Protein 4OE6 (pdb70)

B-factor: mean 27.62, std 11.14, range [8.31, 70.43]

InterPro domains:
  IPR005931 Delta-1-pyrroline-5-carboxylate dehydrogenase [TIGR01236] (29-573)
  IPR015590 Aldehyde dehydrogenase domain [PF00171] (74-556)
  IPR016160 Aldehyde dehydrogenase, cysteine active site [PS00070] (344-355)
  IPR016161 Aldehyde/histidinol dehydrogenase [SSF53720] (40-559)
  IPR016162 Aldehyde dehydrogenase, N-terminal [G3DSA:3.40.605.10] (31-560)
  IPR016163 Aldehyde dehydrogenase, C-terminal [G3DSA:3.40.309.10] (319-525)
  IPR029510 Aldehyde dehydrogenase, glutamic acid active site [PS00687] (316-323)
  IPR050485 Proline metabolism enzyme [PTHR42862] (26-573)

GO terms:
  GO:0005759 mitochondrial matrix (C, IDA)
  GO:0003842 L-glutamate gamma-semialdehyde dehydrogenase activity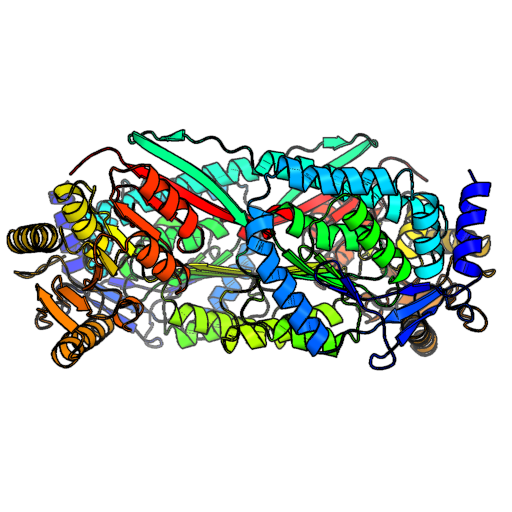 (F, IDA)
  GO:0097054 L-glutamate biosynthetic process (P, IDA)
  GO:0005739 mitochondrion (C, HDA)
  GO:0003842 L-glutamate gamma-semialdehyde dehydrogenase activity (F, IMP)
  GO:0006562 L-proline catabolic process (P, IMP)
  GO:0005515 protein binding (F, IPI)

Nearest PDB structures (foldseek):
  4oe6-assembly1_A-3  TM=1.002E+00  e=0.000E+00  Saccharomyces cerevisiae S288C
  4oe6-assembly1_B  TM=1.001E+00  e=4.112E-102  Saccharomyces cerevisiae S288C
  4oe4-assembly1_A  TM=1.002E+00  e=2.958E-100  Saccharomyces cerevisiae S288C
  4oe4-assembly1_B  TM=1.001E+00  e=1.184E-99  Saccharomyces cerevisiae S288C
  4ids-assembly1_A  TM=9.267E-01  e=9.126E-57  Mycobacterium tuberculosis H37Rv

Sequence (971 aa):
DWDLLRASLMKFKSSSLEVPLVINGERIYDNNERALFPQTNPANHQQVLANVTQATEKDVMNAVKAAKDAKKDWYNLPFYDRSAIFLKAADLISTKYRYDMLAATMLGQGKNVYQAEIDCITELSDFFRYYVKYASDLYAQQPVESADGTWNKAEYRPLEGFVYAVSPFNFTAIAANLIGAPALMGNTVVWKPSQTAALSNYLLMTVLEEAGLPKGVINFIPGDPVQVTDQVLADKDFGALHFTGSTNVFKSLYGKIQSGVVEGKYRDYPRIIGETGGKNFHLVHPSANISHAVLSTIRGTFEFQGQKCSAASRLYLPESKSEEFLSDMFGILQSQGGNLRGFMGPVIHEQSFDKLVKVIEDAKKDPELEILYGGQYDKSQGWFVGPTVIKAKRPDHPYMSTEFFGPILTVYEYPDTEFNEICDIIDNTYALTGAIFAKDRKAIEYADEKLKFSAGNFYINDKCTGNILSRFVSIRNTKENFYELDWDLLRASLMKFKSSSLEVPLVINGERIYDNNERALFPQTNPANHQQVLANVTQATEKDVMNAVKAAKDAKKDWYNLPFYDRSAIFLKAADLISTKYRYDMLAATMLGQGKNVYQAEIDCITELSDFFRYYVKYASDLYAQQPVESADGTWNKAEYRPLEGFVYAVSPFNFTAIAANLIGAPALMGNTVVWKPSQTAALSNYLLMTVLEEAGLPKGVINFIPGDPVQVTDQVLADKDFGALHFTGSTNVFKSLYGKIQSGVVEGKYRDYPRIIGETGGKNFHLVHPSANISHAVLSTIRGTFEFQGQKCSAASRLYLPESKSEEFLSDMFGILQSQSGGNLRGFMGPVIHEQSFDKLVKVIEDAKKDPELEILYGGQYDKSQGWFVGPTVIKAKRPDHPYMSTEFFGPILTVYEYPDTEFNEICDIIDNTYALTGAIFAKDRKAIEYADEKLKFSAGNFYINDKCTGNILSRFVSIRNTKENFYEL

Organism: Saccharomyces cerevisiae (strain ATCC 204508 / S288c) (NCBI:txid559292)

Radius of gyration: 31.49 Å; Cα contacts (8 Å, |Δi|>4): 2174; chains: 2; bounding box: 75×48×92 Å

Structure (mmCIF, N/CA/C/O backbone):
data_4OE6
#
_entry.id   4OE6
#
_cell.length_a   109.032
_cell.length_b   109.032
_cell.length_c   181.246
_cell.angle_alpha   90.000
_cell.angle_beta   90.000
_cell.angle_gamma   120.000
#
_symmetry.space_group_name_H-M   'P 63'
#
loop_
_entity.id
_entity.type
_entity.pdbx_description
1 polymer 'Delta-1-pyrroline-5-carboxylate dehydrogenase, mitochondrial'
2 water water
#
loop_
_atom_site.group_PDB
_atom_site.id
_atom_site.type_symbol
_atom_site.label_atom_id
_atom_site.label_alt_id
_atom_site.label_comp_id
_atom_site.label_asym_id
_atom_site.label_entity_id
_atom_site.label_seq_id
_atom_site.pdbx_PDB_ins_code
_atom_site.Cartn_x
_atom_site.Cartn_y
_atom_site.Cartn_z
_atom_site.occupancy
_atom_site.B_iso_or_equiv
_atom_site.auth_seq_id
_atom_site.auth_comp_id
_atom_site.auth_asym_id
_atom_site.auth_atom_id
_atom_site.pdbx_PDB_model_num
ATOM 1 N N . ASP A 1 42 ? 11.012 50.124 68.952 1.00 51.98 43 ASP A N 1
ATOM 2 C CA . ASP A 1 42 ? 10.628 49.205 70.019 1.00 49.43 43 ASP A CA 1
ATOM 3 C C . ASP A 1 42 ? 10.519 47.785 69.481 1.00 48.63 43 ASP A C 1
ATOM 4 O O . ASP A 1 42 ? 11.169 46.869 69.988 1.00 48.55 43 ASP A O 1
ATOM 6 N N . TRP A 1 43 ? 9.704 47.606 68.448 1.00 44.65 44 TRP A N 1
ATOM 7 C CA . TRP A 1 43 ? 9.482 46.278 67.893 1.00 47.12 44 TRP A CA 1
ATOM 8 C C . TRP A 1 43 ? 10.738 45.735 67.228 1.00 43.04 44 TRP A C 1
ATOM 9 O O . TRP A 1 43 ? 10.984 44.534 67.243 1.00 40.68 44 TRP A O 1
ATOM 20 N N . ASP A 1 44 ? 11.542 46.623 66.661 1.00 40.12 45 ASP A N 1
ATOM 21 C CA . ASP A 1 44 ? 12.796 46.214 66.045 1.00 38.06 45 ASP A CA 1
ATOM 22 C C . ASP A 1 44 ? 13.793 45.738 67.099 1.00 37.68 45 ASP A C 1
ATOM 23 O O . ASP A 1 44 ? 14.550 44.794 66.870 1.00 33.11 45 ASP A O 1
ATOM 28 N N . LEU A 1 45 ? 13.793 46.402 68.250 1.00 36.07 46 LEU A N 1
ATOM 29 C CA . LEU A 1 45 ? 14.670 46.019 69.347 1.00 33.88 46 LEU A CA 1
ATOM 30 C C . LEU A 1 45 ? 14.232 44.691 69.967 1.00 26.39 46 LEU A C 1
ATOM 31 O O . LEU A 1 45 ? 15.063 43.866 70.336 1.00 24.28 46 LEU A O 1
ATOM 36 N N . LEU A 1 46 ? 12.928 44.501 70.104 1.00 24.06 47 LEU A N 1
ATOM 37 C CA . LEU A 1 46 ? 12.421 43.245 70.635 1.00 25.38 47 LEU A CA 1
ATOM 38 C C . LEU A 1 46 ? 12.693 42.114 69.649 1.00 29.09 47 LEU A C 1
ATOM 39 O O . LEU A 1 46 ? 13.141 41.038 70.052 1.00 23.74 47 LEU A O 1
ATOM 44 N N . ARG A 1 47 ? 12.440 42.367 68.358 1.00 24.52 48 ARG A N 1
ATOM 45 C CA . ARG A 1 47 ? 12.730 41.384 67.310 1.00 27.78 48 ARG A CA 1
ATOM 46 C C . ARG A 1 47 ? 14.187 40.933 67.373 1.00 30.08 48 ARG A C 1
ATOM 47 O O . ARG A 1 47 ? 14.473 39.745 67.249 1.00 26.00 48 ARG A O 1
ATOM 49 N N . ALA A 1 48 ? 15.103 41.875 67.589 1.00 28.36 49 ALA A N 1
ATOM 50 C CA . ALA A 1 48 ? 16.520 41.550 67.697 1.00 27.06 49 ALA A CA 1
ATOM 51 C C . ALA A 1 48 ? 16.841 40.656 68.897 1.00 26.89 49 ALA A C 1
ATOM 52 O O . ALA A 1 48 ? 17.622 39.720 68.776 1.00 24.05 49 ALA A O 1
ATOM 54 N N . SER A 1 49 ? 16.279 40.961 70.061 1.00 21.52 50 SER A N 1
ATOM 55 C CA . SER A 1 49 ? 16.511 40.118 71.234 1.00 23.51 50 SER A CA 1
ATOM 56 C C . SER A 1 49 ? 15.940 38.701 71.033 1.00 20.41 50 SER A C 1
ATOM 57 O O . SER A 1 49 ? 16.564 37.723 71.403 1.00 22.24 50 SER A O 1
ATOM 60 N N . LEU A 1 50 ? 14.759 38.609 70.432 1.00 19.07 51 LEU A N 1
ATOM 61 C CA . LEU A 1 50 ? 14.154 37.315 70.131 1.00 22.30 51 LEU A CA 1
ATOM 62 C C . LEU A 1 50 ? 15.034 36.503 69.174 1.00 26.92 51 LEU A C 1
ATOM 63 O O . LEU A 1 50 ? 15.258 35.308 69.376 1.00 19.75 51 LEU A O 1
ATOM 68 N N . MET A 1 51 ? 15.541 37.159 68.136 1.00 22.70 52 MET A N 1
ATOM 69 C CA . MET A 1 51 ? 16.325 36.471 67.117 1.00 25.50 52 MET A CA 1
ATOM 70 C C . MET A 1 51 ? 17.660 36.048 67.692 1.00 27.21 52 MET A C 1
ATOM 71 O O . MET A 1 51 ? 18.292 35.106 67.218 1.00 32.24 52 MET A O 1
ATOM 76 N N . LYS A 1 52 ? 18.088 36.766 68.718 1.00 27.48 53 LYS A N 1
ATOM 77 C CA . LYS A 1 52 ? 19.333 36.460 69.395 1.00 34.42 53 LYS A CA 1
ATOM 78 C C . LYS A 1 52 ? 19.197 35.140 70.156 1.00 39.50 53 LYS A C 1
ATOM 79 O O . LYS A 1 52 ? 19.963 34.197 69.925 1.00 33.94 53 LYS A O 1
ATOM 85 N N . PHE A 1 53 ? 18.206 35.069 71.047 1.00 43.49 54 PHE A N 1
ATOM 86 C CA . PHE A 1 53 ? 17.971 33.863 71.848 1.00 39.40 54 PHE A CA 1
ATOM 87 C C . PHE A 1 53 ? 17.474 32.698 71.010 1.00 44.46 54 PHE A C 1
ATOM 88 O O . PHE A 1 53 ? 17.566 31.550 71.428 1.00 41.83 54 PHE A O 1
ATOM 96 N N . LYS A 1 54 ? 16.921 33.000 69.842 1.00 48.81 55 LYS A N 1
ATOM 97 C CA . LYS A 1 54 ? 16.407 31.953 68.968 1.00 46.88 55 LYS A CA 1
ATOM 98 C C . LYS A 1 54 ? 17.537 31.286 68.211 1.00 41.86 55 LYS A C 1
ATOM 99 O O . LYS A 1 54 ? 17.531 30.075 68.036 1.00 49.77 55 LYS A O 1
ATOM 105 N N . SER A 1 55 ? 18.506 32.089 67.780 1.00 43.59 56 SER A N 1
ATOM 106 C CA . SER A 1 55 ? 19.622 31.640 66.933 1.00 49.39 56 SER A CA 1
ATOM 107 C C . SER A 1 55 ? 20.392 30.414 67.443 1.00 54.41 56 SER A C 1
ATOM 108 O O . SER A 1 55 ? 20.725 29.508 66.671 1.00 60.78 56 SER A O 1
ATOM 110 N N . SER A 1 56 ? 20.677 30.405 68.743 1.00 47.46 57 SER A N 1
ATOM 111 C CA . SER A 1 56 ? 21.512 29.385 69.363 1.00 39.84 57 SER A CA 1
ATOM 112 C C . SER A 1 56 ? 21.046 29.166 70.805 1.00 32.86 57 SER A C 1
ATOM 113 O O . SER A 1 56 ? 20.059 29.754 71.232 1.00 34.13 57 SER A O 1
ATOM 116 N N . SER A 1 57 ? 21.765 28.341 71.557 1.00 24.20 58 SER A N 1
ATOM 117 C CA . SER A 1 57 ? 21.360 28.019 72.928 1.00 23.85 58 SER A CA 1
ATOM 118 C C . SER A 1 57 ? 22.334 28.630 73.917 1.00 24.12 58 SER A C 1
ATOM 119 O O . SER A 1 57 ? 23.545 28.496 73.757 1.00 27.95 58 SER A O 1
ATOM 122 N N . LEU A 1 58 ? 21.808 29.299 74.939 1.00 19.80 59 LEU A N 1
ATOM 123 C CA . LEU A 1 58 ? 22.641 29.901 75.963 1.00 22.00 59 LEU A CA 1
ATOM 124 C C . LEU A 1 58 ? 23.042 28.860 77.003 1.00 26.57 59 LEU A C 1
ATOM 125 O O . LEU A 1 58 ? 22.197 28.115 77.503 1.00 24.77 59 LEU A O 1
ATOM 130 N N . GLU A 1 59 ? 24.329 28.804 77.331 1.00 21.03 60 GLU A N 1
ATOM 131 C CA . GLU A 1 59 ? 24.773 28.017 78.478 1.00 20.66 60 GLU A CA 1
ATOM 132 C C . GLU A 1 59 ? 24.448 28.772 79.759 1.00 21.86 60 GLU A C 1
ATOM 133 O O . GLU A 1 59 ? 25.009 29.831 80.007 1.00 22.27 60 GLU A O 1
ATOM 139 N N . VAL A 1 60 ? 23.541 28.235 80.568 1.00 16.51 61 VAL A N 1
ATOM 140 C CA . VAL A 1 60 ? 23.185 28.881 81.834 1.00 15.29 61 VAL A CA 1
ATOM 141 C C . VAL A 1 60 ? 23.929 28.183 82.975 1.00 19.30 61 VAL A C 1
ATOM 142 O O . VAL A 1 60 ? 23.702 27.006 83.239 1.00 20.82 61 VAL A O 1
ATOM 146 N N . PRO A 1 61 ? 24.846 28.903 83.632 1.00 19.35 62 PRO A N 1
ATOM 147 C CA . PRO A 1 61 ? 25.673 28.324 84.697 1.00 21.30 62 PRO A CA 1
ATOM 148 C C . PRO A 1 61 ? 24.997 28.442 86.058 1.00 15.22 62 PRO A C 1
ATOM 149 O O . PRO A 1 61 ? 24.011 29.159 86.193 1.00 13.90 62 PRO A O 1
ATOM 153 N N . LEU A 1 62 ? 25.533 27.760 87.062 1.00 16.90 63 LEU A N 1
ATOM 154 C CA . LEU A 1 62 ? 25.195 28.084 88.437 1.00 14.15 63 LEU A CA 1
ATOM 155 C C . LEU A 1 62 ? 25.892 29.393 88.751 1.00 15.80 63 LEU A C 1
ATOM 156 O O . LEU A 1 62 ? 26.897 29.732 88.121 1.00 15.29 63 LEU A O 1
ATOM 161 N N . VAL A 1 63 ? 25.370 30.134 89.718 1.00 13.31 64 VAL A N 1
ATOM 162 C CA . VAL A 1 63 ? 26.120 31.274 90.226 1.00 17.11 64 VAL A CA 1
ATOM 163 C C . VAL A 1 63 ? 26.264 31.110 91.731 1.00 14.15 64 VAL A C 1
ATOM 164 O O . VAL A 1 63 ? 25.284 31.230 92.466 1.00 14.05 64 VAL A O 1
ATOM 168 N N . ILE A 1 64 ? 27.487 30.827 92.176 1.00 14.10 65 ILE A N 1
ATOM 169 C CA . ILE A 1 64 ? 27.762 30.517 93.580 1.00 16.35 65 ILE A CA 1
ATOM 170 C C . ILE A 1 64 ? 28.927 31.377 94.058 1.00 18.94 65 ILE A C 1
ATOM 171 O O . ILE A 1 64 ? 30.009 31.341 93.471 1.00 17.24 65 ILE A O 1
ATOM 176 N N . ASN A 1 65 ? 28.685 32.160 95.105 1.00 17.00 66 ASN A N 1
ATOM 177 C CA . ASN A 1 65 ? 29.663 33.140 95.576 1.00 17.20 66 ASN A CA 1
ATOM 178 C C . ASN A 1 65 ? 30.159 34.047 94.453 1.00 19.95 66 ASN A C 1
ATOM 179 O O . ASN A 1 65 ? 31.352 34.296 94.349 1.00 17.94 66 ASN A O 1
ATOM 184 N N . GLY A 1 66 ? 29.247 34.510 93.598 1.00 17.95 67 GLY A N 1
ATOM 185 C CA . GLY A 1 66 ? 29.614 35.372 92.486 1.00 20.60 67 GLY A CA 1
ATOM 186 C C . GLY A 1 66 ? 30.350 34.716 91.327 1.00 21.70 67 GLY A C 1
ATOM 187 O O . GLY A 1 66 ? 30.678 35.385 90.345 1.00 24.20 67 GLY A O 1
ATOM 188 N N . GLU A 1 67 ? 30.597 33.413 91.411 1.00 21.09 68 GLU A N 1
ATOM 189 C CA . GLU A 1 67 ? 31.303 32.714 90.337 1.00 20.20 68 GLU A CA 1
ATOM 190 C C . GLU A 1 67 ? 30.331 31.915 89.470 1.00 22.33 68 GLU A C 1
ATOM 191 O O . GLU A 1 67 ? 29.445 31.222 89.990 1.00 19.51 68 GLU A O 1
ATOM 197 N N . ARG A 1 68 ? 30.511 31.998 88.155 1.00 19.74 69 ARG A N 1
ATOM 198 C CA . ARG A 1 68 ? 29.703 31.228 87.225 1.00 19.90 69 ARG A CA 1
ATOM 199 C C . ARG A 1 68 ? 30.254 29.822 87.102 1.00 22.99 69 ARG A C 1
ATOM 200 O O . ARG A 1 68 ? 31.414 29.628 86.756 1.00 24.76 69 ARG A O 1
ATOM 208 N N . ILE A 1 69 ? 29.424 28.829 87.399 1.00 19.34 70 ILE A N 1
ATOM 209 C CA . ILE A 1 69 ? 29.877 27.442 87.334 1.00 20.47 70 ILE A CA 1
ATOM 210 C C . ILE A 1 69 ? 29.187 26.680 86.213 1.00 19.58 70 ILE A C 1
ATOM 211 O O . ILE A 1 69 ? 27.971 26.486 86.233 1.00 17.02 70 ILE A O 1
ATOM 216 N N . TYR A 1 70 ? 29.966 26.229 85.237 1.00 19.01 71 TYR A N 1
ATOM 217 C CA . TYR A 1 70 ? 29.397 25.526 84.098 1.00 21.16 71 TYR A CA 1
ATOM 218 C C . TYR A 1 70 ? 29.470 24.003 84.287 1.00 24.80 71 TYR A C 1
ATOM 219 O O . TYR A 1 70 ? 30.042 23.532 85.264 1.00 28.41 71 TYR A O 1
ATOM 228 N N . ASP A 1 71 ? 28.889 23.240 83.367 1.00 23.54 72 ASP A N 1
ATOM 229 C CA . ASP A 1 71 ? 28.777 21.788 83.564 1.00 25.62 72 ASP A CA 1
ATOM 230 C C . ASP A 1 71 ? 30.140 21.100 83.640 1.00 28.28 72 ASP A C 1
ATOM 231 O O . ASP A 1 71 ? 30.293 20.095 84.338 1.00 26.70 72 ASP A O 1
ATOM 236 N N . ASN A 1 72 ? 31.123 21.648 82.926 1.00 30.32 73 ASN A N 1
ATOM 237 C CA . ASN A 1 72 ? 32.518 21.218 83.061 1.00 33.11 73 ASN A CA 1
ATOM 238 C C . ASN A 1 72 ? 32.707 19.705 82.880 1.00 36.58 73 ASN A C 1
ATOM 239 O O . ASN A 1 72 ? 33.614 19.115 83.462 1.00 37.39 73 ASN A O 1
ATOM 244 N N . ASN A 1 73 ? 31.832 19.093 82.086 1.00 36.84 74 ASN A N 1
ATOM 245 C CA . ASN A 1 73 ? 31.824 17.641 81.854 1.00 46.55 74 ASN A CA 1
ATOM 246 C C . ASN A 1 73 ? 31.646 16.770 83.100 1.00 46.70 74 ASN A C 1
ATOM 247 O O . ASN A 1 73 ? 32.032 15.600 83.107 1.00 49.97 74 ASN A O 1
ATOM 252 N N . GLU A 1 74 ? 31.051 17.343 84.141 1.00 38.67 75 GLU A N 1
ATOM 253 C CA . GLU A 1 74 ? 30.825 16.635 85.393 1.00 34.22 75 GLU A CA 1
ATOM 254 C C . GLU A 1 74 ? 29.350 16.673 85.757 1.00 30.97 75 GLU A C 1
ATOM 255 O O . GLU A 1 74 ? 28.793 15.701 86.257 1.00 36.74 75 GLU A O 1
ATOM 261 N N . ARG A 1 75 ? 28.717 17.807 85.494 1.00 24.93 76 ARG A N 1
ATOM 262 C CA . ARG A 1 75 ? 27.351 18.034 85.952 1.00 21.12 76 ARG A CA 1
ATOM 263 C C . ARG A 1 75 ? 26.314 17.694 84.881 1.00 24.91 76 ARG A C 1
ATOM 264 O O . ARG A 1 75 ? 26.610 17.748 83.694 1.00 21.71 76 ARG A O 1
ATOM 272 N N . ALA A 1 76 ? 25.104 17.341 85.303 1.00 21.65 77 ALA A N 1
ATOM 273 C CA . ALA A 1 76 ? 24.001 17.145 84.366 1.00 20.88 77 ALA A CA 1
ATOM 274 C C . ALA A 1 76 ? 23.574 18.489 83.768 1.00 22.65 77 ALA A C 1
ATOM 275 O O . ALA A 1 76 ? 23.963 19.550 84.275 1.00 18.87 77 ALA A O 1
ATOM 277 N N . LEU A 1 77 ? 22.764 18.419 82.708 1.00 19.56 78 LEU A N 1
ATOM 278 C CA . LEU A 1 77 ? 22.194 19.596 82.047 1.00 18.89 78 LEU A CA 1
ATOM 279 C C . LEU A 1 77 ? 20.698 19.409 81.883 1.00 19.17 78 LEU A C 1
ATOM 280 O O . LEU A 1 77 ? 20.225 18.284 81.686 1.00 24.60 78 LEU A O 1
ATOM 285 N N . PHE A 1 78 ? 19.956 20.507 81.977 1.00 17.28 79 PHE A N 1
ATOM 286 C CA . PHE A 1 78 ? 18.543 20.523 81.621 1.00 18.00 79 PHE A CA 1
ATOM 287 C C . PHE A 1 78 ? 18.378 21.399 80.380 1.00 19.38 79 PHE A C 1
ATOM 288 O O . PHE A 1 78 ? 18.723 22.581 80.415 1.00 19.09 79 PHE A O 1
ATOM 296 N N . PRO A 1 79 ? 17.852 20.828 79.284 1.00 20.07 80 PRO A N 1
ATOM 297 C CA . PRO A 1 79 ? 17.590 21.649 78.103 1.00 17.52 80 PRO A CA 1
ATOM 298 C C . PRO A 1 79 ? 16.262 22.393 78.282 1.00 17.43 80 PRO A C 1
ATOM 299 O O . PRO A 1 79 ? 15.170 21.795 78.326 1.00 16.60 80 PRO A O 1
ATOM 303 N N . GLN A 1 80 ? 16.350 23.709 78.444 1.00 15.92 81 GLN A N 1
ATOM 304 C CA . GLN A 1 80 ? 15.132 24.491 78.525 1.00 15.12 81 GLN A CA 1
ATOM 305 C C . GLN A 1 80 ? 14.685 24.812 77.106 1.00 15.67 81 GLN A C 1
ATOM 306 O O . GLN A 1 80 ? 15.402 25.482 76.355 1.00 16.24 81 GLN A O 1
ATOM 312 N N . THR A 1 81 ? 13.503 24.340 76.739 1.00 15.57 82 THR A N 1
ATOM 313 C CA . THR A 1 81 ? 13.015 24.523 75.383 1.00 16.14 82 THR A CA 1
ATOM 314 C C . THR A 1 81 ? 11.874 25.540 75.369 1.00 15.43 82 THR A C 1
ATOM 315 O O . THR A 1 81 ? 11.327 25.888 76.423 1.00 14.55 82 THR A O 1
ATOM 319 N N . ASN A 1 82 ? 11.527 26.005 74.173 1.00 15.94 83 ASN A N 1
ATOM 320 C CA . ASN A 1 82 ? 10.449 26.970 73.953 1.00 15.48 83 ASN A CA 1
ATOM 321 C C . ASN A 1 82 ? 9.125 26.208 73.985 1.00 15.32 83 ASN A C 1
ATOM 322 O O . ASN A 1 82 ? 8.886 25.351 73.139 1.00 16.54 83 ASN A O 1
ATOM 327 N N . PRO A 1 83 ? 8.253 26.519 74.961 1.00 14.42 84 PRO A N 1
ATOM 328 C CA . PRO A 1 83 ? 7.003 25.753 75.036 1.00 14.31 84 PRO A CA 1
ATOM 329 C C . PRO A 1 83 ? 6.097 25.937 73.819 1.00 14.80 84 PRO A C 1
ATOM 330 O O . PRO A 1 83 ? 5.239 25.083 73.578 1.00 15.79 84 PRO A O 1
ATOM 334 N N . ALA A 1 84 ? 6.293 27.015 73.057 1.00 15.58 85 ALA A N 1
ATOM 335 C CA . ALA A 1 84 ? 5.534 27.218 71.816 1.00 15.68 85 ALA A CA 1
ATOM 336 C C . ALA A 1 84 ? 6.167 26.497 70.627 1.00 19.00 85 ALA A C 1
ATOM 337 O O . ALA A 1 84 ? 5.555 26.406 69.561 1.00 17.49 85 ALA A O 1
ATOM 339 N N . ASN A 1 85 ? 7.401 26.027 70.800 1.00 17.09 86 ASN A N 1
ATOM 340 C CA . ASN A 1 85 ? 8.178 25.439 69.701 1.00 24.95 86 ASN A CA 1
ATOM 341 C C . ASN A 1 85 ? 9.245 24.573 70.341 1.00 23.93 86 ASN A C 1
ATOM 342 O O . ASN A 1 85 ? 10.413 24.965 70.430 1.00 18.52 86 ASN A O 1
ATOM 347 N N . HIS A 1 86 ? 8.833 23.404 70.818 1.00 23.32 87 HIS A N 1
ATOM 348 C CA . HIS A 1 86 ? 9.640 22.657 71.776 1.00 23.59 87 HIS A CA 1
ATOM 349 C C . HIS A 1 86 ? 10.889 22.011 71.186 1.00 23.33 87 HIS A C 1
ATOM 350 O O . HIS A 1 86 ? 11.753 21.539 71.925 1.00 23.37 87 HIS A O 1
ATOM 357 N N . GLN A 1 87 ? 11.016 22.048 69.865 1.00 21.90 88 GLN A N 1
ATOM 358 C CA . GLN A 1 87 ? 12.253 21.595 69.218 1.00 25.99 88 GLN A CA 1
ATOM 359 C C . GLN A 1 87 ? 13.393 22.588 69.461 1.00 28.16 88 GLN A C 1
ATOM 360 O O . GLN A 1 87 ? 14.575 22.239 69.404 1.00 26.76 88 GLN A O 1
ATOM 366 N N . GLN A 1 88 ? 13.031 23.831 69.743 1.00 21.42 89 GLN A N 1
ATOM 367 C CA . GLN A 1 88 ? 14.008 24.889 69.908 1.00 20.80 89 GLN A CA 1
ATOM 368 C C . GLN A 1 88 ? 14.575 24.925 71.328 1.00 23.31 89 GLN A C 1
ATOM 369 O O . GLN A 1 88 ? 13.862 25.270 72.280 1.00 21.52 89 GLN A O 1
ATOM 375 N N . VAL A 1 89 ? 15.860 24.601 71.472 1.00 19.82 90 VAL A N 1
ATOM 376 C CA . VAL A 1 89 ? 16.498 24.624 72.785 1.00 19.11 90 VAL A CA 1
ATOM 377 C C . VAL A 1 89 ? 17.025 26.029 73.104 1.00 22.28 90 VAL A C 1
ATOM 378 O O . VAL A 1 89 ? 17.958 26.513 72.458 1.00 23.15 90 VAL A O 1
ATOM 382 N N . LEU A 1 90 ? 16.431 26.674 74.105 1.00 17.46 91 LEU A N 1
ATOM 383 C CA . LEU A 1 90 ? 16.802 28.048 74.446 1.00 16.98 91 LEU A CA 1
ATOM 384 C C . LEU A 1 90 ? 18.052 28.114 75.307 1.00 23.64 91 LEU A C 1
ATOM 385 O O . LEU A 1 90 ? 18.872 29.017 75.164 1.00 18.56 91 LEU A O 1
ATOM 390 N N . ALA A 1 91 ? 18.190 27.160 76.218 1.00 16.66 92 ALA A N 1
ATOM 391 C CA . ALA A 1 91 ? 19.317 27.162 77.141 1.00 16.57 92 ALA A CA 1
ATOM 392 C C . ALA A 1 91 ? 19.662 25.748 77.565 1.00 19.24 92 ALA A C 1
ATOM 393 O O . ALA A 1 91 ? 18.791 24.886 77.627 1.00 17.34 92 ALA A O 1
ATOM 395 N N . ASN A 1 92 ? 20.940 25.529 77.851 1.00 18.92 93 ASN A N 1
ATOM 396 C CA . ASN A 1 92 ? 21.386 24.290 78.455 1.00 19.06 93 ASN A CA 1
ATOM 397 C C . ASN A 1 92 ? 21.780 24.666 79.868 1.00 17.62 93 ASN A C 1
ATOM 398 O O . ASN A 1 92 ? 22.740 25.401 80.075 1.00 17.14 93 ASN A O 1
ATOM 403 N N . VAL A 1 93 ? 20.993 24.202 80.830 1.00 16.46 94 VAL A N 1
ATOM 404 C CA . VAL A 1 93 ? 21.073 24.697 82.206 1.00 17.23 94 VAL A CA 1
ATOM 405 C C . VAL A 1 93 ? 21.893 23.753 83.072 1.00 17.05 94 VAL A C 1
ATOM 406 O O . VAL A 1 93 ? 21.524 22.592 83.248 1.00 16.40 94 VAL A O 1
ATOM 410 N N . THR A 1 94 ? 23.005 24.252 83.601 1.00 16.17 95 THR A N 1
ATOM 411 C CA . THR A 1 94 ? 23.857 23.455 84.486 1.00 16.61 95 THR A CA 1
ATOM 412 C C . THR A 1 94 ? 23.059 23.037 85.718 1.00 16.01 95 THR A C 1
ATOM 413 O O . THR A 1 94 ? 22.203 23.780 86.177 1.00 16.41 95 THR A O 1
ATOM 417 N N . GLN A 1 95 ? 23.313 21.831 86.223 1.00 17.67 96 GLN A N 1
ATOM 418 C CA . GLN A 1 95 ? 22.546 21.289 87.338 1.00 16.21 96 GLN A CA 1
ATOM 419 C C . GLN A 1 95 ? 23.454 21.077 88.556 1.00 18.97 96 GLN A C 1
ATOM 420 O O . GLN A 1 95 ? 24.477 20.389 88.470 1.00 17.36 96 GLN A O 1
ATOM 426 N N . ALA A 1 96 ? 23.070 21.665 89.685 1.00 15.73 97 ALA A N 1
ATOM 427 C CA . ALA A 1 96 ? 23.924 21.670 90.867 1.00 15.92 97 ALA A CA 1
ATOM 428 C C . ALA A 1 96 ? 24.130 20.278 91.455 1.00 16.72 97 ALA A C 1
ATOM 429 O O . ALA A 1 96 ? 23.186 19.510 91.589 1.00 20.82 97 ALA A O 1
ATOM 431 N N . THR A 1 97 ? 25.368 19.965 91.811 1.00 17.46 98 THR A N 1
ATOM 432 C CA . THR A 1 97 ? 25.663 18.712 92.501 1.00 22.99 98 THR A CA 1
ATOM 433 C C . THR A 1 97 ? 25.473 18.917 93.995 1.00 22.53 98 THR A C 1
ATOM 434 O O . THR A 1 97 ? 25.306 20.041 94.454 1.00 17.90 98 THR A O 1
ATOM 438 N N . GLU A 1 98 ? 25.501 17.828 94.754 1.00 20.00 99 GLU A N 1
ATOM 439 C CA . GLU A 1 98 ? 25.441 17.920 96.206 1.00 23.80 99 GLU A CA 1
ATOM 440 C C . GLU A 1 98 ? 26.527 18.873 96.723 1.00 21.59 99 GLU A C 1
ATOM 441 O O . GLU A 1 98 ? 26.275 19.721 97.584 1.00 20.74 99 GLU A O 1
ATOM 447 N N . LYS A 1 99 ? 27.725 18.765 96.169 1.00 19.18 100 LYS A N 1
ATOM 448 C CA . LYS A 1 99 ? 28.817 19.627 96.622 1.00 19.19 100 LYS A CA 1
ATOM 449 C C . LYS A 1 99 ? 28.600 21.102 96.259 1.00 21.19 100 LYS A C 1
ATOM 450 O O . LYS A 1 99 ? 28.928 21.995 97.052 1.00 19.56 100 LYS A O 1
ATOM 456 N N . ASP A 1 100 ? 28.070 21.360 95.061 1.00 19.12 101 ASP A N 1
ATOM 457 C CA . ASP A 1 100 ? 27.689 22.729 94.687 1.00 17.70 101 ASP A CA 1
ATOM 458 C C . ASP A 1 100 ? 26.681 23.298 95.686 1.00 19.61 101 ASP A C 1
ATOM 459 O O . ASP A 1 100 ? 26.754 24.470 96.059 1.00 15.82 101 ASP A O 1
ATOM 464 N N . VAL A 1 101 ? 25.717 22.483 96.098 1.00 15.95 102 VAL A N 1
ATOM 465 C CA . VAL A 1 101 ? 24.705 22.989 97.015 1.00 15.91 102 VAL A CA 1
ATOM 466 C C . VAL A 1 101 ? 25.338 23.368 98.357 1.00 15.44 102 VAL A C 1
ATOM 467 O O . VAL A 1 101 ? 25.067 24.444 98.901 1.00 14.86 102 VAL A O 1
ATOM 471 N N . MET A 1 102 ? 26.195 22.490 98.869 1.00 16.33 103 MET A N 1
ATOM 472 C CA . MET A 1 102 ? 26.954 22.782 100.082 1.00 20.42 103 MET A CA 1
ATOM 473 C C . MET A 1 102 ? 27.743 24.082 99.975 1.00 20.26 103 MET A C 1
ATOM 474 O O . MET A 1 102 ? 27.754 24.867 100.926 1.00 19.28 103 MET A O 1
ATOM 479 N N . ASN A 1 103 ? 28.397 24.299 98.832 1.00 19.78 104 ASN A N 1
ATOM 480 C CA . ASN A 1 103 ? 29.152 25.536 98.583 1.00 19.22 104 ASN A CA 1
ATOM 481 C C . ASN A 1 103 ? 28.250 26.779 98.505 1.00 18.66 104 ASN A C 1
ATOM 482 O O . ASN A 1 103 ? 28.643 27.851 98.954 1.00 15.08 104 ASN A O 1
ATOM 487 N N . ALA A 1 104 ? 27.057 26.637 97.925 1.00 16.44 105 ALA A N 1
ATOM 488 C CA . ALA A 1 104 ? 26.073 27.724 97.919 1.00 17.81 105 ALA A CA 1
ATOM 489 C C . ALA A 1 104 ? 25.651 28.096 99.335 1.00 18.01 105 ALA A C 1
ATOM 490 O O . ALA A 1 104 ? 25.573 29.275 99.683 1.00 16.65 105 ALA A O 1
ATOM 492 N N . VAL A 1 105 ? 25.341 27.084 100.139 1.00 15.75 106 VAL A N 1
ATOM 493 C CA . VAL A 1 105 ? 24.970 27.312 101.535 1.00 14.65 106 VAL A CA 1
ATOM 494 C C . VAL A 1 105 ? 26.130 27.977 102.286 1.00 19.09 106 VAL A C 1
ATOM 495 O O . VAL A 1 105 ? 25.922 28.920 103.056 1.00 16.90 106 VAL A O 1
ATOM 499 N N . LYS A 1 106 ? 27.355 27.503 102.048 1.00 17.51 107 LYS A N 1
ATOM 500 C CA . LYS A 1 106 ? 28.527 28.112 102.677 1.00 16.37 107 LYS A CA 1
ATOM 501 C C . LYS A 1 106 ? 28.731 29.555 102.227 1.00 18.63 107 LYS A C 1
ATOM 502 O O . LYS A 1 106 ? 29.086 30.434 103.039 1.00 17.49 107 LYS A O 1
ATOM 508 N N . ALA A 1 107 ? 28.523 29.804 100.935 1.00 17.04 108 ALA A N 1
ATOM 509 C CA . ALA A 1 107 ? 28.631 31.168 100.408 1.00 17.50 108 ALA A CA 1
ATOM 510 C C . ALA A 1 107 ? 27.650 32.119 101.104 1.00 19.42 108 ALA A C 1
ATOM 511 O O . ALA A 1 107 ? 28.019 33.238 101.490 1.00 16.94 108 ALA A O 1
ATOM 513 N N . ALA A 1 108 ? 26.405 31.679 101.269 1.00 16.94 109 ALA A N 1
ATOM 514 C CA . ALA A 1 108 ? 25.396 32.504 101.939 1.00 12.73 109 ALA A CA 1
ATOM 515 C C . ALA A 1 108 ? 25.807 32.809 103.382 1.00 14.96 109 ALA A C 1
ATOM 516 O O . ALA A 1 108 ? 25.626 33.927 103.866 1.00 15.83 109 ALA A O 1
ATOM 518 N N . LYS A 1 109 ? 26.331 31.796 104.069 1.00 16.74 110 LYS A N 1
ATOM 519 C CA . LYS A 1 109 ? 26.788 31.971 105.439 1.00 18.89 110 LYS A CA 1
ATOM 520 C C . LYS A 1 109 ? 27.958 32.956 105.507 1.00 19.42 110 LYS A C 1
ATOM 521 O O . LYS A 1 109 ? 27.981 33.828 106.376 1.00 19.37 110 LYS A O 1
ATOM 523 N N . ASP A 1 110 ? 28.917 32.826 104.590 1.00 19.09 111 ASP A N 1
ATOM 524 C CA . ASP A 1 110 ? 30.110 33.686 104.589 1.00 22.00 111 ASP A CA 1
ATOM 525 C C . ASP A 1 110 ? 29.832 35.143 104.192 1.00 22.30 111 ASP A C 1
ATOM 526 O O . ASP A 1 110 ? 30.572 36.044 104.579 1.00 18.65 111 ASP A O 1
ATOM 531 N N . ALA A 1 111 ? 28.776 35.376 103.414 1.00 19.74 112 ALA A N 1
ATOM 532 C CA . ALA A 1 111 ? 28.451 36.732 102.962 1.00 20.00 112 ALA A CA 1
ATOM 533 C C . ALA A 1 111 ? 27.569 37.465 103.971 1.00 17.22 112 ALA A C 1
ATOM 534 O O . ALA A 1 111 ? 27.397 38.685 103.897 1.00 14.45 112 ALA A O 1
ATOM 536 N N . LYS A 1 112 ? 27.024 36.709 104.914 1.00 17.26 113 LYS A N 1
ATOM 537 C CA . LYS A 1 112 ? 25.953 37.206 105.780 1.00 16.63 113 LYS A CA 1
ATOM 538 C C . LYS A 1 112 ? 26.290 38.470 106.574 1.00 17.10 113 LYS A C 1
ATOM 539 O O . LYS A 1 112 ? 25.561 39.455 106.509 1.00 13.84 113 LYS A O 1
ATOM 545 N N . LYS A 1 113 ? 27.381 38.442 107.331 1.00 16.38 114 LYS A N 1
ATOM 546 C CA . LYS A 1 113 ? 27.707 39.588 108.186 1.00 18.52 114 LYS A CA 1
ATOM 547 C C . LYS A 1 113 ? 27.982 40.874 107.404 1.00 16.71 114 LYS A C 1
ATOM 548 O O . LYS A 1 113 ? 27.498 41.955 107.775 1.00 17.73 114 LYS A O 1
ATOM 553 N N . ASP A 1 114 ? 28.760 40.770 106.333 1.00 16.11 115 ASP A N 1
ATOM 554 C CA . ASP A 1 114 ? 29.038 41.948 105.512 1.00 19.57 115 ASP A CA 1
ATOM 555 C C . ASP A 1 114 ? 27.785 42.453 104.806 1.00 18.99 115 ASP A C 1
ATOM 556 O O . ASP A 1 114 ? 27.687 43.640 104.486 1.00 14.58 115 ASP A O 1
ATOM 561 N N . TRP A 1 115 ? 26.837 41.552 104.556 1.00 18.58 116 TRP A N 1
ATOM 562 C CA . TRP A 1 115 ? 25.580 41.948 103.926 1.00 17.77 116 TRP A CA 1
ATOM 563 C C . TRP A 1 115 ? 24.667 42.667 104.915 1.00 12.84 116 TRP A C 1
ATOM 564 O O . TRP A 1 115 ? 24.211 43.771 104.637 1.00 17.32 116 TRP A O 1
ATOM 575 N N . TYR A 1 116 ? 24.401 42.073 106.074 1.00 13.41 117 TYR A N 1
ATOM 576 C CA . TYR A 1 116 ? 23.493 42.752 106.993 1.00 18.50 117 TYR A CA 1
ATOM 577 C C . TYR A 1 116 ? 24.110 44.025 107.596 1.00 18.24 117 TYR A C 1
ATOM 578 O O . TYR A 1 116 ? 23.392 44.932 107.995 1.00 17.14 117 TYR A O 1
ATOM 587 N N . ASN A 1 117 ? 25.436 44.113 107.598 1.00 17.91 118 ASN A N 1
ATOM 588 C CA . ASN A 1 117 ? 26.101 45.349 108.026 1.00 19.66 118 ASN A CA 1
ATOM 589 C C . ASN A 1 117 ? 26.208 46.400 106.931 1.00 20.24 118 ASN A C 1
ATOM 590 O O . ASN A 1 117 ? 26.552 47.544 107.200 1.00 18.94 118 ASN A O 1
ATOM 595 N N . LEU A 1 118 ? 25.927 46.018 105.692 1.00 17.18 119 LEU A N 1
ATOM 596 C CA . LEU A 1 118 ? 25.874 47.001 104.620 1.00 15.34 119 LEU A CA 1
ATOM 597 C C . LEU A 1 118 ? 24.621 47.835 104.871 1.00 15.77 119 LEU A C 1
ATOM 598 O O . LEU A 1 118 ? 23.544 47.282 105.079 1.00 19.13 119 LEU A O 1
ATOM 603 N N . PRO A 1 119 ? 24.760 49.168 104.877 1.00 17.64 120 PRO A N 1
ATOM 604 C CA . PRO A 1 119 ? 23.630 50.012 105.275 1.00 20.90 120 PRO A CA 1
ATOM 605 C C . PRO A 1 119 ? 22.409 49.800 104.377 1.00 21.00 120 PRO A C 1
ATOM 606 O O . PRO A 1 119 ? 22.548 49.526 103.169 1.00 15.18 120 PRO A O 1
ATOM 610 N N . PHE A 1 120 ? 21.223 49.900 104.972 1.00 16.10 121 PHE A N 1
ATOM 611 C CA . PHE A 1 120 ? 19.977 49.706 104.225 1.00 17.62 121 PHE A CA 1
ATOM 612 C C . PHE A 1 120 ? 19.905 50.586 102.966 1.00 18.44 121 PHE A C 1
ATOM 613 O O . PHE A 1 120 ? 19.357 50.170 101.949 1.00 16.52 121 PHE A O 1
ATOM 621 N N . TYR A 1 121 ? 20.446 51.801 103.052 1.00 16.24 122 TYR A N 1
ATOM 622 C CA . TYR A 1 121 ? 20.460 52.693 101.896 1.00 16.55 122 TYR A CA 1
ATOM 623 C C . TYR A 1 121 ? 21.132 51.991 100.713 1.00 15.16 122 TYR A C 1
ATOM 624 O O . TYR A 1 121 ? 20.622 52.017 99.593 1.00 15.08 122 TYR A O 1
ATOM 633 N N . ASP A 1 122 ? 22.261 51.345 100.978 1.00 15.13 123 ASP A N 1
ATOM 634 C CA . ASP A 1 122 ? 23.016 50.681 99.923 1.00 16.74 123 ASP A CA 1
ATOM 635 C C . ASP A 1 122 ? 22.412 49.358 99.492 1.00 13.92 123 ASP A C 1
ATOM 636 O O . ASP A 1 122 ? 22.437 49.032 98.296 1.00 15.98 123 ASP A O 1
ATOM 641 N N . ARG A 1 123 ? 21.872 48.583 100.434 1.00 12.63 124 ARG A N 1
ATOM 642 C CA . ARG A 1 123 ? 21.190 47.344 100.033 1.00 13.64 124 ARG A CA 1
ATOM 643 C C . ARG A 1 123 ? 20.035 47.666 99.084 1.00 17.65 124 ARG A C 1
ATOM 644 O O . ARG A 1 123 ? 19.863 46.998 98.061 1.00 16.84 124 ARG A O 1
ATOM 652 N N . SER A 1 124 ? 19.266 48.703 99.419 1.00 15.66 125 SER A N 1
ATOM 653 C CA . SER A 1 124 ? 18.147 49.156 98.585 1.00 15.93 125 SER A CA 1
ATOM 654 C C . SER A 1 124 ? 18.583 49.595 97.196 1.00 16.34 125 SER A C 1
ATOM 655 O O . SER A 1 124 ? 17.894 49.317 96.196 1.00 12.41 125 SER A O 1
ATOM 658 N N . ALA A 1 125 ? 19.697 50.326 97.146 1.00 15.88 126 ALA A N 1
ATOM 659 C CA . ALA A 1 125 ? 20.199 50.873 95.887 1.00 17.46 126 ALA A CA 1
ATOM 660 C C . ALA A 1 125 ? 20.437 49.764 94.867 1.00 16.86 126 ALA A C 1
ATOM 661 O O . ALA A 1 125 ? 20.158 49.932 93.677 1.00 15.09 126 ALA A O 1
ATOM 663 N N . ILE A 1 126 ? 20.939 48.628 95.341 1.00 15.27 127 ILE A N 1
ATOM 664 C CA . ILE A 1 126 ? 21.168 47.480 94.476 1.00 13.85 127 ILE A CA 1
ATOM 665 C C . ILE A 1 126 ? 19.865 47.046 93.796 1.00 16.20 127 ILE A C 1
ATOM 666 O O . ILE A 1 126 ? 19.826 46.802 92.584 1.00 14.14 127 ILE A O 1
ATOM 671 N N . PHE A 1 127 ? 18.792 46.958 94.574 1.00 14.09 128 PHE A N 1
ATOM 672 C CA . PHE A 1 127 ? 17.510 46.518 94.025 1.00 16.66 128 PHE A CA 1
ATOM 673 C C . PHE A 1 127 ? 16.809 47.574 93.184 1.00 16.66 128 PHE A C 1
ATOM 674 O O . PHE A 1 127 ? 16.193 47.251 92.176 1.00 16.01 128 PHE A O 1
ATOM 682 N N . LEU A 1 128 ? 16.911 48.834 93.582 1.00 14.75 129 LEU A N 1
ATOM 683 C CA . LEU A 1 128 ? 16.387 49.912 92.740 1.00 13.45 129 LEU A CA 1
ATOM 684 C C . LEU A 1 128 ? 17.117 49.956 91.402 1.00 18.89 129 LEU A C 1
ATOM 685 O O . LEU A 1 128 ? 16.500 50.157 90.345 1.00 17.34 129 LEU A O 1
ATOM 690 N N . LYS A 1 129 ? 18.430 49.748 91.443 1.00 14.57 130 LYS A N 1
ATOM 691 C CA . LYS A 1 129 ? 19.258 49.778 90.234 1.00 15.93 130 LYS A CA 1
ATOM 692 C C . LYS A 1 129 ? 18.905 48.603 89.309 1.00 17.71 130 LYS A C 1
ATOM 693 O O . LYS A 1 129 ? 18.803 48.759 88.093 1.00 14.89 130 LYS A O 1
ATOM 699 N N . ALA A 1 130 ? 18.718 47.429 89.903 1.00 16.45 131 ALA A N 1
ATOM 700 C CA . ALA A 1 130 ? 18.292 46.251 89.149 1.00 14.90 131 ALA A CA 1
ATOM 701 C C . ALA A 1 130 ? 16.949 46.487 88.446 1.00 11.90 131 ALA A C 1
ATOM 702 O O . ALA A 1 130 ? 16.786 46.157 87.272 1.00 12.67 131 ALA A O 1
ATOM 704 N N . ALA A 1 131 ? 15.999 47.074 89.152 1.00 13.04 132 ALA A N 1
ATOM 705 C CA . ALA A 1 131 ? 14.716 47.412 88.532 1.00 21.24 132 ALA A CA 1
ATOM 706 C C . ALA A 1 131 ? 14.883 48.374 87.356 1.00 19.86 132 ALA A C 1
ATOM 707 O O . ALA A 1 131 ? 14.252 48.201 86.314 1.00 17.58 132 ALA A O 1
ATOM 709 N N . ASP A 1 132 ? 15.742 49.378 87.510 1.00 15.63 133 ASP A N 1
ATOM 710 C CA . ASP A 1 132 ? 15.960 50.316 86.424 1.00 18.55 133 ASP A CA 1
ATOM 711 C C . ASP A 1 132 ? 16.675 49.685 85.232 1.00 17.97 133 ASP A C 1
ATOM 712 O O . ASP A 1 132 ? 16.341 49.985 84.087 1.00 17.13 133 ASP A O 1
ATOM 717 N N . LEU A 1 133 ? 17.674 48.848 85.500 1.00 13.82 134 LEU A N 1
ATOM 718 C CA . LEU A 1 133 ? 18.386 48.141 84.432 1.00 15.40 134 LEU A CA 1
ATOM 719 C C . LEU A 1 133 ? 17.421 47.256 83.639 1.00 14.87 134 LEU A C 1
ATOM 720 O O . LEU A 1 133 ? 17.441 47.242 82.407 1.00 15.92 134 LEU A O 1
ATOM 725 N N . ILE A 1 134 ? 16.579 46.512 84.348 1.00 12.46 135 ILE A N 1
ATOM 726 C CA . ILE A 1 134 ? 15.580 45.671 83.674 1.00 12.25 135 ILE A CA 1
ATOM 727 C C . ILE A 1 134 ? 14.552 46.502 82.888 1.00 18.82 135 ILE A C 1
ATOM 728 O O . ILE A 1 134 ? 14.092 46.092 81.819 1.00 19.25 135 ILE A O 1
ATOM 733 N N . SER A 1 135 ? 14.212 47.678 83.407 1.00 18.83 136 SER A N 1
ATOM 734 C CA . SER A 1 135 ? 13.228 48.541 82.758 1.00 17.43 136 SER A CA 1
ATOM 735 C C . SER A 1 135 ? 13.797 49.267 81.546 1.00 19.11 136 SER A C 1
ATOM 736 O O . SER A 1 135 ? 13.035 49.731 80.688 1.00 18.91 136 SER A O 1
ATOM 739 N N . THR A 1 136 ? 15.121 49.375 81.472 1.00 14.43 137 THR A N 1
ATOM 740 C CA . THR A 1 136 ? 15.755 50.116 80.382 1.00 20.49 137 THR A CA 1
ATOM 741 C C . THR A 1 136 ? 16.750 49.278 79.578 1.00 23.09 137 THR A C 1
ATOM 742 O O . THR A 1 136 ? 16.375 48.638 78.595 1.00 21.34 137 THR A O 1
ATOM 746 N N . LYS A 1 137 ? 18.009 49.284 80.012 1.00 21.17 138 LYS A N 1
ATOM 747 C CA . LYS A 1 137 ? 19.093 48.555 79.347 1.00 22.44 138 LYS A CA 1
ATOM 748 C C . LYS A 1 137 ? 18.746 47.117 78.925 1.00 19.86 138 LYS A C 1
ATOM 749 O O . LYS A 1 137 ? 19.029 46.712 77.797 1.00 19.11 138 LYS A O 1
ATOM 755 N N . TYR A 1 138 ? 18.129 46.349 79.817 1.00 16.97 139 TYR A N 1
ATOM 756 C CA . TYR A 1 138 ? 17.862 44.931 79.545 1.00 20.79 139 TYR A CA 1
ATOM 757 C C . TYR A 1 138 ? 16.400 44.625 79.244 1.00 17.85 139 TYR A C 1
ATOM 758 O O . TYR A 1 138 ? 15.979 43.466 79.279 1.00 15.06 139 TYR A O 1
ATOM 767 N N . ARG A 1 139 ? 15.632 45.658 78.921 1.00 14.36 140 ARG A N 1
ATOM 768 C CA . ARG A 1 139 ? 14.193 45.489 78.775 1.00 15.27 140 ARG A CA 1
ATOM 769 C C . ARG A 1 139 ? 13.870 44.457 77.678 1.00 17.81 140 ARG A C 1
ATOM 770 O O . ARG A 1 139 ? 13.079 43.544 77.880 1.00 13.79 140 ARG A O 1
ATOM 778 N N . TYR A 1 140 ? 14.517 44.592 76.527 1.00 16.38 141 TYR A N 1
ATOM 779 C CA . TYR A 1 140 ? 14.221 43.702 75.407 1.00 22.09 141 TYR A CA 1
ATOM 780 C C . TYR A 1 140 ? 14.760 42.278 75.587 1.00 17.84 141 TYR A C 1
ATOM 781 O O . TYR A 1 140 ? 14.088 41.312 75.213 1.00 18.94 141 TYR A O 1
ATOM 790 N N . ASP A 1 141 ? 15.949 42.147 76.170 1.00 16.63 142 ASP A N 1
ATOM 791 C CA . ASP A 1 141 ? 16.473 40.823 76.502 1.00 18.60 142 ASP A CA 1
ATOM 792 C C . ASP A 1 141 ? 15.606 40.112 77.553 1.00 16.30 142 ASP A C 1
ATOM 793 O O . ASP A 1 141 ? 15.369 38.899 77.465 1.00 15.40 142 ASP A O 1
ATOM 798 N N . MET A 1 142 ? 15.158 40.849 78.565 1.00 13.30 143 MET A N 1
ATOM 799 C CA . MET A 1 142 ? 14.292 40.243 79.574 1.00 12.97 143 MET A CA 1
ATOM 800 C C . MET A 1 142 ? 12.920 39.865 79.008 1.00 16.01 143 MET A C 1
ATOM 801 O O . MET A 1 142 ? 12.405 38.770 79.294 1.00 15.28 143 MET A O 1
ATOM 806 N N . LEU A 1 143 ? 12.320 40.760 78.225 1.00 13.65 144 LEU A N 1
ATOM 807 C CA . LEU A 1 143 ? 11.077 40.425 77.517 1.00 18.25 144 LEU A CA 1
ATOM 808 C C . LEU A 1 143 ? 11.254 39.166 76.679 1.00 14.92 144 LEU A C 1
ATOM 809 O O . LEU A 1 143 ? 10.430 38.257 76.746 1.00 16.56 144 LEU A O 1
ATOM 814 N N . ALA A 1 144 ? 12.320 39.121 75.876 1.00 14.14 145 ALA A N 1
ATOM 815 C CA . ALA A 1 144 ? 12.558 37.967 75.018 1.00 15.25 145 ALA A CA 1
ATOM 816 C C . ALA A 1 144 ? 12.750 36.664 75.813 1.00 15.88 145 ALA A C 1
ATOM 817 O O . ALA A 1 144 ? 12.178 35.641 75.457 1.00 16.29 145 ALA A O 1
ATOM 819 N N . ALA A 1 145 ? 13.522 36.716 76.895 1.00 13.41 146 ALA A N 1
ATOM 820 C CA . ALA A 1 145 ? 13.771 35.529 77.717 1.00 16.96 146 ALA A CA 1
ATOM 821 C C . ALA A 1 145 ? 12.487 34.989 78.339 1.00 17.26 146 ALA A C 1
ATOM 822 O O . ALA A 1 145 ? 12.289 33.784 78.427 1.00 15.02 146 ALA A O 1
ATOM 824 N N . THR A 1 146 ? 11.626 35.892 78.787 1.00 11.95 147 THR A N 1
ATOM 825 C CA . THR A 1 146 ? 10.371 35.515 79.417 1.00 11.67 147 THR A CA 1
ATOM 826 C C . THR A 1 146 ? 9.357 35.016 78.375 1.00 14.59 147 THR A C 1
ATOM 827 O O . THR A 1 146 ? 8.672 34.014 78.582 1.00 13.05 147 THR A O 1
ATOM 831 N N . MET A 1 147 ? 9.278 35.713 77.248 1.00 12.64 148 MET A N 1
ATOM 832 C CA . MET A 1 147 ? 8.380 35.292 76.186 1.00 13.74 148 MET A CA 1
ATOM 833 C C . MET A 1 147 ? 8.745 33.892 75.700 1.00 17.46 148 MET A C 1
ATOM 834 O O . MET A 1 147 ? 7.892 32.999 75.649 1.00 15.59 148 MET A O 1
ATOM 839 N N . LEU A 1 148 ? 10.020 33.706 75.364 1.00 13.50 149 LEU A N 1
ATOM 840 C CA . LEU A 1 148 ? 10.470 32.444 74.775 1.00 14.03 149 LEU A CA 1
ATOM 841 C C . LEU A 1 148 ? 10.468 31.285 75.780 1.00 17.26 149 LEU A C 1
ATOM 842 O O . LEU A 1 148 ? 10.028 30.193 75.457 1.00 16.65 149 LEU A O 1
ATOM 847 N N . GLY A 1 149 ? 10.976 31.530 76.983 1.00 16.58 150 GLY A N 1
ATOM 848 C CA . GLY A 1 149 ? 11.128 30.479 77.971 1.00 12.62 150 GLY A CA 1
ATOM 849 C C . GLY A 1 149 ? 9.831 30.078 78.644 1.00 12.05 150 GLY A C 1
ATOM 850 O O . GLY A 1 149 ? 9.595 28.894 78.918 1.00 12.82 150 GLY A O 1
ATOM 851 N N . GLN A 1 150 ? 8.967 31.052 78.903 1.00 12.89 151 GLN A N 1
ATOM 852 C CA . GLN A 1 150 ? 7.777 30.764 79.695 1.00 12.35 151 GLN A CA 1
ATOM 853 C C . GLN A 1 150 ? 6.481 30.773 78.866 1.00 15.50 151 GLN A C 1
ATOM 854 O O . GLN A 1 150 ? 5.396 30.537 79.392 1.00 11.68 151 GLN A O 1
ATOM 860 N N . GLY A 1 151 ? 6.612 30.980 77.555 1.00 14.88 152 GLY A N 1
ATOM 861 C CA . GLY A 1 151 ? 5.468 30.898 76.659 1.00 12.17 152 GLY A CA 1
ATOM 862 C C . GLY A 1 151 ? 4.503 32.074 76.781 1.00 17.65 152 GLY A C 1
ATOM 863 O O . GLY A 1 151 ? 3.291 31.893 76.749 1.00 18.50 152 GLY A O 1
ATOM 864 N N . LYS A 1 152 ? 5.040 33.281 76.931 1.00 14.24 153 LYS A N 1
ATOM 865 C CA . LYS A 1 152 ? 4.213 34.477 77.076 1.00 14.73 153 LYS A CA 1
ATOM 866 C C . LYS A 1 152 ? 4.264 35.320 75.823 1.00 15.11 153 LYS A C 1
ATOM 867 O O . LYS A 1 152 ? 5.288 35.361 75.143 1.00 18.87 153 LYS A O 1
ATOM 873 N N . ASN A 1 153 ? 3.156 35.984 75.501 1.00 16.92 154 ASN A N 1
ATOM 874 C CA . ASN A 1 153 ? 3.180 36.984 74.441 1.00 17.38 154 ASN A CA 1
ATOM 875 C C . ASN A 1 153 ? 3.798 38.252 75.045 1.00 18.75 154 ASN A C 1
ATOM 876 O O . ASN A 1 153 ? 4.040 38.304 76.254 1.00 13.51 154 ASN A O 1
ATOM 881 N N . VAL A 1 154 ? 4.056 39.263 74.226 1.00 16.84 155 VAL A N 1
ATOM 882 C CA . VAL A 1 154 ? 4.815 40.429 74.680 1.00 16.83 155 VAL A CA 1
ATOM 883 C C . VAL A 1 154 ? 4.104 41.215 75.786 1.00 19.07 155 VAL A C 1
ATOM 884 O O . VAL A 1 154 ? 4.749 41.720 76.714 1.00 19.95 155 VAL A O 1
ATOM 888 N N . TYR A 1 155 ? 2.777 41.288 75.710 1.00 18.60 156 TYR A N 1
ATOM 889 C CA . TYR A 1 155 ? 2.004 42.039 76.691 1.00 20.25 156 TYR A CA 1
ATOM 890 C C . TYR A 1 155 ? 2.066 41.368 78.052 1.00 18.18 156 TYR A C 1
ATOM 891 O O . TYR A 1 155 ? 2.213 42.040 79.078 1.00 15.80 156 TYR A O 1
ATOM 900 N N . GLN A 1 156 ? 1.967 40.042 78.051 1.00 16.01 157 GLN A N 1
ATOM 901 C CA . GLN A 1 156 ? 2.017 39.251 79.285 1.00 14.98 157 GLN A CA 1
ATOM 902 C C . GLN A 1 156 ? 3.413 39.353 79.885 1.00 14.75 157 GLN A C 1
ATOM 903 O O . GLN A 1 156 ? 3.577 39.464 81.096 1.00 16.68 157 GLN A O 1
ATOM 909 N N . ALA A 1 157 ? 4.414 39.294 79.020 1.00 16.25 158 ALA A N 1
ATOM 910 C CA . ALA A 1 157 ? 5.791 39.368 79.469 1.00 14.39 158 ALA A CA 1
ATOM 911 C C . ALA A 1 157 ? 6.062 40.737 80.077 1.00 16.90 158 ALA A C 1
ATOM 912 O O . ALA A 1 157 ? 6.673 40.833 81.134 1.00 15.01 158 ALA A O 1
ATOM 914 N N . GLU A 1 158 ? 5.597 41.797 79.416 1.00 15.91 159 GLU A N 1
ATOM 915 C CA . GLU A 1 158 ? 5.873 43.148 79.890 1.00 14.21 159 GLU A CA 1
ATOM 916 C C . GLU A 1 158 ? 5.276 43.391 81.264 1.00 17.68 159 GLU A C 1
ATOM 917 O O . GLU A 1 158 ? 5.939 43.923 82.153 1.00 17.09 159 GLU A O 1
ATOM 923 N N . ILE A 1 159 ? 4.028 42.981 81.456 1.00 16.65 160 ILE A N 1
ATOM 924 C CA . ILE A 1 159 ? 3.375 43.196 82.747 1.00 15.67 160 ILE A CA 1
ATOM 925 C C . ILE A 1 159 ? 4.092 42.449 83.872 1.00 19.06 160 ILE A C 1
ATOM 926 O O . ILE A 1 159 ? 4.167 42.937 85.010 1.00 15.89 160 ILE A O 1
ATOM 931 N N . ASP A 1 160 ? 4.629 41.279 83.537 1.00 14.39 161 ASP A N 1
ATOM 932 C CA . ASP A 1 160 ? 5.333 40.426 84.497 1.00 14.18 161 ASP A CA 1
ATOM 933 C C . ASP A 1 160 ? 6.773 40.901 84.718 1.00 17.68 161 ASP A C 1
ATOM 934 O O . ASP A 1 160 ? 7.091 41.474 85.760 1.00 16.14 161 ASP A O 1
ATOM 939 N N . CYS A 1 161 ? 7.635 40.660 83.733 1.00 14.53 162 CYS A N 1
ATOM 940 C CA . CYS A 1 161 ? 9.077 40.705 83.969 1.00 18.79 162 CYS A CA 1
ATOM 941 C C . CYS A 1 161 ? 9.635 42.116 83.921 1.00 18.94 162 CYS A C 1
ATOM 942 O O . CYS A 1 161 ? 10.804 42.341 84.246 1.00 19.73 162 CYS A O 1
ATOM 945 N N . ILE A 1 162 ? 8.798 43.069 83.525 1.00 19.50 163 ILE A N 1
ATOM 946 C CA . ILE A 1 162 ? 9.188 44.472 83.563 1.00 20.43 163 ILE A CA 1
ATOM 947 C C . ILE A 1 162 ? 8.448 45.226 84.665 1.00 24.27 163 ILE A C 1
ATOM 948 O O . ILE A 1 162 ? 9.046 45.638 85.665 1.00 22.46 163 ILE A O 1
ATOM 953 N N . THR A 1 163 ? 7.144 45.396 84.482 1.00 19.08 164 THR A N 1
ATOM 954 C CA . THR A 1 163 ? 6.325 46.191 85.403 1.00 15.47 164 THR A CA 1
ATOM 955 C C . THR A 1 163 ? 6.181 45.632 86.830 1.00 16.49 164 THR A C 1
ATOM 956 O O . THR A 1 163 ? 6.523 46.319 87.800 1.00 21.78 164 THR A O 1
ATOM 960 N N . GLU A 1 164 ? 5.655 44.415 86.972 1.00 15.10 165 GLU A N 1
ATOM 961 C CA . GLU A 1 164 ? 5.450 43.835 88.305 1.00 16.53 165 GLU A CA 1
ATOM 962 C C . GLU A 1 164 ? 6.781 43.600 89.011 1.00 18.33 165 GLU A C 1
ATOM 963 O O . GLU A 1 164 ? 6.901 43.806 90.218 1.00 14.26 165 GLU A O 1
ATOM 969 N N . LEU A 1 165 ? 7.782 43.175 88.253 1.00 15.84 166 LEU A N 1
ATOM 970 C CA . LEU A 1 165 ? 9.097 42.929 88.831 1.00 17.20 166 LEU A CA 1
ATOM 971 C C . LEU A 1 165 ? 9.660 44.242 89.410 1.00 16.42 166 LEU A C 1
ATOM 972 O O . LEU A 1 165 ? 10.092 44.283 90.564 1.00 16.86 166 LEU A O 1
ATOM 977 N N . SER A 1 166 ? 9.625 45.314 88.620 1.00 17.43 167 SER A N 1
ATOM 978 C CA . SER A 1 166 ? 10.123 46.613 89.076 1.00 20.13 167 SER A CA 1
ATOM 979 C C . SER A 1 166 ? 9.364 47.112 90.291 1.00 24.34 167 SER A C 1
ATOM 980 O O . SER A 1 166 ? 9.968 47.591 91.258 1.00 24.99 167 SER A O 1
ATOM 983 N N . ASP A 1 167 ? 8.038 47.009 90.230 1.00 22.92 168 ASP A N 1
ATOM 984 C CA . ASP A 1 167 ? 7.176 47.319 91.368 1.00 23.30 168 ASP A CA 1
ATOM 985 C C . ASP A 1 167 ? 7.505 46.574 92.666 1.00 25.07 168 ASP A C 1
ATOM 986 O O . ASP A 1 167 ? 7.430 47.160 93.747 1.00 26.40 168 ASP A O 1
ATOM 991 N N . PHE A 1 168 ? 7.808 45.280 92.584 1.00 20.51 169 PHE A N 1
ATOM 992 C CA . PHE A 1 168 ? 8.172 44.552 93.798 1.00 20.61 169 PHE A CA 1
ATOM 993 C C . PHE A 1 168 ? 9.362 45.222 94.480 1.00 21.37 169 PHE A C 1
ATOM 994 O O . PHE A 1 168 ? 9.328 45.499 95.681 1.00 23.07 169 PHE A O 1
ATOM 1002 N N . PHE A 1 169 ? 10.417 45.476 93.711 1.00 16.96 170 PHE A N 1
ATOM 1003 C CA . PHE A 1 169 ? 11.635 46.035 94.278 1.00 20.27 170 PHE A CA 1
ATOM 1004 C C . PHE A 1 169 ? 11.391 47.454 94.818 1.00 22.82 170 PHE A C 1
ATOM 1005 O O . PHE A 1 169 ? 11.807 47.775 95.934 1.00 21.42 170 PHE A O 1
ATOM 1013 N N . ARG A 1 170 ? 10.711 48.296 94.038 1.00 21.13 171 ARG A N 1
ATOM 1014 C CA . ARG A 1 170 ? 10.490 49.685 94.454 1.00 20.28 171 ARG A CA 1
ATOM 1015 C C . ARG A 1 170 ? 9.581 49.790 95.678 1.00 20.49 171 ARG A C 1
ATOM 1016 O O . ARG A 1 170 ? 9.849 50.560 96.598 1.00 20.91 171 ARG A O 1
ATOM 1024 N N . TYR A 1 171 ? 8.525 48.989 95.714 1.00 19.10 172 TYR A N 1
ATOM 1025 C CA . TYR A 1 171 ? 7.623 49.024 96.858 1.00 21.27 172 TYR A CA 1
ATOM 1026 C C . TYR A 1 171 ? 8.196 48.391 98.114 1.00 23.27 172 TYR A C 1
ATOM 1027 O O . TYR A 1 171 ? 7.939 48.867 99.220 1.00 20.16 172 TYR A O 1
ATOM 1036 N N . TYR A 1 172 ? 8.982 47.332 97.955 1.00 18.90 173 TYR A N 1
ATOM 1037 C CA . TYR A 1 172 ? 9.623 46.736 99.115 1.00 17.56 173 TYR A CA 1
ATOM 1038 C C . TYR A 1 172 ? 10.610 47.713 99.740 1.00 17.70 173 TYR A C 1
ATOM 1039 O O . TYR A 1 172 ? 10.719 47.780 100.964 1.00 19.54 173 TYR A O 1
ATOM 1048 N N . VAL A 1 173 ? 11.344 48.444 98.901 1.00 18.05 174 VAL A N 1
ATOM 1049 C CA . VAL A 1 173 ? 12.294 49.437 99.416 1.00 15.74 174 VAL A CA 1
ATOM 1050 C C . VAL A 1 173 ? 11.545 50.491 100.231 1.00 20.88 174 VAL A C 1
ATOM 1051 O O . VAL A 1 173 ? 11.950 50.837 101.342 1.00 18.57 174 VAL A O 1
ATOM 1055 N N . LYS A 1 174 ? 10.434 50.976 99.694 1.00 20.61 175 LYS A N 1
ATOM 1056 C CA . LYS A 1 174 ? 9.619 51.942 100.424 1.00 21.16 175 LYS A CA 1
ATOM 1057 C C . LYS A 1 174 ? 9.099 51.350 101.744 1.00 21.39 175 LYS A C 1
ATOM 1058 O O . LYS A 1 174 ? 9.198 51.982 102.793 1.00 23.08 175 LYS A O 1
ATOM 1061 N N . TYR A 1 175 ? 8.575 50.130 101.701 1.00 22.15 176 TYR A N 1
ATOM 1062 C CA . TYR A 1 175 ? 8.028 49.505 102.909 1.00 26.64 176 TYR A CA 1
ATOM 1063 C C . TYR A 1 175 ? 9.110 49.253 103.962 1.00 27.51 176 TYR A C 1
ATOM 1064 O O . TYR A 1 175 ? 8.913 49.513 105.151 1.00 27.66 176 TYR A O 1
ATOM 1066 N N . ALA A 1 176 ? 10.259 48.758 103.519 1.00 21.16 177 ALA A N 1
ATOM 1067 C CA . ALA A 1 176 ? 11.374 48.517 104.424 1.00 18.17 177 ALA A CA 1
ATOM 1068 C C . ALA A 1 176 ? 11.899 49.799 105.043 1.00 21.09 177 ALA A C 1
ATOM 1069 O O . ALA A 1 176 ? 12.258 49.818 106.229 1.00 22.12 177 ALA A O 1
ATOM 1071 N N . SER A 1 177 ? 11.946 50.881 104.267 1.00 21.01 178 SER A N 1
ATOM 1072 C CA . SER A 1 177 ? 12.449 52.141 104.824 1.00 22.09 178 SER A CA 1
ATOM 1073 C C . SER A 1 177 ? 11.561 52.592 105.982 1.00 24.97 178 SER A C 1
ATOM 1074 O O . SER A 1 177 ? 12.047 53.122 106.985 1.00 22.92 178 SER A O 1
ATOM 1077 N N . ASP A 1 178 ? 10.264 52.344 105.848 1.00 27.44 179 ASP A N 1
ATOM 1078 C CA . ASP A 1 178 ? 9.317 52.636 106.916 1.00 34.89 179 ASP A CA 1
ATOM 1079 C C . ASP A 1 178 ? 9.631 51.761 108.118 1.00 32.94 179 ASP A C 1
ATOM 1080 O O . ASP A 1 178 ? 9.745 52.257 109.232 1.00 33.72 179 ASP A O 1
ATOM 1085 N N . LEU A 1 179 ? 9.794 50.462 107.879 1.00 28.90 180 LEU A N 1
ATOM 1086 C CA . LEU A 1 179 ? 10.108 49.514 108.950 1.00 28.47 180 LEU A CA 1
ATOM 1087 C C . LEU A 1 179 ? 11.348 49.920 109.728 1.00 29.63 180 LEU A C 1
ATOM 1088 O O . LEU A 1 179 ? 11.367 49.876 110.959 1.00 33.03 180 LEU A O 1
ATOM 1093 N N . TYR A 1 180 ? 12.389 50.323 109.011 1.00 26.60 181 TYR A N 1
ATOM 1094 C CA . TYR A 1 180 ? 13.646 50.682 109.657 1.00 22.15 181 TYR A CA 1
ATOM 1095 C C . TYR A 1 180 ? 13.637 52.062 110.306 1.00 26.14 181 TYR A C 1
ATOM 1096 O O . TYR A 1 180 ? 14.628 52.476 110.903 1.00 26.96 181 TYR A O 1
ATOM 1105 N N . ALA A 1 181 ? 12.533 52.786 110.171 1.00 28.49 182 ALA A N 1
ATOM 1106 C CA . ALA A 1 181 ? 12.448 54.121 110.747 1.00 36.10 182 ALA A CA 1
ATOM 1107 C C . ALA A 1 181 ? 12.071 54.001 112.219 1.00 43.38 182 ALA A C 1
ATOM 1108 O O . ALA A 1 181 ? 10.901 54.114 112.588 1.00 47.37 182 ALA A O 1
ATOM 1110 N N . GLN A 1 182 ? 13.071 53.751 113.052 1.00 44.48 183 GLN A N 1
ATOM 1111 C CA . GLN A 1 182 ? 12.852 53.590 114.477 1.00 48.71 183 GLN A CA 1
ATOM 1112 C C . GLN A 1 182 ? 13.819 54.492 115.226 1.00 49.95 183 GLN A C 1
ATOM 1113 O O . GLN A 1 182 ? 15.036 54.355 115.092 1.00 56.26 183 GLN A O 1
ATOM 1115 N N . GLN A 1 183 ? 13.278 55.424 116.001 1.00 44.03 184 GLN A N 1
ATOM 1116 C CA . GLN A 1 183 ? 14.115 56.298 116.811 1.00 37.13 184 GLN A CA 1
ATOM 1117 C C . GLN A 1 183 ? 14.056 55.894 118.290 1.00 34.89 184 GLN A C 1
ATOM 1118 O O . GLN A 1 183 ? 13.036 55.401 118.772 1.00 24.69 184 GLN A O 1
ATOM 1124 N N . PRO A 1 184 ? 15.164 56.085 119.011 1.00 29.16 185 PRO A N 1
ATOM 1125 C CA . PRO A 1 184 ? 15.179 55.702 120.426 1.00 25.99 185 PRO A CA 1
ATOM 1126 C C . PRO A 1 184 ? 14.355 56.651 121.276 1.00 31.29 185 PRO A C 1
ATOM 1127 O O . PRO A 1 184 ? 14.244 57.840 120.948 1.00 28.17 185 PRO A O 1
ATOM 1131 N N . VAL A 1 185 ? 13.788 56.133 122.364 1.00 29.20 186 VAL A N 1
ATOM 1132 C CA . VAL A 1 185 ? 12.913 56.923 123.215 1.00 29.65 186 VAL A CA 1
ATOM 1133 C C . VAL A 1 185 ? 13.211 56.698 124.698 1.00 32.01 186 VAL A C 1
ATOM 1134 O O . VAL A 1 185 ? 13.461 55.568 125.125 1.00 30.60 186 VAL A O 1
ATOM 1138 N N . GLU A 1 186 ? 13.207 57.787 125.458 1.00 32.43 187 GLU A N 1
ATOM 1139 C CA . GLU A 1 186 ? 13.273 57.734 126.910 1.00 33.93 187 GLU A CA 1
ATOM 1140 C C . GLU A 1 186 ? 11.854 57.541 127.410 1.00 42.73 187 GLU A C 1
ATOM 1141 O O . GLU A 1 186 ? 11.006 58.410 127.223 1.00 42.88 187 GLU A O 1
ATOM 1147 N N . SER A 1 187 ? 11.590 56.400 128.033 1.00 41.22 188 SER A N 1
ATOM 1148 C CA . SER A 1 187 ? 10.249 56.098 128.505 1.00 40.04 188 SER A CA 1
ATOM 1149 C C . SER A 1 187 ? 9.889 56.900 129.741 1.00 39.00 188 SER A C 1
ATOM 1150 O O . SER A 1 187 ? 10.698 57.667 130.271 1.00 38.64 188 SER A O 1
ATOM 1153 N N . ALA A 1 188 ? 8.658 56.700 130.196 1.00 41.57 189 ALA A N 1
ATOM 1154 C CA . ALA A 1 188 ? 8.140 57.359 131.384 1.00 45.29 189 ALA A CA 1
ATOM 1155 C C . ALA A 1 188 ? 9.014 57.078 132.603 1.00 44.50 189 ALA A C 1
ATOM 1156 O O . ALA A 1 188 ? 9.329 57.984 133.376 1.00 42.95 189 ALA A O 1
ATOM 1158 N N . ASP A 1 189 ? 9.425 55.823 132.756 1.00 44.28 190 ASP A N 1
ATOM 1159 C CA . ASP A 1 189 ? 10.202 55.413 133.926 1.00 46.29 190 ASP A CA 1
ATOM 1160 C C . ASP A 1 189 ? 11.663 55.847 133.859 1.00 45.67 190 ASP A C 1
ATOM 1161 O O . ASP A 1 189 ? 12.431 55.610 134.792 1.00 47.34 190 ASP A O 1
ATOM 1166 N N . GLY A 1 190 ? 12.047 56.484 132.760 1.00 40.35 191 GLY A N 1
ATOM 1167 C CA . GLY A 1 190 ? 13.385 57.022 132.636 1.00 40.21 191 GLY A CA 1
ATOM 1168 C C . GLY A 1 190 ? 14.363 56.105 131.929 1.00 38.53 191 GLY A C 1
ATOM 1169 O O . GLY A 1 190 ? 15.523 56.469 131.747 1.00 43.57 191 GLY A O 1
ATOM 1170 N N . THR A 1 191 ? 13.914 54.917 131.534 1.00 37.42 192 THR A N 1
ATOM 1171 C CA . THR A 1 191 ? 14.787 54.025 130.777 1.00 35.82 192 THR A CA 1
ATOM 1172 C C . THR A 1 191 ? 14.900 54.513 129.337 1.00 34.36 192 THR A C 1
ATOM 1173 O O . THR A 1 191 ? 14.029 55.235 128.852 1.00 34.37 192 THR A O 1
ATOM 1177 N N . TRP A 1 192 ? 15.964 54.089 128.668 1.00 33.20 193 TRP A N 1
ATOM 1178 C CA . TRP A 1 192 ? 16.339 54.590 127.347 1.00 31.95 193 TRP A CA 1
ATOM 1179 C C . TRP A 1 192 ? 16.341 53.394 126.402 1.00 30.30 193 TRP A C 1
ATOM 1180 O O . TRP A 1 192 ? 17.137 52.466 126.564 1.00 29.92 193 TRP A O 1
ATOM 1191 N N . ASN A 1 193 ? 15.425 53.417 125.433 1.00 29.41 194 ASN A N 1
ATOM 1192 C CA . ASN A 1 193 ? 15.080 52.242 124.652 1.00 28.06 194 ASN A CA 1
ATOM 1193 C C . ASN A 1 193 ? 15.292 52.420 123.152 1.00 37.44 194 ASN A C 1
ATOM 1194 O O . ASN A 1 193 ? 14.994 53.475 122.608 1.00 26.71 194 ASN A O 1
ATOM 1199 N N . LYS A 1 194 ? 15.787 51.381 122.489 1.00 25.48 195 LYS A N 1
ATOM 1200 C CA . LYS A 1 194 ? 15.784 51.351 121.034 1.00 24.14 195 LYS A CA 1
ATOM 1201 C C . LYS A 1 194 ? 15.298 49.989 120.595 1.00 30.09 195 LYS A C 1
ATOM 1202 O O . LYS A 1 194 ? 15.425 49.007 121.324 1.00 25.74 195 LYS A O 1
ATOM 1208 N N . ALA A 1 195 ? 14.728 49.936 119.404 1.00 22.20 196 ALA A N 1
ATOM 1209 C CA . ALA A 1 195 ? 14.310 48.673 118.844 1.00 24.62 196 ALA A CA 1
ATOM 1210 C C . ALA A 1 195 ? 14.975 48.563 117.487 1.00 27.31 196 ALA A C 1
ATOM 1211 O O . ALA A 1 195 ? 15.070 49.549 116.771 1.00 31.30 196 ALA A O 1
ATOM 1213 N N . GLU A 1 196 ? 15.463 47.377 117.144 1.00 22.52 197 GLU A N 1
ATOM 1214 C CA . GLU A 1 196 ? 16.019 47.175 115.818 1.00 26.44 197 GLU A CA 1
ATOM 1215 C C . GLU A 1 196 ? 15.527 45.860 115.227 1.00 26.18 197 GLU A C 1
ATOM 1216 O O . GLU A 1 196 ? 15.224 44.918 115.956 1.00 21.43 197 GLU A O 1
ATOM 1222 N N . TYR A 1 197 ? 15.416 45.810 113.905 1.00 21.54 198 TYR A N 1
ATOM 1223 C CA . TYR A 1 197 ? 15.038 44.588 113.222 1.00 22.70 198 TYR A CA 1
ATOM 1224 C C . TYR A 1 197 ? 16.283 43.904 112.707 1.00 29.51 198 TYR A C 1
ATOM 1225 O O . TYR A 1 197 ? 17.010 44.471 111.897 1.00 42.59 198 TYR A O 1
ATOM 1234 N N . ARG A 1 198 ? 16.537 42.691 113.173 1.00 16.96 199 ARG A N 1
ATOM 1235 C CA . ARG A 1 198 ? 17.680 41.938 112.689 1.00 19.36 199 ARG A CA 1
ATOM 1236 C C . ARG A 1 198 ? 17.154 40.944 111.655 1.00 18.87 199 ARG A C 1
ATOM 1237 O O . ARG A 1 198 ? 15.966 40.627 111.658 1.00 18.30 199 ARG A O 1
ATOM 1245 N N . PRO A 1 199 ? 18.023 40.467 110.750 1.00 14.74 200 PRO A N 1
ATOM 1246 C CA . PRO A 1 199 ? 17.583 39.433 109.807 1.00 17.32 200 PRO A CA 1
ATOM 1247 C C . PRO A 1 199 ? 17.443 38.100 110.546 1.00 18.23 200 PRO A C 1
ATOM 1248 O O . PRO A 1 199 ? 17.749 38.046 111.736 1.00 19.13 200 PRO A O 1
ATOM 1252 N N . LEU A 1 200 ? 16.972 37.054 109.865 1.00 18.56 201 LEU A N 1
ATOM 1253 C CA . LEU A 1 200 ? 16.948 35.724 110.454 1.00 19.57 201 LEU A CA 1
ATOM 1254 C C . LEU A 1 200 ? 18.389 35.317 110.636 1.00 17.82 201 LEU A C 1
ATOM 1255 O O . LEU A 1 200 ? 19.255 35.753 109.875 1.00 16.50 201 LEU A O 1
ATOM 1260 N N . GLU A 1 201 ? 18.666 34.495 111.639 1.00 16.35 202 GLU A N 1
ATOM 1261 C CA . GLU A 1 201 ? 20.037 34.068 111.853 1.00 18.05 202 GLU A CA 1
ATOM 1262 C C . GLU A 1 201 ? 20.477 33.066 110.791 1.00 21.70 202 GLU A C 1
ATOM 1263 O O . GLU A 1 201 ? 21.637 33.059 110.382 1.00 23.53 202 GLU A O 1
ATOM 1269 N N . GLY A 1 202 ? 19.557 32.208 110.360 1.00 18.15 203 GLY A N 1
ATOM 1270 C CA . GLY A 1 202 ? 19.890 31.221 109.345 1.00 18.78 203 GLY A CA 1
ATOM 1271 C C . GLY A 1 202 ? 19.613 31.731 107.936 1.00 17.48 203 GLY A C 1
ATOM 1272 O O . GLY A 1 202 ? 19.088 32.840 107.763 1.00 17.46 203 GLY A O 1
ATOM 1273 N N . PHE A 1 203 ? 19.945 30.927 106.925 1.00 16.72 204 PHE A N 1
ATOM 1274 C CA . PHE A 1 203 ? 19.779 31.362 105.532 1.00 14.10 204 PHE A CA 1
ATOM 1275 C C . PHE A 1 203 ? 18.370 31.094 105.027 1.00 16.06 204 PHE A C 1
ATOM 1276 O O . PHE A 1 203 ? 17.620 30.328 105.640 1.00 14.60 204 PHE A O 1
ATOM 1284 N N . VAL A 1 204 ? 18.019 31.723 103.901 1.00 11.49 205 VAL A N 1
ATOM 1285 C CA . VAL A 1 204 ? 16.706 31.570 103.307 1.00 10.94 205 VAL A CA 1
ATOM 1286 C C . VAL A 1 204 ? 16.835 30.734 102.036 1.00 14.52 205 VAL A C 1
ATOM 1287 O O . VAL A 1 204 ? 17.715 30.983 101.221 1.00 14.15 205 VAL A O 1
ATOM 1291 N N . TYR A 1 205 ? 15.984 29.722 101.904 1.00 11.61 206 TYR A N 1
ATOM 1292 C CA . TYR A 1 205 ? 15.912 28.920 100.688 1.00 12.43 206 TYR A CA 1
ATOM 1293 C C . TYR A 1 205 ? 14.738 29.437 99.874 1.00 14.92 206 TYR A C 1
ATOM 1294 O O . TYR A 1 205 ? 13.584 29.302 100.296 1.00 12.37 206 TYR A O 1
ATOM 1303 N N . ALA A 1 206 ? 15.026 30.062 98.732 1.00 11.00 207 ALA A N 1
ATOM 1304 C CA . ALA A 1 206 ? 13.973 30.521 97.828 1.00 10.16 207 ALA A CA 1
ATOM 1305 C C . ALA A 1 206 ? 13.758 29.494 96.722 1.00 12.31 207 ALA A C 1
ATOM 1306 O O . ALA A 1 206 ? 14.698 29.126 96.010 1.00 12.43 207 ALA A O 1
ATOM 1308 N N . VAL A 1 207 ? 12.513 29.049 96.585 1.00 9.70 208 VAL A N 1
ATOM 1309 C CA . VAL A 1 207 ? 12.118 28.056 95.586 1.00 10.83 208 VAL A CA 1
ATOM 1310 C C . VAL A 1 207 ? 11.022 28.706 94.744 1.00 13.09 208 VAL A C 1
ATOM 1311 O O . VAL A 1 207 ? 9.918 28.919 95.228 1.00 12.96 208 VAL A O 1
ATOM 1315 N N . SER A 1 208 ? 11.341 29.047 93.497 1.00 10.51 209 SER A N 1
ATOM 1316 C CA . SER A 1 208 ? 10.477 29.925 92.713 1.00 10.44 209 SER A CA 1
ATOM 1317 C C . SER A 1 208 ? 9.836 29.171 91.533 1.00 9.01 209 SER A C 1
ATOM 1318 O O . SER A 1 208 ? 10.406 28.191 91.035 1.00 10.45 209 SER A O 1
ATOM 1321 N N . PRO A 1 209 ? 8.654 29.627 91.093 1.00 11.31 210 PRO A N 1
ATOM 1322 C CA . PRO A 1 209 ? 7.884 28.916 90.068 1.00 9.41 210 PRO A CA 1
ATOM 1323 C C . PRO A 1 209 ? 8.226 29.400 88.654 1.00 14.67 210 PRO A C 1
ATOM 1324 O O . PRO A 1 209 ? 8.920 30.400 88.511 1.00 11.92 210 PRO A O 1
ATOM 1328 N N . PHE A 1 210 ? 7.722 28.710 87.629 1.00 11.77 211 PHE A N 1
ATOM 1329 C CA . PHE A 1 210 ? 7.965 29.136 86.242 1.00 13.86 211 PHE A CA 1
ATOM 1330 C C . PHE A 1 210 ? 7.129 30.335 85.843 1.00 14.02 211 PHE A C 1
ATOM 1331 O O . PHE A 1 210 ? 7.468 31.056 84.904 1.00 14.47 211 PHE A O 1
ATOM 1339 N N . ASN A 1 211 ? 6.015 30.555 86.532 1.00 10.42 212 ASN A N 1
ATOM 1340 C CA . ASN A 1 211 ? 4.952 31.316 85.878 1.00 14.44 212 ASN A CA 1
ATOM 1341 C C . ASN A 1 211 ? 5.121 32.830 85.802 1.00 13.20 212 ASN A C 1
ATOM 1342 O O . ASN A 1 211 ? 4.624 33.448 84.874 1.00 16.15 212 ASN A O 1
ATOM 1347 N N . PHE A 1 212 ? 5.827 33.423 86.757 1.00 10.17 213 PHE A N 1
ATOM 1348 C CA . PHE A 1 212 ? 6.144 34.837 86.659 1.00 10.45 213 PHE A CA 1
ATOM 1349 C C . PHE A 1 212 ? 7.598 35.064 87.010 1.00 8.52 213 PHE A C 1
ATOM 1350 O O . PHE A 1 212 ? 8.059 34.678 88.092 1.00 9.45 213 PHE A O 1
ATOM 1358 N N . THR A 1 213 ? 8.302 35.727 86.110 1.00 11.58 214 THR A N 1
ATOM 1359 C CA . THR A 1 213 ? 9.661 36.162 86.400 1.00 13.94 214 THR A CA 1
ATOM 1360 C C . THR A 1 213 ? 9.649 37.082 87.627 1.00 15.49 214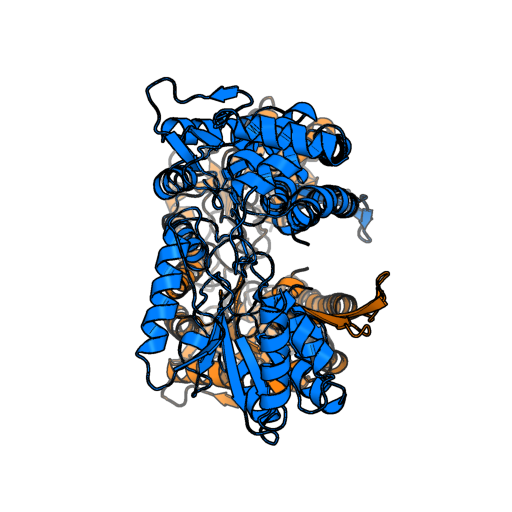 THR A C 1
ATOM 1361 O O . THR A 1 213 ? 10.568 37.038 88.461 1.00 14.97 214 THR A O 1
ATOM 1365 N N . ALA A 1 214 ? 8.593 37.891 87.750 1.00 9.77 215 ALA A N 1
ATOM 1366 C CA . ALA A 1 214 ? 8.467 38.822 88.873 1.00 9.58 215 ALA A CA 1
ATOM 1367 C C . ALA A 1 214 ? 8.386 38.083 90.206 1.00 12.40 215 ALA A C 1
ATOM 1368 O O . ALA A 1 214 ? 8.842 38.583 91.229 1.00 11.38 215 ALA A O 1
ATOM 1370 N N . ILE A 1 215 ? 7.773 36.901 90.216 1.00 10.37 216 ILE A N 1
ATOM 1371 C CA . ILE A 1 215 ? 7.659 36.188 91.493 1.00 14.05 216 ILE A CA 1
ATOM 1372 C C . ILE A 1 215 ? 9.028 35.689 91.959 1.00 12.61 216 ILE A C 1
ATOM 1373 O O . ILE A 1 215 ? 9.337 35.691 93.159 1.00 10.03 216 ILE A O 1
ATOM 1378 N N . ALA A 1 216 ? 9.865 35.269 91.019 1.00 9.62 217 ALA A N 1
ATOM 1379 C CA . ALA A 1 216 ? 11.238 34.918 91.398 1.00 13.65 217 ALA A CA 1
ATOM 1380 C C . ALA A 1 216 ? 11.948 36.116 92.034 1.00 14.34 217 ALA A C 1
ATOM 1381 O O . ALA A 1 216 ? 12.638 35.962 93.047 1.00 12.21 217 ALA A O 1
ATOM 1383 N N . ALA A 1 217 ? 11.781 37.300 91.439 1.00 12.74 218 ALA A N 1
ATOM 1384 C CA . ALA A 1 217 ? 12.385 38.529 91.980 1.00 9.50 218 ALA A CA 1
ATOM 1385 C C . ALA A 1 217 ? 11.899 38.818 93.397 1.00 11.73 218 ALA A C 1
ATOM 1386 O O . ALA A 1 217 ? 12.670 39.194 94.277 1.00 12.37 218 ALA A O 1
ATOM 1388 N N . ASN A 1 218 ? 10.607 38.635 93.619 1.00 11.95 219 ASN A N 1
ATOM 1389 C CA . ASN A 1 218 ? 10.029 38.872 94.933 1.00 13.09 219 ASN A CA 1
ATOM 1390 C C . ASN A 1 218 ? 10.538 37.862 95.976 1.00 11.48 219 ASN A C 1
ATOM 1391 O O . ASN A 1 218 ? 10.855 38.217 97.129 1.00 11.67 219 ASN A O 1
ATOM 1396 N N . LEU A 1 219 ? 10.637 36.606 95.567 1.00 8.31 220 LEU A N 1
ATOM 1397 C CA . LEU A 1 219 ? 11.046 35.543 96.484 1.00 10.62 220 LEU A CA 1
ATOM 1398 C C . LEU A 1 219 ? 12.493 35.695 96.973 1.00 11.59 220 LEU A C 1
ATOM 1399 O O . LEU A 1 219 ? 12.807 35.355 98.128 1.00 10.44 220 LEU A O 1
ATOM 1404 N N . ILE A 1 220 ? 13.374 36.204 96.112 1.00 8.88 221 ILE A N 1
ATOM 1405 C CA . ILE A 1 220 ? 14.766 36.413 96.526 1.00 10.33 221 ILE A CA 1
ATOM 1406 C C . ILE A 1 220 ? 14.967 37.825 97.100 1.00 14.03 221 ILE A C 1
ATOM 1407 O O . ILE A 1 220 ? 15.783 38.038 98.000 1.00 14.77 221 ILE A O 1
ATOM 1412 N N . GLY A 1 221 ? 14.199 38.780 96.593 1.00 12.52 222 GLY A N 1
ATOM 1413 C CA . GLY A 1 221 ? 14.403 40.179 96.934 1.00 13.35 222 GLY A CA 1
ATOM 1414 C C . GLY A 1 221 ? 13.907 40.566 98.319 1.00 10.15 222 GLY A C 1
ATOM 1415 O O . GLY A 1 221 ? 14.566 41.323 99.030 1.00 13.22 222 GLY A O 1
ATOM 1416 N N . ALA A 1 222 ? 12.720 40.099 98.681 1.00 12.23 223 ALA A N 1
ATOM 1417 C CA . ALA A 1 222 ? 12.164 40.405 99.998 1.00 15.04 223 ALA A CA 1
ATOM 1418 C C . ALA A 1 222 ? 13.118 39.990 101.142 1.00 12.31 223 ALA A C 1
ATOM 1419 O O . ALA A 1 222 ? 13.471 40.829 101.969 1.00 16.35 223 ALA A O 1
ATOM 1421 N N . PRO A 1 223 ? 13.555 38.710 101.188 1.00 14.74 224 PRO A N 1
ATOM 1422 C CA . PRO A 1 223 ? 14.497 38.398 102.275 1.00 15.16 224 PRO A CA 1
ATOM 1423 C C . PRO A 1 223 ? 15.827 39.144 102.143 1.00 13.61 224 PRO A C 1
ATOM 1424 O O . PRO A 1 223 ? 16.322 39.628 103.151 1.00 13.11 224 PRO A O 1
ATOM 1428 N N . ALA A 1 224 ? 16.383 39.256 100.938 1.00 13.21 225 ALA A N 1
ATOM 1429 C CA . ALA A 1 224 ? 17.712 39.865 100.809 1.00 13.39 225 ALA A CA 1
ATOM 1430 C C . ALA A 1 224 ? 17.707 41.317 101.236 1.00 12.76 225 ALA A C 1
ATOM 1431 O O . ALA A 1 224 ? 18.629 41.762 101.902 1.00 10.87 225 ALA A O 1
ATOM 1433 N N . LEU A 1 225 ? 16.662 42.048 100.870 1.00 12.42 226 LEU A N 1
ATOM 1434 C CA . LEU A 1 225 ? 16.586 43.468 101.229 1.00 15.10 226 LEU A CA 1
ATOM 1435 C C . LEU A 1 225 ? 16.705 43.661 102.742 1.00 19.33 226 LEU A C 1
ATOM 1436 O O . LEU A 1 225 ? 17.297 44.631 103.200 1.00 13.71 226 LEU A O 1
ATOM 1441 N N . MET A 1 226 ? 16.166 42.714 103.505 1.00 13.23 227 MET A N 1
ATOM 1442 C CA . MET A 1 226 ? 16.135 42.828 104.960 1.00 17.40 227 MET A CA 1
ATOM 1443 C C . MET A 1 226 ? 17.412 42.283 105.623 1.00 17.54 227 MET A C 1
ATOM 1444 O O . MET A 1 226 ? 17.433 42.032 106.824 1.00 18.14 227 MET A O 1
ATOM 1449 N N . GLY A 1 227 ? 18.463 42.070 104.833 1.00 14.25 228 GLY A N 1
ATOM 1450 C CA . GLY A 1 227 ? 19.738 41.631 105.376 1.00 11.86 228 GLY A CA 1
ATOM 1451 C C . GLY A 1 227 ? 19.945 40.130 105.475 1.00 11.77 228 GLY A C 1
ATOM 1452 O O . GLY A 1 227 ? 20.907 39.668 106.106 1.00 12.32 228 GLY A O 1
ATOM 1453 N N . ASN A 1 228 ? 19.055 39.358 104.848 1.00 12.26 229 ASN A N 1
ATOM 1454 C CA . ASN A 1 228 ? 19.213 37.906 104.804 1.00 12.81 229 ASN A CA 1
ATOM 1455 C C . ASN A 1 228 ? 20.052 37.478 103.602 1.00 13.18 229 ASN A C 1
ATOM 1456 O O . ASN A 1 228 ? 20.157 38.210 102.623 1.00 14.18 229 ASN A O 1
ATOM 1461 N N . THR A 1 229 ? 20.635 36.286 103.664 1.00 11.29 230 THR A N 1
ATOM 1462 C CA . THR A 1 229 ? 21.259 35.722 102.479 1.00 13.68 230 THR A CA 1
ATOM 1463 C C . THR A 1 229 ? 20.502 34.477 102.025 1.00 13.03 230 THR A C 1
ATOM 1464 O O . THR A 1 229 ? 19.763 33.837 102.800 1.00 12.12 230 THR A O 1
ATOM 1468 N N . VAL A 1 230 ? 20.691 34.150 100.752 1.00 13.39 231 VAL A N 1
ATOM 1469 C CA . VAL A 1 230 ? 19.726 33.350 100.035 1.00 15.18 231 VAL A CA 1
ATOM 1470 C C . VAL A 1 230 ? 20.402 32.289 99.202 1.00 13.86 231 VAL A C 1
ATOM 1471 O O . VAL A 1 230 ? 21.397 32.542 98.525 1.00 13.42 231 VAL A O 1
ATOM 1475 N N . VAL A 1 231 ? 19.846 31.090 99.277 1.00 12.70 232 VAL A N 1
ATOM 1476 C CA . VAL A 1 231 ? 20.176 30.030 98.362 1.00 11.06 232 VAL A CA 1
ATOM 1477 C C . VAL A 1 231 ? 18.904 29.852 97.510 1.00 14.81 232 VAL A C 1
ATOM 1478 O O . VAL A 1 231 ? 17.819 29.650 98.054 1.00 14.29 232 VAL A O 1
ATOM 1482 N N . TRP A 1 232 ? 19.030 29.956 96.188 1.00 14.18 233 TRP A N 1
ATOM 1483 C CA . TRP A 1 232 ? 17.857 30.076 95.306 1.00 10.74 233 TRP A CA 1
ATOM 1484 C C . TRP A 1 232 ? 17.834 28.984 94.231 1.00 14.10 233 TRP A C 1
ATOM 1485 O O . TRP A 1 232 ? 18.759 28.895 93.410 1.00 10.75 233 TRP A O 1
ATOM 1496 N N . LYS A 1 233 ? 16.798 28.142 94.248 1.00 10.39 234 LYS A N 1
ATOM 1497 C CA . LYS A 1 233 ? 16.616 27.144 93.183 1.00 10.66 234 LYS A CA 1
ATOM 1498 C C . LYS A 1 233 ? 15.490 27.630 92.273 1.00 12.21 234 LYS A C 1
ATOM 1499 O O . LYS A 1 233 ? 14.317 27.587 92.637 1.00 12.21 234 LYS A O 1
ATOM 1505 N N . PRO A 1 234 ? 15.843 28.118 91.083 1.00 12.77 235 PRO A N 1
ATOM 1506 C CA . PRO A 1 234 ? 14.783 28.566 90.173 1.00 10.01 235 PRO A CA 1
ATOM 1507 C C . PRO A 1 234 ? 14.096 27.386 89.503 1.00 12.92 235 PRO A C 1
ATOM 1508 O O . PRO A 1 234 ? 14.648 26.287 89.470 1.00 11.60 235 PRO A O 1
ATOM 1512 N N . SER A 1 235 ? 12.907 27.625 88.958 1.00 12.33 236 SER A N 1
ATOM 1513 C CA . SER A 1 235 ? 12.228 26.635 88.137 1.00 12.51 236 SER A CA 1
ATOM 1514 C C . SER A 1 235 ? 13.062 26.335 86.886 1.00 13.15 236 SER A C 1
ATOM 1515 O O . SER A 1 235 ? 13.597 27.247 86.237 1.00 12.92 236 SER A O 1
ATOM 1518 N N . GLN A 1 236 ? 13.159 25.055 86.545 1.00 12.08 237 GLN A N 1
ATOM 1519 C CA . GLN A 1 236 ? 13.896 24.644 85.354 1.00 14.45 237 GLN A CA 1
ATOM 1520 C C . GLN A 1 236 ? 13.359 25.371 84.109 1.00 14.58 237 GLN A C 1
ATOM 1521 O O . GLN A 1 236 ? 14.115 25.747 83.235 1.00 13.38 237 GLN A O 1
ATOM 1527 N N . THR A 1 237 ? 12.047 25.568 84.045 1.00 13.60 238 THR A N 1
ATOM 1528 C CA . THR A 1 237 ? 11.433 26.124 82.848 1.00 13.64 238 THR A CA 1
ATOM 1529 C C . THR A 1 237 ? 11.322 27.642 82.864 1.00 15.27 238 THR A C 1
ATOM 1530 O O . THR A 1 237 ? 10.631 28.216 82.031 1.00 13.64 238 THR A O 1
ATOM 1534 N N . ALA A 1 238 ? 11.995 28.285 83.814 1.00 12.81 239 ALA A N 1
ATOM 1535 C CA . ALA A 1 238 ? 12.201 29.728 83.732 1.00 10.58 239 ALA A CA 1
ATOM 1536 C C . ALA A 1 238 ? 13.682 30.079 83.874 1.00 12.85 239 ALA A C 1
ATOM 1537 O O . ALA A 1 238 ? 14.018 31.190 84.276 1.00 13.29 239 ALA A O 1
ATOM 1539 N N . ALA A 1 239 ? 14.566 29.139 83.538 1.00 11.38 240 ALA A N 1
ATOM 1540 C CA . ALA A 1 239 ? 15.984 29.308 83.877 1.00 11.64 240 ALA A CA 1
ATOM 1541 C C . ALA A 1 239 ? 16.602 30.490 83.132 1.00 12.53 240 ALA A C 1
ATOM 1542 O O . ALA A 1 239 ? 17.389 31.244 83.695 1.00 14.24 240 ALA A O 1
ATOM 1544 N N . LEU A 1 240 ? 16.208 30.671 81.879 1.00 13.94 241 LEU A N 1
ATOM 1545 C CA . LEU A 1 240 ? 16.764 31.737 81.049 1.00 13.62 241 LEU A CA 1
ATOM 1546 C C . LEU A 1 240 ? 16.451 33.135 81.609 1.00 13.35 241 LEU A C 1
ATOM 1547 O O . LEU A 1 240 ? 17.357 33.949 81.770 1.00 12.16 241 LEU A O 1
ATOM 1552 N N . SER A 1 241 ? 15.182 33.420 81.884 1.00 11.49 242 SER A N 1
ATOM 1553 C CA . SER A 1 241 ? 14.816 34.730 82.446 1.00 14.03 242 SER A CA 1
ATOM 1554 C C . SER A 1 241 ? 15.356 34.901 83.865 1.00 12.34 242 SER A C 1
ATOM 1555 O O . SER A 1 241 ? 15.776 35.994 84.253 1.00 12.28 242 SER A O 1
ATOM 1558 N N . ASN A 1 242 ? 15.339 33.826 84.647 1.00 10.50 243 ASN A N 1
ATOM 1559 C CA . ASN A 1 242 ? 15.811 33.916 86.023 1.00 10.20 243 ASN A CA 1
ATOM 1560 C C . ASN A 1 242 ? 17.334 34.158 86.060 1.00 10.58 243 ASN A C 1
ATOM 1561 O O . ASN A 1 242 ? 17.843 34.937 86.860 1.00 11.12 243 ASN A O 1
ATOM 1566 N N . TYR A 1 243 ? 18.059 33.502 85.174 1.00 11.12 244 TYR A N 1
ATOM 1567 C CA . TYR A 1 243 ? 19.491 33.732 85.089 1.00 11.58 244 TYR A CA 1
ATOM 1568 C C . TYR A 1 243 ? 19.792 35.186 84.687 1.00 14.97 244 TYR A C 1
ATOM 1569 O O . TYR A 1 243 ? 20.698 35.808 85.236 1.00 13.00 244 TYR A O 1
ATOM 1578 N N . LEU A 1 244 ? 19.029 35.722 83.737 1.00 11.76 245 LEU A N 1
ATOM 1579 C CA . LEU A 1 244 ? 19.184 37.141 83.381 1.00 15.65 245 LEU A CA 1
ATOM 1580 C C . LEU A 1 244 ? 18.978 38.052 84.599 1.00 12.54 245 LEU A C 1
ATOM 1581 O O . LEU A 1 244 ? 19.756 38.972 84.814 1.00 13.81 245 LEU A O 1
ATOM 1586 N N . LEU A 1 245 ? 17.963 37.751 85.416 1.00 12.30 246 LEU A N 1
ATOM 1587 C CA . LEU A 1 245 ? 17.720 38.473 86.664 1.00 10.94 246 LEU A CA 1
ATOM 1588 C C . LEU A 1 245 ? 18.930 38.398 87.596 1.00 14.63 246 LEU A C 1
ATOM 1589 O O . LEU A 1 245 ? 19.337 39.390 88.172 1.00 11.18 246 LEU A O 1
ATOM 1594 N N . MET A 1 246 ? 19.493 37.210 87.743 1.00 14.32 247 MET A N 1
ATOM 1595 C CA . MET A 1 246 ? 20.686 37.032 88.561 1.00 12.14 247 MET A CA 1
ATOM 1596 C C . MET A 1 246 ? 21.835 37.909 88.045 1.00 16.61 247 MET A C 1
ATOM 1597 O O . MET A 1 246 ? 22.514 38.581 88.824 1.00 16.12 247 MET A O 1
ATOM 1602 N N . THR A 1 247 ? 22.047 37.922 86.732 1.00 12.48 248 THR A N 1
ATOM 1603 C CA . THR A 1 247 ? 23.182 38.656 86.193 1.00 15.43 248 THR A CA 1
ATOM 1604 C C . THR A 1 247 ? 22.982 40.174 86.317 1.00 16.79 248 THR A C 1
ATOM 1605 O O . THR A 1 247 ? 23.945 40.914 86.520 1.00 15.59 248 THR A O 1
ATOM 1609 N N . VAL A 1 248 ? 21.738 40.628 86.200 1.00 11.92 249 VAL A N 1
ATOM 1610 C CA . VAL A 1 248 ? 21.416 42.041 86.388 1.00 11.93 249 VAL A CA 1
ATOM 1611 C C . VAL A 1 248 ? 21.681 42.437 87.838 1.00 15.44 249 VAL A C 1
ATOM 1612 O O . VAL A 1 248 ? 22.282 43.487 88.099 1.00 14.49 249 VAL A O 1
ATOM 1616 N N . LEU A 1 249 ? 21.256 41.598 88.782 1.00 12.27 250 LEU A N 1
ATOM 1617 C CA . LEU A 1 249 ? 21.529 41.889 90.199 1.00 15.22 250 LEU A CA 1
ATOM 1618 C C . LEU A 1 249 ? 23.021 42.070 90.453 1.00 15.05 250 LEU A C 1
ATOM 1619 O O . LEU A 1 249 ? 23.430 43.001 91.161 1.00 13.44 250 LEU A O 1
ATOM 1624 N N . GLU A 1 250 ? 23.840 41.221 89.834 1.00 16.05 251 GLU A N 1
ATOM 1625 C CA . GLU A 1 250 ? 25.292 41.357 89.960 1.00 19.79 251 GLU A CA 1
ATOM 1626 C C . GLU A 1 250 ? 25.805 42.664 89.351 1.00 19.68 251 GLU A C 1
ATOM 1627 O O . GLU A 1 250 ? 26.661 43.335 89.932 1.00 21.96 251 GLU A O 1
ATOM 1633 N N . GLU A 1 251 ? 25.276 43.032 88.187 1.00 18.29 252 GLU A N 1
ATOM 1634 C CA . GLU A 1 251 ? 25.671 44.286 87.552 1.00 17.90 252 GLU A CA 1
ATOM 1635 C C . GLU A 1 251 ? 25.269 45.480 88.416 1.00 17.97 252 GLU A C 1
ATOM 1636 O O . GLU A 1 251 ? 25.985 46.483 88.486 1.00 17.12 252 GLU A O 1
ATOM 1642 N N . ALA A 1 252 ? 24.139 45.346 89.099 1.00 14.86 253 ALA A N 1
ATOM 1643 C CA . ALA A 1 252 ? 23.634 46.384 89.988 1.00 15.42 253 ALA A CA 1
ATOM 1644 C C . ALA A 1 252 ? 24.421 46.475 91.295 1.00 17.05 253 ALA A C 1
ATOM 1645 O O . ALA A 1 252 ? 24.157 47.355 92.122 1.00 16.33 253 ALA A O 1
ATOM 1647 N N . GLY A 1 253 ? 25.374 45.569 91.493 1.00 14.02 254 GLY A N 1
ATOM 1648 C CA . GLY A 1 253 ? 26.217 45.624 92.679 1.00 14.55 254 GLY A CA 1
ATOM 1649 C C . GLY A 1 253 ? 25.935 44.644 93.810 1.00 20.51 254 GLY A C 1
ATOM 1650 O O . GLY A 1 253 ? 26.455 44.823 94.919 1.00 17.31 254 GLY A O 1
ATOM 1651 N N . LEU A 1 254 ? 25.141 43.597 93.559 1.00 14.02 255 LEU A N 1
ATOM 1652 C CA . LEU A 1 254 ? 24.900 42.607 94.615 1.00 12.15 255 LEU A CA 1
ATOM 1653 C C . LEU A 1 254 ? 26.225 41.961 95.005 1.00 11.97 255 LEU A C 1
ATOM 1654 O O . LEU A 1 254 ? 26.949 41.475 94.145 1.00 17.05 255 LEU A O 1
ATOM 1659 N N . PRO A 1 255 ? 26.560 41.957 96.304 1.00 12.66 256 PRO A N 1
ATOM 1660 C CA . PRO A 1 255 ? 27.840 41.337 96.683 1.00 13.86 256 PRO A CA 1
ATOM 1661 C C . PRO A 1 255 ? 27.823 39.818 96.517 1.00 16.52 256 PRO A C 1
ATOM 1662 O O . PRO A 1 255 ? 26.756 39.206 96.611 1.00 14.02 256 PRO A O 1
ATOM 1666 N N . LYS A 1 256 ? 28.989 39.222 96.289 1.00 14.18 257 LYS A N 1
ATOM 1667 C CA . LYS A 1 256 ? 29.084 37.781 96.091 1.00 16.65 257 LYS A CA 1
ATOM 1668 C C . LYS A 1 256 ? 28.487 36.978 97.259 1.00 15.74 257 LYS A C 1
ATOM 1669 O O . LYS A 1 256 ? 28.651 37.331 98.433 1.00 16.10 257 LYS A O 1
ATOM 1675 N N . GLY A 1 257 ? 27.767 35.912 96.928 1.00 14.65 258 GLY A N 1
ATOM 1676 C CA . GLY A 1 257 ? 27.241 35.016 97.943 1.00 14.83 258 GLY A CA 1
ATOM 1677 C C . GLY A 1 257 ? 25.969 35.466 98.647 1.00 14.94 258 GLY A C 1
ATOM 1678 O O . GLY A 1 257 ? 25.390 34.696 99.402 1.00 13.22 258 GLY A O 1
ATOM 1679 N N . VAL A 1 258 ? 25.524 36.700 98.417 1.00 14.67 259 VAL A N 1
ATOM 1680 C CA . VAL A 1 258 ? 24.279 37.156 99.044 1.00 12.47 259 VAL A CA 1
ATOM 1681 C C . VAL A 1 258 ? 23.063 36.409 98.485 1.00 13.40 259 VAL A C 1
ATOM 1682 O O . VAL A 1 258 ? 22.146 36.051 99.219 1.00 14.26 259 VAL A O 1
ATOM 1686 N N . ILE A 1 259 ? 23.067 36.176 97.180 1.00 13.19 260 ILE A N 1
ATOM 1687 C CA . ILE A 1 259 ? 22.095 35.288 96.551 1.00 14.18 260 ILE A CA 1
ATOM 1688 C C . ILE A 1 259 ? 22.897 34.306 95.695 1.00 14.94 260 ILE A C 1
ATOM 1689 O O . ILE A 1 259 ? 23.837 34.699 94.993 1.00 14.44 260 ILE A O 1
ATOM 1694 N N . ASN A 1 260 ? 22.544 33.032 95.778 1.00 11.00 261 ASN A N 1
ATOM 1695 C CA . ASN A 1 260 ? 23.249 31.998 95.047 1.00 11.43 261 ASN A CA 1
ATOM 1696 C C . ASN A 1 260 ? 22.275 31.219 94.170 1.00 13.20 261 ASN A C 1
ATOM 1697 O O . ASN A 1 260 ? 21.258 30.715 94.647 1.00 15.41 261 ASN A O 1
ATOM 1702 N N . PHE A 1 261 ? 22.593 31.139 92.881 1.00 14.47 262 PHE A N 1
ATOM 1703 C CA . PHE A 1 261 ? 21.666 30.643 91.858 1.00 11.37 262 PHE A CA 1
ATOM 1704 C C . PHE A 1 261 ? 21.999 29.185 91.599 1.00 11.90 262 PHE A C 1
ATOM 1705 O O . PHE A 1 261 ? 23.031 28.901 90.999 1.00 12.46 262 PHE A O 1
ATOM 1713 N N . ILE A 1 262 ? 21.153 28.267 92.083 1.00 13.52 263 ILE A N 1
ATOM 1714 C CA . ILE A 1 262 ? 21.429 26.829 91.972 1.00 12.41 263 ILE A CA 1
ATOM 1715 C C . ILE A 1 262 ? 20.286 25.990 91.377 1.00 13.44 263 ILE A C 1
ATOM 1716 O O . ILE A 1 262 ? 19.654 25.189 92.088 1.00 14.68 263 ILE A O 1
ATOM 1721 N N . PRO A 1 263 ? 20.035 26.139 90.065 1.00 14.57 264 PRO A N 1
ATOM 1722 C CA . PRO A 1 263 ? 19.127 25.210 89.379 1.00 16.69 264 PRO A CA 1
ATOM 1723 C C . PRO A 1 263 ? 19.665 23.779 89.467 1.00 13.91 264 PRO A C 1
ATOM 1724 O O . PRO A 1 263 ? 20.884 23.564 89.570 1.00 13.87 264 PRO A O 1
ATOM 1728 N N . GLY A 1 264 ? 18.766 22.803 89.458 1.00 13.43 265 GLY A N 1
ATOM 1729 C CA . GLY A 1 264 ? 19.188 21.412 89.558 1.00 14.26 265 GLY A CA 1
ATOM 1730 C C . GLY A 1 264 ? 18.011 20.495 89.777 1.00 14.27 265 GLY A C 1
ATOM 1731 O O . GLY A 1 264 ? 16.875 20.960 89.786 1.00 16.07 265 GLY A O 1
ATOM 1732 N N . ASP A 1 265 ? 18.287 19.202 89.957 1.00 15.07 266 ASP A N 1
ATOM 1733 C CA . ASP A 1 265 ? 17.265 18.202 90.280 1.00 17.00 266 ASP A CA 1
ATOM 1734 C C . ASP A 1 265 ? 16.518 18.691 91.531 1.00 19.18 266 ASP A C 1
ATOM 1735 O O . ASP A 1 265 ? 17.127 18.844 92.588 1.00 19.68 266 ASP A O 1
ATOM 1740 N N . PRO A 1 266 ? 15.202 18.951 91.412 1.00 17.88 267 PRO A N 1
ATOM 1741 C CA . PRO A 1 266 ? 14.472 19.577 92.525 1.00 20.33 267 PRO A CA 1
ATOM 1742 C C . PRO A 1 266 ? 14.566 18.748 93.805 1.00 24.81 267 PRO A C 1
ATOM 1743 O O . PRO A 1 266 ? 14.738 19.318 94.880 1.00 22.01 267 PRO A O 1
ATOM 1747 N N . VAL A 1 267 ? 14.486 17.430 93.683 1.00 23.71 268 VAL A N 1
ATOM 1748 C CA . VAL A 1 267 ? 14.577 16.549 94.847 1.00 25.58 268 VAL A CA 1
ATOM 1749 C C . VAL A 1 267 ? 15.960 16.579 95.484 1.00 23.21 268 VAL A C 1
ATOM 1750 O O . VAL A 1 267 ? 16.089 16.735 96.703 1.00 23.83 268 VAL A O 1
ATOM 1754 N N . GLN A 1 268 ? 16.998 16.414 94.665 1.00 18.88 269 GLN A N 1
ATOM 1755 C CA . GLN A 1 268 ? 18.360 16.388 95.173 1.00 18.98 269 GLN A CA 1
ATOM 1756 C C . GLN A 1 268 ? 18.798 17.708 95.780 1.00 19.72 269 GLN A C 1
ATOM 1757 O O . GLN A 1 268 ? 19.476 17.725 96.806 1.00 16.21 269 GLN A O 1
ATOM 1763 N N . VAL A 1 269 ? 18.447 18.813 95.131 1.00 18.38 270 VAL A N 1
ATOM 1764 C CA . VAL A 1 269 ? 18.878 20.116 95.622 1.00 15.66 270 VAL A CA 1
ATOM 1765 C C . VAL A 1 269 ? 18.168 20.425 96.940 1.00 16.91 270 VAL A C 1
ATOM 1766 O O . VAL A 1 269 ? 18.796 20.817 97.915 1.00 17.27 270 VAL A O 1
ATOM 1770 N N . THR A 1 270 ? 16.855 20.227 96.962 1.00 16.57 271 THR A N 1
ATOM 1771 C CA . THR A 1 270 ? 16.076 20.491 98.160 1.00 17.53 271 THR A CA 1
ATOM 1772 C C . THR A 1 270 ? 16.533 19.632 99.337 1.00 20.48 271 THR A C 1
ATOM 1773 O O . THR A 1 270 ? 16.721 20.136 100.451 1.00 21.70 271 THR A O 1
ATOM 1777 N N . ASP A 1 271 ? 16.728 18.335 99.103 1.00 15.91 272 ASP A N 1
ATOM 1778 C CA . ASP A 1 271 ? 17.198 17.472 100.185 1.00 17.36 272 ASP A CA 1
ATOM 1779 C C . ASP A 1 271 ? 18.531 17.964 100.754 1.00 21.26 272 ASP A C 1
ATOM 1780 O O . ASP A 1 271 ? 18.747 17.939 101.964 1.00 20.09 272 ASP A O 1
ATOM 1785 N N . GLN A 1 272 ? 19.433 18.419 99.890 1.00 16.97 273 GLN A N 1
ATOM 1786 C CA . GLN A 1 272 ? 20.737 18.847 100.380 1.00 21.19 273 GLN A CA 1
ATOM 1787 C C . GLN A 1 272 ? 20.678 20.210 101.096 1.00 20.59 273 GLN A C 1
ATOM 1788 O O . GLN A 1 272 ? 21.359 20.418 102.103 1.00 19.12 273 GLN A O 1
ATOM 1794 N N . VAL A 1 273 ? 19.881 21.137 100.573 1.00 16.69 274 VAL A N 1
ATOM 1795 C CA . VAL A 1 273 ? 19.680 22.411 101.267 1.00 17.92 274 VAL A CA 1
ATOM 1796 C C . VAL A 1 273 ? 19.091 22.171 102.664 1.00 18.97 274 VAL A C 1
ATOM 1797 O O . VAL A 1 273 ? 19.570 22.724 103.648 1.00 16.43 274 VAL A O 1
ATOM 1801 N N . LEU A 1 274 ? 18.062 21.331 102.752 1.00 16.59 275 LEU A N 1
ATOM 1802 C CA . LEU A 1 274 ? 17.382 21.103 104.038 1.00 21.86 275 LEU A CA 1
ATOM 1803 C C . LEU A 1 274 ? 18.196 20.268 105.024 1.00 24.28 275 LEU A C 1
ATOM 1804 O O . LEU A 1 274 ? 17.787 20.078 106.171 1.00 25.47 275 LEU A O 1
ATOM 1809 N N . ALA A 1 275 ? 19.342 19.766 104.585 1.00 22.42 276 ALA A N 1
ATOM 1810 C CA . ALA A 1 275 ? 20.193 18.973 105.458 1.00 24.64 276 ALA A CA 1
ATOM 1811 C C . ALA A 1 275 ? 21.046 19.873 106.342 1.00 26.50 276 ALA A C 1
ATOM 1812 O O . ALA A 1 275 ? 21.599 19.413 107.339 1.00 20.90 276 ALA A O 1
ATOM 1814 N N . ASP A 1 276 ? 21.148 21.154 105.985 1.00 21.63 277 ASP A N 1
ATOM 1815 C CA . ASP A 1 276 ? 22.044 22.071 106.704 1.00 23.95 277 ASP A CA 1
ATOM 1816 C C . ASP A 1 276 ? 21.432 22.679 107.973 1.00 21.40 277 ASP A C 1
ATOM 1817 O O . ASP A 1 276 ? 20.311 23.188 107.953 1.00 19.35 277 ASP A O 1
ATOM 1822 N N . LYS A 1 277 ? 22.197 22.660 109.059 1.00 20.01 278 LYS A N 1
ATOM 1823 C CA . LYS A 1 277 ? 21.693 23.050 110.381 1.00 22.11 278 LYS A CA 1
ATOM 1824 C C . LYS A 1 277 ? 21.299 24.526 110.479 1.00 20.20 278 LYS A C 1
ATOM 1825 O O . LYS A 1 277 ? 20.524 24.922 111.360 1.00 23.72 278 LYS A O 1
ATOM 1831 N N . ASP A 1 278 ? 21.835 25.339 109.577 1.00 18.92 279 ASP A N 1
ATOM 1832 C CA . ASP A 1 278 ? 21.557 26.774 109.573 1.00 21.33 279 ASP A CA 1
ATOM 1833 C C . ASP A 1 278 ? 20.405 27.177 108.640 1.00 18.81 279 ASP A C 1
ATOM 1834 O O . ASP A 1 278 ? 20.225 28.356 108.347 1.00 20.73 279 ASP A O 1
ATOM 1839 N N . PHE A 1 279 ? 19.630 26.206 108.171 1.00 17.15 280 PHE A N 1
ATOM 1840 C CA . PHE A 1 279 ? 18.430 26.519 107.387 1.00 18.03 280 PHE A CA 1
ATOM 1841 C C . PHE A 1 279 ? 17.484 27.395 108.215 1.00 20.77 280 PHE A C 1
ATOM 1842 O O . PHE A 1 279 ? 17.045 26.991 109.288 1.00 21.62 280 PHE A O 1
ATOM 1850 N N . GLY A 1 280 ? 17.178 28.598 107.725 1.00 18.34 281 GLY A N 1
ATOM 1851 C CA . GLY A 1 280 ? 16.397 29.536 108.509 1.00 18.85 281 GLY A CA 1
ATOM 1852 C C . GLY A 1 280 ? 14.969 29.764 108.053 1.00 19.41 281 GLY A C 1
ATOM 1853 O O . GLY A 1 280 ? 14.082 30.011 108.878 1.00 14.77 281 GLY A O 1
ATOM 1854 N N . ALA A 1 281 ? 14.738 29.705 106.742 1.00 16.83 282 ALA A N 1
ATOM 1855 C CA . ALA A 1 281 ? 13.401 29.917 106.215 1.00 15.99 282 ALA A CA 1
ATOM 1856 C C . ALA A 1 281 ? 13.254 29.338 104.814 1.00 14.46 282 ALA A C 1
ATOM 1857 O O . ALA A 1 281 ? 14.212 29.290 104.049 1.00 15.19 282 ALA A O 1
ATOM 1859 N N . LEU A 1 282 ? 12.040 28.912 104.492 1.00 12.64 283 LEU A N 1
ATOM 1860 C CA . LEU A 1 282 ? 11.681 28.589 103.109 1.00 11.28 283 LEU A CA 1
ATOM 1861 C C . LEU A 1 282 ? 10.805 29.716 102.584 1.00 11.85 283 LEU A C 1
ATOM 1862 O O . LEU A 1 282 ? 9.835 30.094 103.231 1.00 17.41 283 LEU A O 1
ATOM 1867 N N . HIS A 1 283 ? 11.135 30.258 101.413 1.00 11.71 284 HIS A N 1
ATOM 1868 C CA . HIS A 1 283 ? 10.260 31.215 100.761 1.00 10.02 284 HIS A CA 1
ATOM 1869 C C . HIS A 1 283 ? 9.841 30.596 99.419 1.00 14.97 284 HIS A C 1
ATOM 1870 O O . HIS A 1 283 ? 10.665 30.402 98.526 1.00 13.31 284 HIS A O 1
ATOM 1877 N N . PHE A 1 284 ? 8.562 30.273 99.293 1.00 12.85 285 PHE A N 1
ATOM 1878 C CA . PHE A 1 284 ? 8.107 29.379 98.226 1.00 12.31 285 PHE A CA 1
ATOM 1879 C C . PHE A 1 284 ? 6.827 29.879 97.571 1.00 18.74 285 PHE A C 1
ATOM 1880 O O . PHE A 1 284 ? 5.913 30.334 98.259 1.00 17.51 285 PHE A O 1
ATOM 1888 N N . THR A 1 285 ? 6.759 29.779 96.245 1.00 13.40 286 THR A N 1
ATOM 1889 C CA . THR A 1 285 ? 5.498 29.975 95.521 1.00 15.90 286 THR A CA 1
ATOM 1890 C C . THR A 1 285 ? 5.422 28.891 94.468 1.00 18.70 286 THR A C 1
ATOM 1891 O O . THR A 1 285 ? 6.396 28.658 93.747 1.00 16.58 286 THR A O 1
ATOM 1895 N N . GLY A 1 286 ? 4.287 28.194 94.405 1.00 17.66 287 GLY A N 1
ATOM 1896 C CA . GLY A 1 286 ? 4.171 27.049 93.519 1.00 20.21 287 GLY A CA 1
ATOM 1897 C C . GLY A 1 286 ? 3.019 26.141 93.896 1.00 19.97 287 GLY A C 1
ATOM 1898 O O . GLY A 1 286 ? 2.118 26.557 94.617 1.00 17.90 287 GLY A O 1
ATOM 1899 N N . SER A 1 287 ? 3.062 24.901 93.416 1.00 18.77 288 SER A N 1
ATOM 1900 C CA . SER A 1 287 ? 1.942 23.980 93.549 1.00 24.16 288 SER A CA 1
ATOM 1901 C C . SER A 1 287 ? 1.737 23.494 94.976 1.00 23.04 288 SER A C 1
ATOM 1902 O O . SER A 1 287 ? 2.674 23.417 95.768 1.00 17.44 288 SER A O 1
ATOM 1905 N N . THR A 1 288 ? 0.494 23.149 95.284 1.00 23.08 289 THR A N 1
ATOM 1906 C CA . THR A 1 288 ? 0.135 22.614 96.584 1.00 25.86 289 THR A CA 1
ATOM 1907 C C . THR A 1 288 ? 0.906 21.344 96.920 1.00 23.58 289 THR A C 1
ATOM 1908 O O . THR A 1 288 ? 1.385 21.181 98.041 1.00 22.92 289 THR A O 1
ATOM 1912 N N . ASN A 1 289 ? 1.039 20.446 95.949 1.00 26.53 290 ASN A N 1
ATOM 1913 C CA . ASN A 1 289 ? 1.715 19.176 96.193 1.00 29.10 290 ASN A CA 1
ATOM 1914 C C . ASN A 1 289 ? 3.189 19.357 96.523 1.00 26.61 290 ASN A C 1
ATOM 1915 O O . ASN A 1 289 ? 3.723 18.685 97.404 1.00 22.65 290 ASN A O 1
ATOM 1920 N N . VAL A 1 290 ? 3.850 20.264 95.817 1.00 23.94 291 VAL A N 1
ATOM 1921 C CA . VAL A 1 290 ? 5.255 20.503 96.095 1.00 24.08 291 VAL A CA 1
ATOM 1922 C C . VAL A 1 290 ? 5.401 21.160 97.482 1.00 20.44 291 VAL A C 1
ATOM 1923 O O . VAL A 1 290 ? 6.266 20.781 98.260 1.00 21.22 291 VAL A O 1
ATOM 1927 N N . PHE A 1 291 ? 4.539 22.125 97.791 1.00 20.36 292 PHE A N 1
ATOM 1928 C CA . PHE A 1 291 ? 4.585 22.755 99.116 1.00 21.16 292 PHE A CA 1
ATOM 1929 C C . PHE A 1 291 ? 4.421 21.736 100.240 1.00 24.39 292 PHE A C 1
ATOM 1930 O O . PHE A 1 291 ? 5.167 21.757 101.220 1.00 20.48 292 PHE A O 1
ATOM 1938 N N . LYS A 1 292 ? 3.457 20.832 100.096 1.00 20.69 293 LYS A N 1
ATOM 1939 C CA . LYS A 1 292 ? 3.233 19.832 101.137 1.00 20.93 293 LYS A CA 1
ATOM 1940 C C . LYS A 1 292 ? 4.453 18.938 101.314 1.00 20.39 293 LYS A C 1
ATOM 1941 O O . LYS A 1 292 ? 4.798 18.576 102.429 1.00 20.32 293 LYS A O 1
ATOM 1947 N N . SER A 1 293 ? 5.110 18.589 100.212 1.00 20.90 294 SER A N 1
ATOM 1948 C CA . SER A 1 293 ? 6.325 17.771 100.283 1.00 22.42 294 SER A CA 1
ATOM 1949 C C . SER A 1 293 ? 7.442 18.528 101.011 1.00 20.67 294 SER A C 1
ATOM 1950 O O . SER A 1 293 ? 8.130 17.964 101.860 1.00 20.78 294 SER A O 1
ATOM 1953 N N . LEU A 1 294 ? 7.627 19.807 100.665 1.00 18.79 295 LEU A N 1
ATOM 1954 C CA . LEU A 1 294 ? 8.629 20.653 101.328 1.00 19.68 295 LEU A CA 1
ATOM 1955 C C . LEU A 1 294 ? 8.303 20.797 102.818 1.00 19.34 295 LEU A C 1
ATOM 1956 O O . LEU A 1 294 ? 9.171 20.663 103.688 1.00 19.43 295 LEU A O 1
ATOM 1961 N N . TYR A 1 295 ? 7.038 21.074 103.094 1.00 17.66 296 TYR A N 1
ATOM 1962 C CA . TYR A 1 295 ? 6.570 21.223 104.471 1.00 20.57 296 TYR A CA 1
ATOM 1963 C C . TYR A 1 295 ? 6.913 19.989 105.311 1.00 20.66 296 TYR A C 1
ATOM 1964 O O . TYR A 1 295 ? 7.486 20.102 106.398 1.00 20.99 296 TYR A O 1
ATOM 1973 N N . GLY A 1 296 ? 6.587 18.812 104.790 1.00 22.68 297 GLY A N 1
ATOM 1974 C CA . GLY A 1 296 ? 6.847 17.564 105.486 1.00 22.67 297 GLY A CA 1
ATOM 1975 C C . GLY A 1 296 ? 8.325 17.340 105.713 1.00 27.96 297 GLY A C 1
ATOM 1976 O O . GLY A 1 296 ? 8.737 16.886 106.793 1.00 20.78 297 GLY A O 1
ATOM 1977 N N . LYS A 1 297 ? 9.140 17.659 104.705 1.00 21.95 298 LYS A N 1
ATOM 1978 C CA . LYS A 1 297 ? 10.578 17.435 104.830 1.00 25.95 298 LYS A CA 1
ATOM 1979 C C . LYS A 1 297 ? 11.160 18.336 105.906 1.00 23.37 298 LYS A C 1
ATOM 1980 O O . LYS A 1 297 ? 12.018 17.923 106.673 1.00 22.82 298 LYS A O 1
ATOM 1986 N N . ILE A 1 298 ? 10.672 19.569 105.970 1.00 23.22 299 ILE A N 1
ATOM 1987 C CA . ILE A 1 298 ? 11.157 20.496 106.977 1.00 19.43 299 ILE A CA 1
ATOM 1988 C C . ILE A 1 298 ? 10.756 20.089 108.402 1.00 25.64 299 ILE A C 1
ATOM 1989 O O . ILE A 1 298 ? 11.597 20.071 109.306 1.00 23.66 299 ILE A O 1
ATOM 1994 N N . GLN A 1 299 ? 9.478 19.781 108.605 1.00 22.48 300 GLN A N 1
ATOM 1995 C CA . GLN A 1 299 ? 8.994 19.446 109.952 1.00 24.21 300 GLN A CA 1
ATOM 1996 C C . GLN A 1 299 ? 9.673 18.202 110.480 1.00 26.40 300 GLN A C 1
ATOM 1997 O O . GLN A 1 299 ? 9.933 18.091 111.678 1.00 26.86 300 GLN A O 1
ATOM 2003 N N . SER A 1 300 ? 9.961 17.273 109.572 1.00 25.16 301 SER A N 1
ATOM 2004 C CA . SER A 1 300 ? 10.719 16.082 109.898 1.00 29.56 301 SER A CA 1
ATOM 2005 C C . SER A 1 300 ? 12.076 16.452 110.497 1.00 31.90 301 SER A C 1
ATOM 2006 O O . SER A 1 300 ? 12.506 15.893 111.512 1.00 27.83 301 SER A O 1
ATOM 2009 N N . GLY A 1 301 ? 12.749 17.411 109.875 1.00 30.48 302 GLY A N 1
ATOM 2010 C CA . GLY A 1 301 ? 14.035 17.851 110.382 1.00 28.22 302 GLY A CA 1
ATOM 2011 C C . GLY A 1 301 ? 13.922 18.571 111.715 1.00 25.89 302 GLY A C 1
ATOM 2012 O O . GLY A 1 301 ? 14.771 18.417 112.588 1.00 31.15 302 GLY A O 1
ATOM 2013 N N . VAL A 1 302 ? 12.864 19.360 111.864 1.00 25.77 303 VAL A N 1
ATOM 2014 C CA . VAL A 1 302 ? 12.639 20.120 113.087 1.00 30.04 303 VAL A CA 1
ATOM 2015 C C . VAL A 1 302 ? 12.495 19.194 114.281 1.00 37.48 303 VAL A C 1
ATOM 2016 O O . VAL A 1 302 ? 13.263 19.286 115.245 1.00 35.41 303 VAL A O 1
ATOM 2020 N N . VAL A 1 303 ? 11.526 18.284 114.203 1.00 40.67 304 VAL A N 1
ATOM 2021 C CA . VAL A 1 303 ? 11.239 17.386 115.327 1.00 44.16 304 VAL A CA 1
ATOM 2022 C C . VAL A 1 303 ? 12.427 16.472 115.615 1.00 43.25 304 VAL A C 1
ATOM 2023 O O . VAL A 1 303 ? 12.648 16.066 116.749 1.00 41.57 304 VAL A O 1
ATOM 2027 N N . GLU A 1 304 ? 13.217 16.192 114.588 1.00 43.17 305 GLU A N 1
ATOM 2028 C CA . GLU A 1 304 ? 14.380 15.322 114.721 1.00 43.43 305 GLU A CA 1
ATOM 2029 C C . GLU A 1 304 ? 15.627 16.094 115.207 1.00 41.01 305 GLU A C 1
ATOM 2030 O O . GLU A 1 304 ? 16.647 15.504 115.569 1.00 36.17 305 GLU A O 1
ATOM 2036 N N . GLY A 1 305 ? 15.523 17.421 115.247 1.00 37.60 306 GLY A N 1
ATOM 2037 C CA . GLY A 1 305 ? 16.547 18.245 115.869 1.00 33.19 306 GLY A CA 1
ATOM 2038 C C . GLY A 1 305 ? 17.744 18.654 115.019 1.00 31.77 306 GLY A C 1
ATOM 2039 O O . GLY A 1 305 ? 18.813 18.955 115.544 1.00 31.79 306 GLY A O 1
ATOM 2040 N N . LYS A 1 306 ? 17.594 18.680 113.705 1.00 32.72 307 LYS A N 1
ATOM 2041 C CA . LYS A 1 306 ? 18.738 19.062 112.888 1.00 37.22 307 LYS A CA 1
ATOM 2042 C C . LYS A 1 306 ? 18.934 20.575 112.712 1.00 27.73 307 LYS A C 1
ATOM 2043 O O . LYS A 1 306 ? 19.983 21.001 112.242 1.00 29.64 307 LYS A O 1
ATOM 2049 N N . TYR A 1 307 ? 17.948 21.385 113.094 1.00 22.50 308 TYR A N 1
ATOM 2050 C CA . TYR A 1 307 ? 18.047 22.838 112.878 1.00 24.68 308 TYR A CA 1
ATOM 2051 C C . TYR A 1 307 ? 18.364 23.628 114.147 1.00 29.81 308 TYR A C 1
ATOM 2052 O O . TYR A 1 307 ? 17.855 23.318 115.233 1.00 27.21 308 TYR A O 1
ATOM 2061 N N . ARG A 1 308 ? 19.213 24.644 114.003 1.00 26.26 309 ARG A N 1
ATOM 2062 C CA . ARG A 1 308 ? 19.599 25.478 115.136 1.00 30.09 309 ARG A CA 1
ATOM 2063 C C . ARG A 1 308 ? 18.395 26.298 115.599 1.00 31.08 309 ARG A C 1
ATOM 2064 O O . ARG A 1 308 ? 18.245 26.588 116.783 1.00 33.27 309 ARG A O 1
ATOM 2066 N N . ASP A 1 309 ? 17.526 26.653 114.657 1.00 23.89 310 ASP A N 1
ATOM 2067 C CA . ASP A 1 309 ? 16.314 27.401 114.975 1.00 30.45 310 ASP A CA 1
ATOM 2068 C C . ASP A 1 309 ? 15.088 26.714 114.399 1.00 29.40 310 ASP A C 1
ATOM 2069 O O . ASP A 1 309 ? 15.211 25.817 113.566 1.00 27.51 310 ASP A O 1
ATOM 2074 N N . TYR A 1 310 ? 13.905 27.142 114.833 1.00 29.54 311 TYR A N 1
ATOM 2075 C CA . TYR A 1 310 ? 12.680 26.741 114.152 1.00 28.44 311 TYR A CA 1
ATOM 2076 C C . TYR A 1 310 ? 12.612 27.513 112.835 1.00 22.04 311 TYR A C 1
ATOM 2077 O O . TYR A 1 310 ? 12.525 28.736 112.838 1.00 25.49 311 TYR A O 1
ATOM 2086 N N . PRO A 1 311 ? 12.655 26.811 111.698 1.00 21.30 312 PRO A N 1
ATOM 2087 C CA . PRO A 1 311 ? 12.626 27.570 110.436 1.00 21.34 312 PRO A CA 1
ATOM 2088 C C . PRO A 1 311 ? 11.267 28.212 110.159 1.00 20.84 312 PRO A C 1
ATOM 2089 O O . PRO A 1 311 ? 10.234 27.671 110.560 1.00 23.50 312 PRO A O 1
ATOM 2093 N N . ARG A 1 312 ? 11.266 29.367 109.498 1.00 17.06 313 ARG A N 1
ATOM 2094 C CA . ARG A 1 312 ? 10.013 29.985 109.097 1.00 15.25 313 ARG A CA 1
ATOM 2095 C C . ARG A 1 312 ? 9.632 29.456 107.728 1.00 20.13 313 ARG A C 1
ATOM 2096 O O . ARG A 1 312 ? 10.487 29.257 106.867 1.00 18.94 313 ARG A O 1
ATOM 2104 N N . ILE A 1 313 ? 8.347 29.211 107.538 1.00 17.91 314 ILE A N 1
ATOM 2105 C CA . ILE A 1 313 ? 7.865 28.719 106.262 1.00 23.25 314 ILE A CA 1
ATOM 2106 C C . ILE A 1 313 ? 6.928 29.762 105.684 1.00 28.99 314 ILE A C 1
ATOM 2107 O O . ILE A 1 313 ? 5.855 30.025 106.236 1.00 28.72 314 ILE A O 1
ATOM 2112 N N . ILE A 1 314 ? 7.362 30.390 104.596 1.00 16.89 315 ILE A N 1
ATOM 2113 C CA . ILE A 1 314 ? 6.573 31.419 103.955 1.00 18.18 315 ILE A CA 1
ATOM 2114 C C . ILE A 1 314 ? 6.202 30.917 102.557 1.00 25.16 315 ILE A C 1
ATOM 2115 O O . ILE A 1 314 ? 7.025 30.965 101.637 1.00 19.78 315 ILE A O 1
ATOM 2120 N N . GLY A 1 315 ? 4.965 30.442 102.400 1.00 25.33 316 GLY A N 1
ATOM 2121 C CA . GLY A 1 315 ? 4.539 29.784 101.166 1.00 23.38 316 GLY A CA 1
ATOM 2122 C C . GLY A 1 315 ? 3.241 30.320 100.568 1.00 29.93 316 GLY A C 1
ATOM 2123 O O . GLY A 1 315 ? 2.353 30.768 101.288 1.00 29.17 316 GLY A O 1
ATOM 2124 N N . GLU A 1 316 ? 3.142 30.282 99.241 1.00 26.10 317 GLU A N 1
ATOM 2125 C CA . GLU A 1 316 ? 1.918 30.642 98.529 1.00 28.73 317 GLU A CA 1
ATOM 2126 C C . GLU A 1 316 ? 1.612 29.568 97.489 1.00 23.17 317 GLU A C 1
ATOM 2127 O O . GLU A 1 316 ? 2.460 29.246 96.648 1.00 17.30 317 GLU A O 1
ATOM 2133 N N . THR A 1 317 ? 0.408 29.006 97.540 1.00 20.10 318 THR A N 1
ATOM 2134 C CA . THR A 1 317 ? 0.069 27.906 96.643 1.00 26.12 318 THR A CA 1
ATOM 2135 C C . THR A 1 317 ? -1.110 28.160 95.698 1.00 29.81 318 THR A C 1
ATOM 2136 O O . THR A 1 317 ? -1.366 27.358 94.798 1.00 31.88 318 THR A O 1
ATOM 2140 N N . GLY A 1 318 ? -1.841 29.247 95.888 1.00 30.46 319 GLY A N 1
ATOM 2141 C CA . GLY A 1 318 ? -3.072 29.403 95.124 1.00 37.88 319 GLY A CA 1
ATOM 2142 C C . GLY A 1 318 ? -4.051 28.268 95.430 1.00 36.85 319 GLY A C 1
ATOM 2143 O O . GLY A 1 318 ? -3.935 27.588 96.456 1.00 34.23 319 GLY A O 1
ATOM 2144 N N . GLY A 1 319 ? -5.007 28.033 94.538 1.00 28.63 320 GLY A N 1
ATOM 2145 C CA . GLY A 1 319 ? -6.088 27.123 94.858 1.00 26.43 320 GLY A CA 1
ATOM 2146 C C . GLY A 1 319 ? -7.099 27.010 93.738 1.00 21.73 320 GLY A C 1
ATOM 2147 O O . GLY A 1 319 ? -6.774 27.252 92.584 1.00 20.91 320 GLY A O 1
ATOM 2148 N N . LYS A 1 320 ? -8.320 26.618 94.076 1.00 15.29 321 LYS A N 1
ATOM 2149 C CA . LYS A 1 320 ? -9.367 26.466 93.069 1.00 11.88 321 LYS A CA 1
ATOM 2150 C C . LYS A 1 320 ? -10.255 27.707 93.134 1.00 10.39 321 LYS A C 1
ATOM 2151 O O . LYS A 1 320 ? -11.236 27.734 93.865 1.00 15.88 321 LYS A O 1
ATOM 2157 N N . ASN A 1 321 ? -9.882 28.745 92.398 1.00 10.56 322 ASN A N 1
ATOM 2158 C CA . ASN A 1 321 ? -10.528 30.046 92.558 1.00 12.82 322 ASN A CA 1
ATOM 2159 C C . ASN A 1 321 ? -11.851 30.107 91.802 1.00 11.85 322 ASN A C 1
ATOM 2160 O O . ASN A 1 321 ? -12.005 29.465 90.756 1.00 12.98 322 ASN A O 1
ATOM 2165 N N . PHE A 1 322 ? -12.814 30.848 92.343 1.00 11.28 323 PHE A N 1
ATOM 2166 C CA . PHE A 1 322 ? -14.168 30.820 91.798 1.00 11.97 323 PHE A CA 1
ATOM 2167 C C . PHE A 1 322 ? -14.685 32.151 91.271 1.00 12.26 323 PHE A C 1
ATOM 2168 O O . PHE A 1 322 ? -14.315 33.216 91.767 1.00 10.95 323 PHE A O 1
ATOM 2176 N N . HIS A 1 323 ? -15.576 32.049 90.282 1.00 11.16 324 HIS A N 1
ATOM 2177 C CA . HIS A 1 323 ? -16.452 33.139 89.885 1.00 15.02 324 HIS A CA 1
ATOM 2178 C C . HIS A 1 323 ? -17.890 32.708 90.166 1.00 17.42 324 HIS A C 1
ATOM 2179 O O . HIS A 1 323 ? -18.310 31.636 89.738 1.00 14.89 324 HIS A O 1
ATOM 2186 N N . LEU A 1 324 ? -18.619 33.540 90.900 1.00 12.52 325 LEU A N 1
ATOM 2187 C CA . LEU A 1 324 ? -20.013 33.289 91.216 1.00 13.12 325 LEU A CA 1
ATOM 2188 C C . LEU A 1 324 ? -20.857 34.365 90.539 1.00 13.60 325 LEU A C 1
ATOM 2189 O O . LEU A 1 324 ? -20.629 35.545 90.742 1.00 15.37 325 LEU A O 1
ATOM 2194 N N . VAL A 1 325 ? -21.811 33.944 89.718 1.00 13.90 326 VAL A N 1
ATOM 2195 C CA . VAL A 1 325 ? -22.663 34.864 88.977 1.00 16.96 326 VAL A CA 1
ATOM 2196 C C . VAL A 1 325 ? -24.076 34.834 89.558 1.00 16.57 326 VAL A C 1
ATOM 2197 O O . VAL A 1 325 ? -24.705 33.775 89.632 1.00 16.07 326 VAL A O 1
ATOM 2201 N N . HIS A 1 326 ? -24.529 35.997 90.012 1.00 16.65 327 HIS A N 1
ATOM 2202 C CA . HIS A 1 326 ? -25.883 36.220 90.518 1.00 19.89 327 HIS A CA 1
ATOM 2203 C C . HIS A 1 326 ? -26.801 36.590 89.347 1.00 20.48 327 HIS A C 1
ATOM 2204 O O . HIS A 1 326 ? -26.336 37.178 88.374 1.00 18.74 327 HIS A O 1
ATOM 2211 N N . PRO A 1 327 ? -28.105 36.248 89.428 1.00 20.70 328 PRO A N 1
ATOM 2212 C CA . PRO A 1 327 ? -28.993 36.539 88.293 1.00 25.18 328 PRO A CA 1
ATOM 2213 C C . PRO A 1 327 ? -29.055 38.019 87.900 1.00 26.15 328 PRO A C 1
ATOM 2214 O O . PRO A 1 327 ? -29.354 38.310 86.750 1.00 22.62 328 PRO A O 1
ATOM 2218 N N . SER A 1 328 ? -28.762 38.921 88.830 1.00 20.69 329 SER A N 1
ATOM 2219 C CA . SER A 1 328 ? -28.785 40.354 88.552 1.00 26.63 329 SER A CA 1
ATOM 2220 C C . SER A 1 328 ? -27.520 40.873 87.864 1.00 26.26 329 SER A C 1
ATOM 2221 O O . SER A 1 328 ? -27.420 42.065 87.568 1.00 22.77 329 SER A O 1
ATOM 2224 N N . ALA A 1 329 ? -26.551 39.999 87.616 1.00 18.06 330 ALA A N 1
ATOM 2225 C CA . ALA A 1 329 ? -25.269 40.442 87.049 1.00 18.72 330 ALA A CA 1
ATOM 2226 C C . ALA A 1 329 ? -25.381 41.076 85.658 1.00 20.63 330 ALA A C 1
ATOM 2227 O O . ALA A 1 329 ? -26.248 40.716 84.870 1.00 22.52 330 ALA A O 1
ATOM 2229 N N . ASN A 1 330 ? -24.472 41.996 85.347 1.00 21.41 331 ASN A N 1
ATOM 2230 C CA . ASN A 1 330 ? -24.260 42.376 83.957 1.00 24.34 331 ASN A CA 1
ATOM 2231 C C . ASN A 1 330 ? -23.583 41.209 83.263 1.00 23.31 331 ASN A C 1
ATOM 2232 O O . ASN A 1 330 ? -22.414 40.923 83.539 1.00 21.74 331 ASN A O 1
ATOM 2237 N N . ILE A 1 331 ? -24.300 40.535 82.367 1.00 24.13 332 ILE A N 1
ATOM 2238 C CA . ILE A 1 331 ? -23.811 39.265 81.820 1.00 24.63 332 ILE A CA 1
ATOM 2239 C C . ILE A 1 331 ? -22.591 39.423 80.910 1.00 25.90 332 ILE A C 1
ATOM 2240 O O . ILE A 1 331 ? -21.607 38.691 81.039 1.00 17.93 332 ILE A O 1
ATOM 2245 N N . SER A 1 332 ? -22.660 40.376 79.983 1.00 21.91 333 SER A N 1
ATOM 2246 C CA . SER A 1 332 ? -21.537 40.640 79.094 1.00 21.79 333 SER A CA 1
ATOM 2247 C C . SER A 1 332 ? -20.234 40.856 79.871 1.00 19.63 333 SER A C 1
ATOM 2248 O O . SER A 1 332 ? -19.205 40.250 79.563 1.00 17.97 333 SER A O 1
ATOM 2251 N N . HIS A 1 333 ? -20.276 41.708 80.891 1.00 18.71 334 HIS A N 1
ATOM 2252 C CA . HIS A 1 333 ? -19.093 41.963 81.706 1.00 16.99 334 HIS A CA 1
ATOM 2253 C C . HIS A 1 333 ? -18.606 40.716 82.448 1.00 18.62 334 HIS A C 1
ATOM 2254 O O . HIS A 1 333 ? -17.400 40.459 82.518 1.00 17.80 334 HIS A O 1
ATOM 2261 N N . ALA A 1 334 ? -19.540 39.948 82.998 1.00 15.68 335 ALA A N 1
ATOM 2262 C CA . ALA A 1 334 ? -19.186 38.712 83.712 1.00 17.56 335 ALA A CA 1
ATOM 2263 C C . ALA A 1 334 ? -18.573 37.693 82.748 1.00 16.17 335 ALA A C 1
ATOM 2264 O O . ALA A 1 334 ? -17.640 36.979 83.097 1.00 16.90 335 ALA A O 1
ATOM 2266 N N . VAL A 1 335 ? -19.084 37.641 81.520 1.00 14.13 336 VAL A N 1
ATOM 2267 C CA . VAL A 1 335 ? -18.504 36.756 80.504 1.00 13.91 336 VAL A CA 1
ATOM 2268 C C . VAL A 1 335 ? -17.054 37.140 80.187 1.00 17.99 336 VAL A C 1
ATOM 2269 O O . VAL A 1 335 ? -16.144 36.294 80.222 1.00 14.08 336 VAL A O 1
ATOM 2273 N N . LEU A 1 336 ? -16.836 38.419 79.896 1.00 16.91 337 LEU A N 1
ATOM 2274 C CA . LEU A 1 336 ? -15.500 38.879 79.514 1.00 20.27 337 LEU A CA 1
ATOM 2275 C C . LEU A 1 336 ? -14.516 38.742 80.671 1.00 19.38 337 LEU A C 1
ATOM 2276 O O . LEU A 1 336 ? -13.365 38.349 80.473 1.00 16.60 337 LEU A O 1
ATOM 2281 N N . SER A 1 337 ? -14.973 39.066 81.880 1.00 12.98 338 SER A N 1
ATOM 2282 C CA . SER A 1 337 ? -14.145 38.908 83.077 1.00 17.98 338 SER A CA 1
ATOM 2283 C C . SER A 1 337 ? -13.741 37.451 83.313 1.00 15.57 338 SER A C 1
ATOM 2284 O O . SER A 1 337 ? -12.612 37.156 83.730 1.00 13.35 338 SER A O 1
ATOM 2287 N N . THR A 1 338 ? -14.673 36.538 83.062 1.00 13.40 339 THR A N 1
ATOM 2288 C CA . THR A 1 338 ? -14.413 35.116 83.266 1.00 11.58 339 THR A CA 1
ATOM 2289 C C . THR A 1 338 ? -13.467 34.559 82.215 1.00 15.25 339 THR A C 1
ATOM 2290 O O . THR A 1 338 ? -12.624 33.706 82.512 1.00 14.85 339 THR A O 1
ATOM 2294 N N . ILE A 1 339 ? -13.607 35.026 80.978 1.00 14.97 340 ILE A N 1
ATOM 2295 C CA . ILE A 1 339 ? -12.672 34.609 79.941 1.00 12.39 340 ILE A CA 1
ATOM 2296 C C . ILE A 1 339 ? -11.259 35.040 80.320 1.00 13.83 340 ILE A C 1
ATOM 2297 O O . ILE A 1 339 ? -10.319 34.238 80.278 1.00 14.28 340 ILE A O 1
ATOM 2302 N N . ARG A 1 340 ? -11.112 36.302 80.714 1.00 17.13 341 ARG A N 1
ATOM 2303 C CA . ARG A 1 340 ? -9.804 36.805 81.101 1.00 18.25 341 ARG A CA 1
ATOM 2304 C C . ARG A 1 340 ? -9.265 36.101 82.352 1.00 17.88 341 ARG A C 1
ATOM 2305 O O . ARG A 1 340 ? -8.103 35.693 82.379 1.00 14.28 341 ARG A O 1
ATOM 2313 N N . GLY A 1 341 ? -10.108 35.967 83.376 1.00 13.23 342 GLY A N 1
ATOM 2314 C CA . GLY A 1 341 ? -9.705 35.332 84.618 1.00 17.79 342 GLY A CA 1
ATOM 2315 C C . GLY A 1 341 ? -9.308 33.867 84.494 1.00 16.06 342 GLY A C 1
ATOM 2316 O O . GLY A 1 341 ? -8.450 33.379 85.244 1.00 11.77 342 GLY A O 1
ATOM 2317 N N . THR A 1 342 ? -9.923 33.156 83.553 1.00 11.43 343 THR A N 1
ATOM 2318 C CA . THR A 1 342 ? -9.717 31.712 83.435 1.00 10.92 343 THR A CA 1
ATOM 2319 C C . THR A 1 342 ? -8.602 31.358 82.448 1.00 12.82 343 THR A C 1
ATOM 2320 O O . THR A 1 342 ? -7.808 30.439 82.682 1.00 12.78 343 THR A O 1
ATOM 2324 N N . PHE A 1 343 ? -8.573 32.065 81.326 1.00 10.57 344 PHE A N 1
ATOM 2325 C CA . PHE A 1 343 ? -7.775 31.612 80.183 1.00 13.71 344 PHE A CA 1
ATOM 2326 C C . PHE A 1 343 ? -6.512 32.415 79.916 1.00 14.61 344 PHE A C 1
ATOM 2327 O O . PHE A 1 343 ? -5.670 31.967 79.141 1.00 16.08 344 PHE A O 1
ATOM 2335 N N . GLU A 1 344 ? -6.372 33.586 80.542 1.00 18.37 345 GLU A N 1
ATOM 2336 C CA . GLU A 1 344 ? -5.156 34.388 80.351 1.00 15.04 345 GLU A CA 1
ATOM 2337 C C . GLU A 1 344 ? -3.946 33.584 80.797 1.00 12.74 345 GLU A C 1
ATOM 2338 O O . GLU A 1 344 ? -3.974 32.963 81.858 1.00 12.07 345 GLU A O 1
ATOM 2344 N N . PHE A 1 345 ? -2.892 33.594 79.976 1.00 15.42 346 PHE A N 1
ATOM 2345 C CA . PHE A 1 345 ? -1.694 32.791 80.231 1.00 12.39 346 PHE A CA 1
ATOM 2346 C C . PHE A 1 345 ? -2.041 31.321 80.519 1.00 13.46 346 PHE A C 1
ATOM 2347 O O . PHE A 1 345 ? -1.423 30.658 81.378 1.00 11.16 346 PHE A O 1
ATOM 2355 N N . GLN A 1 346 ? -3.043 30.835 79.785 1.00 10.35 347 GLN A N 1
ATOM 2356 C CA . GLN A 1 346 ? -3.490 29.445 79.844 1.00 10.92 347 GLN A CA 1
ATOM 2357 C C . GLN A 1 346 ? -3.901 28.995 81.258 1.00 11.00 347 GLN A C 1
ATOM 2358 O O . GLN A 1 346 ? -3.792 27.813 81.591 1.00 12.41 347 GLN A O 1
ATOM 2364 N N . GLY A 1 347 ? -4.412 29.923 82.066 1.00 12.17 348 GLY A N 1
ATOM 2365 C CA . GLY A 1 347 ? -4.807 29.603 83.429 1.00 12.00 348 GLY A CA 1
ATOM 2366 C C . GLY A 1 347 ? -3.655 29.322 84.393 1.00 16.11 348 GLY A C 1
ATOM 2367 O O . GLY A 1 347 ? -3.880 28.795 85.485 1.00 13.82 348 GLY A O 1
ATOM 2368 N N . GLN A 1 348 ? -2.426 29.663 84.010 1.00 9.15 349 GLN A N 1
ATOM 2369 C CA . GLN A 1 348 ? -1.242 29.306 84.817 1.00 11.23 349 GLN A CA 1
ATOM 2370 C C . GLN A 1 348 ? -0.892 30.410 85.806 1.00 17.66 349 GLN A C 1
ATOM 2371 O O . GLN A 1 348 ? 0.220 30.940 85.802 1.00 15.23 349 GLN A O 1
ATOM 2377 N N . LYS A 1 349 ? -1.867 30.782 86.626 1.00 22.38 350 LYS A N 1
ATOM 2378 C CA . LYS A 1 349 ? -1.673 31.815 87.634 1.00 21.65 350 LYS A CA 1
ATOM 2379 C C . LYS A 1 349 ? -2.231 31.250 88.926 1.00 21.75 350 LYS A C 1
ATOM 2380 O O . LYS A 1 349 ? -3.247 30.549 88.908 1.00 15.59 350 LYS A O 1
ATOM 2386 N N . CYS A 1 350 ? -1.570 31.525 90.050 1.00 17.59 351 CYS A N 1
ATOM 2387 C CA . CYS A 1 350 ? -2.072 31.084 91.346 1.00 18.89 351 CYS A CA 1
ATOM 2388 C C . CYS A 1 350 ? -3.533 31.545 91.560 1.00 11.85 351 CYS A C 1
ATOM 2389 O O . CYS A 1 350 ? -4.323 30.867 92.208 1.00 17.08 351 CYS A O 1
ATOM 2392 N N . SER A 1 351 ? -3.871 32.704 91.014 1.00 13.45 352 SER A N 1
ATOM 2393 C CA . SER A 1 351 ? -5.190 33.311 91.248 1.00 14.92 352 SER A CA 1
ATOM 2394 C C . SER A 1 351 ? -6.205 33.081 90.120 1.00 16.19 352 SER A C 1
ATOM 2395 O O . SER A 1 351 ? -7.281 33.681 90.127 1.00 13.39 352 SER A O 1
ATOM 2398 N N . ALA A 1 352 ? -5.873 32.232 89.144 1.00 15.09 353 ALA A N 1
ATOM 2399 C CA . ALA A 1 352 ? -6.736 32.058 87.972 1.00 16.21 353 ALA A CA 1
ATOM 2400 C C . ALA A 1 352 ? -8.089 31.478 88.354 1.00 14.41 353 ALA A C 1
ATOM 2401 O O . ALA A 1 352 ? -8.170 30.612 89.217 1.00 14.08 353 ALA A O 1
ATOM 2403 N N . ALA A 1 353 ? -9.154 31.938 87.702 1.00 12.14 354 ALA A N 1
ATOM 2404 C CA . ALA A 1 353 ? -10.467 31.323 87.921 1.00 11.69 354 ALA A CA 1
ATOM 2405 C C . ALA A 1 353 ? -10.484 29.942 87.274 1.00 12.29 354 ALA A C 1
ATOM 2406 O O . ALA A 1 353 ? -9.957 29.771 86.164 1.00 14.40 354 ALA A O 1
ATOM 2408 N N . SER A 1 354 ? -11.078 28.958 87.945 1.00 11.76 355 SER A N 1
ATOM 2409 C CA . SER A 1 354 ? -11.208 27.634 87.344 1.00 12.11 355 SER A CA 1
ATOM 2410 C C . SER A 1 354 ? -12.558 26.975 87.634 1.00 12.78 355 SER A C 1
ATOM 2411 O O . SER A 1 354 ? -12.856 25.893 87.111 1.00 13.29 355 SER A O 1
ATOM 2414 N N . ARG A 1 355 ? -13.365 27.600 88.489 1.00 12.25 356 ARG A N 1
ATOM 2415 C CA . ARG A 1 355 ? -14.737 27.130 88.666 1.00 11.21 356 ARG A CA 1
ATOM 2416 C C . ARG A 1 355 ? -15.711 28.299 88.569 1.00 13.38 356 ARG A C 1
ATOM 2417 O O . ARG A 1 355 ? -15.433 29.407 89.043 1.00 15.30 356 ARG A O 1
ATOM 2425 N N . LEU A 1 356 ? -16.855 28.029 87.957 1.00 11.49 357 LEU A N 1
ATOM 2426 C CA . LEU A 1 356 ? -17.852 29.051 87.663 1.00 11.80 357 LEU A CA 1
ATOM 2427 C C . LEU A 1 356 ? -19.229 28.571 88.111 1.00 12.31 357 LEU A C 1
ATOM 2428 O O . LEU A 1 356 ? -19.615 27.443 87.814 1.00 14.64 357 LEU A O 1
ATOM 2433 N N . TYR A 1 357 ? -19.959 29.413 88.840 1.00 12.61 358 TYR A N 1
ATOM 2434 C CA . TYR A 1 357 ? -21.325 29.083 89.244 1.00 13.19 358 TYR A CA 1
ATOM 2435 C C . TYR A 1 357 ? -22.264 30.020 88.496 1.00 21.41 358 TYR A C 1
ATOM 2436 O O . TYR A 1 357 ? -22.148 31.230 88.638 1.00 14.56 358 TYR A O 1
ATOM 2445 N N . LEU A 1 358 ? -23.165 29.459 87.689 1.00 13.94 359 LEU A N 1
ATOM 2446 C CA . LEU A 1 358 ? -24.096 30.246 86.880 1.00 15.10 359 LEU A CA 1
ATOM 2447 C C . LEU A 1 358 ? -25.530 29.973 87.290 1.00 17.00 359 LEU A C 1
ATOM 2448 O O . LEU A 1 358 ? -25.906 28.819 87.500 1.00 15.54 359 LEU A O 1
ATOM 2453 N N . PRO A 1 359 ? -26.360 31.019 87.337 1.00 16.79 360 PRO A N 1
ATOM 2454 C CA . PRO A 1 359 ? -27.775 30.734 87.590 1.00 16.34 360 PRO A CA 1
ATOM 2455 C C . PRO A 1 359 ? -28.438 30.145 86.340 1.00 20.80 360 PRO A C 1
ATOM 2456 O O . PRO A 1 359 ? -28.083 30.513 85.214 1.00 20.10 360 PRO A O 1
ATOM 2460 N N . GLU A 1 360 ? -29.390 29.239 86.540 1.00 20.12 361 GLU A N 1
ATOM 2461 C CA . GLU A 1 360 ? -30.066 28.582 85.419 1.00 24.12 361 GLU A CA 1
ATOM 2462 C C . GLU A 1 360 ? -30.683 29.559 84.403 1.00 24.12 361 GLU A C 1
ATOM 2463 O O . GLU A 1 360 ? -30.548 29.363 83.192 1.00 26.05 361 GLU A O 1
ATOM 2469 N N . SER A 1 361 ? -31.320 30.623 84.884 1.00 23.97 362 SER A N 1
ATOM 2470 C CA . SER A 1 361 ? -32.021 31.552 83.989 1.00 25.67 362 SER A CA 1
ATOM 2471 C C . SER A 1 361 ? -31.094 32.345 83.071 1.00 28.47 362 SER A C 1
ATOM 2472 O O . SER A 1 361 ? -31.532 32.863 82.042 1.00 27.47 362 SER A O 1
ATOM 2475 N N . LYS A 1 362 ? -29.822 32.453 83.443 1.00 21.36 363 LYS A N 1
ATOM 2476 C CA . LYS A 1 362 ? -28.875 33.257 82.681 1.00 22.77 363 LYS A CA 1
ATOM 2477 C C . LYS A 1 362 ? -27.810 32.401 82.005 1.00 20.96 363 LYS A C 1
ATOM 2478 O O . LYS A 1 362 ? -26.983 32.917 81.267 1.00 19.62 363 LYS A O 1
ATOM 2484 N N . SER A 1 363 ? -27.815 31.097 82.263 1.00 22.25 364 SER A N 1
ATOM 2485 C CA . SER A 1 363 ? -26.712 30.263 81.799 1.00 20.22 364 SER A CA 1
ATOM 2486 C C . SER A 1 363 ? -26.601 30.156 80.269 1.00 22.05 364 SER A C 1
ATOM 2487 O O . SER A 1 363 ? -25.507 30.215 79.724 1.00 19.38 364 SER A O 1
ATOM 2490 N N . GLU A 1 364 ? -27.727 30.020 79.575 1.00 25.15 365 GLU A N 1
ATOM 2491 C CA . GLU A 1 364 ? -27.700 29.922 78.114 1.00 22.27 365 GLU A CA 1
ATOM 2492 C C . GLU A 1 364 ? -27.084 31.167 77.492 1.00 23.99 365 GLU A C 1
ATOM 2493 O O . GLU A 1 364 ? -26.210 31.078 76.631 1.00 24.57 365 GLU A O 1
ATOM 2496 N N . GLU A 1 365 ? -27.540 32.332 77.938 1.00 19.72 366 GLU A N 1
ATOM 2497 C CA . GLU A 1 365 ? -27.019 33.601 77.443 1.00 19.15 366 GLU A CA 1
ATOM 2498 C C . GLU A 1 365 ? -25.524 33.789 77.757 1.00 23.28 366 GLU A C 1
ATOM 2499 O O . GLU A 1 365 ? -24.748 34.201 76.898 1.00 22.87 366 GLU A O 1
ATOM 2505 N N . PHE A 1 366 ? -25.131 33.493 78.992 1.00 20.06 367 PHE A N 1
ATOM 2506 C CA . PHE A 1 366 ? -23.732 33.627 79.413 1.00 15.63 367 PHE A CA 1
ATOM 2507 C C . PHE A 1 366 ? -22.835 32.735 78.556 1.00 18.21 367 PHE A C 1
ATOM 2508 O O . PHE A 1 366 ? -21.845 33.186 77.963 1.00 20.66 367 PHE A O 1
ATOM 2516 N N . LEU A 1 367 ? -23.182 31.461 78.489 1.00 17.35 368 LEU A N 1
ATOM 2517 C CA . LEU A 1 367 ? -22.344 30.497 77.792 1.00 15.11 368 LEU A CA 1
ATOM 2518 C C . LEU A 1 367 ? -22.306 30.711 76.278 1.00 22.96 368 LEU A C 1
ATOM 2519 O O . LEU A 1 367 ? -21.260 30.561 75.662 1.00 17.98 368 LEU A O 1
ATOM 2524 N N . SER A 1 368 ? -23.436 31.048 75.663 1.00 21.80 369 SER A N 1
ATOM 2525 C CA . SER A 1 368 ? -23.384 31.303 74.226 1.00 20.98 369 SER A CA 1
ATOM 2526 C C . SER A 1 368 ? -22.525 32.530 73.922 1.00 23.84 369 SER A C 1
ATOM 2527 O O . SER A 1 368 ? -21.746 32.517 72.966 1.00 25.51 369 SER A O 1
ATOM 2530 N N . ASP A 1 369 ? -22.649 33.580 74.736 1.00 22.85 370 ASP A N 1
ATOM 2531 C CA . ASP A 1 369 ? -21.763 34.743 74.625 1.00 22.01 370 ASP A CA 1
ATOM 2532 C C . ASP A 1 369 ? -20.296 34.333 74.743 1.00 20.71 370 ASP A C 1
ATOM 2533 O O . ASP A 1 369 ? -19.462 34.704 73.917 1.00 17.11 370 ASP A O 1
ATOM 2538 N N . MET A 1 370 ? -19.982 33.566 75.783 1.00 19.76 371 MET A N 1
ATOM 2539 C CA . MET A 1 370 ? -18.607 33.156 76.040 1.00 17.03 371 MET A CA 1
ATOM 2540 C C . MET A 1 370 ? -18.049 32.356 74.880 1.00 18.39 371 MET A C 1
ATOM 2541 O O . MET A 1 370 ? -16.947 32.613 74.413 1.00 20.40 371 MET A O 1
ATOM 2546 N N . PHE A 1 371 ? -18.822 31.384 74.410 1.00 18.03 372 PHE A N 1
ATOM 2547 C CA . PHE A 1 371 ? -18.356 30.523 73.332 1.00 22.46 372 PHE A CA 1
ATOM 2548 C C . PHE A 1 371 ? -18.183 31.327 72.028 1.00 23.94 372 PHE A C 1
ATOM 2549 O O . PHE A 1 371 ? -17.211 31.132 71.296 1.00 21.52 372 PHE A O 1
ATOM 2557 N N . GLY A 1 372 ? -19.097 32.256 71.767 1.00 25.49 373 GLY A N 1
ATOM 2558 C CA . GLY A 1 372 ? -18.974 33.121 70.605 1.00 29.38 373 GLY A CA 1
ATOM 2559 C C . GLY A 1 372 ? -17.686 33.929 70.630 1.00 29.42 373 GLY A C 1
ATOM 2560 O O . GLY A 1 372 ? -16.990 34.032 69.615 1.00 27.66 373 GLY A O 1
ATOM 2561 N N . ILE A 1 373 ? -17.364 34.486 71.799 1.00 25.59 374 ILE A N 1
ATOM 2562 C CA . ILE A 1 373 ? -16.151 35.283 71.987 1.00 25.62 374 ILE A CA 1
ATOM 2563 C C . ILE A 1 373 ? -14.865 34.462 71.832 1.00 26.35 374 ILE A C 1
ATOM 2564 O O . ILE A 1 373 ? -13.926 34.889 71.153 1.00 26.57 374 ILE A O 1
ATOM 2569 N N . LEU A 1 374 ? -14.820 33.290 72.461 1.00 21.45 375 LEU A N 1
ATOM 2570 C CA . LEU A 1 374 ? -13.686 32.383 72.318 1.00 23.02 375 LEU A CA 1
ATOM 2571 C C . LEU A 1 374 ? -13.503 31.975 70.857 1.00 26.84 375 LEU A C 1
ATOM 2572 O O . LEU A 1 374 ? -12.380 31.886 70.356 1.00 27.29 375 LEU A O 1
ATOM 2577 N N . GLN A 1 375 ? -14.615 31.723 70.179 1.00 28.16 376 GLN A N 1
ATOM 2578 C CA . GLN A 1 375 ? -14.578 31.325 68.772 1.00 32.28 376 GLN A CA 1
ATOM 2579 C C . GLN A 1 375 ? -14.034 32.455 67.903 1.00 34.31 376 GLN A C 1
ATOM 2580 O O . GLN A 1 375 ? -13.216 32.228 67.012 1.00 36.93 376 GLN A O 1
ATOM 2586 N N . SER A 1 376 ? -14.474 33.677 68.188 1.00 33.81 377 SER A N 1
ATOM 2587 C CA . SER A 1 376 ? -14.024 34.853 67.449 1.00 38.10 377 SER A CA 1
ATOM 2588 C C . SER A 1 376 ? -12.514 35.088 67.497 1.00 39.24 377 SER A C 1
ATOM 2589 O O . SER A 1 376 ? -11.954 35.720 66.604 1.00 44.63 377 SER A O 1
ATOM 2592 N N . GLN A 1 377 ? -11.858 34.581 68.533 1.00 39.64 378 GLN A N 1
ATOM 2593 C CA . GLN A 1 377 ? -10.420 34.786 68.706 1.00 42.97 378 GLN A CA 1
ATOM 2594 C C . GLN A 1 377 ? -9.583 34.030 67.664 1.00 51.55 378 GLN A C 1
ATOM 2595 O O . GLN A 1 377 ? -10.041 33.058 67.053 1.00 53.53 378 GLN A O 1
ATOM 2597 N N . GLY A 1 391 ? 7.124 34.438 70.822 1.00 54.26 392 GLY A N 1
ATOM 2598 C CA . GLY A 1 391 ? 7.856 33.196 70.989 1.00 55.48 392 GLY A CA 1
ATOM 2599 C C . GLY A 1 391 ? 7.419 32.112 70.022 1.00 56.48 392 GLY A C 1
ATOM 2600 O O . GLY A 1 391 ? 8.203 31.230 69.664 1.00 49.53 392 GLY A O 1
ATOM 2601 N N . GLY A 1 392 ? 6.160 32.191 69.595 1.00 60.34 393 GLY A N 1
ATOM 2602 C CA . GLY A 1 392 ? 5.559 31.203 68.715 1.00 59.73 393 GLY A CA 1
ATOM 2603 C C . GLY A 1 392 ? 4.075 31.061 69.016 1.00 60.23 393 GLY A C 1
ATOM 2604 O O . GLY A 1 392 ? 3.607 31.488 70.077 1.00 59.58 393 GLY A O 1
ATOM 2605 N N . ASN A 1 393 ? 3.330 30.467 68.089 1.00 59.79 394 ASN A N 1
ATOM 2606 C CA . ASN A 1 393 ? 1.893 30.275 68.273 1.00 61.02 394 ASN A CA 1
ATOM 2607 C C . ASN A 1 393 ? 1.316 29.233 67.320 1.00 63.36 394 ASN A C 1
ATOM 2608 O O . ASN A 1 393 ? 1.986 28.793 66.383 1.00 64.21 394 ASN A O 1
ATOM 2610 N N . LEU A 1 394 ? 0.068 28.845 67.566 1.00 62.85 395 LEU A N 1
ATOM 2611 C CA . LEU A 1 394 ? -0.613 27.857 66.733 1.00 60.54 395 LEU A CA 1
ATOM 2612 C C . LEU A 1 394 ? -2.111 28.154 66.648 1.00 59.62 395 LEU A C 1
ATOM 2613 O O . LEU A 1 394 ? -2.755 28.430 67.663 1.00 57.74 395 LEU A O 1
ATOM 2618 N N . ARG A 1 395 ? -2.642 28.097 65.427 1.00 60.56 396 ARG A N 1
ATOM 2619 C CA . ARG A 1 395 ? -4.053 28.363 65.140 1.00 58.13 396 ARG A CA 1
ATOM 2620 C C . ARG A 1 395 ? -5.006 27.645 66.101 1.00 58.43 396 ARG A C 1
ATOM 2621 O O . ARG A 1 395 ? -4.904 26.430 66.292 1.00 56.60 396 ARG A O 1
ATOM 2623 N N . GLY A 1 396 ? -5.916 28.410 66.708 1.00 60.29 397 GLY A N 1
ATOM 2624 C CA . GLY A 1 396 ? -6.914 27.872 67.623 1.00 57.60 397 GLY A CA 1
ATOM 2625 C C . GLY A 1 396 ? -6.541 27.942 69.100 1.00 55.33 397 GLY A C 1
ATOM 2626 O O . GLY A 1 396 ? -7.343 27.602 69.972 1.00 57.40 397 GLY A O 1
ATOM 2627 N N . PHE A 1 397 ? -5.322 28.390 69.384 1.00 50.77 398 PHE A N 1
ATOM 2628 C CA . PHE A 1 397 ? -4.807 28.410 70.751 1.00 45.37 398 PHE A CA 1
ATOM 2629 C C . PHE A 1 397 ? -4.321 29.804 71.131 1.00 43.79 398 PHE A C 1
ATOM 2630 O O . PHE A 1 397 ? -3.820 30.539 70.281 1.00 44.74 398 PHE A O 1
ATOM 2638 N N . MET A 1 398 ? -4.461 30.157 72.407 1.00 34.02 399 MET A N 1
ATOM 2639 C CA . MET A 1 398 ? -4.065 31.479 72.888 1.00 35.97 399 MET A CA 1
ATOM 2640 C C . MET A 1 398 ? -2.568 31.566 73.191 1.00 35.01 399 MET A C 1
ATOM 2641 O O . MET A 1 398 ? -1.966 32.633 73.096 1.00 42.40 399 MET A O 1
ATOM 2646 N N . GLY A 1 399 ? -1.988 30.434 73.572 1.00 26.69 400 GLY A N 1
ATOM 2647 C CA . GLY A 1 399 ? -0.574 30.321 73.911 1.00 19.13 400 GLY A CA 1
ATOM 2648 C C . GLY A 1 399 ? -0.392 28.905 74.443 1.00 15.61 400 GLY A C 1
ATOM 2649 O O . GLY A 1 399 ? -1.380 28.224 74.687 1.00 17.73 400 GLY A O 1
ATOM 2650 N N . PRO A 1 400 ? 0.859 28.454 74.631 1.00 14.00 401 PRO A N 1
ATOM 2651 C CA . PRO A 1 400 ? 1.114 27.090 75.119 1.00 13.04 401 PRO A CA 1
ATOM 2652 C C . PRO A 1 400 ? 1.092 26.992 76.643 1.00 12.27 401 PRO A C 1
ATOM 2653 O O . PRO A 1 400 ? 1.292 28.015 77.310 1.00 13.87 401 PRO A O 1
ATOM 2657 N N . VAL A 1 401 ? 0.868 25.791 77.182 1.00 14.56 402 VAL A N 1
ATOM 2658 C CA . VAL A 1 401 ? 1.178 25.525 78.591 1.00 11.71 402 VAL A CA 1
ATOM 2659 C C . VAL A 1 401 ? 2.687 25.251 78.701 1.00 13.16 402 VAL A C 1
ATOM 2660 O O . VAL A 1 401 ? 3.369 25.105 77.687 1.00 12.46 402 VAL A O 1
ATOM 2664 N N . ILE A 1 402 ? 3.210 25.186 79.920 1.00 11.45 403 ILE A N 1
ATOM 2665 C CA . ILE A 1 402 ? 4.650 25.331 80.124 1.00 11.52 403 ILE A CA 1
ATOM 2666 C C . ILE A 1 402 ? 5.501 24.143 79.667 1.00 12.20 403 ILE A C 1
ATOM 2667 O O . ILE A 1 402 ? 6.599 24.337 79.139 1.00 13.42 403 ILE A O 1
ATOM 2672 N N . HIS A 1 403 ? 5.014 22.919 79.850 1.00 12.46 404 HIS A N 1
ATOM 2673 C CA . HIS A 1 403 ? 5.813 21.744 79.490 1.00 15.95 404 HIS A CA 1
ATOM 2674 C C . HIS A 1 403 ? 4.965 20.506 79.199 1.00 17.86 404 HIS A C 1
ATOM 2675 O O . HIS A 1 403 ? 3.741 20.517 79.379 1.00 13.73 404 HIS A O 1
ATOM 2682 N N . GLU A 1 404 ? 5.621 19.439 78.756 1.00 15.90 405 GLU A N 1
ATOM 2683 C CA . GLU A 1 404 ? 4.912 18.223 78.344 1.00 15.15 405 GLU A CA 1
ATOM 2684 C C . GLU A 1 404 ? 4.167 17.547 79.486 1.00 15.41 405 GLU A C 1
ATOM 2685 O O . GLU A 1 404 ? 3.126 16.932 79.270 1.00 16.32 405 GLU A O 1
ATOM 2691 N N . GLN A 1 405 ? 4.715 17.632 80.695 1.00 16.04 406 GLN A N 1
ATOM 2692 C CA . GLN A 1 405 ? 4.090 17.008 81.860 1.00 23.69 406 GLN A CA 1
ATOM 2693 C C . GLN A 1 405 ? 2.754 17.694 82.148 1.00 16.31 406 GLN A C 1
ATOM 2694 O O . GLN A 1 405 ? 1.740 17.041 82.410 1.00 15.65 406 GLN A O 1
ATOM 2700 N N . SER A 1 406 ? 2.742 19.016 82.053 1.00 12.96 407 SER A N 1
ATOM 2701 C CA . SER A 1 406 ? 1.474 19.735 82.170 1.00 18.40 407 SER A CA 1
ATOM 2702 C C . SER A 1 406 ? 0.534 19.349 81.039 1.00 18.73 407 SER A C 1
ATOM 2703 O O . SER A 1 406 ? -0.644 19.073 81.270 1.00 17.26 407 SER A O 1
ATOM 2706 N N . PHE A 1 407 ? 1.059 19.334 79.815 1.00 15.31 408 PHE A N 1
ATOM 2707 C CA . PHE A 1 407 ? 0.250 19.004 78.645 1.00 17.68 408 PHE A CA 1
ATOM 2708 C C . PHE A 1 407 ? -0.444 17.652 78.822 1.00 14.39 408 PHE A C 1
ATOM 2709 O O . PHE A 1 407 ? -1.657 17.528 78.628 1.00 14.42 408 PHE A O 1
ATOM 2717 N N . ASP A 1 408 ? 0.339 16.639 79.191 1.00 17.84 409 ASP A N 1
ATOM 2718 C CA . ASP A 1 408 ? -0.195 15.286 79.345 1.00 23.12 409 ASP A CA 1
ATOM 2719 C C . ASP A 1 408 ? -1.246 15.196 80.469 1.00 19.69 409 ASP A C 1
ATOM 2720 O O . ASP A 1 408 ? -2.252 14.507 80.325 1.00 18.42 409 ASP A O 1
ATOM 2725 N N . LYS A 1 409 ? -1.020 15.887 81.582 1.00 16.90 410 LYS A N 1
ATOM 2726 C CA . LYS A 1 409 ? -2.023 15.923 82.652 1.00 15.50 410 LYS A CA 1
ATOM 2727 C C . LYS A 1 409 ? -3.346 16.527 82.151 1.00 16.13 410 LYS A C 1
ATOM 2728 O O . LYS A 1 409 ? -4.425 16.014 82.439 1.00 15.14 410 LYS A O 1
ATOM 2734 N N . LEU A 1 410 ? -3.253 17.628 81.413 1.00 13.58 411 LEU A N 1
ATOM 2735 C CA . LEU A 1 410 ? -4.435 18.287 80.877 1.00 17.20 411 LEU A CA 1
ATOM 2736 C C . LEU A 1 410 ? -5.177 17.430 79.841 1.00 17.23 411 LEU A C 1
ATOM 2737 O O . LEU A 1 410 ? -6.415 17.463 79.763 1.00 16.25 411 LEU A O 1
ATOM 2742 N N . VAL A 1 411 ? -4.430 16.674 79.038 1.00 17.07 412 VAL A N 1
ATOM 2743 C CA . VAL A 1 411 ? -5.059 15.756 78.093 1.00 16.43 412 VAL A CA 1
ATOM 2744 C C . VAL A 1 411 ? -5.877 14.704 78.848 1.00 18.27 412 VAL A C 1
ATOM 2745 O O . VAL A 1 411 ? -7.000 14.386 78.456 1.00 18.15 412 VAL A O 1
ATOM 2749 N N . LYS A 1 412 ? -5.319 14.183 79.939 1.00 19.00 413 LYS A N 1
ATOM 2750 C CA . LYS A 1 412 ? -6.034 13.204 80.760 1.00 19.70 413 LYS A CA 1
ATOM 2751 C C . LYS A 1 412 ? -7.309 13.798 81.360 1.00 18.40 413 LYS A C 1
ATOM 2752 O O . LYS A 1 412 ? -8.361 13.149 81.385 1.00 21.72 413 LYS A O 1
ATOM 2758 N N . VAL A 1 413 ? -7.211 15.024 81.865 1.00 15.49 414 VAL A N 1
ATOM 2759 C CA . VAL A 1 413 ? -8.387 15.730 82.382 1.00 15.40 414 VAL A CA 1
ATOM 2760 C C . VAL A 1 413 ? -9.496 15.813 81.336 1.00 18.07 414 VAL A C 1
ATOM 2761 O O . VAL A 1 413 ? -10.669 15.570 81.628 1.00 17.13 414 VAL A O 1
ATOM 2765 N N . ILE A 1 414 ? -9.115 16.174 80.115 1.00 17.60 415 ILE A N 1
ATOM 2766 C CA . ILE A 1 414 ? -10.073 16.348 79.026 1.00 14.75 415 ILE A CA 1
ATOM 2767 C C . ILE A 1 414 ? -10.649 15.000 78.609 1.00 17.56 415 ILE A C 1
ATOM 2768 O O . ILE A 1 414 ? -11.873 14.839 78.481 1.00 17.23 415 ILE A O 1
ATOM 2773 N N . GLU A 1 415 ? -9.773 14.017 78.423 1.00 16.14 416 GLU A N 1
ATOM 2774 C CA . GLU A 1 415 ? -10.241 12.700 77.978 1.00 22.03 416 GLU A CA 1
ATOM 2775 C C . GLU A 1 415 ? -11.100 12.022 79.045 1.00 23.62 416 GLU A C 1
ATOM 2776 O O . GLU A 1 415 ? -12.104 11.387 78.721 1.00 22.77 416 GLU A O 1
ATOM 2782 N N . ASP A 1 416 ? -10.723 12.172 80.313 1.00 20.56 417 ASP A N 1
ATOM 2783 C CA . ASP A 1 416 ? -11.535 11.641 81.405 1.00 22.15 417 ASP A CA 1
ATOM 2784 C C . ASP A 1 416 ? -12.937 12.261 81.406 1.00 23.04 417 ASP A C 1
ATOM 2785 O O . ASP A 1 416 ? -13.930 11.576 81.698 1.00 23.14 417 ASP A O 1
ATOM 2790 N N . ALA A 1 417 ? -13.026 13.549 81.078 1.00 19.14 418 ALA A N 1
ATOM 2791 C CA . ALA A 1 417 ? -14.325 14.231 81.088 1.00 19.62 418 ALA A CA 1
ATOM 2792 C C . ALA A 1 417 ? -15.281 13.653 80.041 1.00 27.25 418 ALA A C 1
ATOM 2793 O O . ALA A 1 417 ? -16.491 13.678 80.233 1.00 24.75 418 ALA A O 1
ATOM 2795 N N . LYS A 1 418 ? -14.741 13.122 78.944 1.00 25.08 419 LYS A N 1
ATOM 2796 C CA . LYS A 1 418 ? -15.587 12.539 77.902 1.00 23.31 419 LYS A CA 1
ATOM 2797 C C . LYS A 1 418 ? -16.243 11.232 78.350 1.00 23.10 419 LYS A C 1
ATOM 2798 O O . LYS A 1 418 ? -17.202 10.772 77.736 1.00 29.74 419 LYS A O 1
ATOM 2804 N N . LYS A 1 419 ? -15.735 10.638 79.419 1.00 19.66 420 LYS A N 1
ATOM 2805 C CA . LYS A 1 419 ? -16.222 9.332 79.864 1.00 26.25 420 LYS A CA 1
ATOM 2806 C C . LYS A 1 419 ? -16.972 9.373 81.195 1.00 27.59 420 LYS A C 1
ATOM 2807 O O . LYS A 1 419 ? -17.413 8.344 81.693 1.00 29.88 420 LYS A O 1
ATOM 2813 N N . ASP A 1 420 ? -17.111 10.560 81.768 1.00 23.30 421 ASP A N 1
ATOM 2814 C CA . ASP A 1 420 ? -17.824 10.738 83.023 1.00 20.86 421 ASP A CA 1
ATOM 2815 C C . ASP A 1 420 ? -19.246 11.229 82.731 1.00 20.13 421 ASP A C 1
ATOM 2816 O O . ASP A 1 420 ? -19.430 12.294 82.140 1.00 20.08 421 ASP A O 1
ATOM 2821 N N . PRO A 1 421 ? -20.261 10.452 83.150 1.00 19.81 422 PRO A N 1
ATOM 2822 C CA . PRO A 1 421 ? -21.669 10.795 82.899 1.00 21.87 422 PRO A CA 1
ATOM 2823 C C . PRO A 1 421 ? -22.100 12.130 83.516 1.00 18.02 422 PRO A C 1
ATOM 2824 O O . PRO A 1 421 ? -23.082 12.731 83.062 1.00 18.05 422 PRO A O 1
ATOM 2828 N N . GLU A 1 422 ? -21.383 12.572 84.543 1.00 17.93 423 GLU A N 1
ATOM 2829 C CA . GLU A 1 422 ? -21.714 13.821 85.222 1.00 19.98 423 GLU A CA 1
ATOM 2830 C C . GLU A 1 422 ? -20.963 15.018 84.652 1.00 20.19 423 GLU A C 1
ATOM 2831 O O . GLU A 1 422 ? -21.116 16.138 85.140 1.00 16.61 423 GLU A O 1
ATOM 2837 N N . LEU A 1 423 ? -20.153 14.785 83.622 1.00 16.14 424 LEU A N 1
ATOM 2838 C CA . LEU A 1 423 ? -19.439 15.885 82.967 1.00 16.28 424 LEU A CA 1
ATOM 2839 C C . LEU A 1 423 ? -19.795 16.003 81.491 1.00 19.93 424 LEU A C 1
ATOM 2840 O O . LEU A 1 423 ? -20.113 15.011 80.844 1.00 21.97 424 LEU A O 1
ATOM 2845 N N . GLU A 1 424 ? -19.728 17.212 80.946 1.00 19.02 425 GLU A N 1
ATOM 2846 C CA . GLU A 1 424 ? -19.905 17.384 79.504 1.00 20.48 425 GLU A CA 1
ATOM 2847 C C . GLU A 1 424 ? -18.995 18.500 79.028 1.00 20.93 425 GLU A C 1
ATOM 2848 O O . GLU A 1 424 ? -19.010 19.581 79.598 1.00 18.21 425 GLU A O 1
ATOM 2854 N N . ILE A 1 425 ? -18.176 18.243 78.016 1.00 17.71 426 ILE A N 1
ATOM 2855 C CA . ILE A 1 425 ? -17.393 19.326 77.433 1.00 17.53 426 ILE A CA 1
ATOM 2856 C C . ILE A 1 425 ? -18.289 20.191 76.569 1.00 21.14 426 ILE A C 1
ATOM 2857 O O . ILE A 1 425 ? -18.768 19.753 75.515 1.00 20.18 426 ILE A O 1
ATOM 2862 N N . LEU A 1 426 ? -18.539 21.414 77.022 1.00 17.79 427 LEU A N 1
ATOM 2863 C CA . LEU A 1 426 ? -19.428 22.317 76.301 1.00 18.63 427 LEU A CA 1
ATOM 2864 C C . LEU A 1 426 ? -18.696 23.068 75.208 1.00 21.96 427 LEU A C 1
ATOM 2865 O O . LEU A 1 426 ? -19.282 23.452 74.196 1.00 22.73 427 LEU A O 1
ATOM 2870 N N . TYR A 1 427 ? -17.414 23.314 75.435 1.00 19.79 428 TYR A N 1
ATOM 2871 C CA . TYR A 1 427 ? -16.610 24.033 74.468 1.00 17.95 428 TYR A CA 1
ATOM 2872 C C . TYR A 1 427 ? -15.167 23.606 74.580 1.00 19.82 428 TYR A C 1
ATOM 2873 O O . TYR A 1 427 ? -14.655 23.419 75.683 1.00 17.42 428 TYR A O 1
ATOM 2882 N N . GLY A 1 428 ? -14.514 23.457 73.432 1.00 19.37 429 GLY A N 1
ATOM 2883 C CA . GLY A 1 428 ? -13.069 23.319 73.387 1.00 16.43 429 GLY A CA 1
ATOM 2884 C C . GLY A 1 428 ? -12.572 21.901 73.564 1.00 19.63 429 GLY A C 1
ATOM 2885 O O . GLY A 1 428 ? -13.071 20.984 72.921 1.00 18.24 429 GLY A O 1
ATOM 2886 N N . GLY A 1 429 ? -11.577 21.728 74.434 1.00 14.73 430 GLY A N 1
ATOM 2887 C CA . GLY A 1 429 ? -10.985 20.422 74.675 1.00 20.93 430 GLY A CA 1
ATOM 2888 C C . GLY A 1 429 ? -10.003 19.982 73.590 1.00 20.96 430 GLY A C 1
ATOM 2889 O O . GLY A 1 429 ? -9.591 18.826 73.549 1.00 21.42 430 GLY A O 1
ATOM 2890 N N . GLN A 1 430 ? -9.618 20.909 72.723 1.00 19.94 431 GLN A N 1
ATOM 2891 C CA . GLN A 1 430 ? -8.658 20.620 71.652 1.00 22.30 431 GLN A CA 1
ATOM 2892 C C . GLN A 1 430 ? -7.228 20.677 72.187 1.00 20.87 431 GLN A C 1
ATOM 2893 O O . GLN A 1 430 ? -6.926 21.460 73.081 1.00 18.26 431 GLN A O 1
ATOM 2899 N N . TYR A 1 431 ? -6.349 19.850 71.636 1.00 21.71 432 TYR A N 1
ATOM 2900 C CA . TYR A 1 431 ? -4.937 19.885 72.028 1.00 24.99 432 TYR A CA 1
ATOM 2901 C C . TYR A 1 431 ? -4.076 19.323 70.912 1.00 26.62 432 TYR A C 1
ATOM 2902 O O . TYR A 1 431 ? -4.550 18.525 70.115 1.00 18.27 432 TYR A O 1
ATOM 2911 N N . ASP A 1 432 ? -2.818 19.742 70.870 1.00 17.41 433 ASP A N 1
ATOM 2912 C CA . ASP A 1 432 ? -1.879 19.337 69.822 1.00 20.68 433 ASP A CA 1
ATOM 2913 C C . ASP A 1 432 ? -0.467 19.565 70.344 1.00 20.91 433 ASP A C 1
ATOM 2914 O O . ASP A 1 432 ? -0.119 20.693 70.704 1.00 20.65 433 ASP A O 1
ATOM 2919 N N . LYS A 1 433 ? 0.361 18.527 70.388 1.00 18.69 434 LYS A N 1
ATOM 2920 C CA . LYS A 1 433 ? 1.720 18.718 70.900 1.00 19.62 434 LYS A CA 1
ATOM 2921 C C . LYS A 1 433 ? 2.785 18.519 69.825 1.00 25.41 434 LYS A C 1
ATOM 2922 O O . LYS A 1 433 ? 3.954 18.317 70.147 1.00 22.64 434 LYS A O 1
ATOM 2928 N N . SER A 1 434 ? 2.383 18.562 68.559 1.00 26.37 435 SER A N 1
ATOM 2929 C CA . SER A 1 434 ? 3.329 18.348 67.462 1.00 26.56 435 SER A CA 1
ATOM 2930 C C . SER A 1 434 ? 4.376 19.466 67.355 1.00 26.62 435 SER A C 1
ATOM 2931 O O . SER A 1 434 ? 5.493 19.223 66.919 1.00 28.97 435 SER A O 1
ATOM 2934 N N . GLN A 1 435 ? 4.017 20.679 67.776 1.00 24.44 436 GLN A N 1
ATOM 2935 C CA . GLN A 1 435 ? 4.895 21.847 67.645 1.00 24.39 436 GLN A CA 1
ATOM 2936 C C . GLN A 1 435 ? 5.234 22.478 69.004 1.00 19.04 436 GLN A C 1
ATOM 2937 O O . GLN A 1 435 ? 6.409 22.662 69.344 1.00 19.16 436 GLN A O 1
ATOM 2943 N N . GLY A 1 436 ? 4.194 22.808 69.771 1.00 18.11 437 GLY A N 1
ATOM 2944 C CA . GLY A 1 436 ? 4.359 23.292 71.135 1.00 17.00 437 GLY A CA 1
ATOM 2945 C C . GLY A 1 436 ? 3.350 22.588 72.026 1.00 18.05 437 GLY A C 1
ATOM 2946 O O . GLY A 1 436 ? 2.609 21.730 71.537 1.00 18.64 437 GLY A O 1
ATOM 2947 N N . TRP A 1 437 ? 3.325 22.922 73.318 1.00 15.50 438 TRP A N 1
ATOM 2948 C CA . TRP A 1 437 ? 2.369 22.304 74.242 1.00 18.19 438 TRP A CA 1
ATOM 2949 C C . TRP A 1 437 ? 1.028 23.034 74.213 1.00 17.75 438 TRP A C 1
ATOM 2950 O O . TRP A 1 437 ? 0.708 23.805 75.109 1.00 17.20 438 TRP A O 1
ATOM 2961 N N . PHE A 1 438 ? 0.235 22.794 73.177 1.00 15.32 439 PHE A N 1
ATOM 2962 C CA . PHE A 1 438 ? -0.949 23.618 72.978 1.00 15.42 439 PHE A CA 1
ATOM 2963 C C . PHE A 1 438 ? -2.249 22.928 73.401 1.00 16.55 439 PHE A C 1
ATOM 2964 O O . PHE A 1 438 ? -2.635 21.905 72.831 1.00 17.11 439 PHE A O 1
ATOM 2972 N N . VAL A 1 439 ? -2.905 23.517 74.399 1.00 14.00 440 VAL A N 1
ATOM 2973 C CA . VAL A 1 439 ? -4.198 23.063 74.884 1.00 13.83 440 VAL A CA 1
ATOM 2974 C C . VAL A 1 439 ? -5.112 24.264 74.793 1.00 15.14 440 VAL A C 1
ATOM 2975 O O . VAL A 1 439 ? -4.792 25.339 75.319 1.00 14.67 440 VAL A O 1
ATOM 2979 N N . GLY A 1 440 ? -6.255 24.089 74.143 1.00 15.94 441 GLY A N 1
ATOM 2980 C CA . GLY A 1 440 ? -7.163 25.196 73.940 1.00 18.06 441 GLY A CA 1
ATOM 2981 C C . GLY A 1 440 ? -8.093 25.419 75.120 1.00 17.60 441 GLY A C 1
ATOM 2982 O O . GLY A 1 440 ? -8.223 24.564 75.994 1.00 13.97 441 GLY A O 1
ATOM 2983 N N . PRO A 1 441 ? -8.741 26.583 75.147 1.00 14.36 442 PRO A N 1
ATOM 2984 C CA . PRO A 1 441 ? -9.692 26.907 76.206 1.00 14.70 442 PRO A CA 1
ATOM 2985 C C . PRO A 1 441 ? -10.761 25.833 76.222 1.00 16.80 442 PRO A C 1
ATOM 2986 O O . PRO A 1 441 ? -11.228 25.416 75.163 1.00 17.72 442 PRO A O 1
ATOM 2990 N N . THR A 1 442 ? -11.122 25.374 77.410 1.00 14.50 443 THR A N 1
ATOM 2991 C CA . THR A 1 442 ? -12.012 24.227 77.548 1.00 12.83 443 THR A CA 1
ATOM 2992 C C . THR A 1 442 ? -13.002 24.532 78.656 1.00 18.38 443 THR A C 1
ATOM 2993 O O . THR A 1 442 ? -12.605 24.985 79.735 1.00 13.86 443 THR A O 1
ATOM 2997 N N . VAL A 1 443 ? -14.284 24.301 78.387 1.00 14.36 444 VAL A N 1
ATOM 2998 C CA . VAL A 1 443 ? -15.337 24.536 79.379 1.00 12.77 444 VAL A CA 1
ATOM 2999 C C . VAL A 1 443 ? -16.123 23.254 79.589 1.00 13.12 444 VAL A C 1
ATOM 3000 O O . VAL A 1 443 ? -16.672 22.696 78.638 1.00 15.25 444 VAL A O 1
ATOM 3004 N N . ILE A 1 444 ? -16.155 22.776 80.834 1.00 12.90 445 ILE A N 1
ATOM 3005 C CA . ILE A 1 444 ? -16.774 21.495 81.149 1.00 13.29 445 ILE A CA 1
ATOM 3006 C C . ILE A 1 444 ? -17.883 21.716 82.173 1.00 16.84 445 ILE A C 1
ATOM 3007 O O . ILE A 1 444 ? -17.648 22.296 83.234 1.00 16.32 445 ILE A O 1
ATOM 3012 N N . LYS A 1 445 ? -19.094 21.284 81.846 1.00 14.48 446 LYS A N 1
ATOM 3013 C CA . LYS A 1 445 ? -20.215 21.404 82.782 1.00 14.83 446 LYS A CA 1
ATOM 3014 C C . LYS A 1 445 ? -20.256 20.202 83.725 1.00 17.58 446 LYS A C 1
ATOM 3015 O O . LYS A 1 445 ? -20.189 19.055 83.273 1.00 16.12 446 LYS A O 1
ATOM 3021 N N . ALA A 1 446 ? -20.364 20.459 85.029 1.00 14.97 447 ALA A N 1
ATOM 3022 C CA . ALA A 1 446 ? -20.510 19.381 86.023 1.00 14.29 447 ALA A CA 1
ATOM 3023 C C . ALA A 1 446 ? -21.960 19.343 86.536 1.00 17.05 447 ALA A C 1
ATOM 3024 O O . ALA A 1 446 ? -22.553 20.390 86.788 1.00 16.11 447 ALA A O 1
ATOM 3026 N N . LYS A 1 447 ? -22.537 18.148 86.687 1.00 18.60 448 LYS A N 1
ATOM 3027 C CA . LYS A 1 447 ? -23.951 18.051 87.059 1.00 19.43 448 LYS A CA 1
ATOM 3028 C C . LYS A 1 447 ? -24.164 18.104 88.575 1.00 23.88 448 LYS A C 1
ATOM 3029 O O . LYS A 1 447 ? -25.295 18.138 89.057 1.00 27.55 448 LYS A O 1
ATOM 3035 N N . ARG A 1 448 ? -23.056 18.165 89.303 1.00 17.18 449 ARG A N 1
ATOM 3036 C CA . ARG A 1 448 ? -23.032 18.032 90.756 1.00 22.96 449 ARG A CA 1
ATOM 3037 C C . ARG A 1 448 ? -22.060 19.103 91.240 1.00 18.49 449 ARG A C 1
ATOM 3038 O O . ARG A 1 448 ? -20.960 19.172 90.707 1.00 15.90 449 ARG A O 1
ATOM 3046 N N . PRO A 1 449 ? -22.439 19.943 92.239 1.00 18.38 450 PRO A N 1
ATOM 3047 C CA . PRO A 1 449 ? -21.520 21.023 92.631 1.00 20.47 450 PRO A CA 1
ATOM 3048 C C . PRO A 1 449 ? -20.268 20.548 93.382 1.00 19.16 450 PRO A C 1
ATOM 3049 O O . PRO A 1 449 ? -19.289 21.285 93.441 1.00 20.10 450 PRO A O 1
ATOM 3053 N N . ASP A 1 450 ? -20.307 19.346 93.944 1.00 21.50 451 ASP A N 1
ATOM 3054 C CA . ASP A 1 450 ? -19.150 18.770 94.642 1.00 21.59 451 ASP A CA 1
ATOM 3055 C C . ASP A 1 450 ? -18.401 17.706 93.826 1.00 19.50 451 ASP A C 1
ATOM 3056 O O . ASP A 1 450 ? -17.641 16.899 94.379 1.00 17.01 451 ASP A O 1
ATOM 3061 N N . HIS A 1 451 ? -18.632 17.684 92.519 1.00 19.41 452 HIS A N 1
ATOM 3062 C CA . HIS A 1 451 ? -17.835 16.839 91.635 1.00 19.28 452 HIS A CA 1
ATOM 3063 C C . HIS A 1 451 ? -16.354 17.205 91.787 1.00 19.48 452 HIS A C 1
ATOM 3064 O O . HIS A 1 451 ? -16.023 18.382 91.966 1.00 18.53 452 HIS A O 1
ATOM 3071 N N . PRO A 1 452 ? -15.460 16.200 91.732 1.00 18.28 453 PRO A N 1
ATOM 3072 C CA . PRO A 1 452 ? -14.017 16.456 91.807 1.00 19.63 453 PRO A CA 1
ATOM 3073 C C . PRO A 1 452 ? -13.511 17.544 90.849 1.00 14.50 453 PRO A C 1
ATOM 3074 O O . PRO A 1 452 ? -12.598 18.268 91.231 1.00 14.39 453 PRO A O 1
ATOM 3078 N N . TYR A 1 453 ? -14.095 17.693 89.662 1.00 13.18 454 TYR A N 1
ATOM 3079 C CA . TYR A 1 453 ? -13.639 18.763 88.759 1.00 12.63 454 TYR A CA 1
ATOM 3080 C C . TYR A 1 453 ? -13.931 20.165 89.294 1.00 14.80 454 TYR A C 1
ATOM 3081 O O . TYR A 1 453 ? -13.358 21.143 88.809 1.00 14.83 454 TYR A O 1
ATOM 3090 N N . MET A 1 454 ? -14.811 20.267 90.288 1.00 15.61 455 MET A N 1
ATOM 3091 C CA . MET A 1 454 ? -15.043 21.560 90.939 1.00 16.46 455 MET A CA 1
ATOM 3092 C C . MET A 1 454 ? -13.997 21.876 92.026 1.00 19.99 455 MET A C 1
ATOM 3093 O O . MET A 1 454 ? -14.016 22.956 92.600 1.00 17.64 455 MET A O 1
ATOM 3098 N N . SER A 1 455 ? -13.095 20.943 92.316 1.00 17.23 456 SER A N 1
ATOM 3099 C CA . SER A 1 455 ? -12.088 21.181 93.359 1.00 19.86 456 SER A CA 1
ATOM 3100 C C . SER A 1 455 ? -10.632 20.826 93.002 1.00 20.44 456 SER A C 1
ATOM 3101 O O . SER A 1 455 ? -9.706 21.379 93.585 1.00 21.78 456 SER A O 1
ATOM 3104 N N . THR A 1 456 ? -10.416 19.927 92.049 1.00 16.20 457 THR A N 1
ATOM 3105 C CA . THR A 1 456 ? -9.043 19.574 91.662 1.00 15.85 457 THR A CA 1
ATOM 3106 C C . THR A 1 456 ? -8.373 20.679 90.854 1.00 16.53 457 THR A C 1
ATOM 3107 O O . THR A 1 456 ? -8.935 21.169 89.880 1.00 15.70 457 THR A O 1
ATOM 3111 N N . GLU A 1 457 ? -7.166 21.079 91.248 1.00 13.18 458 GLU A N 1
ATOM 3112 C CA . GLU A 1 457 ? -6.460 22.119 90.498 1.00 13.46 458 GLU A CA 1
ATOM 3113 C C . GLU A 1 457 ? -5.852 21.497 89.249 1.00 18.15 458 GLU A C 1
ATOM 3114 O O . GLU A 1 457 ? -5.125 20.508 89.344 1.00 17.21 458 GLU A O 1
ATOM 3120 N N . PHE A 1 458 ? -6.147 22.070 88.084 1.00 13.38 459 PHE A N 1
ATOM 3121 C CA . PHE A 1 458 ? -5.630 21.536 86.824 1.00 14.19 459 PHE A CA 1
ATOM 3122 C C . PHE A 1 458 ? -4.481 22.397 86.282 1.00 14.01 459 PHE A C 1
ATOM 3123 O O . PHE A 1 458 ? -3.717 21.931 85.443 1.00 14.96 459 PHE A O 1
ATOM 3131 N N . PHE A 1 459 ? -4.378 23.653 86.736 1.00 10.61 460 PHE A N 1
ATOM 3132 C CA . PHE A 1 459 ? -3.281 24.550 86.297 1.00 15.25 460 PHE A CA 1
ATOM 3133 C C . PHE A 1 459 ? -3.215 24.596 84.756 1.00 15.88 460 PHE A C 1
ATOM 3134 O O . PHE A 1 459 ? -2.182 24.282 84.162 1.00 15.21 460 PHE A O 1
ATOM 3142 N N . GLY A 1 460 ? -4.328 24.936 84.119 1.00 14.51 461 GLY A N 1
ATOM 3143 C CA . GLY A 1 460 ? -4.409 24.923 82.667 1.00 12.59 461 GLY A CA 1
ATOM 3144 C C . GLY A 1 460 ? -5.699 25.610 82.277 1.00 10.36 461 GLY A C 1
ATOM 3145 O O . GLY A 1 460 ? -6.452 26.029 83.149 1.00 12.97 461 GLY A O 1
ATOM 3146 N N . PRO A 1 461 ? -5.954 25.736 80.965 1.00 13.07 462 PRO A N 1
ATOM 3147 C CA . PRO A 1 461 ? -7.079 26.532 80.468 1.00 11.51 462 PRO A CA 1
ATOM 3148 C C . PRO A 1 461 ? -8.385 25.733 80.522 1.00 15.08 462 PRO A C 1
ATOM 3149 O O . PRO A 1 461 ? -9.014 25.533 79.483 1.00 13.57 462 PRO A O 1
ATOM 3153 N N . ILE A 1 462 ? -8.764 25.276 81.714 1.00 11.91 463 ILE A N 1
ATOM 3154 C CA . ILE A 1 462 ? -9.953 24.441 81.878 1.00 15.02 463 ILE A CA 1
ATOM 3155 C C . ILE A 1 462 ? -10.901 25.036 82.922 1.00 13.03 463 ILE A C 1
ATOM 3156 O O . ILE A 1 462 ? -10.534 25.214 84.093 1.00 17.19 463 ILE A O 1
ATOM 3161 N N . LEU A 1 463 ? -12.111 25.364 82.492 1.00 11.91 464 LEU A N 1
ATO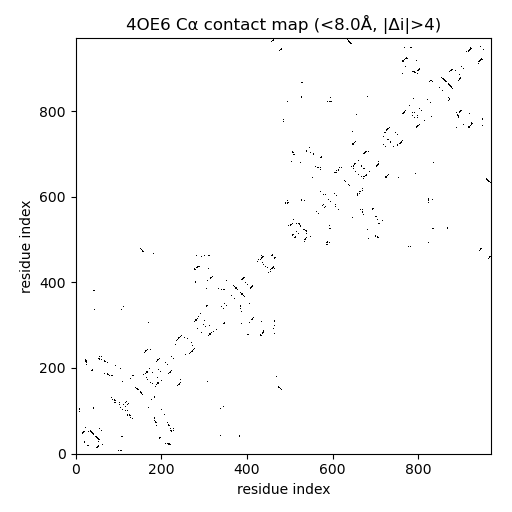M 3162 C CA . LEU A 1 463 ? -13.120 25.921 83.385 1.00 11.11 464 LEU A CA 1
ATOM 3163 C C . LEU A 1 463 ? -14.200 24.881 83.664 1.00 15.87 464 LEU A C 1
ATOM 3164 O O . LEU A 1 463 ? -14.751 24.305 82.728 1.00 13.22 464 LEU A O 1
ATOM 3169 N N . THR A 1 464 ? -14.511 24.644 84.936 1.00 11.40 465 THR A N 1
ATOM 3170 C CA . THR A 1 464 ? -15.628 23.776 85.285 1.00 11.80 465 THR A CA 1
ATOM 3171 C C . THR A 1 464 ? -16.800 24.653 85.716 1.00 13.10 465 THR A C 1
ATOM 3172 O O . THR A 1 464 ? -16.626 25.578 86.511 1.00 13.77 465 THR A O 1
ATOM 3176 N N . VAL A 1 465 ? -17.990 24.371 85.193 1.00 12.37 466 VAL A N 1
ATOM 3177 C CA . VAL A 1 465 ? -19.149 25.215 85.469 1.00 12.60 466 VAL A CA 1
ATOM 3178 C C . VAL A 1 465 ? -20.270 24.406 86.105 1.00 13.90 466 VAL A C 1
ATOM 3179 O O . VAL A 1 465 ? -20.558 23.269 85.691 1.00 13.83 466 VAL A O 1
ATOM 3183 N N . TYR A 1 466 ? -20.866 24.970 87.150 1.00 13.18 467 TYR A N 1
ATOM 3184 C CA . TYR A 1 466 ? -22.041 24.365 87.760 1.00 16.06 467 TYR A CA 1
ATOM 3185 C C . TYR A 1 466 ? -23.194 25.360 87.653 1.00 18.47 467 TYR A C 1
ATOM 3186 O O . TYR A 1 466 ? -23.036 26.543 87.961 1.00 15.29 467 TYR A O 1
ATOM 3195 N N . GLU A 1 467 ? -24.340 24.886 87.184 1.00 18.53 468 GLU A N 1
ATOM 3196 C CA . GLU A 1 467 ? -25.519 25.742 87.033 1.00 17.73 468 GLU A CA 1
ATOM 3197 C C . GLU A 1 467 ? -26.495 25.478 88.175 1.00 23.73 468 GLU A C 1
ATOM 3198 O O . GLU A 1 467 ? -26.896 24.341 88.386 1.00 21.47 468 GLU A O 1
ATOM 3204 N N . TYR A 1 468 ? -26.855 26.525 88.916 1.00 23.82 469 TYR A N 1
ATOM 3205 C CA . TYR A 1 468 ? -27.715 26.387 90.094 1.00 16.79 469 TYR A CA 1
ATOM 3206 C C . TYR A 1 468 ? -29.066 27.062 89.827 1.00 19.79 469 TYR A C 1
ATOM 3207 O O . TYR A 1 468 ? -29.126 28.044 89.087 1.00 17.13 469 TYR A O 1
ATOM 3216 N N . PRO A 1 469 ? -30.158 26.528 90.397 1.00 24.20 470 PRO A N 1
ATOM 3217 C CA . PRO A 1 469 ? -31.461 27.186 90.200 1.00 21.57 470 PRO A CA 1
ATOM 3218 C C . PRO A 1 469 ? -31.443 28.573 90.835 1.00 23.68 470 PRO A C 1
ATOM 3219 O O . PRO A 1 469 ? -30.901 28.722 91.930 1.00 22.86 470 PRO A O 1
ATOM 3223 N N . ASP A 1 470 ? -32.020 29.565 90.165 1.00 25.46 471 ASP A N 1
ATOM 3224 C CA . ASP A 1 470 ? -31.911 30.961 90.604 1.00 25.65 471 ASP A CA 1
ATOM 3225 C C . ASP A 1 470 ? -32.263 31.209 92.078 1.00 29.25 471 ASP A C 1
ATOM 3226 O O . ASP A 1 470 ? -31.592 31.988 92.765 1.00 24.24 471 ASP A O 1
ATOM 3231 N N . THR A 1 471 ? -33.310 30.543 92.555 1.00 23.98 472 THR A N 1
ATOM 3232 C CA . THR A 1 471 ? -33.781 30.715 93.929 1.00 27.66 472 THR A CA 1
ATOM 3233 C C . THR A 1 471 ? -32.835 30.110 94.964 1.00 30.58 472 THR A C 1
ATOM 3234 O O . THR A 1 471 ? -33.014 30.289 96.170 1.00 30.42 472 THR A O 1
ATOM 3238 N N . GLU A 1 472 ? -31.834 29.377 94.501 1.00 28.53 473 GLU A N 1
ATOM 3239 C CA . GLU A 1 472 ? -30.929 28.723 95.430 1.00 26.07 473 GLU A CA 1
ATOM 3240 C C . GLU A 1 472 ? -29.570 29.406 95.515 1.00 21.45 473 GLU A C 1
ATOM 3241 O O . GLU A 1 472 ? -28.570 28.773 95.865 1.00 22.36 473 GLU A O 1
ATOM 3247 N N . PHE A 1 473 ? -29.546 30.709 95.229 1.00 23.53 474 PHE A N 1
ATOM 3248 C CA . PHE A 1 473 ? -28.307 31.480 95.328 1.00 23.63 474 PHE A CA 1
ATOM 3249 C C . PHE A 1 473 ? -27.714 31.439 96.734 1.00 24.14 474 PHE A C 1
ATOM 3250 O O . PHE A 1 473 ? -26.506 31.278 96.893 1.00 22.73 474 PHE A O 1
ATOM 3258 N N . ASN A 1 474 ? -28.549 31.600 97.756 1.00 19.13 475 ASN A N 1
ATOM 3259 C CA . ASN A 1 474 ? -28.025 31.552 99.114 1.00 21.81 475 ASN A CA 1
ATOM 3260 C C . ASN A 1 474 ? -27.446 30.174 99.423 1.00 23.22 475 ASN A C 1
ATOM 3261 O O . ASN A 1 474 ? -26.393 30.054 100.053 1.00 20.67 475 ASN A O 1
ATOM 3266 N N . GLU A 1 475 ? -28.131 29.142 98.949 1.00 20.93 476 GLU A N 1
ATOM 3267 C CA . GLU A 1 475 ? -27.686 27.766 99.134 1.00 23.65 476 GLU A CA 1
ATOM 3268 C C . GLU A 1 475 ? -26.334 27.498 98.474 1.00 21.73 476 GLU A C 1
ATOM 3269 O O . GLU A 1 475 ? -25.460 26.844 99.054 1.00 22.42 476 GLU A O 1
ATOM 3275 N N . ILE A 1 476 ? -26.155 28.000 97.258 1.00 19.33 477 ILE A N 1
ATOM 3276 C CA . ILE A 1 476 ? -24.883 27.812 96.571 1.00 16.34 477 ILE A CA 1
ATOM 3277 C C . ILE A 1 476 ? -23.739 28.552 97.285 1.00 19.33 477 ILE A C 1
ATOM 3278 O O . ILE A 1 476 ? -22.609 28.065 97.319 1.00 16.57 477 ILE A O 1
ATOM 3283 N N . CYS A 1 477 ? -24.018 29.705 97.890 1.00 16.37 478 CYS A N 1
ATOM 3284 C CA . CYS A 1 477 ? -22.968 30.374 98.672 1.00 16.15 478 CYS A CA 1
ATOM 3285 C C . CYS A 1 477 ? -22.545 29.468 99.824 1.00 18.91 478 CYS A C 1
ATOM 3286 O O . CYS A 1 477 ? -21.344 29.303 100.088 1.00 21.73 478 CYS A O 1
ATOM 3289 N N . ASP A 1 478 ? -23.547 28.897 100.495 1.00 22.48 479 ASP A N 1
ATOM 3290 C CA . ASP A 1 478 ? -23.325 28.013 101.643 1.00 28.39 479 ASP A CA 1
ATOM 3291 C C . ASP A 1 478 ? -22.490 26.802 101.224 1.00 26.02 479 ASP A C 1
ATOM 3292 O O . ASP A 1 478 ? -21.622 26.360 101.969 1.00 27.13 479 ASP A O 1
ATOM 3297 N N . ILE A 1 479 ? -22.742 26.284 100.021 1.00 25.13 480 ILE A N 1
ATOM 3298 C CA . ILE A 1 479 ? -21.967 25.162 99.492 1.00 23.57 480 ILE A CA 1
ATOM 3299 C C . ILE A 1 479 ? -20.505 25.560 99.250 1.00 31.97 480 ILE A C 1
ATOM 3300 O O . ILE A 1 479 ? -19.589 24.791 99.541 1.00 31.91 480 ILE A O 1
ATOM 3305 N N . ILE A 1 480 ? -20.273 26.768 98.742 1.00 23.42 481 ILE A N 1
ATOM 3306 C CA . ILE A 1 480 ? -18.901 27.236 98.577 1.00 22.98 481 ILE A CA 1
ATOM 3307 C C . ILE A 1 480 ? -18.184 27.371 99.934 1.00 28.12 481 ILE A C 1
ATOM 3308 O O . ILE A 1 480 ? -17.038 26.951 100.093 1.00 28.68 481 ILE A O 1
ATOM 3313 N N . ASP A 1 481 ? -18.871 27.927 100.924 1.00 27.70 482 ASP A N 1
ATOM 3314 C CA . ASP A 1 481 ? -18.279 28.075 102.247 1.00 31.62 482 ASP A CA 1
ATOM 3315 C C . ASP A 1 481 ? -18.005 26.723 102.908 1.00 36.18 482 ASP A C 1
ATOM 3316 O O . ASP A 1 481 ? -16.911 26.495 103.435 1.00 34.48 482 ASP A O 1
ATOM 3321 N N . ASN A 1 482 ? -18.998 25.837 102.881 1.00 35.62 483 ASN A N 1
ATOM 3322 C CA . ASN A 1 482 ? -18.885 24.542 103.555 1.00 39.09 483 ASN A CA 1
ATOM 3323 C C . ASN A 1 482 ? -17.741 23.689 103.013 1.00 46.24 483 ASN A C 1
ATOM 3324 O O . ASN A 1 482 ? -17.073 22.993 103.771 1.00 50.78 483 ASN A O 1
ATOM 3326 N N . THR A 1 483 ? -17.497 23.767 101.708 1.00 45.01 484 THR A N 1
ATOM 3327 C CA . THR A 1 483 ? -16.496 22.914 101.066 1.00 51.95 484 THR A CA 1
ATOM 3328 C C . THR A 1 483 ? -15.112 23.562 100.954 1.00 53.89 484 THR A C 1
ATOM 3329 O O . THR A 1 483 ? -14.866 24.639 101.499 1.00 54.98 484 THR A O 1
ATOM 3333 N N . TYR A 1 486 ? -10.779 26.188 99.868 1.00 40.95 487 TYR A N 1
ATOM 3334 C CA . TYR A 1 486 ? -9.333 26.277 99.683 1.00 44.14 487 TYR A CA 1
ATOM 3335 C C . TYR A 1 486 ? -8.979 27.167 98.482 1.00 42.56 487 TYR A C 1
ATOM 3336 O O . TYR A 1 486 ? -8.431 26.690 97.480 1.00 41.15 487 TYR A O 1
ATOM 3338 N N . ALA A 1 487 ? -9.301 28.455 98.571 1.00 36.78 488 ALA A N 1
ATOM 3339 C CA . ALA A 1 487 ? -9.101 29.352 97.431 1.00 32.08 488 ALA A CA 1
ATOM 3340 C C . ALA A 1 487 ? -8.328 30.601 97.809 1.00 28.05 488 ALA A C 1
ATOM 3341 O O . ALA A 1 487 ? -8.527 31.186 98.864 1.00 32.38 488 ALA A O 1
ATOM 3343 N N . LEU A 1 488 ? -7.434 30.994 96.926 1.00 22.03 489 LEU A N 1
ATOM 3344 C CA . LEU A 1 488 ? -6.727 32.236 97.070 1.00 20.59 489 LEU A CA 1
ATOM 3345 C C . LEU A 1 488 ? -7.685 33.391 96.785 1.00 24.05 489 LEU A C 1
ATOM 3346 O O . LEU A 1 488 ? -7.684 34.401 97.494 1.00 25.39 489 LEU A O 1
ATOM 3351 N N . THR A 1 489 ? -8.501 33.242 95.741 1.00 18.08 490 THR A N 1
ATOM 3352 C CA . THR A 1 489 ? -9.338 34.346 95.288 1.00 15.99 490 THR A CA 1
ATOM 3353 C C . THR A 1 489 ? -10.738 33.883 94.885 1.00 13.32 490 THR A C 1
ATOM 3354 O O . THR A 1 489 ? -10.964 32.715 94.590 1.00 11.44 490 THR A O 1
ATOM 3358 N N . GLY A 1 490 ? -11.678 34.817 94.871 1.00 12.30 491 GLY A N 1
ATOM 3359 C CA . GLY A 1 490 ? -13.025 34.516 94.425 1.00 12.84 491 GLY A CA 1
ATOM 3360 C C . GLY A 1 490 ? -13.723 35.805 94.027 1.00 14.85 491 GLY A C 1
ATOM 3361 O O . GLY A 1 490 ? -13.317 36.890 94.441 1.00 13.78 491 GLY A O 1
ATOM 3362 N N . ALA A 1 491 ? -14.772 35.699 93.225 1.00 12.36 492 ALA A N 1
ATOM 3363 C CA . ALA A 1 491 ? -15.427 36.908 92.723 1.00 12.06 492 ALA A CA 1
ATOM 3364 C C . ALA A 1 491 ? -16.902 36.656 92.633 1.00 12.59 492 ALA A C 1
ATOM 3365 O O . ALA A 1 491 ? -17.322 35.532 92.350 1.00 12.49 492 ALA A O 1
ATOM 3367 N N . ILE A 1 492 ? -17.680 37.705 92.886 1.00 14.49 493 ILE A N 1
ATOM 3368 C CA . ILE A 1 492 ? -19.105 37.666 92.621 1.00 13.81 493 ILE A CA 1
ATOM 3369 C C . ILE A 1 492 ? -19.430 38.738 91.595 1.00 14.79 493 ILE A C 1
ATOM 3370 O O . ILE A 1 492 ? -18.873 39.843 91.642 1.00 14.88 493 ILE A O 1
ATOM 3375 N N . PHE A 1 493 ? -20.312 38.388 90.659 1.00 14.46 494 PHE A N 1
ATOM 3376 C CA . PHE A 1 493 ? -20.842 39.331 89.682 1.00 14.83 494 PHE A CA 1
ATOM 3377 C C . PHE A 1 493 ? -22.327 39.504 89.941 1.00 15.66 494 PHE A C 1
ATOM 3378 O O . PHE A 1 493 ? -23.088 38.531 89.934 1.00 16.95 494 PHE A O 1
ATOM 3386 N N . ALA A 1 494 ? -22.729 40.748 90.187 1.00 16.37 495 ALA A N 1
ATOM 3387 C CA . ALA A 1 494 ? -24.060 41.041 90.692 1.00 17.28 495 ALA A CA 1
ATOM 3388 C C . ALA A 1 494 ? -24.270 42.541 90.731 1.00 18.08 495 ALA A C 1
ATOM 3389 O O . ALA A 1 494 ? -23.322 43.299 90.876 1.00 17.91 495 ALA A O 1
ATOM 3391 N N . LYS A 1 495 ? -25.531 42.943 90.643 1.00 19.01 496 LYS A N 1
ATOM 3392 C CA . LYS A 1 495 ? -25.924 44.328 90.814 1.00 20.00 496 LYS A CA 1
ATOM 3393 C C . LYS A 1 495 ? -26.612 44.490 92.175 1.00 23.51 496 LYS A C 1
ATOM 3394 O O . LYS A 1 495 ? -26.447 45.505 92.853 1.00 23.27 496 LYS A O 1
ATOM 3400 N N . ASP A 1 496 ? -27.359 43.461 92.574 1.00 24.92 497 ASP A N 1
ATOM 3401 C CA . ASP A 1 496 ? -28.155 43.465 93.809 1.00 28.54 497 ASP A CA 1
ATOM 3402 C C . ASP A 1 496 ? -27.285 43.568 95.054 1.00 23.95 497 ASP A C 1
ATOM 3403 O O . ASP A 1 496 ? -26.563 42.623 95.362 1.00 24.31 497 ASP A O 1
ATOM 3408 N N . ARG A 1 497 ? -27.364 44.682 95.789 1.00 22.22 498 ARG A N 1
ATOM 3409 C CA . ARG A 1 497 ? -26.487 44.861 96.958 1.00 22.10 498 ARG A CA 1
ATOM 3410 C C . ARG A 1 497 ? -26.753 43.858 98.091 1.00 23.15 498 ARG A C 1
ATOM 3411 O O . ARG A 1 497 ? -25.835 43.497 98.815 1.00 23.21 498 ARG A O 1
ATOM 3419 N N . LYS A 1 498 ? -28.004 43.435 98.261 1.00 27.08 499 LYS A N 1
ATOM 3420 C CA . LYS A 1 498 ? -28.320 42.454 99.298 1.00 29.17 499 LYS A CA 1
ATOM 3421 C C . LYS A 1 498 ? -27.613 41.126 99.020 1.00 24.89 499 LYS A C 1
ATOM 3422 O O . LYS A 1 498 ? -27.037 40.517 99.927 1.00 26.90 499 LYS A O 1
ATOM 3424 N N . ALA A 1 499 ? -27.652 40.683 97.765 1.00 24.13 500 ALA A N 1
ATOM 3425 C CA . ALA A 1 499 ? -26.965 39.450 97.374 1.00 23.41 500 ALA A CA 1
ATOM 3426 C C . ALA A 1 499 ? -25.459 39.594 97.535 1.00 22.72 500 ALA A C 1
ATOM 3427 O O . ALA A 1 499 ? -24.777 38.680 98.021 1.00 22.31 500 ALA A O 1
ATOM 3429 N N . ILE A 1 500 ? -24.931 40.743 97.120 1.00 20.39 501 ILE A N 1
ATOM 3430 C CA . ILE A 1 500 ? -23.496 41.003 97.253 1.00 19.39 501 ILE A CA 1
ATOM 3431 C C . ILE A 1 500 ? -23.061 40.948 98.718 1.00 20.91 501 ILE A C 1
ATOM 3432 O O . ILE A 1 500 ? -22.030 40.350 99.050 1.00 23.40 501 ILE A O 1
ATOM 3437 N N . GLU A 1 501 ? -23.857 41.562 99.591 1.00 22.89 502 GLU A N 1
ATOM 3438 C CA . GLU A 1 501 ? -23.539 41.603 101.020 1.00 27.92 502 GLU A CA 1
ATOM 3439 C C . GLU A 1 501 ? -23.600 40.214 101.647 1.00 24.23 502 GLU A C 1
ATOM 3440 O O . GLU A 1 501 ? -22.750 39.854 102.458 1.00 26.17 502 GLU A O 1
ATOM 3446 N N . TYR A 1 502 ? -24.625 39.446 101.283 1.00 24.49 503 TYR A N 1
ATOM 3447 C CA . TYR A 1 502 ? -24.763 38.086 101.781 1.00 25.94 503 TYR A CA 1
ATOM 3448 C C . TYR A 1 502 ? -23.550 37.247 101.393 1.00 25.88 503 TYR A C 1
ATOM 3449 O O . TYR A 1 502 ? -22.943 36.600 102.245 1.00 25.05 503 TYR A O 1
ATOM 3458 N N . ALA A 1 503 ? -23.196 37.268 100.109 1.00 24.28 504 ALA A N 1
ATOM 3459 C CA . ALA A 1 503 ? -22.049 36.510 99.621 1.00 24.47 504 ALA A CA 1
ATOM 3460 C C . ALA A 1 503 ? -20.731 37.002 100.223 1.00 25.54 504 ALA A C 1
ATOM 3461 O O . ALA A 1 503 ? -19.906 36.195 100.649 1.00 22.31 504 ALA A O 1
ATOM 3463 N N . ASP A 1 504 ? -20.539 38.322 100.227 1.00 22.39 505 ASP A N 1
ATOM 3464 C CA . ASP A 1 504 ? -19.334 38.940 100.776 1.00 26.28 505 ASP A CA 1
ATOM 3465 C C . ASP A 1 504 ? -19.091 38.394 102.174 1.00 29.51 505 ASP A C 1
ATOM 3466 O O . ASP A 1 504 ? -17.961 38.072 102.528 1.00 29.47 505 ASP A O 1
ATOM 3471 N N . GLU A 1 505 ? -20.166 38.257 102.947 1.00 32.66 506 GLU A N 1
ATOM 3472 C CA . GLU A 1 505 ? -20.074 37.779 104.323 1.00 35.45 506 GLU A CA 1
ATOM 3473 C C . GLU A 1 505 ? -19.996 36.250 104.452 1.00 32.28 506 GLU A C 1
ATOM 3474 O O . GLU A 1 505 ? -19.140 35.740 105.169 1.00 33.57 506 GLU A O 1
ATOM 3480 N N . LYS A 1 506 ? -20.894 35.523 103.792 1.00 25.21 507 LYS A N 1
ATOM 3481 C CA . LYS A 1 506 ? -20.850 34.054 103.808 1.00 25.81 507 LYS A CA 1
ATOM 3482 C C . LYS A 1 506 ? -19.525 33.469 103.322 1.00 24.37 507 LYS A C 1
ATOM 3483 O O . LYS A 1 506 ? -19.097 32.405 103.781 1.00 20.88 507 LYS A O 1
ATOM 3489 N N . LEU A 1 507 ? -18.893 34.149 102.371 1.00 21.71 508 LEU A N 1
ATOM 3490 C CA . LEU A 1 507 ? -17.695 33.621 101.741 1.00 18.40 508 LEU A CA 1
ATOM 3491 C C . LEU A 1 507 ? -16.434 34.226 102.347 1.00 19.25 508 LEU A C 1
ATOM 3492 O O . LEU A 1 507 ? -15.362 34.162 101.748 1.00 19.86 508 LEU A O 1
ATOM 3497 N N . LYS A 1 508 ? -16.553 34.811 103.536 1.00 24.61 509 LYS A N 1
ATOM 3498 C CA . LYS A 1 508 ? -15.412 35.518 104.123 1.00 28.27 509 LYS A CA 1
ATOM 3499 C C . LYS A 1 508 ? -14.225 34.599 104.442 1.00 27.51 509 LYS A C 1
ATOM 3500 O O . LYS A 1 508 ? -13.079 35.047 104.460 1.00 25.34 509 LYS A O 1
ATOM 3506 N N . PHE A 1 509 ? -14.493 33.314 104.673 1.00 23.77 510 PHE A N 1
ATOM 3507 C CA . PHE A 1 509 ? -13.412 32.348 104.888 1.00 26.40 510 PHE A CA 1
ATOM 3508 C C . PHE A 1 509 ? -13.032 31.557 103.635 1.00 29.44 510 PHE A C 1
ATOM 3509 O O . PHE A 1 509 ? -12.151 30.700 103.684 1.00 30.69 510 PHE A O 1
ATOM 3517 N N . SER A 1 510 ? -13.682 31.844 102.512 1.00 25.58 511 SER A N 1
ATOM 3518 C CA . SER A 1 510 ? -13.500 31.019 101.322 1.00 21.72 511 SER A CA 1
ATOM 3519 C C . SER A 1 510 ? -12.476 31.558 100.338 1.00 24.76 511 SER A C 1
ATOM 3520 O O . SER A 1 510 ? -12.180 30.899 99.343 1.00 25.84 511 SER A O 1
ATOM 3523 N N . ALA A 1 511 ? -11.950 32.752 100.605 1.00 19.24 512 ALA A N 1
ATOM 3524 C CA . ALA A 1 511 ? -10.969 33.381 99.731 1.00 18.68 512 ALA A CA 1
ATOM 3525 C C . ALA A 1 511 ? -10.324 34.538 100.477 1.00 20.82 512 ALA A C 1
ATOM 3526 O O . ALA A 1 511 ? -11.005 35.258 101.208 1.00 22.27 512 ALA A O 1
ATOM 3528 N N . GLY A 1 512 ? -9.021 34.717 100.288 1.00 20.65 513 GLY A N 1
ATOM 3529 C CA . GLY A 1 512 ? -8.308 35.810 100.928 1.00 18.54 513 GLY A CA 1
ATOM 3530 C C . GLY A 1 512 ? -8.526 37.136 100.221 1.00 21.66 513 GLY A C 1
ATOM 3531 O O . GLY A 1 512 ? -8.501 38.204 100.843 1.00 24.28 513 GLY A O 1
ATOM 3532 N N . ASN A 1 513 ? -8.742 37.077 98.911 1.00 16.85 514 ASN A N 1
ATOM 3533 C CA . ASN A 1 513 ? -9.065 38.278 98.145 1.00 19.66 514 ASN A CA 1
ATOM 3534 C C . ASN A 1 513 ? -10.394 38.061 97.450 1.00 21.00 514 ASN A C 1
ATOM 3535 O O . ASN A 1 513 ? -10.557 37.082 96.731 1.00 18.90 514 ASN A O 1
ATOM 3540 N N . PHE A 1 514 ? -11.342 38.962 97.680 1.00 12.85 515 PHE A N 1
ATOM 3541 C CA . PHE A 1 514 ? -12.695 38.789 97.181 1.00 14.41 515 PHE A CA 1
ATOM 3542 C 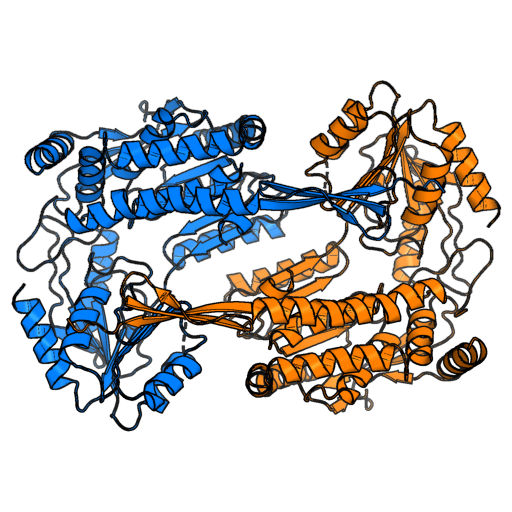C . PHE A 1 514 ? -12.981 39.958 96.257 1.00 17.02 515 PHE A C 1
ATOM 3543 O O . PHE A 1 514 ? -12.679 41.100 96.595 1.00 20.71 515 PHE A O 1
ATOM 3551 N N . TYR A 1 515 ? -13.571 39.683 95.101 1.00 14.06 516 TYR A N 1
ATOM 3552 C CA . TYR A 1 515 ? -13.756 40.721 94.102 1.00 14.53 516 TYR A CA 1
ATOM 3553 C C . TYR A 1 515 ? -15.222 40.862 93.762 1.00 16.25 516 TYR A C 1
ATOM 3554 O O . TYR A 1 515 ? -15.934 39.866 93.658 1.00 13.54 516 TYR A O 1
ATOM 3563 N N . ILE A 1 516 ? -15.672 42.098 93.577 1.00 13.91 517 ILE A N 1
ATOM 3564 C CA . ILE A 1 516 ? -17.055 42.347 93.195 1.00 14.57 517 ILE A CA 1
ATOM 3565 C C . ILE A 1 516 ? -17.048 42.928 91.777 1.00 15.13 517 ILE A C 1
ATOM 3566 O O . ILE A 1 516 ? -16.477 43.996 91.543 1.00 14.82 517 ILE A O 1
ATOM 3571 N N . ASN A 1 517 ? -17.639 42.193 90.835 1.00 14.49 518 ASN A N 1
ATOM 3572 C CA . ASN A 1 517 ? -17.724 42.624 89.450 1.00 14.63 518 ASN A CA 1
ATOM 3573 C C . ASN A 1 517 ? -16.349 42.832 88.825 1.00 17.27 518 ASN A C 1
ATOM 3574 O O . ASN A 1 517 ? -16.147 4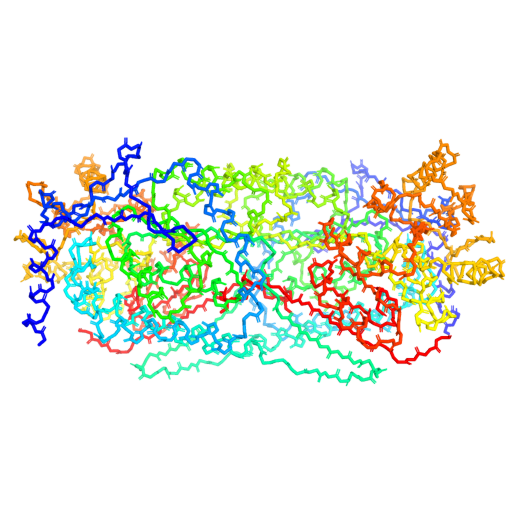3.727 88.004 1.00 17.59 518 ASN A O 1
ATOM 3579 N N . ASP A 1 518 ? -15.407 41.988 89.229 1.00 14.30 519 ASP A N 1
ATOM 3580 C CA . ASP A 1 518 ? -14.073 41.998 88.645 1.00 16.96 519 ASP A CA 1
ATOM 3581 C C . ASP A 1 518 ? -13.559 40.559 88.617 1.00 14.14 519 ASP A C 1
ATOM 3582 O O . ASP A 1 518 ? -13.928 39.766 89.483 1.00 14.40 519 ASP A O 1
ATOM 3587 N N . LYS A 1 519 ? -12.722 40.221 87.636 1.00 11.78 520 LYS A N 1
ATOM 3588 C CA . LYS A 1 519 ? -12.099 38.900 87.589 1.00 13.19 520 LYS A CA 1
ATOM 3589 C C . LYS A 1 519 ? -11.301 38.645 88.862 1.00 18.54 520 LYS A C 1
ATOM 3590 O O . LYS A 1 519 ? -10.806 39.594 89.500 1.00 19.22 520 LYS A O 1
ATOM 3596 N N . CYS A 1 520 ? -11.179 37.371 89.234 1.00 15.81 521 CYS A N 1
ATOM 3597 C CA . CYS A 1 520 ? -10.540 37.019 90.507 1.00 19.73 521 CYS A CA 1
ATOM 3598 C C . CYS A 1 520 ? -9.008 37.014 90.432 1.00 21.52 521 CYS A C 1
ATOM 3599 O O . CYS A 1 520 ? -8.351 36.720 91.421 1.00 20.07 521 CYS A O 1
ATOM 3602 N N . THR A 1 521 ? -8.451 37.331 89.264 1.00 19.92 522 THR A N 1
ATOM 3603 C CA . THR A 1 521 ? -7.009 37.555 89.141 1.00 23.58 522 THR A CA 1
ATOM 3604 C C . THR A 1 521 ? -6.692 39.036 89.379 1.00 32.93 522 THR A C 1
ATOM 3605 O O . THR A 1 521 ? -5.533 39.417 89.518 1.00 41.79 522 THR A O 1
ATOM 3609 N N . GLY A 1 522 ? -7.736 39.859 89.427 1.00 36.59 523 GLY A N 1
ATOM 3610 C CA . GLY A 1 522 ? -7.603 41.274 89.732 1.00 46.17 523 GLY A CA 1
ATOM 3611 C C . GLY A 1 522 ? -6.896 42.062 88.646 1.00 53.02 523 GLY A C 1
ATOM 3612 O O . GLY A 1 522 ? -7.330 42.071 87.493 1.00 54.67 523 GLY A O 1
ATOM 3613 N N . ASN A 1 546 ? 3.801 43.580 104.406 1.00 50.25 547 ASN A N 1
ATOM 3614 C CA . ASN A 1 546 ? 3.844 42.778 105.626 1.00 43.01 547 ASN A CA 1
ATOM 3615 C C . ASN A 1 546 ? 4.741 41.552 105.475 1.00 34.00 547 ASN A C 1
ATOM 3616 O O . ASN A 1 546 ? 5.176 40.966 106.475 1.00 33.76 547 ASN A O 1
ATOM 3618 N N . ILE A 1 547 ? 5.020 41.162 104.232 1.00 29.29 548 ILE A N 1
ATOM 3619 C CA . ILE A 1 547 ? 5.865 39.995 103.996 1.00 26.69 548 ILE A CA 1
ATOM 3620 C C . ILE A 1 547 ? 7.310 40.244 104.448 1.00 22.98 548 ILE A C 1
ATOM 3621 O O . ILE A 1 547 ? 8.030 39.308 104.792 1.00 22.24 548 ILE A O 1
ATOM 3626 N N . LEU A 1 548 ? 7.725 41.505 104.462 1.00 21.48 549 LEU A N 1
ATOM 3627 C CA . LEU A 1 548 ? 9.082 41.832 104.892 1.00 21.35 549 LEU A CA 1
ATOM 3628 C C . LEU A 1 548 ? 9.275 41.512 106.364 1.00 21.30 549 LEU A C 1
ATOM 3629 O O . LEU A 1 548 ? 10.368 41.140 106.796 1.00 24.06 549 LEU A O 1
ATOM 3634 N N . SER A 1 549 ? 8.213 41.662 107.144 1.00 20.64 550 SER A N 1
ATOM 3635 C CA . SER A 1 549 ? 8.307 41.392 108.569 1.00 21.12 550 SER A CA 1
ATOM 3636 C C . SER A 1 549 ? 8.508 39.897 108.877 1.00 22.65 550 SER A C 1
ATOM 3637 O O . SER A 1 549 ? 8.942 39.545 109.970 1.00 25.64 550 SER A O 1
ATOM 3640 N N . ARG A 1 550 ? 8.220 39.020 107.913 1.00 21.35 551 ARG A N 1
ATOM 3641 C CA . ARG A 1 550 ? 8.433 37.583 108.109 1.00 22.63 551 ARG A CA 1
ATOM 3642 C C . ARG A 1 550 ? 9.918 37.245 108.015 1.00 17.14 551 ARG A C 1
ATOM 3643 O O . ARG A 1 550 ? 10.336 36.168 108.422 1.00 17.58 551 ARG A O 1
ATOM 3651 N N . PHE A 1 551 ? 10.711 38.171 107.480 1.00 16.20 552 PHE A N 1
ATOM 3652 C CA . PHE A 1 551 ? 12.139 37.925 107.285 1.00 14.32 552 PHE A CA 1
ATOM 3653 C C . PHE A 1 551 ? 13.054 38.647 108.262 1.00 18.47 552 PHE A C 1
ATOM 3654 O O . PHE A 1 551 ? 14.274 38.658 108.085 1.00 17.09 552 PHE A O 1
ATOM 3662 N N . VAL A 1 552 ? 12.455 39.235 109.294 1.00 14.97 553 VAL A N 1
ATOM 3663 C CA . VAL A 1 552 ? 13.222 39.832 110.380 1.00 18.48 553 VAL A CA 1
ATOM 3664 C C . VAL A 1 552 ? 12.649 39.473 111.743 1.00 18.17 553 VAL A C 1
ATOM 3665 O O . VAL A 1 552 ? 11.542 38.943 111.849 1.00 21.05 553 VAL A O 1
ATOM 3669 N N . SER A 1 553 ? 13.405 39.772 112.791 1.00 18.26 554 SER A N 1
ATOM 3670 C CA . SER A 1 553 ? 12.830 39.717 114.123 1.00 21.50 554 SER A CA 1
ATOM 3671 C C . SER A 1 553 ? 13.275 40.928 114.937 1.00 21.80 554 SER A C 1
ATOM 3672 O O . SER A 1 553 ? 14.388 41.441 114.777 1.00 22.88 554 SER A O 1
ATOM 3675 N N . ILE A 1 554 ? 12.384 41.390 115.800 1.00 22.35 555 ILE A N 1
ATOM 3676 C CA . ILE A 1 554 ? 12.625 42.584 116.582 1.00 24.65 555 ILE A CA 1
ATOM 3677 C C . ILE A 1 554 ? 13.572 42.256 117.733 1.00 25.81 555 ILE A C 1
ATOM 3678 O O . ILE A 1 554 ? 13.499 41.180 118.327 1.00 24.01 555 ILE A O 1
ATOM 3683 N N . ARG A 1 555 ? 14.483 43.172 118.031 1.00 20.75 556 ARG A N 1
ATOM 3684 C CA . ARG A 1 555 ? 15.294 43.045 119.229 1.00 23.34 556 ARG A CA 1
ATOM 3685 C C . ARG A 1 555 ? 15.267 44.372 119.955 1.00 25.23 556 ARG A C 1
ATOM 3686 O O . ARG A 1 555 ? 15.617 45.399 119.372 1.00 23.80 556 ARG A O 1
ATOM 3694 N N . ASN A 1 556 ? 14.872 44.354 121.226 1.00 21.95 557 ASN A N 1
ATOM 3695 C CA . ASN A 1 556 ? 14.824 45.574 122.021 1.00 22.99 557 ASN A CA 1
ATOM 3696 C C . ASN A 1 556 ? 16.003 45.700 122.957 1.00 30.52 557 ASN A C 1
ATOM 3697 O O . ASN A 1 556 ? 16.358 44.750 123.650 1.00 27.42 557 ASN A O 1
ATOM 3702 N N . THR A 1 557 ? 16.599 46.886 122.987 1.00 24.18 558 THR A N 1
ATOM 3703 C CA . THR A 1 557 ? 17.614 47.212 123.974 1.00 25.19 558 THR A CA 1
ATOM 3704 C C . THR A 1 557 ? 17.039 48.257 124.921 1.00 26.49 558 THR A C 1
ATOM 3705 O O . THR A 1 557 ? 16.415 49.219 124.478 1.00 26.44 558 THR A O 1
ATOM 3709 N N . LYS A 1 558 ? 17.227 48.052 126.222 1.00 27.75 559 LYS A N 1
ATOM 3710 C CA . LYS A 1 558 ? 16.740 48.980 127.229 1.00 29.19 559 LYS A CA 1
ATOM 3711 C C . LYS A 1 558 ? 17.855 49.275 128.225 1.00 35.93 559 LYS A C 1
ATOM 3712 O O . LYS A 1 558 ? 18.417 48.357 128.823 1.00 30.63 559 LYS A O 1
ATOM 3718 N N . GLU A 1 559 ? 18.190 50.551 128.387 1.00 30.97 560 GLU A N 1
ATOM 3719 C CA . GLU A 1 559 ? 19.218 50.931 129.344 1.00 32.13 560 GLU A CA 1
ATOM 3720 C C . GLU A 1 559 ? 18.612 51.610 130.568 1.00 33.89 560 GLU A C 1
ATOM 3721 O O . GLU A 1 559 ? 17.733 52.465 130.443 1.00 34.22 560 GLU A O 1
ATOM 3727 N N . ASN A 1 560 ? 19.087 51.214 131.746 1.00 35.10 561 ASN A N 1
ATOM 3728 C CA . ASN A 1 560 ? 18.637 51.801 132.992 1.00 36.94 561 ASN A CA 1
ATOM 3729 C C . ASN A 1 560 ? 19.743 52.632 133.622 1.00 38.02 561 ASN A C 1
ATOM 3730 O O . ASN A 1 560 ? 20.902 52.233 133.602 1.00 37.72 561 ASN A O 1
ATOM 3735 N N . PHE A 1 561 ? 19.384 53.780 134.184 1.00 39.33 562 PHE A N 1
ATOM 3736 C CA . PHE A 1 561 ? 20.382 54.701 134.703 1.00 40.38 562 PHE A CA 1
ATOM 3737 C C . PHE A 1 561 ? 20.428 54.720 136.227 1.00 42.42 562 PHE A C 1
ATOM 3738 O O . PHE A 1 561 ? 21.402 55.176 136.814 1.00 43.36 562 PHE A O 1
ATOM 3746 N N . TYR A 1 562 ? 19.374 54.214 136.854 1.00 43.14 563 TYR A N 1
ATOM 3747 C CA . TYR A 1 562 ? 19.282 54.208 138.314 1.00 45.21 563 TYR A CA 1
ATOM 3748 C C . TYR A 1 562 ? 20.162 53.114 138.915 1.00 45.43 563 TYR A C 1
ATOM 3749 O O . TYR A 1 562 ? 20.193 51.985 138.421 1.00 44.21 563 TYR A O 1
ATOM 3751 N N . GLU A 1 563 ? 20.873 53.454 139.982 1.00 47.08 564 GLU A N 1
ATOM 3752 C CA . GLU A 1 563 ? 21.744 52.501 140.661 1.00 52.60 564 GLU A CA 1
ATOM 3753 C C . GLU A 1 563 ? 21.164 52.075 142.007 1.00 54.50 564 GLU A C 1
ATOM 3754 O O . GLU A 1 563 ? 20.853 52.914 142.850 1.00 51.23 564 GLU A O 1
ATOM 3760 N N . LEU A 1 564 ? 21.008 50.766 142.189 1.00 51.86 565 LEU A N 1
ATOM 3761 C CA . LEU A 1 564 ? 20.488 50.203 143.432 1.00 54.23 565 LEU A CA 1
ATOM 3762 C C . LEU A 1 564 ? 21.523 50.302 144.547 1.00 56.91 565 LEU A C 1
ATOM 3763 O O . LEU A 1 564 ? 22.703 50.028 144.326 1.00 56.94 565 LEU A O 1
ATOM 3768 N N . ASP B 1 42 ? -7.832 47.243 154.555 1.00 52.89 43 ASP B N 1
ATOM 3769 C CA . ASP B 1 42 ? -6.928 46.921 153.450 1.00 54.26 43 ASP B CA 1
ATOM 3770 C C . ASP B 1 42 ? -6.174 45.622 153.718 1.00 50.42 43 ASP B C 1
ATOM 3771 O O . ASP B 1 42 ? -6.395 44.618 153.039 1.00 44.56 43 ASP B O 1
ATOM 3773 N N . TRP B 1 43 ? -5.285 45.644 154.708 1.00 46.93 44 TRP B N 1
ATOM 3774 C CA . TRP B 1 43 ? -4.587 44.432 155.129 1.00 46.07 44 TRP B CA 1
ATOM 3775 C C . TRP B 1 43 ? -5.592 43.447 155.730 1.00 45.26 44 TRP B C 1
ATOM 3776 O O . TRP B 1 43 ? -5.423 42.229 155.635 1.00 41.55 44 TRP B O 1
ATOM 3778 N N . ASP B 1 44 ? -6.651 43.987 156.328 1.00 44.64 45 ASP B N 1
ATOM 3779 C CA . ASP B 1 44 ? -7.699 43.168 156.929 1.00 46.50 45 ASP B CA 1
ATOM 3780 C C . ASP B 1 44 ? -8.526 42.446 155.863 1.00 43.31 45 ASP B C 1
ATOM 3781 O O . ASP B 1 44 ? -8.958 41.312 156.060 1.00 37.86 45 ASP B O 1
ATOM 3783 N N . LEU B 1 45 ? -8.753 43.111 154.736 1.00 41.16 46 LEU B N 1
ATOM 3784 C CA . LEU B 1 45 ? -9.517 42.514 153.653 1.00 38.55 46 LEU B CA 1
ATOM 3785 C C . LEU B 1 45 ? -8.717 41.407 152.981 1.00 38.50 46 LEU B C 1
ATOM 3786 O O . LEU B 1 45 ? -9.276 40.396 152.547 1.00 36.39 46 LEU B O 1
ATOM 3791 N N . LEU B 1 46 ? -7.406 41.598 152.899 1.00 33.77 47 LEU B N 1
ATOM 3792 C CA . LEU B 1 46 ? -6.551 40.560 152.350 1.00 38.05 47 LEU B CA 1
ATOM 3793 C C . LEU B 1 46 ? -6.534 39.374 153.300 1.00 37.57 47 LEU B C 1
ATOM 3794 O O . LEU B 1 46 ? -6.660 38.226 152.869 1.00 33.84 47 LEU B O 1
ATOM 3799 N N . ARG B 1 47 ? -6.394 39.661 154.595 1.00 35.34 48 ARG B N 1
ATOM 3800 C CA . ARG B 1 47 ? -6.371 38.615 155.607 1.00 36.58 48 ARG B CA 1
ATOM 3801 C C . ARG B 1 47 ? -7.630 37.765 155.499 1.00 44.55 48 ARG B C 1
ATOM 3802 O O . ARG B 1 47 ? -7.562 36.535 155.523 1.00 37.40 48 ARG B O 1
ATOM 3804 N N . ALA B 1 48 ? -8.772 38.429 155.341 1.00 37.34 49 ALA B N 1
ATOM 3805 C CA . ALA B 1 48 ? -10.060 37.741 155.270 1.00 45.28 49 ALA B CA 1
ATOM 3806 C C . ALA B 1 48 ? -10.150 36.826 154.048 1.00 43.36 49 ALA B C 1
ATOM 3807 O O . ALA B 1 48 ? -10.705 35.733 154.125 1.00 37.51 49 ALA B O 1
ATOM 3809 N N . SER B 1 49 ? -9.600 37.273 152.921 1.00 35.31 50 SER B N 1
ATOM 3810 C CA . SER B 1 49 ? -9.585 36.441 151.727 1.00 34.25 50 SER B CA 1
ATOM 3811 C C . SER B 1 49 ? -8.690 35.219 151.910 1.00 34.37 50 SER B C 1
ATOM 3812 O O . SER B 1 49 ? -9.060 34.110 151.527 1.00 34.48 50 SER B O 1
ATOM 3815 N N . LEU B 1 50 ? -7.516 35.421 152.496 1.00 34.43 51 LEU B N 1
ATOM 3816 C CA . LEU B 1 50 ? -6.597 34.311 152.733 1.00 38.42 51 LEU B CA 1
ATOM 3817 C C . LEU B 1 50 ? -7.228 33.257 153.642 1.00 38.80 51 LEU B C 1
ATOM 3818 O O . LEU B 1 50 ? -7.105 32.055 153.401 1.00 36.32 51 LEU B O 1
ATOM 3823 N N . MET B 1 51 ? -7.924 33.721 154.673 1.00 37.44 52 MET B N 1
ATOM 3824 C CA . MET B 1 51 ? -8.528 32.821 155.644 1.00 45.90 52 MET B CA 1
ATOM 3825 C C . MET B 1 51 ? -9.660 31.998 155.031 1.00 39.28 52 MET B C 1
ATOM 3826 O O . MET B 1 51 ? -9.796 30.814 155.330 1.00 45.27 52 MET B O 1
ATOM 3831 N N . LYS B 1 52 ? -10.451 32.622 154.162 1.00 43.19 53 LYS B N 1
ATOM 3832 C CA . LYS B 1 52 ? -11.500 31.916 153.431 1.00 45.76 53 LYS B CA 1
ATOM 3833 C C . LYS B 1 52 ? -10.943 30.712 152.673 1.00 50.77 53 LYS B C 1
ATOM 3834 O O . LYS B 1 52 ? -11.362 29.577 152.908 1.00 38.87 53 LYS B O 1
ATOM 3840 N N . PHE B 1 53 ? -9.990 30.960 151.772 1.00 44.77 54 PHE B N 1
ATOM 3841 C CA . PHE B 1 53 ? -9.385 29.886 150.980 1.00 38.40 54 PHE B CA 1
ATOM 3842 C C . PHE B 1 53 ? -8.555 28.901 151.803 1.00 39.07 54 PHE B C 1
ATOM 3843 O O . PHE B 1 53 ? -8.399 27.745 151.413 1.00 40.60 54 PHE B O 1
ATOM 3851 N N . LYS B 1 54 ? -8.011 29.356 152.925 1.00 37.39 55 LYS B N 1
ATOM 3852 C CA . LYS B 1 54 ? -7.182 28.489 153.767 1.00 44.67 55 LYS B CA 1
ATOM 3853 C C . LYS B 1 54 ? -7.993 27.529 154.632 1.00 46.46 55 LYS B C 1
ATOM 3854 O O . LYS B 1 54 ? -7.457 26.539 155.125 1.00 48.64 55 LYS B O 1
ATOM 3859 N N . SER B 1 55 ? -9.276 27.816 154.821 1.00 47.06 56 SER B N 1
ATOM 3860 C CA . SER B 1 55 ? -10.064 27.085 155.822 1.00 51.51 56 SER B CA 1
ATOM 3861 C C . SER B 1 55 ? -10.909 25.935 155.266 1.00 49.99 56 SER B C 1
ATOM 3862 O O . SER B 1 55 ? -11.438 25.124 156.022 1.00 50.43 56 SER B O 1
ATOM 3865 N N . SER B 1 56 ? -11.026 25.868 153.946 1.00 48.72 57 SER B N 1
ATOM 3866 C CA . SER B 1 56 ? -11.703 24.757 153.290 1.00 49.55 57 SER B CA 1
ATOM 3867 C C . SER B 1 56 ? -11.165 24.599 151.868 1.00 46.45 57 SER B C 1
ATOM 3868 O O . SER B 1 56 ? -10.546 25.516 151.334 1.00 43.37 57 SER B O 1
ATOM 3871 N N . SER B 1 57 ? -11.396 23.436 151.263 1.00 40.78 58 SER B N 1
ATOM 3872 C CA . SER B 1 57 ? -10.968 23.181 149.886 1.00 39.33 58 SER B CA 1
ATOM 3873 C C . SER B 1 57 ? -12.077 23.532 148.906 1.00 38.66 58 SER B C 1
ATOM 3874 O O . SER B 1 57 ? -13.182 23.015 149.009 1.00 39.71 58 SER B O 1
ATOM 3877 N N . LEU B 1 58 ? -11.785 24.399 147.946 1.00 36.98 59 LEU B N 1
ATOM 3878 C CA . LEU B 1 58 ? -12.790 24.766 146.954 1.00 36.30 59 LEU B CA 1
ATOM 3879 C C . LEU B 1 58 ? -12.896 23.681 145.881 1.00 43.58 59 LEU B C 1
ATOM 3880 O O . LEU B 1 58 ? -11.888 23.184 145.388 1.00 41.43 59 LEU B O 1
ATOM 3885 N N . GLU B 1 59 ? -14.118 23.304 145.530 1.00 36.64 60 GLU B N 1
ATOM 3886 C CA . GLU B 1 59 ? -14.337 22.387 144.416 1.00 36.40 60 GLU B CA 1
ATOM 3887 C C . GLU B 1 59 ? -14.252 23.161 143.103 1.00 35.88 60 GLU B C 1
ATOM 3888 O O . GLU B 1 59 ? -15.113 23.990 142.819 1.00 35.79 60 GLU B O 1
ATOM 3894 N N . VAL B 1 60 ? -13.214 22.902 142.309 1.00 36.22 61 VAL B N 1
ATOM 3895 C CA . VAL B 1 60 ? -13.044 23.605 141.031 1.00 33.58 61 VAL B CA 1
ATOM 3896 C C . VAL B 1 60 ? -13.547 22.771 139.859 1.00 31.95 61 VAL B C 1
ATOM 3897 O O . VAL B 1 60 ? -12.974 21.737 139.541 1.00 35.75 61 VAL B O 1
ATOM 3901 N N . PRO B 1 61 ? -14.625 23.226 139.209 1.00 33.36 62 PRO B N 1
ATOM 3902 C CA . PRO B 1 61 ? -15.253 22.472 138.125 1.00 36.63 62 PRO B CA 1
ATOM 3903 C C . PRO B 1 61 ? -14.634 22.786 136.776 1.00 39.35 62 PRO B C 1
ATOM 3904 O O . PRO B 1 61 ? -13.903 23.774 136.635 1.00 29.07 62 PRO B O 1
ATOM 3908 N N . LEU B 1 62 ? -14.940 21.956 135.785 1.00 30.25 63 LEU B N 1
ATOM 3909 C CA . LEU B 1 62 ? -14.745 22.357 134.402 1.00 28.96 63 LEU B CA 1
ATOM 3910 C C . LEU B 1 62 ? -15.788 23.437 134.139 1.00 32.46 63 LEU B C 1
ATOM 3911 O O . LEU B 1 62 ? -16.839 23.462 134.794 1.00 31.82 63 LEU B O 1
ATOM 3916 N N . VAL B 1 63 ? -15.512 24.328 133.196 1.00 27.18 64 VAL B N 1
ATOM 3917 C CA . VAL B 1 63 ? -16.553 25.220 132.693 1.00 29.61 64 VAL B CA 1
ATOM 3918 C C . VAL B 1 63 ? -16.653 25.017 131.198 1.00 26.06 64 VAL B C 1
ATOM 3919 O O . VAL B 1 63 ? -15.757 25.400 130.445 1.00 26.05 64 VAL B O 1
ATOM 3923 N N . ILE B 1 64 ? -17.743 24.404 130.760 1.00 26.99 65 ILE B N 1
ATOM 3924 C CA . ILE B 1 64 ? -17.920 24.121 129.343 1.00 29.38 65 ILE B CA 1
ATOM 3925 C C . ILE B 1 64 ? -19.261 24.663 128.886 1.00 30.62 65 ILE B C 1
ATOM 3926 O O . ILE B 1 64 ? -20.294 24.322 129.465 1.00 29.24 65 ILE B O 1
ATOM 3931 N N . ASN B 1 65 ? -19.243 25.507 127.854 1.00 28.26 66 ASN B N 1
ATOM 3932 C CA . ASN B 1 65 ? -20.466 26.131 127.353 1.00 27.94 66 ASN B CA 1
ATOM 3933 C C . ASN B 1 65 ? -21.231 26.870 128.442 1.00 30.40 66 ASN B C 1
ATOM 3934 O O . ASN B 1 65 ? -22.456 26.813 128.488 1.00 28.26 66 ASN B O 1
ATOM 3939 N N . GLY B 1 66 ? -20.505 27.546 129.327 1.00 28.75 67 GLY B N 1
ATOM 3940 C CA . GLY B 1 66 ? -21.125 28.286 130.411 1.00 31.74 67 GLY B CA 1
ATOM 3941 C C . GLY B 1 66 ? -21.527 27.466 131.622 1.00 34.09 67 GLY B C 1
ATOM 3942 O O . GLY B 1 66 ? -21.905 28.028 132.649 1.00 38.27 67 GLY B O 1
ATOM 3943 N N . GLU B 1 67 ? -21.441 26.145 131.515 1.00 34.50 68 GLU B N 1
ATOM 3944 C CA . GLU B 1 67 ? -21.903 25.258 132.584 1.00 34.33 68 GLU B CA 1
ATOM 3945 C C . GLU B 1 67 ? -20.763 24.716 133.454 1.00 35.73 68 GLU B C 1
ATOM 3946 O O . GLU B 1 67 ? -19.735 24.280 132.930 1.00 34.75 68 GLU B O 1
ATOM 3948 N N . ARG B 1 68 ? -20.950 24.739 134.775 1.00 35.95 69 ARG B N 1
ATOM 3949 C CA . ARG B 1 68 ? -19.955 24.175 135.681 1.00 36.90 69 ARG B CA 1
ATOM 3950 C C . ARG B 1 68 ? -20.117 22.667 135.836 1.00 36.55 69 ARG B C 1
ATOM 3951 O O . ARG B 1 68 ? -21.158 22.197 136.314 1.00 38.76 69 ARG B O 1
ATOM 3955 N N . ILE B 1 69 ? -19.093 21.906 135.449 1.00 36.20 70 ILE B N 1
ATOM 3956 C CA . ILE B 1 69 ? -19.158 20.447 135.556 1.00 39.96 70 ILE B CA 1
ATOM 3957 C C . ILE B 1 69 ? -18.194 19.943 136.623 1.00 37.94 70 ILE B C 1
ATOM 3958 O O . ILE B 1 69 ? -16.973 20.105 136.503 1.00 37.07 70 ILE B O 1
ATOM 3963 N N . TYR B 1 70 ? -18.761 19.358 137.675 1.00 35.60 71 TYR B N 1
ATOM 3964 C CA . TYR B 1 70 ? -18.000 18.776 138.786 1.00 36.54 71 TYR B CA 1
ATOM 3965 C C . TYR B 1 70 ? -17.690 17.294 138.551 1.00 41.16 71 TYR B C 1
ATOM 3966 O O . TYR B 1 70 ? -18.147 16.709 137.570 1.00 40.28 71 TYR B O 1
ATOM 3975 N N . ASP B 1 71 ? -16.923 16.689 139.457 1.00 40.15 72 ASP B N 1
ATOM 3976 C CA . ASP B 1 71 ? -16.461 15.320 139.260 1.00 42.57 72 ASP B CA 1
ATOM 3977 C C . ASP B 1 71 ? -17.631 14.335 139.209 1.00 47.80 72 ASP B C 1
ATOM 3978 O O . ASP B 1 71 ? -17.606 13.378 138.435 1.00 50.52 72 ASP B O 1
ATOM 3983 N N . ASN B 1 72 ? -18.655 14.595 140.021 1.00 46.65 73 ASN B N 1
ATOM 3984 C CA . ASN B 1 72 ? -19.859 13.757 140.089 1.00 47.94 73 ASN B CA 1
ATOM 3985 C C . ASN B 1 72 ? -19.591 12.254 140.145 1.00 53.43 73 ASN B C 1
ATOM 3986 O O . ASN B 1 72 ? -20.303 11.468 139.511 1.00 57.62 73 ASN B O 1
ATOM 3991 N N . ASN B 1 73 ? -18.558 11.873 140.895 1.00 51.56 74 ASN B N 1
ATOM 3992 C CA . ASN B 1 73 ? -18.178 10.474 141.088 1.00 56.32 74 ASN B CA 1
ATOM 3993 C C . ASN B 1 73 ? -17.785 9.711 139.814 1.00 58.61 74 ASN B C 1
ATOM 3994 O O . ASN B 1 73 ? -17.743 8.482 139.811 1.00 62.30 74 ASN B O 1
ATOM 3996 N N . GLU B 1 74 ? -17.496 10.430 138.734 1.00 57.91 75 GLU B N 1
ATOM 3997 C CA . GLU B 1 74 ? -17.028 9.782 137.510 1.00 58.74 75 GLU B CA 1
ATOM 3998 C C . GLU B 1 74 ? -15.635 10.275 137.101 1.00 60.21 75 GLU B C 1
ATOM 3999 O O . GLU B 1 74 ? -14.818 9.502 136.595 1.00 64.08 75 GLU B O 1
ATOM 4005 N N . ARG B 1 75 ? -15.362 11.553 137.349 1.00 52.58 76 ARG B N 1
ATOM 4006 C CA . ARG B 1 75 ? -14.094 12.163 136.944 1.00 48.23 76 ARG B CA 1
ATOM 4007 C C . ARG B 1 75 ? -13.053 12.178 138.066 1.00 47.26 76 ARG B C 1
ATOM 4008 O O . ARG B 1 75 ? -13.395 12.255 139.250 1.00 40.85 76 ARG B O 1
ATOM 4016 N N . ALA B 1 76 ? -11.780 12.113 137.686 1.00 47.03 77 ALA B N 1
ATOM 4017 C CA . ALA B 1 76 ? -10.691 12.221 138.652 1.00 49.06 77 ALA B CA 1
ATOM 4018 C C . ALA B 1 76 ? -10.676 13.612 139.287 1.00 47.49 77 ALA B C 1
ATOM 4019 O O . ALA B 1 76 ? -11.214 14.568 138.724 1.00 46.02 77 ALA B O 1
ATOM 4021 N N . LEU B 1 77 ? -10.068 13.709 140.464 1.00 46.62 78 LEU B N 1
ATOM 4022 C CA . LEU B 1 77 ? -9.928 14.976 141.176 1.00 44.44 78 LEU B CA 1
ATOM 4023 C C . LEU B 1 77 ? -8.470 15.222 141.540 1.00 46.53 78 LEU B C 1
ATOM 4024 O O . LEU B 1 77 ? -7.832 14.395 142.192 1.00 53.07 78 LEU B O 1
ATOM 4029 N N . PHE B 1 78 ? -7.947 16.366 141.121 1.00 41.76 79 PHE B N 1
ATOM 4030 C CA . PHE B 1 78 ? -6.576 16.736 141.435 1.00 41.72 79 PHE B CA 1
ATOM 4031 C C . PHE B 1 78 ? -6.557 17.705 142.610 1.00 37.33 79 PHE B C 1
ATOM 4032 O O . PHE B 1 78 ? -7.155 18.775 142.542 1.00 36.72 79 PHE B O 1
ATOM 4040 N N . PRO B 1 79 ? -5.868 17.333 143.696 1.00 42.40 80 PRO B N 1
ATOM 4041 C CA . PRO B 1 79 ? -5.734 18.249 144.830 1.00 36.25 80 PRO B CA 1
ATOM 4042 C C . PRO B 1 79 ? -4.679 19.322 144.546 1.00 34.75 80 PRO B C 1
ATOM 4043 O O . PRO B 1 79 ? -3.499 19.005 144.391 1.00 37.66 80 PRO B O 1
ATOM 4047 N N . GLN B 1 80 ? -5.099 20.577 144.456 1.00 33.83 81 GLN B N 1
ATOM 4048 C CA . GLN B 1 80 ? -4.132 21.666 144.363 1.00 32.62 81 GLN B CA 1
ATOM 4049 C C . GLN B 1 80 ? -3.761 22.073 145.776 1.00 33.37 81 GLN B C 1
ATOM 4050 O O . GLN B 1 80 ? -4.622 22.501 146.547 1.00 34.01 81 GLN B O 1
ATOM 4056 N N . THR B 1 81 ? -2.492 21.921 146.136 1.00 33.38 82 THR B N 1
ATOM 4057 C CA . THR B 1 81 ? -2.063 22.269 147.487 1.00 34.16 82 THR B CA 1
ATOM 4058 C C . THR B 1 81 ? -1.227 23.556 147.506 1.00 33.05 82 THR B C 1
ATOM 4059 O O . THR B 1 81 ? -0.749 24.023 146.456 1.00 31.73 82 THR B O 1
ATOM 4063 N N . ASN B 1 82 ? -1.081 24.126 148.702 1.00 33.69 83 ASN B N 1
ATOM 4064 C CA . ASN B 1 82 ? -0.258 25.310 148.935 1.00 32.93 83 ASN B CA 1
ATOM 4065 C C . ASN B 1 82 ? 1.226 24.934 148.889 1.00 32.74 83 ASN B C 1
ATOM 4066 O O . ASN B 1 82 ? 1.692 24.160 149.718 1.00 33.84 83 ASN B O 1
ATOM 4071 N N . PRO B 1 83 ? 1.979 25.497 147.924 1.00 31.40 84 PRO B N 1
ATOM 4072 C CA . PRO B 1 83 ? 3.416 25.201 147.793 1.00 31.18 84 PRO B CA 1
ATOM 4073 C C . PRO B 1 83 ? 4.232 25.592 149.029 1.00 34.68 84 PRO B C 1
ATOM 4074 O O . PRO B 1 83 ? 5.318 25.039 149.240 1.00 33.11 84 PRO B O 1
ATOM 4078 N N . ALA B 1 84 ? 3.723 26.526 149.827 1.00 32.10 85 ALA B N 1
ATOM 4079 C CA . ALA B 1 84 ? 4.402 26.929 151.055 1.00 32.84 85 ALA B CA 1
ATOM 4080 C C . ALA B 1 84 ? 3.963 26.085 152.249 1.00 40.44 85 ALA B C 1
ATOM 4081 O O . ALA B 1 84 ? 4.519 26.200 153.340 1.00 35.34 85 ALA B O 1
ATOM 4083 N N . ASN B 1 85 ? 2.960 25.242 152.036 1.00 35.00 86 ASN B N 1
ATOM 4084 C CA . ASN B 1 85 ? 2.366 24.447 153.110 1.00 36.66 86 ASN B CA 1
ATOM 4085 C C . ASN B 1 85 ? 1.541 23.340 152.468 1.00 40.91 86 ASN B C 1
ATOM 4086 O O . ASN B 1 85 ? 0.323 23.447 152.362 1.00 37.14 86 ASN B O 1
ATOM 4091 N N . HIS B 1 86 ? 2.218 22.292 152.014 1.00 37.06 87 HIS B N 1
ATOM 4092 C CA . HIS B 1 86 ? 1.610 21.342 151.084 1.00 45.84 87 HIS B CA 1
ATOM 4093 C C . HIS B 1 86 ? 0.599 20.380 151.713 1.00 44.28 87 HIS B C 1
ATOM 4094 O O . HIS B 1 86 ? -0.025 19.586 151.010 1.00 45.11 87 HIS B O 1
ATOM 4101 N N . GLN B 1 87 ? 0.428 20.468 153.028 1.00 43.03 88 GLN B N 1
ATOM 4102 C CA . GLN B 1 87 ? -0.617 19.714 153.706 1.00 45.15 88 GLN B CA 1
ATOM 4103 C C . GLN B 1 87 ? -1.962 20.411 153.512 1.00 41.22 88 GLN B C 1
ATOM 4104 O O . GLN B 1 87 ? -3.019 19.836 153.750 1.00 42.32 88 GLN B O 1
ATOM 4106 N N . GLN B 1 88 ? -1.918 21.661 153.070 1.00 40.22 89 GLN B N 1
ATOM 4107 C CA . GLN B 1 88 ? -3.132 22.441 152.919 1.00 39.53 89 GLN B CA 1
ATOM 4108 C C . GLN B 1 88 ? -3.682 22.298 151.507 1.00 38.42 89 GLN B C 1
ATOM 4109 O O . GLN B 1 88 ? -3.051 22.728 150.540 1.00 36.95 89 GLN B O 1
ATOM 4115 N N . VAL B 1 89 ? -4.857 21.689 151.393 1.00 39.20 90 VAL B N 1
ATOM 4116 C CA . VAL B 1 89 ? -5.496 21.501 150.093 1.00 38.31 90 VAL B CA 1
ATOM 4117 C C . VAL B 1 89 ? -6.384 22.703 149.774 1.00 37.49 90 VAL B C 1
ATOM 4118 O O . VAL B 1 89 ? -7.424 22.904 150.397 1.00 39.40 90 VAL B O 1
ATOM 4122 N N . LEU B 1 90 ? -5.961 23.507 148.805 1.00 35.84 91 LEU B N 1
ATOM 4123 C CA . LEU B 1 90 ? -6.692 24.717 148.440 1.00 34.99 91 LEU B CA 1
ATOM 4124 C C . LEU B 1 90 ? -7.908 24.397 147.593 1.00 34.90 91 LEU B C 1
ATOM 4125 O O . LEU B 1 90 ? -8.941 25.053 147.698 1.00 35.01 91 LEU B O 1
ATOM 4130 N N . ALA B 1 91 ? -7.780 23.386 146.746 1.00 34.75 92 ALA B N 1
ATOM 4131 C CA . ALA B 1 91 ? -8.851 23.062 145.821 1.00 34.60 92 ALA B CA 1
ATOM 4132 C C . ALA B 1 91 ? -8.789 21.616 145.366 1.00 35.22 92 ALA B C 1
ATOM 4133 O O . ALA B 1 91 ? -7.711 21.032 145.262 1.00 39.04 92 ALA B O 1
ATOM 4135 N N . ASN B 1 92 ? -9.953 21.042 145.099 1.00 35.92 93 ASN B N 1
ATOM 4136 C CA . ASN B 1 92 ? -10.024 19.751 144.433 1.00 39.05 93 ASN B CA 1
ATOM 4137 C C . ASN B 1 92 ? -10.543 19.962 143.015 1.00 35.25 93 ASN B C 1
ATOM 4138 O O . ASN B 1 92 ? -11.713 20.292 142.798 1.00 35.33 93 ASN B O 1
ATOM 4143 N N . VAL B 1 93 ? -9.643 19.791 142.058 1.00 34.23 94 VAL B N 1
ATOM 4144 C CA . VAL B 1 93 ? -9.893 20.201 140.685 1.00 32.94 94 VAL B CA 1
ATOM 4145 C C . VAL B 1 93 ? -10.455 19.052 139.865 1.00 40.12 94 VAL B C 1
ATOM 4146 O O . VAL B 1 93 ? -9.830 17.996 139.744 1.00 35.82 94 VAL B O 1
ATOM 4150 N N . THR B 1 94 ? -11.647 19.259 139.318 1.00 33.41 95 THR B N 1
ATOM 4151 C CA . THR B 1 94 ? -12.248 18.281 138.427 1.00 33.84 95 THR B CA 1
ATOM 4152 C C . THR B 1 94 ? -11.359 18.104 137.197 1.00 35.17 95 THR B C 1
ATOM 4153 O O . THR B 1 94 ? -10.781 19.075 136.701 1.00 31.36 95 THR B O 1
ATOM 4157 N N . GLN B 1 95 ? -11.221 16.861 136.736 1.00 37.88 96 GLN B N 1
ATOM 4158 C CA . GLN B 1 95 ? -10.357 16.552 135.595 1.00 35.33 96 GLN B CA 1
ATOM 4159 C C . GLN B 1 95 ? -11.179 16.154 134.364 1.00 34.85 96 GLN B C 1
ATOM 4160 O O . GLN B 1 95 ? -12.028 15.255 134.433 1.00 34.25 96 GLN B O 1
ATOM 4166 N N . ALA B 1 96 ? -10.911 16.815 133.240 1.00 31.22 97 ALA B N 1
ATOM 4167 C CA . ALA B 1 96 ? -11.679 16.603 132.012 1.00 33.33 97 ALA B CA 1
ATOM 4168 C C . ALA B 1 96 ? -11.453 15.218 131.397 1.00 37.92 97 ALA B C 1
ATOM 4169 O O . ALA B 1 96 ? -10.318 14.754 131.304 1.00 41.28 97 ALA B O 1
ATOM 4171 N N . THR B 1 97 ? -12.536 14.567 130.977 1.00 34.90 98 THR B N 1
ATOM 4172 C CA . THR B 1 97 ? -12.432 13.310 130.238 1.00 37.39 98 THR B CA 1
ATOM 4173 C C . THR B 1 97 ? -12.348 13.605 128.742 1.00 36.47 98 THR B C 1
ATOM 4174 O O . THR B 1 97 ? -12.501 14.760 128.319 1.00 31.88 98 THR B O 1
ATOM 4178 N N . GLU B 1 98 ? -12.105 12.563 127.948 1.00 33.08 99 GLU B N 1
ATOM 4179 C CA . GLU B 1 98 ? -12.096 12.691 126.495 1.00 42.70 99 GLU B CA 1
ATOM 4180 C C . GLU B 1 98 ? -13.414 13.296 126.045 1.00 31.97 99 GLU B C 1
ATOM 4181 O O . GLU B 1 98 ? -13.448 14.183 125.191 1.00 30.74 99 GLU B O 1
ATOM 4187 N N . LYS B 1 99 ? -14.500 12.803 126.633 1.00 33.15 100 LYS B N 1
ATOM 4188 C CA . LYS B 1 99 ? -15.832 13.271 126.276 1.00 42.11 100 LYS B CA 1
ATOM 4189 C C . LYS B 1 99 ? -15.986 14.757 126.587 1.00 36.68 100 LYS B C 1
ATOM 4190 O O . LYS B 1 99 ? -16.528 15.516 125.782 1.00 35.85 100 LYS B O 1
ATOM 4196 N N . ASP B 1 100 ? -15.511 15.159 127.760 1.00 36.67 101 ASP B N 1
ATOM 4197 C CA . ASP B 1 100 ? -15.575 16.556 128.180 1.00 34.93 101 ASP B CA 1
ATOM 4198 C C . ASP B 1 100 ? -14.850 17.443 127.179 1.00 29.04 101 ASP B C 1
ATOM 4199 O O . ASP B 1 100 ? -15.342 18.506 126.809 1.00 29.36 101 ASP B O 1
ATOM 4204 N N . VAL B 1 101 ? -13.681 16.996 126.729 1.00 28.80 102 VAL B N 1
ATOM 4205 C CA . VAL B 1 101 ? -12.896 17.778 125.782 1.00 27.43 102 VAL B CA 1
ATOM 4206 C C . VAL B 1 101 ? -13.621 17.958 124.444 1.00 27.01 102 VAL B C 1
ATOM 4207 O O . VAL B 1 101 ? -13.670 19.060 123.896 1.00 25.90 102 VAL B O 1
ATOM 4211 N N . MET B 1 102 ? -14.198 16.878 123.934 1.00 33.19 103 MET B N 1
ATOM 4212 C CA . MET B 1 102 ? -14.968 16.950 122.700 1.00 30.16 103 MET B CA 1
ATOM 4213 C C . MET B 1 102 ? -16.113 17.948 122.846 1.00 31.13 103 MET B C 1
ATOM 4214 O O . MET B 1 102 ? -16.385 18.737 121.934 1.00 31.09 103 MET B O 1
ATOM 4219 N N . ASN B 1 103 ? -16.764 17.919 124.008 1.00 31.43 104 ASN B N 1
ATOM 4220 C CA . ASN B 1 103 ? -17.856 18.842 124.298 1.00 30.70 104 ASN B CA 1
ATOM 4221 C C . ASN B 1 103 ? -17.380 20.284 124.387 1.00 27.80 104 ASN B C 1
ATOM 4222 O O . ASN B 1 103 ? -18.056 21.194 123.914 1.00 29.15 104 ASN B O 1
ATOM 4227 N N . ALA B 1 104 ? -16.199 20.483 124.971 1.00 26.20 105 ALA B N 1
ATOM 4228 C CA . ALA B 1 104 ? -15.579 21.809 125.014 1.00 26.12 105 ALA B CA 1
ATOM 4229 C C . ALA B 1 104 ? -15.267 22.320 123.609 1.00 27.20 105 ALA B C 1
ATOM 4230 O O . ALA B 1 104 ? -15.507 23.486 123.294 1.00 23.01 105 ALA B O 1
ATOM 4232 N N . VAL B 1 105 ? -14.704 21.453 122.770 1.00 25.57 106 VAL B N 1
ATOM 4233 C CA . VAL B 1 105 ? -14.414 21.840 121.391 1.00 26.19 106 VAL B CA 1
ATOM 4234 C C . VAL B 1 105 ? -15.701 22.221 120.643 1.00 23.62 106 VAL B C 1
ATOM 4235 O O . VAL B 1 105 ? -15.761 23.252 119.949 1.00 24.95 106 VAL B O 1
ATOM 4239 N N . LYS B 1 106 ? -16.719 21.378 120.781 1.00 25.62 107 LYS B N 1
ATOM 4240 C CA . LYS B 1 106 ? -18.014 21.637 120.166 1.00 29.90 107 LYS B CA 1
ATOM 4241 C C . LYS B 1 106 ? -18.609 22.954 120.652 1.00 26.32 107 LYS B C 1
ATOM 4242 O O . LYS B 1 106 ? -19.163 23.717 119.860 1.00 25.81 107 LYS B O 1
ATOM 4248 N N . ALA B 1 107 ? -18.504 23.215 121.953 1.00 26.75 108 ALA B N 1
ATOM 4249 C CA . ALA B 1 107 ? -19.024 24.465 122.501 1.00 29.30 108 ALA B CA 1
ATOM 4250 C C . ALA B 1 107 ? -18.365 25.658 121.821 1.00 27.42 108 ALA B C 1
ATOM 4251 O O . ALA B 1 107 ? -19.036 26.631 121.459 1.00 26.01 108 ALA B O 1
ATOM 4253 N N . ALA B 1 108 ? -17.050 25.568 121.638 1.00 26.99 109 ALA B N 1
ATOM 4254 C CA . ALA B 1 108 ? -16.291 26.636 121.003 1.00 21.59 109 ALA B CA 1
ATOM 4255 C C . ALA B 1 108 ? -16.727 26.875 119.558 1.00 22.02 109 ALA B C 1
ATOM 4256 O O . ALA B 1 108 ? -16.835 28.019 119.120 1.00 22.43 109 ALA B O 1
ATOM 4258 N N . LYS B 1 109 ? -16.959 25.795 118.812 1.00 24.63 110 LYS B N 1
ATOM 4259 C CA . LYS B 1 109 ? -17.438 25.921 117.429 1.00 25.58 110 LYS B CA 1
ATOM 4260 C C . LYS B 1 109 ? -18.837 26.543 117.398 1.00 24.42 110 LYS B C 1
ATOM 4261 O O . LYS B 1 109 ? -19.089 27.480 116.644 1.00 29.25 110 LYS B O 1
ATOM 4263 N N . ASP B 1 110 ? -19.727 26.044 118.250 1.00 25.89 111 ASP B N 1
ATOM 4264 C CA . ASP B 1 110 ? -21.105 26.538 118.329 1.00 27.99 111 ASP B CA 1
ATOM 4265 C C . ASP B 1 110 ? -21.218 28.010 118.755 1.00 31.64 111 ASP B C 1
ATOM 4266 O O . ASP B 1 110 ? -22.180 28.692 118.402 1.00 31.95 111 ASP B O 1
ATOM 4271 N N . ALA B 1 111 ? -20.239 28.497 119.513 1.00 29.04 112 ALA B N 1
ATOM 4272 C CA . ALA B 1 111 ? -20.266 29.872 120.011 1.00 26.65 112 ALA B CA 1
ATOM 4273 C C . ALA B 1 111 ? -19.613 30.841 119.030 1.00 25.10 112 ALA B C 1
ATOM 4274 O O . ALA B 1 111 ? -19.787 32.056 119.139 1.00 25.82 112 ALA B O 1
ATOM 4276 N N . LYS B 1 112 ? -18.876 30.295 118.066 1.00 24.28 113 LYS B N 1
ATOM 4277 C CA . LYS B 1 112 ? -17.996 31.093 117.212 1.00 20.71 113 LYS B CA 1
ATOM 4278 C C . LYS B 1 112 ? -18.713 32.198 116.435 1.00 25.91 113 LYS B C 1
ATOM 4279 O O . LYS B 1 112 ? -18.326 33.369 116.507 1.00 21.86 113 LYS B O 1
ATOM 4285 N N . LYS B 1 113 ? -19.755 31.833 115.692 1.00 23.86 114 LYS B N 1
ATOM 4286 C CA . LYS B 1 113 ? -20.399 32.798 114.809 1.00 28.11 114 LYS B CA 1
ATOM 4287 C C . LYS B 1 113 ? -21.012 33.973 115.579 1.00 22.15 114 LYS B C 1
ATOM 4288 O O . LYS B 1 113 ? -20.798 35.142 115.231 1.00 24.80 114 LYS B O 1
ATOM 4293 N N . ASP B 1 114 ? -21.765 33.664 116.626 1.00 20.96 115 ASP B N 1
ATOM 4294 C CA . ASP B 1 114 ? -22.340 34.705 117.478 1.00 23.53 115 ASP B CA 1
ATOM 4295 C C . ASP B 1 114 ? -21.280 35.549 118.173 1.00 25.21 115 ASP B C 1
ATOM 4296 O O . ASP B 1 114 ? -21.530 36.709 118.513 1.00 27.14 115 ASP B O 1
ATOM 4301 N N . TRP B 1 115 ? -20.104 34.969 118.397 1.00 24.32 116 TRP B N 1
ATOM 4302 C CA . TRP B 1 115 ? -19.019 35.705 119.046 1.00 24.02 116 TRP B CA 1
ATOM 4303 C C . TRP B 1 115 ? -18.342 36.695 118.105 1.00 22.00 116 TRP B C 1
ATOM 4304 O O . TRP B 1 115 ? -18.202 37.866 118.448 1.00 23.34 116 TRP B O 1
ATOM 4315 N N . TYR B 1 116 ? -17.936 36.252 116.914 1.00 21.06 117 TYR B N 1
ATOM 4316 C CA . TYR B 1 116 ? -17.238 37.181 116.032 1.00 20.38 117 TYR B CA 1
ATOM 4317 C C . TYR B 1 116 ? -18.174 38.210 115.408 1.00 22.39 117 TYR B C 1
ATOM 4318 O O . TYR B 1 116 ? -17.721 39.237 114.898 1.00 22.57 117 TYR B O 1
ATOM 4327 N N . ASN B 1 117 ? -19.473 37.940 115.470 1.00 21.66 118 ASN B N 1
ATOM 4328 C CA . ASN B 1 117 ? -20.470 38.906 115.017 1.00 24.39 118 ASN B CA 1
ATOM 4329 C C . ASN B 1 117 ? -20.878 39.861 116.130 1.00 28.08 118 ASN B C 1
ATOM 4330 O O . ASN B 1 117 ? -21.570 40.846 115.887 1.00 29.44 118 ASN B O 1
ATOM 4335 N N . LEU B 1 118 ? -20.478 39.559 117.361 1.00 24.04 119 LEU B N 1
ATOM 4336 C CA . LEU B 1 118 ? -20.660 40.529 118.426 1.00 24.36 119 LEU B CA 1
ATOM 4337 C C . LEU B 1 118 ? -19.680 41.664 118.122 1.00 24.82 119 LEU B C 1
ATOM 4338 O O . LEU B 1 118 ? -18.489 41.414 117.889 1.00 23.43 119 LEU B O 1
ATOM 4343 N N . PRO B 1 119 ? -20.183 42.910 118.064 1.00 22.50 120 PRO B N 1
ATOM 4344 C CA . PRO B 1 119 ? -19.328 44.044 117.692 1.00 22.20 120 PRO B CA 1
ATOM 4345 C C . PRO B 1 119 ? -18.121 44.165 118.620 1.00 25.77 120 PRO B C 1
ATOM 4346 O O . PRO B 1 119 ? -18.224 43.891 119.826 1.00 19.68 120 PRO B O 1
ATOM 4350 N N . PHE B 1 120 ? -16.989 44.560 118.052 1.00 22.54 121 PHE B N 1
ATOM 4351 C CA . PHE B 1 120 ? -15.758 44.744 118.817 1.00 25.54 121 PHE B CA 1
ATOM 4352 C C . PHE B 1 120 ? -15.938 45.607 120.080 1.00 23.82 121 PHE B C 1
ATOM 4353 O O . PHE B 1 120 ? -15.319 45.334 121.112 1.00 19.15 121 PHE B O 1
ATOM 4361 N N . TYR B 1 121 ? -16.782 46.639 120.001 1.00 17.05 122 TYR B N 1
ATOM 4362 C CA . TYR B 1 121 ? -17.033 47.502 121.152 1.00 22.32 122 TYR B CA 1
ATOM 4363 C C . TYR B 1 121 ? -17.522 46.674 122.349 1.00 23.40 122 TYR B C 1
ATOM 4364 O O . TYR B 1 121 ? -17.082 46.875 123.492 1.00 19.68 122 TYR B O 1
ATOM 4373 N N . ASP B 1 122 ? -18.418 45.735 122.068 1.00 21.56 123 ASP B N 1
ATOM 4374 C CA . ASP B 1 122 ? -19.007 44.886 123.102 1.00 23.66 123 ASP B CA 1
ATOM 4375 C C . ASP B 1 122 ? -18.064 43.760 123.558 1.00 24.70 123 ASP B C 1
ATOM 4376 O O . ASP B 1 122 ? -18.018 43.451 124.751 1.00 21.97 123 ASP B O 1
ATOM 4381 N N . ARG B 1 123 ? -17.333 43.146 122.628 1.00 18.37 124 ARG B N 1
ATOM 4382 C CA . ARG B 1 123 ? -16.323 42.146 123.007 1.00 20.82 124 ARG B CA 1
ATOM 4383 C C . ARG B 1 123 ? -15.289 42.757 123.959 1.00 21.77 124 ARG B C 1
ATOM 4384 O O . ARG B 1 123 ? -14.922 42.146 124.966 1.00 19.66 124 ARG B O 1
ATOM 4392 N N . SER B 1 124 ? -14.829 43.962 123.627 1.00 19.19 125 SER B N 1
ATOM 4393 C CA . SER B 1 124 ? -13.875 44.706 124.455 1.00 21.95 125 SER B CA 1
ATOM 4394 C C . SER B 1 124 ? -14.411 45.025 125.843 1.00 20.49 125 SER B C 1
ATOM 4395 O O . SER B 1 124 ? -13.676 44.942 126.840 1.00 19.07 125 SER B O 1
ATOM 4398 N N . ALA B 1 125 ? -15.679 45.425 125.903 1.00 17.53 126 ALA B N 1
ATOM 4399 C CA . ALA B 1 125 ? -16.299 45.799 127.163 1.00 18.27 126 ALA B CA 1
ATOM 4400 C C . ALA B 1 125 ? -16.221 44.664 128.175 1.00 19.50 126 ALA B C 1
ATOM 4401 O O . ALA B 1 125 ? -16.018 44.900 129.360 1.00 22.80 126 ALA B O 1
ATOM 4403 N N . ILE B 1 126 ? -16.375 43.432 127.707 1.00 21.20 127 ILE B N 1
ATOM 4404 C CA . ILE B 1 126 ? -16.271 42.275 128.595 1.00 19.82 127 ILE B CA 1
ATOM 4405 C C . ILE B 1 126 ? -14.890 42.219 129.262 1.00 20.65 127 ILE B C 1
ATOM 4406 O O . ILE B 1 126 ? -14.778 41.996 130.470 1.00 23.59 127 ILE B O 1
ATOM 4411 N N . PHE B 1 127 ? -13.844 42.435 128.476 1.00 17.94 128 PHE B N 1
ATOM 4412 C CA . PHE B 1 127 ? -12.488 42.333 129.007 1.00 19.92 128 PHE B CA 1
ATOM 4413 C C . PHE B 1 127 ? -12.066 43.512 129.866 1.00 25.25 128 PHE B C 1
ATOM 4414 O O . PHE B 1 127 ? -11.364 43.333 130.864 1.00 24.67 128 PHE B O 1
ATOM 4422 N N . LEU B 1 128 ? -12.506 44.711 129.501 1.00 22.21 129 LEU B N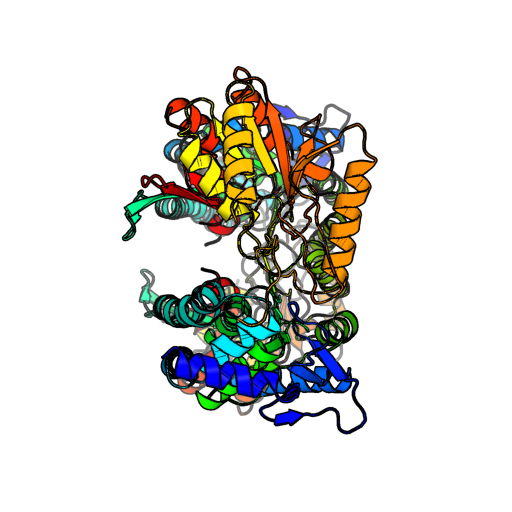 1
ATOM 4423 C CA . LEU B 1 128 ? -12.283 45.873 130.353 1.00 18.50 129 LEU B CA 1
ATOM 4424 C C . LEU B 1 128 ? -13.045 45.716 131.676 1.00 22.61 129 LEU B C 1
ATOM 4425 O O . LEU B 1 128 ? -12.534 46.077 132.748 1.00 24.26 129 LEU B O 1
ATOM 4430 N N . LYS B 1 129 ? -14.261 45.172 131.606 1.00 21.95 130 LYS B N 1
ATOM 4431 C CA . LYS B 1 129 ? -15.064 44.964 132.807 1.00 23.10 130 LYS B CA 1
ATOM 4432 C C . LYS B 1 129 ? -14.396 43.925 133.706 1.00 25.69 130 LYS B C 1
ATOM 4433 O O . LYS B 1 129 ? -14.368 44.075 134.929 1.00 21.55 130 LYS B O 1
ATOM 4439 N N . ALA B 1 130 ? -13.848 42.879 133.092 1.00 24.14 131 ALA B N 1
ATOM 4440 C CA . ALA B 1 130 ? -13.149 41.843 133.856 1.00 25.27 131 ALA B CA 1
ATOM 4441 C C . ALA B 1 130 ? -11.939 42.433 134.581 1.00 23.39 131 ALA B C 1
ATOM 4442 O O . ALA B 1 130 ? -11.714 42.153 135.755 1.00 21.96 131 ALA B O 1
ATOM 4444 N N . ALA B 1 131 ? -11.172 43.259 133.877 1.00 23.46 132 ALA B N 1
ATOM 4445 C CA . ALA B 1 131 ? -10.029 43.950 134.471 1.00 25.42 132 ALA B CA 1
ATOM 4446 C C . ALA B 1 131 ? -10.432 44.825 135.665 1.00 23.90 132 ALA B C 1
ATOM 4447 O O . ALA B 1 131 ? -9.779 44.793 136.712 1.00 24.79 132 ALA B O 1
ATOM 4449 N N . ASP B 1 132 ? -11.509 45.591 135.517 1.00 22.00 133 ASP B N 1
ATOM 4450 C CA . ASP B 1 132 ? -12.007 46.421 136.610 1.00 23.27 133 ASP B CA 1
ATOM 4451 C C . ASP B 1 132 ? -12.537 45.605 137.784 1.00 24.47 133 ASP B C 1
ATOM 4452 O O . ASP B 1 132 ? -12.313 45.972 138.934 1.00 25.85 133 ASP B O 1
ATOM 4457 N N . LEU B 1 133 ? -13.242 44.509 137.503 1.00 24.22 134 LEU B N 1
ATOM 4458 C CA . LEU B 1 133 ? -13.753 43.647 138.575 1.00 25.61 134 LEU B CA 1
ATOM 4459 C C . LEU B 1 133 ? -12.603 43.054 139.389 1.00 24.93 134 LEU B C 1
ATOM 4460 O O . LEU B 1 133 ? -12.656 43.008 140.612 1.00 31.02 134 LEU B O 1
ATOM 4465 N N . ILE B 1 134 ? -11.553 42.633 138.698 1.00 23.01 135 ILE B N 1
ATOM 4466 C CA . ILE B 1 134 ? -10.388 42.060 139.357 1.00 29.58 135 ILE B CA 1
ATOM 4467 C C . ILE B 1 134 ? -9.604 43.110 140.141 1.00 29.69 135 ILE B C 1
ATOM 4468 O O . ILE B 1 134 ? -9.060 42.824 141.208 1.00 30.04 135 ILE B O 1
ATOM 4473 N N . SER B 1 135 ? -9.580 44.337 139.635 1.00 28.59 136 SER B N 1
ATOM 4474 C CA . SER B 1 135 ? -8.896 45.431 140.326 1.00 29.45 136 SER B CA 1
ATOM 4475 C C . SER B 1 135 ? -9.670 45.973 141.521 1.00 27.79 136 SER B C 1
ATOM 4476 O O . SER B 1 135 ? -9.117 46.683 142.357 1.00 28.42 136 SER B O 1
ATOM 4479 N N . THR B 1 136 ? -10.957 45.661 141.603 1.00 25.01 137 THR B N 1
ATOM 4480 C CA . THR B 1 136 ? -11.782 46.217 142.670 1.00 29.24 137 THR B CA 1
ATOM 4481 C C . THR B 1 136 ? -12.528 45.148 143.455 1.00 30.23 137 THR B C 1
ATOM 4482 O O . THR B 1 136 ? -12.053 44.665 144.485 1.00 27.68 137 THR B O 1
ATOM 4486 N N . LYS B 1 137 ? -13.706 44.793 142.959 1.00 27.09 138 LYS B N 1
ATOM 4487 C CA . LYS B 1 137 ? -14.583 43.834 143.623 1.00 28.83 138 LYS B CA 1
ATOM 4488 C C . LYS B 1 137 ? -13.841 42.576 144.086 1.00 28.97 138 LYS B C 1
ATOM 4489 O O . LYS B 1 137 ? -13.987 42.150 145.234 1.00 29.59 138 LYS B O 1
ATOM 4495 N N . TYR B 1 138 ? -13.026 42.002 143.202 1.00 27.82 139 TYR B N 1
ATOM 4496 C CA . TYR B 1 138 ? -12.399 40.710 143.469 1.00 29.60 139 TYR B CA 1
ATOM 4497 C C . TYR B 1 138 ? -10.905 40.809 143.742 1.00 30.17 139 TYR B C 1
ATOM 4498 O O . TYR B 1 138 ? -10.184 39.817 143.619 1.00 27.41 139 TYR B O 1
ATOM 4507 N N . ARG B 1 139 ? -10.443 41.997 144.119 1.00 26.75 140 ARG B N 1
ATOM 4508 C CA . ARG B 1 139 ? -9.009 42.229 144.274 1.00 29.61 140 ARG B CA 1
ATOM 4509 C C . ARG B 1 139 ? -8.379 41.295 145.308 1.00 29.29 140 ARG B C 1
ATOM 4510 O O . ARG B 1 139 ? -7.375 40.635 145.037 1.00 28.05 140 ARG B O 1
ATOM 4518 N N . TYR B 1 140 ? -8.985 41.233 146.488 1.00 28.27 141 TYR B N 1
ATOM 4519 C CA . TYR B 1 140 ? -8.420 40.444 147.577 1.00 29.10 141 TYR B CA 1
ATOM 4520 C C . TYR B 1 140 ? -8.575 38.931 147.362 1.00 36.55 141 TYR B C 1
ATOM 4521 O O . TYR B 1 140 ? -7.664 38.164 147.664 1.00 29.20 141 TYR B O 1
ATOM 4530 N N . ASP B 1 141 ? -9.707 38.507 146.812 1.00 29.15 142 ASP B N 1
ATOM 4531 C CA . ASP B 1 141 ? -9.868 37.105 146.446 1.00 29.16 142 ASP B CA 1
ATOM 4532 C C . ASP B 1 141 ? -8.817 36.682 145.410 1.00 28.39 142 ASP B C 1
ATOM 4533 O O . ASP B 1 141 ? -8.196 35.629 145.548 1.00 28.09 142 ASP B O 1
ATOM 4538 N N . MET B 1 142 ? -8.618 37.502 144.378 1.00 26.83 143 MET B N 1
ATOM 4539 C CA . MET B 1 142 ? -7.631 37.172 143.344 1.00 25.73 143 MET B CA 1
ATOM 4540 C C . MET B 1 142 ? -6.213 37.148 143.912 1.00 37.64 143 MET B C 1
ATOM 4541 O O . MET B 1 142 ? -5.443 36.232 143.627 1.00 25.47 143 MET B O 1
ATOM 4546 N N . LEU B 1 143 ? -5.874 38.152 144.715 1.00 26.09 144 LEU B N 1
ATOM 4547 C CA . LEU B 1 143 ? -4.578 38.178 145.390 1.00 26.25 144 LEU B CA 1
ATOM 4548 C C . LEU B 1 143 ? -4.364 36.910 146.219 1.00 27.11 144 LEU B C 1
ATOM 4549 O O . LEU B 1 143 ? -3.322 36.254 146.119 1.00 26.87 144 LEU B O 1
ATOM 4554 N N . ALA B 1 144 ? -5.362 36.567 147.027 1.00 28.17 145 ALA B N 1
ATOM 4555 C CA . ALA B 1 144 ? -5.246 35.425 147.925 1.00 29.20 145 ALA B CA 1
ATOM 4556 C C . ALA B 1 144 ? -5.080 34.121 147.149 1.00 28.83 145 ALA B C 1
ATOM 4557 O O . ALA B 1 144 ? -4.254 33.289 147.506 1.00 29.14 145 ALA B O 1
ATOM 4559 N N . ALA B 1 145 ? -5.859 33.958 146.084 1.00 28.21 146 ALA B N 1
ATOM 4560 C CA . ALA B 1 145 ? -5.809 32.746 145.274 1.00 30.27 146 ALA B CA 1
ATOM 4561 C C . ALA B 1 145 ? -4.444 32.558 144.612 1.00 28.27 146 ALA B C 1
ATOM 4562 O O . ALA B 1 145 ? -3.959 31.437 144.466 1.00 27.18 146 ALA B O 1
ATOM 4564 N N . THR B 1 146 ? -3.833 33.663 144.201 1.00 27.21 147 THR B N 1
ATOM 4565 C CA . THR B 1 146 ? -2.534 33.618 143.525 1.00 28.71 147 THR B CA 1
ATOM 4566 C C . THR B 1 146 ? -1.399 33.413 144.535 1.00 29.78 147 THR B C 1
ATOM 4567 O O . THR B 1 146 ? -0.471 32.634 144.299 1.00 25.76 147 THR B O 1
ATOM 4571 N N . MET B 1 147 ? -1.486 34.112 145.661 1.00 26.58 148 MET B N 1
ATOM 4572 C CA . MET B 1 147 ? -0.531 33.930 146.748 1.00 27.65 148 MET B CA 1
ATOM 4573 C C . MET B 1 147 ? -0.511 32.484 147.224 1.00 28.15 148 MET B C 1
ATOM 4574 O O . MET B 1 147 ? 0.541 31.848 147.265 1.00 28.17 148 MET B O 1
ATOM 4579 N N . LEU B 1 148 ? -1.692 31.979 147.565 1.00 28.91 149 LEU B N 1
ATOM 4580 C CA . LEU B 1 148 ? -1.838 30.647 148.146 1.00 29.97 149 LEU B CA 1
ATOM 4581 C C . LEU B 1 148 ? -1.502 29.522 147.160 1.00 29.73 149 LEU B C 1
ATOM 4582 O O . LEU B 1 148 ? -0.820 28.558 147.514 1.00 30.63 149 LEU B O 1
ATOM 4587 N N . GLY B 1 149 ? -1.980 29.648 145.931 1.00 28.57 150 GLY B N 1
ATOM 4588 C CA . GLY B 1 149 ? -1.864 28.572 144.967 1.00 31.94 150 GLY B CA 1
ATOM 4589 C C . GLY B 1 149 ? -0.525 28.535 144.264 1.00 27.41 150 GLY B C 1
ATOM 4590 O O . GLY B 1 149 ? 0.014 27.462 144.001 1.00 27.63 150 GLY B O 1
ATOM 4591 N N . GLN B 1 150 ? 0.013 29.711 143.952 1.00 26.52 151 GLN B N 1
ATOM 4592 C CA . GLN B 1 150 ? 1.224 29.786 143.147 1.00 25.67 151 GLN B CA 1
ATOM 4593 C C . GLN B 1 150 ? 2.463 30.124 143.978 1.00 25.92 151 GLN B C 1
ATOM 4594 O O . GLN B 1 150 ? 3.569 30.158 143.459 1.00 25.37 151 GLN B O 1
ATOM 4600 N N . GLY B 1 151 ? 2.274 30.311 145.284 1.00 26.85 152 GLY B N 1
ATOM 4601 C CA . GLY B 1 151 ? 3.389 30.516 146.200 1.00 29.33 152 GLY B CA 1
ATOM 4602 C C . GLY B 1 151 ? 4.065 31.878 146.078 1.00 32.56 152 GLY B C 1
ATOM 4603 O O . GLY B 1 151 ? 5.294 31.977 146.129 1.00 27.70 152 GLY B O 1
ATOM 4604 N N . LYS B 1 152 ? 3.253 32.923 145.918 1.00 26.23 153 LYS B N 1
ATOM 4605 C CA . LYS B 1 152 ? 3.738 34.300 145.806 1.00 26.87 153 LYS B CA 1
ATOM 4606 C C . LYS B 1 152 ? 3.430 35.102 147.063 1.00 27.43 153 LYS B C 1
ATOM 4607 O O . LYS B 1 152 ? 2.392 34.895 147.693 1.00 27.21 153 LYS B O 1
ATOM 4613 N N . ASN B 1 153 ? 4.315 36.030 147.413 1.00 26.43 154 ASN B N 1
ATOM 4614 C CA . ASN B 1 153 ? 4.011 36.998 148.460 1.00 27.14 154 ASN B CA 1
ATOM 4615 C C . ASN B 1 153 ? 3.065 38.051 147.890 1.00 26.64 154 ASN B C 1
ATOM 4616 O O . ASN B 1 153 ? 2.751 38.019 146.696 1.00 25.74 154 ASN B O 1
ATOM 4621 N N . VAL B 1 154 ? 2.607 38.983 148.716 1.00 27.28 155 VAL B N 1
ATOM 4622 C CA . VAL B 1 154 ? 1.560 39.913 148.267 1.00 31.46 155 VAL B CA 1
ATOM 4623 C C . VAL B 1 154 ? 2.019 40.847 147.133 1.00 27.94 155 VAL B C 1
ATOM 4624 O O . VAL B 1 154 ? 1.269 41.133 146.195 1.00 25.30 155 VAL B O 1
ATOM 4628 N N . TYR B 1 155 ? 3.259 41.306 147.204 1.00 25.79 156 TYR B N 1
ATOM 4629 C CA . TYR B 1 155 ? 3.773 42.211 146.186 1.00 29.31 156 TYR B CA 1
ATOM 4630 C C . TYR B 1 155 ? 3.917 41.508 144.837 1.00 26.38 156 TYR B C 1
ATOM 4631 O O . TYR B 1 155 ? 3.549 42.065 143.796 1.00 25.04 156 TYR B O 1
ATOM 4640 N N . GLN B 1 156 ? 4.415 40.273 144.859 1.00 23.93 157 GLN B N 1
ATOM 4641 C CA . GLN B 1 156 ? 4.534 39.481 143.625 1.00 23.11 157 GLN B CA 1
ATOM 4642 C C . GLN B 1 156 ? 3.151 39.225 143.034 1.00 22.86 157 GLN B C 1
ATOM 4643 O O . GLN B 1 156 ? 2.940 39.360 141.823 1.00 22.06 157 GLN B O 1
ATOM 4649 N N . ALA B 1 157 ? 2.211 38.875 143.904 1.00 23.61 158 ALA B N 1
ATOM 4650 C CA . ALA B 1 157 ? 0.840 38.609 143.497 1.00 23.55 158 ALA B CA 1
ATOM 4651 C C . ALA B 1 157 ? 0.197 39.842 142.865 1.00 25.02 158 ALA B C 1
ATOM 4652 O O . ALA B 1 157 ? -0.401 39.752 141.799 1.00 22.44 158 ALA B O 1
ATOM 4654 N N . GLU B 1 158 ? 0.338 40.992 143.515 1.00 24.10 159 GLU B N 1
ATOM 4655 C CA . GLU B 1 158 ? -0.256 42.234 143.020 1.00 25.43 159 GLU B CA 1
ATOM 4656 C C . GLU B 1 158 ? 0.257 42.631 141.632 1.00 25.48 159 GLU B C 1
ATOM 4657 O O . GLU B 1 158 ? -0.525 42.980 140.737 1.00 23.41 159 GLU B O 1
ATOM 4663 N N . ILE B 1 159 ? 1.572 42.585 141.455 1.00 21.85 160 ILE B N 1
ATOM 4664 C CA . ILE B 1 159 ? 2.175 42.931 140.171 1.00 20.99 160 ILE B CA 1
ATOM 4665 C C . ILE B 1 159 ? 1.650 42.026 139.054 1.00 26.89 160 ILE B C 1
ATOM 4666 O O . ILE B 1 159 ? 1.406 42.469 137.930 1.00 23.01 160 ILE B O 1
ATOM 4671 N N . ASP B 1 160 ? 1.467 40.760 139.386 1.00 26.05 161 ASP B N 1
ATOM 4672 C CA . ASP B 1 160 ? 0.982 39.770 138.440 1.00 20.13 161 ASP B CA 1
ATOM 4673 C C . ASP B 1 160 ? -0.528 39.866 138.227 1.00 20.19 161 ASP B C 1
ATOM 4674 O O . ASP B 1 160 ? -0.987 40.363 137.188 1.00 20.66 161 ASP B O 1
ATOM 4679 N N . CYS B 1 161 ? -1.294 39.390 139.209 1.00 22.31 162 CYS B N 1
ATOM 4680 C CA . CYS B 1 161 ? -2.704 39.068 138.987 1.00 22.23 162 CYS B CA 1
ATOM 4681 C C . CYS B 1 161 ? -3.631 40.267 139.050 1.00 26.32 162 CYS B C 1
ATOM 4682 O O . CYS B 1 161 ? -4.809 40.168 138.712 1.00 28.36 162 CYS B O 1
ATOM 4685 N N . ILE B 1 162 ? -3.110 41.402 139.490 1.00 24.75 163 ILE B N 1
ATOM 4686 C CA . ILE B 1 162 ? -3.895 42.626 139.445 1.00 24.47 163 ILE B CA 1
ATOM 4687 C C . ILE B 1 162 ? -3.372 43.521 138.322 1.00 26.36 163 ILE B C 1
ATOM 4688 O O . ILE B 1 162 ? -4.025 43.689 137.287 1.00 27.87 163 ILE B O 1
ATOM 4693 N N . THR B 1 163 ? -2.173 44.059 138.514 1.00 23.38 164 THR B N 1
ATOM 4694 C CA . THR B 1 163 ? -1.595 45.032 137.586 1.00 25.02 164 THR B CA 1
ATOM 4695 C C . THR B 1 163 ? -1.352 44.524 136.156 1.00 26.96 164 THR B C 1
ATOM 4696 O O . THR B 1 163 ? -1.953 45.041 135.208 1.00 26.22 164 THR B O 1
ATOM 4700 N N . GLU B 1 164 ? -0.479 43.530 135.995 1.00 24.09 165 GLU B N 1
ATOM 4701 C CA . GLU B 1 164 ? -0.162 43.007 134.669 1.00 23.39 165 GLU B CA 1
ATOM 4702 C C . GLU B 1 164 ? -1.367 42.418 133.941 1.00 25.99 165 GLU B C 1
ATOM 4703 O O . GLU B 1 164 ? -1.543 42.647 132.744 1.00 22.93 165 GLU B O 1
ATOM 4709 N N . LEU B 1 165 ? -2.185 41.667 134.668 1.00 24.68 166 LEU B N 1
ATOM 4710 C CA . LEU B 1 165 ? -3.424 41.129 134.119 1.00 18.58 166 LEU B CA 1
ATOM 4711 C C . LEU B 1 165 ? -4.302 42.250 133.548 1.00 20.65 166 LEU B C 1
ATOM 4712 O O . LEU B 1 165 ? -4.721 42.197 132.388 1.00 18.69 166 LEU B O 1
ATOM 4717 N N . SER B 1 166 ? -4.597 43.253 134.370 1.00 23.35 167 SER B N 1
ATOM 4718 C CA . SER B 1 166 ? -5.431 44.365 133.920 1.00 28.58 167 SER B CA 1
ATOM 4719 C C . SER B 1 166 ? -4.786 45.087 132.740 1.00 29.03 167 SER B C 1
ATOM 4720 O O . SER B 1 166 ? -5.476 45.501 131.801 1.00 30.14 167 SER B O 1
ATOM 4723 N N . ASP B 1 167 ? -3.463 45.231 132.783 1.00 25.84 168 ASP B N 1
ATOM 4724 C CA . ASP B 1 167 ? -2.733 45.871 131.689 1.00 26.84 168 ASP B CA 1
ATOM 4725 C C . ASP B 1 167 ? -2.880 45.131 130.352 1.00 30.05 168 ASP B C 1
ATOM 4726 O O . ASP B 1 167 ? -3.105 45.767 129.316 1.00 29.72 168 ASP B O 1
ATOM 4731 N N . PHE B 1 168 ? -2.737 43.804 130.362 1.00 26.63 169 PHE B N 1
ATOM 4732 C CA . PHE B 1 168 ? -2.951 43.004 129.145 1.00 23.83 169 PHE B CA 1
ATOM 4733 C C . PHE B 1 168 ? -4.310 43.315 128.502 1.00 24.67 169 PHE B C 1
ATOM 4734 O O . PHE B 1 168 ? -4.390 43.579 127.307 1.00 24.25 169 PHE B O 1
ATOM 4742 N N . PHE B 1 169 ? -5.373 43.273 129.299 1.00 22.96 170 PHE B N 1
ATOM 4743 C CA . PHE B 1 169 ? -6.721 43.498 128.776 1.00 22.80 170 PHE B CA 1
ATOM 4744 C C . PHE B 1 169 ? -6.888 44.923 128.227 1.00 25.52 170 PHE B C 1
ATOM 4745 O O . PHE B 1 169 ? -7.310 45.110 127.085 1.00 27.55 170 PHE B O 1
ATOM 4753 N N . ARG B 1 170 ? -6.540 45.918 129.032 1.00 24.91 171 ARG B N 1
ATOM 4754 C CA . ARG B 1 170 ? -6.649 47.311 128.611 1.00 27.72 171 ARG B CA 1
ATOM 4755 C C . ARG B 1 170 ? -5.788 47.600 127.381 1.00 29.54 171 ARG B C 1
ATOM 4756 O O . ARG B 1 170 ? -6.247 48.224 126.421 1.00 26.09 171 ARG B O 1
ATOM 4764 N N . TYR B 1 171 ? -4.555 47.112 127.372 1.00 24.51 172 TYR B N 1
ATOM 4765 C CA . TYR B 1 171 ? -3.691 47.391 126.226 1.00 23.50 172 TYR B CA 1
ATOM 4766 C C . TYR B 1 171 ? -4.085 46.643 124.952 1.00 25.98 172 TYR B C 1
ATOM 4767 O O . TYR B 1 171 ? -3.998 47.189 123.859 1.00 25.44 172 TYR B O 1
ATOM 4776 N N . TYR B 1 172 ? -4.529 45.403 125.081 1.00 21.71 173 TYR B N 1
ATOM 4777 C CA . TYR B 1 172 ? -5.023 44.687 123.916 1.00 20.66 173 TYR B CA 1
ATOM 4778 C C . TYR B 1 172 ? -6.251 45.368 123.302 1.00 19.52 173 TYR B C 1
ATOM 4779 O O . TYR B 1 172 ? -6.386 45.419 122.085 1.00 20.52 173 TYR B O 1
ATOM 4788 N N . VAL B 1 173 ? -7.152 45.866 124.137 1.00 19.63 174 VAL B N 1
ATOM 4789 C CA . VAL B 1 173 ? -8.308 46.603 123.616 1.00 20.31 174 VAL B CA 1
ATOM 4790 C C . VAL B 1 173 ? -7.839 47.826 122.807 1.00 23.13 174 VAL B C 1
ATOM 4791 O O . VAL B 1 173 ? -8.302 48.066 121.681 1.00 20.97 174 VAL B O 1
ATOM 4795 N N . LYS B 1 174 ? -6.872 48.563 123.341 1.00 23.59 175 LYS B N 1
ATOM 4796 C CA . LYS B 1 174 ? -6.314 49.700 122.606 1.00 26.51 175 LYS B CA 1
ATOM 4797 C C . LYS B 1 174 ? -5.685 49.310 121.264 1.00 25.93 175 LYS B C 1
ATOM 4798 O O . LYS B 1 174 ? -6.004 49.911 120.225 1.00 27.52 175 LYS B O 1
ATOM 4801 N N . TYR B 1 175 ? -4.805 48.306 121.275 1.00 20.72 176 TYR B N 1
ATOM 4802 C CA . TYR B 1 175 ? -4.151 47.846 120.045 1.00 24.53 176 TYR B CA 1
ATOM 4803 C C . TYR B 1 175 ? -5.165 47.301 119.044 1.00 25.56 176 TYR B C 1
ATOM 4804 O O . TYR B 1 175 ? -5.051 47.528 117.839 1.00 23.93 176 TYR B O 1
ATOM 4813 N N . ALA B 1 176 ? -6.153 46.569 119.544 1.00 24.90 177 ALA B N 1
ATOM 4814 C CA . ALA B 1 176 ? -7.152 45.982 118.667 1.00 22.87 177 ALA B CA 1
ATOM 4815 C C . ALA B 1 176 ? -7.985 47.071 118.011 1.00 22.34 177 ALA B C 1
ATOM 4816 O O . ALA B 1 176 ? -8.320 46.977 116.833 1.00 19.99 177 ALA B O 1
ATOM 4818 N N . SER B 1 177 ? -8.307 48.104 118.783 1.00 24.06 178 SER B N 1
ATOM 4819 C CA . SER B 1 177 ? -9.119 49.209 118.292 1.00 23.53 178 SER B CA 1
ATOM 4820 C C . SER B 1 177 ? -8.411 49.893 117.127 1.00 31.72 178 SER B C 1
ATOM 4821 O O . SER B 1 177 ? -9.056 50.299 116.154 1.00 26.24 178 SER B O 1
ATOM 4824 N N . ASP B 1 178 ? -7.087 50.002 117.236 1.00 31.14 179 ASP B N 1
ATOM 4825 C CA . ASP B 1 178 ? -6.244 50.521 116.163 1.00 35.61 179 ASP B CA 1
ATOM 4826 C C . ASP B 1 178 ? -6.261 49.613 114.938 1.00 34.01 179 ASP B C 1
ATOM 4827 O O . ASP B 1 178 ? -6.376 50.097 113.821 1.00 30.28 179 ASP B O 1
ATOM 4832 N N . LEU B 1 179 ? -6.142 48.302 115.150 1.00 33.48 180 LEU B N 1
ATOM 4833 C CA . LEU B 1 179 ? -6.150 47.348 114.040 1.00 31.87 180 LEU B CA 1
ATOM 4834 C C . LEU B 1 179 ? -7.458 47.386 113.266 1.00 31.52 180 LEU B C 1
ATOM 4835 O O . LEU B 1 179 ? -7.468 47.278 112.041 1.00 32.78 180 LEU B O 1
ATOM 4840 N N . TYR B 1 180 ? -8.566 47.518 113.987 1.00 22.89 181 TYR B N 1
ATOM 4841 C CA . TYR B 1 180 ? -9.883 47.480 113.356 1.00 25.45 181 TYR B CA 1
ATOM 4842 C C . TYR B 1 180 ? -10.276 48.810 112.707 1.00 26.04 181 TYR B C 1
ATOM 4843 O O . TYR B 1 180 ? -11.292 48.897 112.020 1.00 29.74 181 TYR B O 1
ATOM 4852 N N . ALA B 1 181 ? -9.501 49.856 112.961 1.00 29.50 182 ALA B N 1
ATOM 4853 C CA . ALA B 1 181 ? -9.831 51.167 112.417 1.00 36.89 182 ALA B CA 1
ATOM 4854 C C . ALA B 1 181 ? -9.404 51.211 110.957 1.00 40.79 182 ALA B C 1
ATOM 4855 O O . ALA B 1 181 ? -8.350 51.749 110.622 1.00 43.71 182 ALA B O 1
ATOM 4857 N N . GLN B 1 182 ? -10.229 50.613 110.104 1.00 42.15 183 GLN B N 1
ATOM 4858 C CA . GLN B 1 182 ? -9.984 50.542 108.671 1.00 46.57 183 GLN B CA 1
ATOM 4859 C C . GLN B 1 182 ? -11.085 51.317 107.965 1.00 44.62 183 GLN B C 1
ATOM 4860 O O . GLN B 1 182 ? -12.263 51.090 108.230 1.00 48.91 183 GLN B O 1
ATOM 4866 N N . GLN B 1 183 ? -10.718 52.234 107.076 1.00 36.11 184 GLN B N 1
ATOM 4867 C CA . GLN B 1 183 ? -11.731 52.879 106.258 1.00 30.37 184 GLN B CA 1
ATOM 4868 C C . GLN B 1 183 ? -11.554 52.466 104.804 1.00 28.19 184 GLN B C 1
ATOM 4869 O O . GLN B 1 183 ? -10.435 52.239 104.345 1.00 21.61 184 GLN B O 1
ATOM 4875 N N . PRO B 1 184 ? -12.671 52.325 104.085 1.00 20.54 185 PRO B N 1
ATOM 4876 C CA . PRO B 1 184 ? -12.567 51.915 102.687 1.00 19.72 185 PRO B CA 1
ATOM 4877 C C . PRO B 1 184 ? -11.958 53.052 101.880 1.00 24.26 185 PRO B C 1
ATOM 4878 O O . PRO B 1 184 ? -12.066 54.217 102.290 1.00 23.20 185 PRO B O 1
ATOM 4882 N N . VAL B 1 185 ? -11.319 52.733 100.760 1.00 21.05 186 VAL B N 1
ATOM 4883 C CA . VAL B 1 185 ? -10.684 53.772 99.952 1.00 25.14 186 VAL B CA 1
ATOM 4884 C C . VAL B 1 185 ? -10.877 53.521 98.457 1.00 27.77 186 VAL B C 1
ATOM 4885 O O . VAL B 1 185 ? -10.856 52.370 97.994 1.00 20.92 186 VAL B O 1
ATOM 4889 N N . GLU B 1 186 ? -11.104 54.597 97.710 1.00 19.68 187 GLU B N 1
ATOM 4890 C CA . GLU B 1 186 ? -11.194 54.500 96.268 1.00 25.20 187 GLU B CA 1
ATOM 4891 C C . GLU B 1 186 ? -9.787 54.658 95.729 1.00 33.31 187 GLU B C 1
ATOM 4892 O O . GLU B 1 186 ? -9.178 55.710 95.904 1.00 35.07 187 GLU B O 1
ATOM 4898 N N . SER B 1 187 ? -9.263 53.617 95.089 1.00 32.92 188 SER B N 1
ATOM 4899 C CA . SER B 1 187 ? -7.896 53.657 94.568 1.00 37.46 188 SER B CA 1
ATOM 4900 C C . SER B 1 187 ? -7.773 54.492 93.297 1.00 34.42 188 SER B C 1
ATOM 4901 O O . SER B 1 187 ? -8.773 54.941 92.729 1.00 31.64 188 SER B O 1
ATOM 4904 N N . ALA B 1 188 ? -6.537 54.684 92.849 1.00 40.88 189 ALA B N 1
ATOM 4905 C CA . ALA B 1 188 ? -6.261 55.508 91.674 1.00 43.43 189 ALA B CA 1
ATOM 4906 C C . ALA B 1 188 ? -6.969 54.986 90.420 1.00 40.35 189 ALA B C 1
ATOM 4907 O O . ALA B 1 188 ? -7.450 55.767 89.603 1.00 39.22 189 ALA B O 1
ATOM 4909 N N . ASP B 1 189 ? -7.059 53.666 90.289 1.00 40.91 190 ASP B N 1
ATOM 4910 C CA . ASP B 1 189 ? -7.705 53.048 89.126 1.00 40.46 190 ASP B CA 1
ATOM 4911 C C . ASP B 1 189 ? -9.238 53.076 89.164 1.00 35.73 190 ASP B C 1
ATOM 4912 O O . ASP B 1 189 ? -9.896 52.594 88.242 1.00 36.14 190 ASP B O 1
ATOM 4917 N N . GLY B 1 190 ? -9.809 53.624 90.229 1.00 29.68 191 GLY B N 1
ATOM 4918 C CA . GLY B 1 190 ? -11.256 53.718 90.313 1.00 29.29 191 GLY B CA 1
ATOM 4919 C C . GLY B 1 190 ? -11.910 52.601 91.119 1.00 28.74 191 GLY B C 1
ATOM 4920 O O . GLY B 1 190 ? -13.120 52.651 91.363 1.00 27.01 191 GLY B O 1
ATOM 4921 N N . THR B 1 191 ? -11.129 51.606 91.551 1.00 21.45 192 THR B N 1
ATOM 4922 C CA . THR B 1 191 ? -11.704 50.526 92.350 1.00 20.60 192 THR B CA 1
ATOM 4923 C C . THR B 1 191 ? -11.959 50.948 93.795 1.00 19.97 192 THR B C 1
ATOM 4924 O O . THR B 1 191 ? -11.346 51.884 94.308 1.00 20.40 192 THR B O 1
ATOM 4928 N N . TRP B 1 192 ? -12.855 50.227 94.456 1.00 19.37 193 TRP B N 1
ATOM 4929 C CA . TRP B 1 192 ? -13.355 50.620 95.762 1.00 18.89 193 TRP B CA 1
ATOM 4930 C C . TRP B 1 192 ? -13.020 49.472 96.700 1.00 19.89 193 TRP B C 1
ATOM 4931 O O . TRP B 1 192 ? -13.525 48.361 96.532 1.00 17.95 193 TRP B O 1
ATOM 4942 N N . ASN B 1 193 ? -12.156 49.747 97.675 1.00 17.86 194 ASN B N 1
ATOM 4943 C CA . ASN B 1 193 ? -11.493 48.703 98.446 1.00 17.31 194 ASN B CA 1
ATOM 4944 C C . ASN B 1 193 ? -11.757 48.776 99.936 1.00 21.38 194 ASN B C 1
ATOM 4945 O O . ASN B 1 193 ? -11.777 49.863 100.523 1.00 20.97 194 ASN B O 1
ATOM 4950 N N . LYS B 1 194 ? -11.957 47.618 100.558 1.00 16.94 195 LYS B N 1
ATOM 4951 C CA . LYS B 1 194 ? -11.983 47.553 102.021 1.00 15.88 195 LYS B CA 1
ATOM 4952 C C . LYS B 1 194 ? -11.144 46.368 102.484 1.00 23.60 195 LYS B C 1
ATOM 4953 O O . LYS B 1 194 ? -11.006 45.371 101.776 1.00 19.71 195 LYS B O 1
ATOM 4959 N N . ALA B 1 195 ? -10.587 46.478 103.678 1.00 23.35 196 ALA B N 1
ATOM 4960 C CA . ALA B 1 195 ? -9.839 45.377 104.251 1.00 28.88 196 ALA B CA 1
ATOM 4961 C C . ALA B 1 195 ? -10.484 45.041 105.579 1.00 28.47 196 ALA B C 1
ATOM 4962 O O . ALA B 1 195 ? -10.908 45.932 106.313 1.00 28.67 196 ALA B O 1
ATOM 4964 N N . GLU B 1 196 ? -10.596 43.755 105.877 1.00 26.07 197 GLU B N 1
ATOM 4965 C CA . GLU B 1 196 ? -11.161 43.355 107.152 1.00 27.44 197 GLU B CA 1
ATOM 4966 C C . GLU B 1 196 ? -10.337 42.241 107.776 1.00 24.15 197 GLU B C 1
ATOM 4967 O O . GLU B 1 196 ? -9.743 41.431 107.078 1.00 22.08 197 GLU B O 1
ATOM 4973 N N . TYR B 1 197 ? -10.286 42.231 109.100 1.00 22.70 198 TYR B N 1
ATOM 4974 C CA . TYR B 1 197 ? -9.518 41.234 109.823 1.00 25.54 198 TYR B CA 1
ATOM 4975 C C . TYR B 1 197 ? -10.457 40.187 110.353 1.00 27.75 198 TYR B C 1
ATOM 4976 O O . TYR B 1 197 ? -11.214 40.462 111.278 1.00 38.38 198 TYR B O 1
ATOM 4985 N N . ARG B 1 198 ? -10.419 38.988 109.784 1.00 18.33 199 ARG B N 1
ATOM 4986 C CA . ARG B 1 198 ? -11.293 37.931 110.265 1.00 18.45 199 ARG B CA 1
ATOM 4987 C C . ARG B 1 198 ? -10.544 37.133 111.333 1.00 21.03 199 ARG B C 1
ATOM 4988 O O . ARG B 1 198 ? -9.313 37.124 111.340 1.00 19.40 199 ARG B O 1
ATOM 4996 N N . PRO B 1 199 ? -11.277 36.479 112.251 1.00 17.87 200 PRO B N 1
ATOM 4997 C CA . PRO B 1 199 ? -10.582 35.577 113.177 1.00 18.61 200 PRO B CA 1
ATOM 4998 C C . PRO B 1 199 ? -10.074 34.358 112.431 1.00 23.44 200 PRO B C 1
ATOM 4999 O O . PRO B 1 199 ? -10.363 34.199 111.237 1.00 21.46 200 PRO B O 1
ATOM 5003 N N . LEU B 1 200 ? -9.333 33.499 113.120 1.00 21.69 201 LEU B N 1
ATOM 5004 C CA . LEU B 1 200 ? -8.949 32.229 112.537 1.00 21.77 201 LEU B CA 1
ATOM 5005 C C . LEU B 1 200 ? -10.220 31.421 112.343 1.00 21.65 201 LEU B C 1
ATOM 5006 O O . LEU B 1 200 ? -11.188 31.594 113.075 1.00 22.47 201 LEU B O 1
ATOM 5011 N N . GLU B 1 201 ? -10.239 30.543 111.353 1.00 19.28 202 GLU B N 1
ATOM 5012 C CA . GLU B 1 201 ? -11.446 29.755 111.132 1.00 21.88 202 GLU B CA 1
ATOM 5013 C C . GLU B 1 201 ? -11.620 28.663 112.176 1.00 25.34 202 GLU B C 1
ATOM 5014 O O . GLU B 1 201 ? -12.736 28.403 112.635 1.00 25.91 202 GLU B O 1
ATOM 5020 N N . GLY B 1 202 ? -10.515 28.026 112.554 1.00 24.08 203 GLY B N 1
ATOM 5021 C CA . GLY B 1 202 ? -10.554 26.993 113.570 1.00 22.51 203 GLY B CA 1
ATOM 5022 C C . GLY B 1 202 ? -10.446 27.563 114.979 1.00 24.76 203 GLY B C 1
ATOM 5023 O O . GLY B 1 202 ? -10.250 28.766 115.149 1.00 23.36 203 GLY B O 1
ATOM 5024 N N . PHE B 1 203 ? -10.574 26.703 115.991 1.00 23.45 204 PHE B N 1
ATOM 5025 C CA . PHE B 1 203 ? -10.545 27.170 117.378 1.00 20.72 204 PHE B CA 1
ATOM 5026 C C . PHE B 1 203 ? -9.114 27.300 117.892 1.00 24.31 204 PHE B C 1
ATOM 5027 O O . PHE B 1 203 ? -8.176 26.760 117.291 1.00 20.36 204 PHE B O 1
ATOM 5035 N N . VAL B 1 204 ? -8.961 28.002 119.016 1.00 20.22 205 VAL B N 1
ATOM 5036 C CA . VAL B 1 204 ? -7.657 28.230 119.625 1.00 18.96 205 VAL B CA 1
ATOM 5037 C C . VAL B 1 204 ? -7.537 27.393 120.902 1.00 20.40 205 VAL B C 1
ATOM 5038 O O . VAL B 1 204 ? -8.435 27.392 121.742 1.00 21.94 205 VAL B O 1
ATOM 5042 N N . TYR B 1 205 ? -6.440 26.661 121.024 1.00 18.95 206 TYR B N 1
ATOM 5043 C CA . TYR B 1 205 ? -6.157 25.878 122.220 1.00 18.86 206 TYR B CA 1
ATOM 5044 C C . TYR B 1 205 ? -5.158 26.669 123.051 1.00 20.11 206 TYR B C 1
ATOM 5045 O O . TYR B 1 205 ? -4.012 26.860 122.638 1.00 18.72 206 TYR B O 1
ATOM 5054 N N . ALA B 1 206 ? -5.595 27.163 124.204 1.00 22.24 207 ALA B N 1
ATOM 5055 C CA . ALA B 1 206 ? -4.700 27.890 125.100 1.00 20.78 207 ALA B CA 1
ATOM 5056 C C . ALA B 1 206 ? -4.161 26.954 126.182 1.00 21.03 207 ALA B C 1
ATOM 5057 O O . ALA B 1 206 ? -4.941 26.315 126.898 1.00 22.60 207 ALA B O 1
ATOM 5059 N N . VAL B 1 207 ? -2.835 26.873 126.287 1.00 19.65 208 VAL B N 1
ATOM 5060 C CA . VAL B 1 207 ? -2.168 26.074 127.317 1.00 19.66 208 VAL B CA 1
ATOM 5061 C C . VAL B 1 207 ? -1.320 27.011 128.176 1.00 19.36 208 VAL B C 1
ATOM 5062 O O . VAL B 1 207 ? -0.297 27.522 127.728 1.00 19.06 208 VAL B O 1
ATOM 5066 N N . SER B 1 208 ? -1.754 27.240 129.411 1.00 19.75 209 SER B N 1
ATOM 5067 C CA . SER B 1 208 ? -1.173 28.288 130.239 1.00 19.49 209 SER B CA 1
ATOM 5068 C C . SER B 1 208 ? -0.335 27.719 131.392 1.00 20.14 209 SER B C 1
ATOM 5069 O O . SER B 1 208 ? -0.604 26.615 131.874 1.00 20.94 209 SER B O 1
ATOM 5072 N N . PRO B 1 209 ? 0.692 28.470 131.831 1.00 19.87 210 PRO B N 1
ATOM 5073 C CA . PRO B 1 209 ? 1.625 27.991 132.856 1.00 20.45 210 PRO B CA 1
ATOM 5074 C C . PRO B 1 209 ? 1.158 28.384 134.263 1.00 28.23 210 PRO B C 1
ATOM 5075 O O . PRO B 1 209 ? 0.186 29.136 134.401 1.00 22.97 210 PRO B O 1
ATOM 5079 N N . PHE B 1 210 ? 1.840 27.883 135.291 1.00 21.64 211 PHE B N 1
ATOM 5080 C CA . PHE B 1 210 ? 1.476 28.210 136.665 1.00 23.50 211 PHE B CA 1
ATOM 5081 C C . PHE B 1 210 ? 1.958 29.594 137.061 1.00 22.94 211 PHE B C 1
ATOM 5082 O O . PHE B 1 210 ? 1.433 30.203 138.001 1.00 23.07 211 PHE B O 1
ATOM 5090 N N . ASN B 1 211 ? 2.989 30.089 136.383 1.00 21.65 212 ASN B N 1
ATOM 5091 C CA . ASN B 1 211 ? 3.803 31.105 137.043 1.00 24.74 212 ASN B CA 1
ATOM 5092 C C . ASN B 1 211 ? 3.223 32.512 137.126 1.00 22.71 212 ASN B C 1
ATOM 5093 O O . ASN B 1 211 ? 3.575 33.271 138.031 1.00 22.94 212 ASN B O 1
ATOM 5098 N N . PHE B 1 212 ? 2.327 32.859 136.210 1.00 20.11 213 PHE B N 1
ATOM 5099 C CA . PHE B 1 212 ? 1.674 34.156 136.282 1.00 21.27 213 PHE B CA 1
ATOM 5100 C C . PHE B 1 212 ? 0.206 34.019 135.960 1.00 20.40 213 PHE B C 1
ATOM 5101 O O . PHE B 1 212 ? -0.152 33.489 134.914 1.00 20.43 213 PHE B O 1
ATOM 5109 N N . THR B 1 213 ? -0.642 34.511 136.849 1.00 20.32 214 THR B N 1
ATOM 5110 C CA . THR B 1 213 ? -2.066 34.512 136.588 1.00 20.39 214 THR B CA 1
ATOM 5111 C C . THR B 1 213 ? -2.321 35.381 135.347 1.00 25.27 214 THR B C 1
ATOM 5112 O O . THR B 1 213 ? -3.163 35.050 134.510 1.00 21.46 214 THR B O 1
ATOM 5116 N N . ALA B 1 214 ? -1.558 36.467 135.220 1.00 19.12 215 ALA B N 1
ATOM 5117 C CA . ALA B 1 214 ? -1.695 37.396 134.087 1.00 18.39 215 ALA B CA 1
ATOM 5118 C C . ALA B 1 214 ? -1.448 36.727 132.741 1.00 20.38 215 ALA B C 1
ATOM 5119 O O . ALA B 1 214 ? -2.037 37.109 131.735 1.00 18.82 215 ALA B O 1
ATOM 5121 N N . ILE B 1 215 ? -0.566 35.734 132.715 1.00 17.93 216 ILE B N 1
ATOM 5122 C CA . ILE B 1 215 ? -0.243 35.074 131.453 1.00 18.27 216 ILE B CA 1
ATOM 5123 C C . ILE B 1 215 ? -1.397 34.210 130.966 1.00 17.63 216 ILE B C 1
ATOM 5124 O O . ILE B 1 215 ? -1.687 34.174 129.779 1.00 18.11 216 ILE B O 1
ATOM 5129 N N . ALA B 1 216 ? -2.065 33.526 131.884 1.00 19.24 217 ALA B N 1
ATOM 5130 C CA . ALA B 1 216 ? -3.294 32.830 131.531 1.00 21.71 217 ALA B CA 1
ATOM 5131 C C . ALA B 1 216 ? -4.290 33.812 130.895 1.00 24.66 217 ALA B C 1
ATOM 5132 O O . ALA B 1 216 ? -4.899 33.509 129.872 1.00 17.86 217 ALA B O 1
ATOM 5134 N N . ALA B 1 217 ? -4.449 34.988 131.501 1.00 21.43 218 ALA B N 1
ATOM 5135 C CA . ALA B 1 217 ? -5.357 36.002 130.956 1.00 23.73 218 ALA B CA 1
ATOM 5136 C C . ALA B 1 217 ? -4.955 36.418 129.541 1.00 21.93 218 ALA B C 1
ATOM 5137 O O . ALA B 1 217 ? -5.806 36.545 128.654 1.00 19.99 218 ALA B O 1
ATOM 5139 N N . ASN B 1 218 ? -3.659 36.636 129.338 1.00 17.51 219 ASN B N 1
ATOM 5140 C CA . ASN B 1 218 ? -3.126 36.986 128.017 1.00 20.89 219 ASN B CA 1
ATOM 5141 C C . ASN B 1 218 ? -3.398 35.898 126.986 1.00 19.50 219 ASN B C 1
ATOM 5142 O O . ASN B 1 218 ? -3.817 36.184 125.856 1.00 17.91 219 ASN B O 1
ATOM 5147 N N . LEU B 1 219 ? -3.160 34.650 127.377 1.00 16.37 220 LEU B N 1
ATOM 5148 C CA . LEU B 1 219 ? -3.272 33.532 126.448 1.00 20.08 220 LEU B CA 1
ATOM 5149 C C . LEU B 1 219 ? -4.695 33.334 125.954 1.00 18.01 220 LEU B C 1
ATOM 5150 O O . LEU B 1 219 ? -4.902 33.020 124.778 1.00 19.53 220 LEU B O 1
ATOM 5155 N N . ILE B 1 220 ? -5.677 33.510 126.838 1.00 17.99 221 ILE B N 1
ATOM 5156 C CA . ILE B 1 220 ? -7.071 33.355 126.422 1.00 22.41 221 ILE B CA 1
ATOM 5157 C C . ILE B 1 220 ? -7.658 34.651 125.849 1.00 21.40 221 ILE B C 1
ATOM 5158 O O . ILE B 1 220 ? -8.482 34.618 124.936 1.00 20.28 221 ILE B O 1
ATOM 5163 N N . GLY B 1 221 ? -7.229 35.787 126.385 1.00 19.72 222 GLY B N 1
ATOM 5164 C CA . GLY B 1 221 ? -7.828 37.063 126.037 1.00 21.74 222 GLY B CA 1
ATOM 5165 C C . GLY B 1 221 ? -7.449 37.614 124.673 1.00 20.77 222 GLY B C 1
ATOM 5166 O O . GLY B 1 221 ? -8.303 38.146 123.955 1.00 21.09 222 GLY B O 1
ATOM 5167 N N . ALA B 1 222 ? -6.172 37.516 124.322 1.00 18.06 223 ALA B N 1
ATOM 5168 C CA . ALA B 1 222 ? -5.709 37.956 123.012 1.00 19.37 223 ALA B CA 1
ATOM 5169 C C . ALA B 1 222 ? -6.487 37.295 121.865 1.00 21.64 223 ALA B C 1
ATOM 5170 O O . ALA B 1 222 ? -7.025 38.012 121.027 1.00 19.65 223 ALA B O 1
ATOM 5172 N N . PRO B 1 223 ? -6.563 35.940 121.822 1.00 19.21 224 PRO B N 1
ATOM 5173 C CA . PRO B 1 223 ? -7.363 35.375 120.723 1.00 19.34 224 PRO B CA 1
ATOM 5174 C C . PRO B 1 223 ? -8.857 35.691 120.837 1.00 23.83 224 PRO B C 1
ATOM 5175 O O . PRO B 1 223 ? -9.460 36.030 119.813 1.00 22.28 224 PRO B O 1
ATOM 5179 N N . ALA B 1 224 ? -9.441 35.604 122.036 1.00 19.10 225 ALA B N 1
ATOM 5180 C CA . ALA B 1 224 ? -10.881 35.842 122.169 1.00 20.07 225 ALA B CA 1
ATOM 5181 C C . ALA B 1 224 ? -11.285 37.245 121.712 1.00 21.33 225 ALA B C 1
ATOM 5182 O O . ALA B 1 224 ? -12.302 37.410 121.037 1.00 20.73 225 ALA B O 1
ATOM 5184 N N . LEU B 1 225 ? -10.478 38.243 122.064 1.00 17.02 226 LEU B N 1
ATOM 5185 C CA . LEU B 1 225 ? -10.780 39.627 121.728 1.00 18.63 226 LEU B CA 1
ATOM 5186 C C . LEU B 1 225 ? -10.928 39.815 120.213 1.00 17.79 226 LEU B C 1
ATOM 5187 O O . LEU B 1 225 ? -11.737 40.623 119.748 1.00 20.28 226 LEU B O 1
ATOM 5192 N N . MET B 1 226 ? -10.142 39.060 119.457 1.00 16.37 227 MET B N 1
ATOM 5193 C CA . MET B 1 226 ? -10.109 39.184 118.003 1.00 21.18 227 MET B CA 1
ATOM 5194 C C . MET B 1 226 ? -11.191 38.334 117.330 1.00 21.31 227 MET B C 1
ATOM 5195 O O . MET B 1 226 ? -11.163 38.124 116.108 1.00 25.52 227 MET B O 1
ATOM 5200 N N . GLY B 1 227 ? -12.131 37.828 118.128 1.00 19.46 228 GLY B N 1
ATOM 5201 C CA . GLY B 1 227 ? -13.249 37.075 117.588 1.00 19.97 228 GLY B CA 1
ATOM 5202 C C . GLY B 1 227 ? -13.057 35.576 117.509 1.00 22.27 228 GLY B C 1
ATOM 5203 O O . GLY B 1 227 ? -13.866 34.872 116.896 1.00 20.45 228 GLY B O 1
ATOM 5204 N N . ASN B 1 228 ? -11.997 35.076 118.135 1.00 16.38 229 ASN B N 1
ATOM 5205 C CA . ASN B 1 228 ? -11.770 33.633 118.196 1.00 21.21 229 ASN B CA 1
ATOM 5206 C C . ASN B 1 228 ? -12.460 33.005 119.400 1.00 21.20 229 ASN B C 1
ATOM 5207 O O . ASN B 1 228 ? -12.790 33.697 120.352 1.00 22.88 229 ASN B O 1
ATOM 5212 N N . THR B 1 229 ? -12.678 31.692 119.351 1.00 16.77 230 THR B N 1
ATOM 5213 C CA . THR B 1 229 ? -13.159 30.974 120.517 1.00 17.43 230 THR B CA 1
ATOM 5214 C C . THR B 1 229 ? -12.091 29.966 120.945 1.00 22.22 230 THR B C 1
ATOM 5215 O O . THR B 1 229 ? -11.258 29.544 120.144 1.00 20.01 230 THR B O 1
ATOM 5219 N N . VAL B 1 230 ? -12.120 29.590 122.214 1.00 22.29 231 VAL B N 1
ATOM 5220 C CA . VAL B 1 230 ? -10.948 29.030 122.863 1.00 20.70 231 VAL B CA 1
ATOM 5221 C C . VAL B 1 230 ? -11.295 27.831 123.733 1.00 22.07 231 VAL B C 1
ATOM 5222 O O . VAL B 1 230 ? -12.278 27.865 124.493 1.00 24.53 231 VAL B O 1
ATOM 5226 N N . VAL B 1 231 ? -10.508 26.762 123.613 1.00 22.42 232 VAL B N 1
ATOM 5227 C CA . VAL B 1 231 ? -10.508 25.717 124.634 1.00 25.20 232 VAL B CA 1
ATOM 5228 C C . VAL B 1 231 ? -9.233 25.906 125.456 1.00 26.93 232 VAL B C 1
ATOM 5229 O O . VAL B 1 231 ? -8.137 26.039 124.902 1.00 19.88 232 VAL B O 1
ATOM 5233 N N . TRP B 1 232 ? -9.385 25.945 126.775 1.00 24.96 233 TRP B N 1
ATOM 5234 C CA . TRP B 1 232 ? -8.305 26.400 127.651 1.00 20.70 233 TRP B CA 1
ATOM 5235 C C . TRP B 1 232 ? -7.981 25.359 128.714 1.00 25.58 233 TRP B C 1
ATOM 5236 O O . TRP B 1 232 ? -8.831 25.029 129.552 1.00 26.17 233 TRP B O 1
ATOM 5247 N N . LYS B 1 233 ? -6.753 24.850 128.687 1.00 21.66 234 LYS B N 1
ATOM 5248 C CA . LYS B 1 233 ? -6.294 23.956 129.739 1.00 23.79 234 LYS B CA 1
ATOM 5249 C C . LYS B 1 233 ? -5.338 24.696 130.658 1.00 23.57 234 LYS B C 1
ATOM 5250 O O . LYS B 1 233 ? -4.199 24.940 130.289 1.00 22.36 234 LYS B O 1
ATOM 5256 N N . PRO B 1 234 ? -5.802 25.061 131.859 1.00 22.74 235 PRO B N 1
ATOM 5257 C CA . PRO B 1 234 ? -4.935 25.780 132.799 1.00 25.34 235 PRO B CA 1
ATOM 5258 C C . PRO B 1 234 ? -3.917 24.840 133.437 1.00 23.24 235 PRO B C 1
ATOM 5259 O O . PRO B 1 234 ? -4.136 23.623 133.483 1.00 24.08 235 PRO B O 1
ATOM 5263 N N . SER B 1 235 ? -2.823 25.396 133.942 1.00 22.96 236 SER B N 1
ATOM 5264 C CA . SER B 1 235 ? -1.902 24.617 134.768 1.00 23.68 236 SER B CA 1
ATOM 5265 C C . SER B 1 235 ? -2.622 24.077 136.017 1.00 24.84 236 SER B C 1
ATOM 5266 O O . SER B 1 235 ? -3.388 24.792 136.667 1.00 24.94 236 SER B O 1
ATOM 5269 N N . GLN B 1 236 ? -2.382 22.810 136.337 1.00 25.80 237 GLN B N 1
ATOM 5270 C CA . GLN B 1 236 ? -2.972 22.192 137.526 1.00 35.03 237 GLN B CA 1
ATOM 5271 C C . GLN B 1 236 ? -2.690 23.019 138.786 1.00 32.35 237 GLN B C 1
ATOM 5272 O O . GLN B 1 236 ? -3.528 23.119 139.677 1.00 27.95 237 GLN B O 1
ATOM 5278 N N . THR B 1 237 ? -1.511 23.626 138.841 1.00 26.59 238 THR B N 1
ATOM 5279 C CA . THR B 1 237 ? -1.070 24.313 140.052 1.00 26.85 238 THR B CA 1
ATOM 5280 C C . THR B 1 237 ? -1.360 25.820 140.040 1.00 30.66 238 THR B C 1
ATOM 5281 O O . THR B 1 237 ? -0.776 26.572 140.816 1.00 29.61 238 THR B O 1
ATOM 5285 N N . ALA B 1 238 ? -2.247 26.257 139.147 1.00 25.37 239 ALA B N 1
ATOM 5286 C CA . ALA B 1 238 ? -2.790 27.609 139.213 1.00 24.81 239 ALA B CA 1
ATOM 5287 C C . ALA B 1 238 ? -4.309 27.549 139.087 1.00 25.13 239 ALA B C 1
ATOM 5288 O O . ALA B 1 238 ? -4.948 28.529 138.701 1.00 24.55 239 ALA B O 1
ATOM 5290 N N . ALA B 1 239 ? -4.885 26.392 139.408 1.00 26.12 240 ALA B N 1
ATOM 5291 C CA . ALA B 1 239 ? -6.304 26.161 139.158 1.00 26.49 240 ALA B CA 1
ATOM 5292 C C . ALA B 1 239 ? -7.197 27.147 139.912 1.00 29.66 240 ALA B C 1
ATOM 5293 O O . ALA B 1 239 ? -8.180 27.646 139.366 1.00 28.94 240 ALA B O 1
ATOM 5295 N N . LEU B 1 240 ? -6.846 27.431 141.161 1.00 27.38 241 LEU B N 1
ATOM 5296 C CA . LEU B 1 240 ? -7.666 28.303 141.997 1.00 31.08 241 LEU B CA 1
ATOM 5297 C C . LEU B 1 240 ? -7.774 29.704 141.403 1.00 26.74 241 LEU B C 1
ATOM 5298 O O . LEU B 1 240 ? -8.878 30.232 141.216 1.00 26.75 241 LEU B O 1
ATOM 5303 N N . SER B 1 241 ? -6.629 30.310 141.112 1.00 25.88 242 SER B N 1
ATOM 5304 C CA . SER B 1 241 ? -6.622 31.659 140.565 1.00 26.68 242 SER B CA 1
ATOM 5305 C C . SER B 1 241 ? -7.192 31.680 139.142 1.00 27.37 242 SER B C 1
ATOM 5306 O O . SER B 1 241 ? -7.885 32.619 138.755 1.00 23.71 242 SER B O 1
ATOM 5309 N N . ASN B 1 242 ? -6.906 30.638 138.369 1.00 23.92 243 ASN B N 1
ATOM 5310 C CA . ASN B 1 242 ? -7.381 30.593 136.992 1.00 25.17 243 ASN B CA 1
ATOM 5311 C C . ASN B 1 242 ? -8.898 30.417 136.919 1.00 24.62 243 ASN B C 1
ATOM 5312 O O . ASN B 1 242 ? -9.566 31.023 136.080 1.00 23.81 243 ASN B O 1
ATOM 5317 N N . TYR B 1 243 ? -9.435 29.606 137.821 1.00 24.81 244 TYR B N 1
ATOM 5318 C CA . TYR B 1 243 ? -10.873 29.407 137.883 1.00 29.03 244 TYR B CA 1
ATOM 5319 C C . TYR B 1 243 ? -11.566 30.718 138.254 1.00 30.70 244 TYR B C 1
ATOM 5320 O O . TYR B 1 243 ? -12.620 31.053 137.707 1.00 27.70 244 TYR B O 1
ATOM 5329 N N . LEU B 1 244 ? -10.956 31.465 139.171 1.00 29.15 245 LEU B N 1
ATOM 5330 C CA . LEU B 1 244 ? -11.487 32.763 139.564 1.00 30.86 245 LEU B CA 1
ATOM 5331 C C . LEU B 1 244 ? -11.569 33.667 138.338 1.00 28.59 245 LEU B C 1
ATOM 5332 O O . LEU B 1 244 ? -12.597 34.301 138.096 1.00 24.34 245 LEU B O 1
ATOM 5337 N N . LEU B 1 245 ? -10.490 33.696 137.563 1.00 23.39 246 LEU B N 1
ATOM 5338 C CA . LEU B 1 245 ? -10.438 34.494 136.350 1.00 22.34 246 LEU B CA 1
ATOM 5339 C C . LEU B 1 245 ? -11.576 34.099 135.397 1.00 26.75 246 LEU B C 1
ATOM 5340 O O . LEU B 1 245 ? -12.229 34.958 134.811 1.00 21.87 246 LEU B O 1
ATOM 5345 N N . MET B 1 246 ? -11.821 32.797 135.263 1.00 23.65 247 MET B N 1
ATOM 5346 C CA . MET B 1 246 ? -12.938 32.308 134.456 1.00 25.14 247 MET B CA 1
ATOM 5347 C C . MET B 1 246 ? -14.292 32.821 134.975 1.00 27.87 247 MET B C 1
ATOM 5348 O O . MET B 1 246 ? -15.123 33.294 134.198 1.00 26.29 247 MET B O 1
ATOM 5353 N N . THR B 1 247 ? -14.516 32.721 136.284 1.00 24.41 248 THR B N 1
ATOM 5354 C CA . THR B 1 247 ? -15.791 33.167 136.857 1.00 26.13 248 THR B CA 1
ATOM 5355 C C . THR B 1 247 ? -15.984 34.688 136.712 1.00 29.18 248 THR B C 1
ATOM 5356 O O . THR B 1 247 ? -17.094 35.156 136.450 1.00 28.09 248 THR B O 1
ATOM 5360 N N . VAL B 1 248 ? -14.898 35.449 136.846 1.00 26.91 249 VAL B N 1
ATOM 5361 C CA . VAL B 1 248 ? -14.944 36.895 136.623 1.00 25.47 249 VAL B CA 1
ATOM 5362 C C . VAL B 1 248 ? -15.323 37.256 135.174 1.00 26.70 249 VAL B C 1
ATOM 5363 O O . VAL B 1 248 ? -16.173 38.124 134.945 1.00 25.67 249 VAL B O 1
ATOM 5367 N N . LEU B 1 249 ? -14.704 36.586 134.203 1.00 21.99 250 LEU B N 1
ATOM 5368 C CA . LEU B 1 249 ? -15.076 36.768 132.799 1.00 21.26 250 LEU B CA 1
ATOM 5369 C C . LEU B 1 249 ? -16.556 36.497 132.564 1.00 26.03 250 LEU B C 1
ATOM 5370 O O . LEU B 1 249 ? -17.226 37.267 131.868 1.00 25.00 250 LEU B O 1
ATOM 5375 N N . GLU B 1 250 ? -17.072 35.423 133.161 1.00 24.04 251 GLU B N 1
ATOM 5376 C CA . GLU B 1 250 ? -18.496 35.115 133.052 1.00 27.30 251 GLU B CA 1
ATOM 5377 C C . GLU B 1 250 ? -19.353 36.214 133.680 1.00 28.97 251 GLU B C 1
ATOM 5378 O O . GLU B 1 250 ? -20.366 36.608 133.112 1.00 26.91 251 GLU B O 1
ATOM 5384 N N . GLU B 1 251 ? -18.947 36.711 134.846 1.00 26.62 252 GLU B N 1
ATOM 5385 C CA . GLU B 1 251 ? -19.667 37.818 135.467 1.00 28.56 252 GLU B CA 1
ATOM 5386 C C . GLU B 1 251 ? -19.619 39.083 134.592 1.00 28.77 252 GLU B C 1
ATOM 5387 O O . GLU B 1 251 ? -20.583 39.850 134.542 1.00 27.42 252 GLU B O 1
ATOM 5393 N N . ALA B 1 252 ? -18.498 39.281 133.900 1.00 24.71 253 ALA B N 1
ATOM 5394 C CA . ALA B 1 252 ? -18.302 40.445 133.038 1.00 23.28 253 ALA B CA 1
ATOM 5395 C C . ALA B 1 252 ? -19.112 40.352 131.752 1.00 25.03 253 ALA B C 1
ATOM 5396 O O . ALA B 1 252 ? -19.103 41.279 130.935 1.00 21.72 253 ALA B O 1
ATOM 5398 N N . GLY B 1 253 ? -19.778 39.219 131.554 1.00 22.06 254 GLY B N 1
ATOM 5399 C CA . GLY B 1 253 ? -20.635 39.032 130.398 1.00 27.33 254 GLY B CA 1
ATOM 5400 C C . GLY B 1 253 ? -20.093 38.175 129.264 1.00 27.05 254 GLY B C 1
ATOM 5401 O O . GLY B 1 253 ? -20.633 38.209 128.163 1.00 23.32 254 GLY B O 1
ATOM 5402 N N . LEU B 1 254 ? -19.042 37.395 129.510 1.00 23.55 255 LEU B N 1
ATOM 5403 C CA . LEU B 1 254 ? -18.526 36.513 128.454 1.00 20.38 255 LEU B CA 1
ATOM 5404 C C . LEU B 1 254 ? -19.604 35.510 128.038 1.00 21.74 255 LEU B C 1
ATOM 5405 O O . LEU B 1 254 ? -20.157 34.816 128.895 1.00 22.31 255 LEU B O 1
ATOM 5410 N N . PRO B 1 255 ? -19.918 35.435 126.733 1.00 21.68 256 PRO B N 1
ATOM 5411 C CA . PRO B 1 255 ? -20.959 34.488 126.311 1.00 25.27 256 PRO B CA 1
ATOM 5412 C C . PRO B 1 255 ? -20.527 33.033 126.484 1.00 25.47 256 PRO B C 1
ATOM 5413 O O . PRO B 1 255 ? -19.337 32.726 126.415 1.00 25.01 256 PRO B O 1
ATOM 5417 N N . LYS B 1 256 ? -21.494 32.148 126.693 1.00 26.59 257 LYS B N 1
ATOM 5418 C CA . LYS B 1 256 ? -21.205 30.733 126.891 1.00 28.82 257 LYS B CA 1
ATOM 5419 C C . LYS B 1 256 ? -20.413 30.144 125.722 1.00 25.87 257 LYS B C 1
ATOM 5420 O O . LYS B 1 256 ? -20.663 30.468 124.559 1.00 24.31 257 LYS B O 1
ATOM 5426 N N . GLY B 1 257 ? -19.443 29.295 126.037 1.00 27.00 258 GLY B N 1
ATOM 5427 C CA . GLY B 1 257 ? -18.706 28.578 125.010 1.00 22.89 258 GLY B CA 1
ATOM 5428 C C . GLY B 1 257 ? -17.594 29.359 124.333 1.00 24.78 258 GLY B C 1
ATOM 5429 O O . GLY B 1 257 ? -16.814 28.791 123.570 1.00 26.48 258 GLY B O 1
ATOM 5430 N N . VAL B 1 258 ? -17.505 30.659 124.597 1.00 22.60 259 VAL B N 1
ATOM 5431 C CA . VAL B 1 258 ? -16.467 31.467 123.953 1.00 19.28 259 VAL B CA 1
ATOM 5432 C C . VAL B 1 258 ? -15.091 31.085 124.500 1.00 20.75 259 VAL B C 1
ATOM 5433 O O . VAL B 1 258 ? -14.100 31.003 123.766 1.00 22.26 259 VAL B O 1
ATOM 5437 N N . ILE B 1 259 ? -15.045 30.845 125.797 1.00 19.75 260 ILE B N 1
ATOM 5438 C CA . ILE B 1 259 ? -13.857 30.284 126.419 1.00 21.22 260 ILE B CA 1
ATOM 5439 C C . ILE B 1 259 ? -14.321 29.115 127.259 1.00 24.15 260 ILE B C 1
ATOM 5440 O O . ILE B 1 259 ? -15.330 29.208 127.963 1.00 24.97 260 ILE B O 1
ATOM 5445 N N . ASN B 1 260 ? -13.591 28.009 127.164 1.00 21.15 261 ASN B N 1
ATOM 5446 C CA . ASN B 1 260 ? -13.940 26.797 127.869 1.00 22.24 261 ASN B CA 1
ATOM 5447 C C . ASN B 1 260 ? -12.783 26.316 128.730 1.00 25.72 261 ASN B C 1
ATOM 5448 O O . ASN B 1 260 ? -11.678 26.128 128.244 1.00 23.95 261 ASN B O 1
ATOM 5453 N N . PHE B 1 261 ? -13.079 26.116 130.010 1.00 24.65 262 PHE B N 1
ATOM 5454 C CA . PHE B 1 261 ? -12.090 25.882 131.058 1.00 23.66 262 PHE B CA 1
ATOM 5455 C C . PHE B 1 261 ? -12.026 24.385 131.298 1.00 24.69 262 PHE B C 1
ATOM 5456 O O . PHE B 1 261 ? -12.938 23.809 131.904 1.00 28.11 262 PHE B O 1
ATOM 5464 N N . ILE B 1 262 ? -10.967 23.742 130.812 1.00 24.50 263 ILE B N 1
ATOM 5465 C CA . ILE B 1 262 ? -10.875 22.286 130.899 1.00 25.51 263 ILE B CA 1
ATOM 5466 C C . ILE B 1 262 ? -9.577 21.781 131.526 1.00 29.93 263 ILE B C 1
ATOM 5467 O O . ILE B 1 262 ? -8.739 21.192 130.846 1.00 27.59 263 ILE B O 1
ATOM 5472 N N . PRO B 1 263 ? -9.416 21.987 132.839 1.00 29.60 264 PRO B N 1
ATOM 5473 C CA . PRO B 1 263 ? -8.281 21.352 133.518 1.00 26.76 264 PRO B CA 1
ATOM 5474 C C . PRO B 1 263 ? -8.372 19.836 133.387 1.00 27.87 264 PRO B C 1
ATOM 5475 O O . PRO B 1 263 ? -9.478 19.291 133.332 1.00 32.38 264 PRO B O 1
ATOM 5479 N N . GLY B 1 264 ? -7.229 19.161 133.339 1.00 28.19 265 GLY B N 1
ATOM 5480 C CA . GLY B 1 264 ? -7.213 17.707 133.282 1.00 29.22 265 GLY B CA 1
ATOM 5481 C C . GLY B 1 264 ? -5.793 17.206 133.096 1.00 31.34 265 GLY B C 1
ATOM 5482 O O . GLY B 1 264 ? -4.852 18.004 133.101 1.00 28.23 265 GLY B O 1
ATOM 5483 N N . ASP B 1 265 ? -5.629 15.893 132.950 1.00 30.21 266 ASP B N 1
ATOM 5484 C CA . ASP B 1 265 ? -4.314 15.330 132.694 1.00 30.26 266 ASP B CA 1
ATOM 5485 C C . ASP B 1 265 ? -3.760 15.959 131.412 1.00 32.13 266 ASP B C 1
ATOM 5486 O O . ASP B 1 265 ? -4.447 15.984 130.390 1.00 34.05 266 ASP B O 1
ATOM 5491 N N . PRO B 1 266 ? -2.537 16.509 131.478 1.00 28.22 267 PRO B N 1
ATOM 5492 C CA . PRO B 1 266 ? -1.988 17.263 130.344 1.00 37.60 267 PRO B CA 1
ATOM 5493 C C . PRO B 1 266 ? -1.940 16.453 129.055 1.00 36.46 267 PRO B C 1
ATOM 5494 O O . PRO B 1 266 ? -2.385 16.950 128.022 1.00 36.18 267 PRO B O 1
ATOM 5498 N N . VAL B 1 267 ? -1.443 15.224 129.112 1.00 33.07 268 VAL B N 1
ATOM 5499 C CA . VAL B 1 267 ? -1.355 14.408 127.902 1.00 37.32 268 VAL B CA 1
ATOM 5500 C C . VAL B 1 267 ? -2.734 14.017 127.353 1.00 40.46 268 VAL B C 1
ATOM 5501 O O . VAL B 1 267 ? -2.993 14.139 126.152 1.00 38.82 268 VAL B O 1
ATOM 5505 N N . GLN B 1 268 ? -3.617 13.566 128.240 1.00 35.06 269 GLN B N 1
ATOM 5506 C CA . GLN B 1 268 ? -4.955 13.137 127.854 1.00 34.24 269 GLN B CA 1
ATOM 5507 C C . GLN B 1 268 ? -5.781 14.262 127.212 1.00 35.30 269 GLN B C 1
ATOM 5508 O O . GLN B 1 268 ? -6.413 14.069 126.169 1.00 33.82 269 GLN B O 1
ATOM 5514 N N . VAL B 1 269 ? -5.772 15.437 127.832 1.00 28.32 270 VAL B N 1
ATOM 5515 C CA . VAL B 1 269 ? -6.540 16.562 127.316 1.00 27.27 270 VAL B CA 1
ATOM 5516 C C . VAL B 1 269 ? -5.956 17.025 125.973 1.00 29.26 270 VAL B C 1
ATOM 5517 O O . VAL B 1 269 ? -6.683 17.192 124.990 1.00 27.82 270 VAL B O 1
ATOM 5521 N N . THR B 1 270 ? -4.636 17.187 125.932 1.00 28.34 271 THR B N 1
ATOM 5522 C CA . THR B 1 270 ? -3.940 17.661 124.736 1.00 27.56 271 THR B CA 1
ATOM 5523 C C . THR B 1 270 ? -4.140 16.748 123.518 1.00 27.68 271 THR B C 1
ATOM 5524 O O . THR B 1 270 ? -4.404 17.226 122.410 1.00 27.30 271 THR B O 1
ATOM 5528 N N . ASP B 1 271 ? -4.026 15.443 123.724 1.00 26.61 272 ASP B N 1
ATOM 5529 C CA . ASP B 1 271 ? -4.211 14.480 122.637 1.00 32.13 272 ASP B CA 1
ATOM 5530 C C . ASP B 1 271 ? -5.612 14.570 122.036 1.00 32.97 272 ASP B C 1
ATOM 5531 O O . ASP B 1 271 ? -5.782 14.444 120.825 1.00 32.24 272 ASP B O 1
ATOM 5536 N N . GLN B 1 272 ? -6.617 14.793 122.880 1.00 32.12 273 GLN B N 1
ATOM 5537 C CA . GLN B 1 272 ? -7.994 14.873 122.401 1.00 32.66 273 GLN B CA 1
ATOM 5538 C C . GLN B 1 272 ? -8.317 16.204 121.701 1.00 31.34 273 GLN B C 1
ATOM 5539 O O . GLN B 1 272 ? -9.062 16.227 120.715 1.00 30.09 273 GLN B O 1
ATOM 5545 N N . VAL B 1 273 ? -7.766 17.307 122.215 1.00 25.24 274 VAL B N 1
ATOM 5546 C CA . VAL B 1 273 ? -7.903 18.599 121.559 1.00 28.18 274 VAL B CA 1
ATOM 5547 C C . VAL B 1 273 ? -7.290 18.531 120.159 1.00 28.90 274 VAL B C 1
ATOM 5548 O O . VAL B 1 273 ? -7.902 18.949 119.176 1.00 26.04 274 VAL B O 1
ATOM 5552 N N . LEU B 1 274 ? -6.085 17.981 120.076 1.00 25.30 275 LEU B N 1
ATOM 5553 C CA . LEU B 1 274 ? -5.362 17.911 118.806 1.00 28.90 275 LEU B CA 1
ATOM 5554 C C . LEU B 1 274 ? -5.950 16.890 117.817 1.00 33.40 275 LEU B C 1
ATOM 5555 O O . LEU B 1 274 ? -5.519 16.820 116.666 1.00 34.07 275 LEU B O 1
ATOM 5560 N N . ALA B 1 275 ? -6.938 16.112 118.255 1.00 28.76 276 ALA B N 1
ATOM 5561 C CA . ALA B 1 275 ? -7.574 15.154 117.362 1.00 31.60 276 ALA B CA 1
ATOM 5562 C C . ALA B 1 275 ? -8.631 15.796 116.469 1.00 31.99 276 ALA B C 1
ATOM 5563 O O . ALA B 1 275 ? -9.056 15.191 115.490 1.00 29.68 276 ALA B O 1
ATOM 5565 N N . ASP B 1 276 ? -9.059 17.014 116.803 1.00 27.85 277 ASP B N 1
ATOM 5566 C CA . ASP B 1 276 ? -10.165 17.639 116.081 1.00 29.85 277 ASP B CA 1
ATOM 5567 C C . ASP B 1 276 ? -9.690 18.366 114.823 1.00 30.16 277 ASP B C 1
ATOM 5568 O O . ASP B 1 276 ? -8.729 19.146 114.860 1.00 27.51 277 ASP B O 1
ATOM 5573 N N . LYS B 1 277 ? -10.391 18.119 113.718 1.00 29.16 278 LYS B N 1
ATOM 5574 C CA . LYS B 1 277 ? -10.031 18.666 112.413 1.00 29.75 278 LYS B CA 1
ATOM 5575 C C . LYS B 1 277 ? -10.074 20.193 112.375 1.00 28.27 278 LYS B C 1
ATOM 5576 O O . LYS B 1 277 ? -9.427 20.809 111.526 1.00 24.99 278 LYS B O 1
ATOM 5582 N N . ASP B 1 278 ? -10.832 20.797 113.291 1.00 22.82 279 ASP B N 1
ATOM 5583 C CA . ASP B 1 278 ? -10.966 22.253 113.330 1.00 25.54 279 ASP B CA 1
ATOM 5584 C C . ASP B 1 278 ? -9.960 22.975 114.238 1.00 26.34 279 ASP B C 1
ATOM 5585 O O . ASP B 1 278 ? -10.115 24.164 114.504 1.00 27.54 279 ASP B O 1
ATOM 5590 N N . PHE B 1 279 ? -8.939 22.269 114.716 1.00 26.85 280 PHE B N 1
ATOM 5591 C CA . PHE B 1 279 ? -7.878 22.900 115.521 1.00 22.34 280 PHE B CA 1
ATOM 5592 C C . PHE B 1 279 ? -7.170 23.990 114.712 1.00 20.78 280 PHE B C 1
ATOM 5593 O O . PHE B 1 279 ? -6.558 23.705 113.691 1.00 26.90 280 PHE B O 1
ATOM 5601 N N . GLY B 1 280 ? -7.273 25.240 115.160 1.00 19.33 281 GLY B N 1
ATOM 5602 C CA . GLY B 1 280 ? -6.765 26.364 114.392 1.00 19.98 281 GLY B CA 1
ATOM 5603 C C . GLY B 1 280 ? -5.443 26.938 114.871 1.00 22.92 281 GLY B C 1
ATOM 5604 O O . GLY B 1 280 ? -4.648 27.432 114.066 1.00 17.29 281 GLY B O 1
ATOM 5605 N N . ALA B 1 281 ? -5.198 26.878 116.181 1.00 22.19 282 ALA B N 1
ATOM 5606 C CA . ALA B 1 281 ? -3.993 27.478 116.741 1.00 19.88 282 ALA B CA 1
ATOM 5607 C C . ALA B 1 281 ? -3.677 27.003 118.154 1.00 21.53 282 ALA B C 1
ATOM 5608 O O . ALA B 1 281 ? -4.581 26.736 118.942 1.00 24.37 282 ALA B O 1
ATOM 5610 N N . LEU B 1 282 ? -2.385 26.916 118.459 1.00 22.11 283 LEU B N 1
ATOM 5611 C CA . LEU B 1 282 ? -1.914 26.708 119.826 1.00 17.55 283 LEU B CA 1
ATOM 5612 C C . LEU B 1 282 ? -1.405 28.037 120.351 1.00 20.26 283 LEU B C 1
ATOM 5613 O O . LEU B 1 282 ? -0.592 28.701 119.692 1.00 22.77 283 LEU B O 1
ATOM 5618 N N . HIS B 1 283 ? -1.888 28.445 121.521 1.00 18.51 284 HIS B N 1
ATOM 5619 C CA . HIS B 1 283 ? -1.336 29.620 122.192 1.00 16.56 284 HIS B CA 1
ATOM 5620 C C . HIS B 1 283 ? -0.747 29.141 123.522 1.00 20.65 284 HIS B C 1
ATOM 5621 O O . HIS B 1 283 ? -1.486 28.740 124.422 1.00 20.05 284 HIS B O 1
ATOM 5628 N N . PHE B 1 284 ? 0.578 29.179 123.627 1.00 19.01 285 PHE B N 1
ATOM 5629 C CA . PHE B 1 284 ? 1.286 28.460 124.683 1.00 21.90 285 PHE B CA 1
ATOM 5630 C C . PHE B 1 284 ? 2.351 29.318 125.352 1.00 22.41 285 PHE B C 1
ATOM 5631 O O . PHE B 1 284 ? 3.064 30.063 124.695 1.00 22.38 285 PHE B O 1
ATOM 5639 N N . THR B 1 285 ? 2.464 29.189 126.667 1.00 21.18 286 THR B N 1
ATOM 5640 C CA . THR B 1 285 ? 3.621 29.697 127.375 1.00 19.28 286 THR B CA 1
ATOM 5641 C C . THR B 1 285 ? 3.996 28.657 128.432 1.00 24.82 286 THR B C 1
ATOM 5642 O O . THR B 1 285 ? 3.139 28.176 129.172 1.00 24.75 286 THR B O 1
ATOM 5646 N N . GLY B 1 286 ? 5.269 28.283 128.479 1.00 21.47 287 GLY B N 1
ATOM 5647 C CA . GLY B 1 286 ? 5.695 27.207 129.356 1.00 23.40 287 GLY B CA 1
ATOM 5648 C C . GLY B 1 286 ? 7.069 26.697 128.969 1.00 22.18 287 GLY B C 1
ATOM 5649 O O . GLY B 1 286 ? 7.793 27.362 128.233 1.00 24.01 287 GLY B O 1
ATOM 5650 N N . SER B 1 287 ? 7.422 25.515 129.460 1.00 28.97 288 SER B N 1
ATOM 5651 C CA . SER B 1 287 ? 8.770 24.988 129.292 1.00 32.03 288 SER B CA 1
ATOM 5652 C C . SER B 1 287 ? 9.058 24.563 127.861 1.00 31.99 288 SER B C 1
ATOM 5653 O O . SER B 1 287 ? 8.150 24.243 127.096 1.00 31.77 288 SER B O 1
ATOM 5656 N N . THR B 1 288 ? 10.342 24.552 127.524 1.00 32.41 289 THR B N 1
ATOM 5657 C CA . THR B 1 288 ? 10.812 24.122 126.221 1.00 34.18 289 THR B CA 1
ATOM 5658 C C . THR B 1 288 ? 10.382 22.700 125.909 1.00 31.63 289 THR B C 1
ATOM 5659 O O . THR B 1 288 ? 9.924 22.407 124.808 1.00 31.93 289 THR B O 1
ATOM 5663 N N . ASN B 1 289 ? 10.514 21.809 126.880 1.00 32.20 290 ASN B N 1
ATOM 5664 C CA . ASN B 1 289 ? 10.229 20.405 126.608 1.00 39.02 290 ASN B CA 1
ATOM 5665 C C . ASN B 1 289 ? 8.749 20.122 126.352 1.00 35.62 290 ASN B C 1
ATOM 5666 O O . ASN B 1 289 ? 8.402 19.288 125.512 1.00 31.65 290 ASN B O 1
ATOM 5671 N N . VAL B 1 290 ? 7.878 20.828 127.063 1.00 33.29 291 VAL B N 1
ATOM 5672 C CA . VAL B 1 290 ? 6.447 20.701 126.818 1.00 31.12 291 VAL B CA 1
ATOM 5673 C C . VAL B 1 290 ? 6.096 21.284 125.435 1.00 29.63 291 VAL B C 1
ATOM 5674 O O . VAL B 1 290 ? 5.315 20.699 124.679 1.00 27.02 291 VAL B O 1
ATOM 5678 N N . PHE B 1 291 ? 6.693 22.421 125.097 1.00 27.57 292 PHE B N 1
ATOM 5679 C CA . PHE B 1 291 ? 6.442 23.019 123.786 1.00 30.55 292 PHE B CA 1
ATOM 5680 C C . PHE B 1 291 ? 6.845 22.077 122.667 1.00 33.51 292 PHE B C 1
ATOM 5681 O O . PHE B 1 291 ? 6.093 21.885 121.711 1.00 30.93 292 PHE B O 1
ATOM 5689 N N . LYS B 1 292 ? 8.032 21.489 122.792 1.00 30.01 293 LYS B N 1
ATOM 5690 C CA . LYS B 1 292 ? 8.527 20.571 121.774 1.00 30.02 293 LYS B CA 1
ATOM 5691 C C . LYS B 1 292 ? 7.593 19.389 121.574 1.00 31.65 293 LYS B C 1
ATOM 5692 O O . LYS B 1 292 ? 7.371 18.957 120.444 1.00 31.58 293 LYS B O 1
ATOM 5698 N N . SER B 1 293 ? 7.045 18.870 122.671 1.00 31.79 294 SER B N 1
ATOM 5699 C CA . SER B 1 293 ? 6.065 17.788 122.594 1.00 30.55 294 SER B CA 1
ATOM 5700 C C . SER B 1 293 ? 4.814 18.217 121.829 1.00 28.14 294 SER B C 1
ATOM 5701 O O . SER B 1 293 ? 4.345 17.501 120.940 1.00 27.54 294 SER B O 1
ATOM 5704 N N . LEU B 1 294 ? 4.266 19.372 122.206 1.00 25.17 295 LEU B N 1
ATOM 5705 C CA . LEU B 1 294 ? 3.085 19.930 121.552 1.00 27.75 295 LEU B CA 1
ATOM 5706 C C . LEU B 1 294 ? 3.346 20.139 120.067 1.00 27.13 295 LEU B C 1
ATOM 5707 O O . LEU B 1 294 ? 2.532 19.756 119.217 1.00 27.67 295 LEU B O 1
ATOM 5712 N N . TYR B 1 295 ? 4.491 20.744 119.769 1.00 22.22 296 TYR B N 1
ATOM 5713 C CA . TYR B 1 295 ? 4.897 21.030 118.393 1.00 25.21 296 TYR B CA 1
ATOM 5714 C C . TYR B 1 295 ? 4.897 19.766 117.532 1.00 27.10 296 TYR B C 1
ATOM 5715 O O . TYR B 1 295 ? 4.245 19.715 116.491 1.00 25.79 296 TYR B O 1
ATOM 5724 N N . GLY B 1 296 ? 5.624 18.746 117.977 1.00 27.19 297 GLY B N 1
ATOM 5725 C CA . GLY B 1 296 ? 5.687 17.477 117.269 1.00 31.19 297 GLY B CA 1
ATOM 5726 C C . GLY B 1 296 ? 4.347 16.781 117.095 1.00 32.08 297 GLY B C 1
ATOM 5727 O O . GLY B 1 296 ? 4.093 16.151 116.068 1.00 28.88 297 GLY B O 1
ATOM 5728 N N . LYS B 1 297 ? 3.484 16.881 118.099 1.00 30.45 298 LYS B N 1
ATOM 5729 C CA . LYS B 1 297 ? 2.142 16.321 117.979 1.00 31.63 298 LYS B CA 1
ATOM 5730 C C . LYS B 1 297 ? 1.339 17.058 116.911 1.00 27.60 298 LYS B C 1
ATOM 5731 O O . LYS B 1 297 ? 0.631 16.446 116.120 1.00 29.33 298 LYS B O 1
ATOM 5737 N N . ILE B 1 298 ? 1.457 18.378 116.883 1.00 27.98 299 ILE B N 1
ATOM 5738 C CA . ILE B 1 298 ? 0.732 19.162 115.896 1.00 29.83 299 ILE B CA 1
ATOM 5739 C C . ILE B 1 298 ? 1.214 18.848 114.476 1.00 36.07 299 ILE B C 1
ATOM 5740 O O . ILE B 1 298 ? 0.404 18.549 113.592 1.00 33.10 299 ILE B O 1
ATOM 5745 N N . GLN B 1 299 ? 2.529 18.895 114.267 1.00 32.10 300 GLN B N 1
ATOM 5746 C CA . GLN B 1 299 ? 3.097 18.675 112.936 1.00 31.95 300 GLN B CA 1
ATOM 5747 C C . GLN B 1 299 ? 2.769 17.295 112.416 1.00 31.75 300 GLN B C 1
ATOM 5748 O O . GLN B 1 299 ? 2.546 17.108 111.219 1.00 35.87 300 GLN B O 1
ATOM 5754 N N . SER B 1 300 ? 2.745 16.330 113.328 1.00 28.15 301 SER B N 1
ATOM 5755 C CA . SER B 1 300 ? 2.368 14.974 112.995 1.00 34.31 301 SER B CA 1
ATOM 5756 C C . SER B 1 300 ? 0.981 14.975 112.353 1.00 37.36 301 SER B C 1
ATOM 5757 O O . SER B 1 300 ? 0.783 14.405 111.283 1.00 37.91 301 SER B O 1
ATOM 5760 N N . GLY B 1 301 ? 0.030 15.645 112.995 1.00 34.94 302 GLY B N 1
ATOM 5761 C CA . GLY B 1 301 ? -1.309 15.756 112.448 1.00 32.35 302 GLY B CA 1
ATOM 5762 C C . GLY B 1 301 ? -1.331 16.502 111.123 1.00 31.15 302 GLY B C 1
ATOM 5763 O O . GLY B 1 301 ? -2.035 16.104 110.193 1.00 35.40 302 GLY B O 1
ATOM 5764 N N . VAL B 1 302 ? -0.556 17.581 111.031 1.00 26.10 303 VAL B N 1
ATOM 5765 C CA . VAL B 1 302 ? -0.514 18.380 109.807 1.00 31.10 303 VAL B CA 1
ATOM 5766 C C . VAL B 1 302 ? -0.098 17.546 108.598 1.00 36.70 303 VAL B C 1
ATOM 5767 O O . VAL B 1 302 ? -0.805 17.494 107.583 1.00 37.09 303 VAL B O 1
ATOM 5771 N N . VAL B 1 303 ? 1.043 16.877 108.716 1.00 40.28 304 VAL B N 1
ATOM 5772 C CA . VAL B 1 303 ? 1.583 16.122 107.594 1.00 39.47 304 VAL B CA 1
ATOM 5773 C C . VAL B 1 303 ? 0.706 14.930 107.228 1.00 43.51 304 VAL B C 1
ATOM 5774 O O . VAL B 1 303 ? 0.688 14.514 106.076 1.00 45.10 304 VAL B O 1
ATOM 5778 N N . GLU B 1 304 ? -0.048 14.394 108.183 1.00 47.45 305 GLU B N 1
ATOM 5779 C CA . GLU B 1 304 ? -0.950 13.294 107.849 1.00 47.73 305 GLU B CA 1
ATOM 5780 C C . GLU B 1 304 ? -2.393 13.749 107.605 1.00 46.90 305 GLU B C 1
ATOM 5781 O O . GLU B 1 304 ? -3.311 12.931 107.538 1.00 50.10 305 GLU B O 1
ATOM 5787 N N . GLY B 1 305 ? -2.576 15.059 107.470 1.00 42.68 306 GLY B N 1
ATOM 5788 C CA . GLY B 1 305 ? -3.819 15.622 106.960 1.00 41.96 306 GLY B CA 1
ATOM 5789 C C . GLY B 1 305 ? -5.015 15.676 107.894 1.00 40.21 306 GLY B C 1
ATOM 5790 O O . GLY B 1 305 ? -6.161 15.706 107.442 1.00 35.11 306 GLY B O 1
ATOM 5791 N N . LYS B 1 306 ? -4.757 15.706 109.196 1.00 40.68 307 LYS B N 1
ATOM 5792 C CA . LYS B 1 306 ? -5.832 15.721 110.180 1.00 40.48 307 LYS B CA 1
ATOM 5793 C C . LYS B 1 306 ? -6.606 17.035 110.157 1.00 35.64 307 LYS B C 1
ATOM 5794 O O . LYS B 1 306 ? -7.794 17.058 110.476 1.00 34.79 307 LYS B O 1
ATOM 5800 N N . TYR B 1 307 ? -5.938 18.118 109.759 1.00 30.10 308 TYR B N 1
ATOM 5801 C CA . TYR B 1 307 ? -6.477 19.461 109.947 1.00 28.29 308 TYR B CA 1
ATOM 5802 C C . TYR B 1 307 ? -7.012 20.112 108.679 1.00 31.78 308 TYR B C 1
ATOM 5803 O O . TYR B 1 307 ? -6.436 19.964 107.602 1.00 30.63 308 TYR B O 1
ATOM 5812 N N . ARG B 1 308 ? -8.110 20.850 108.836 1.00 26.12 309 ARG B N 1
ATOM 5813 C CA . ARG B 1 308 ? -8.706 21.616 107.750 1.00 29.61 309 ARG B CA 1
ATOM 5814 C C . ARG B 1 308 ? -7.757 22.700 107.258 1.00 34.16 309 ARG B C 1
ATOM 5815 O O . ARG B 1 308 ? -7.693 22.978 106.063 1.00 32.85 309 ARG B O 1
ATOM 5817 N N . ASP B 1 309 ? -7.022 23.311 108.186 1.00 31.68 310 ASP B N 1
ATOM 5818 C CA . ASP B 1 309 ? -6.091 24.392 107.866 1.00 28.16 310 ASP B CA 1
ATOM 5819 C C . ASP B 1 309 ? -4.714 24.091 108.445 1.00 29.34 310 ASP B C 1
ATOM 5820 O O . ASP B 1 309 ? -4.560 23.157 109.229 1.00 28.85 310 ASP B O 1
ATOM 5825 N N . TYR B 1 310 ? -3.715 24.881 108.064 1.00 26.54 311 TYR B N 1
ATOM 5826 C CA . TYR B 1 310 ? -2.425 24.830 108.745 1.00 29.72 311 TYR B CA 1
ATOM 5827 C C . TYR B 1 310 ? -2.566 25.548 110.080 1.00 32.30 311 TYR B C 1
ATOM 5828 O O . TYR B 1 310 ? -2.830 26.748 110.118 1.00 34.94 311 TYR B O 1
ATOM 5837 N N . PRO B 1 311 ? -2.434 24.808 111.185 1.00 31.89 312 PRO B N 1
ATOM 5838 C CA . PRO B 1 311 ? -2.594 25.463 112.483 1.00 26.47 312 PRO B CA 1
ATOM 5839 C C . PRO B 1 311 ? -1.473 26.444 112.749 1.00 23.59 312 PRO B C 1
ATOM 5840 O O . PRO B 1 311 ? -0.352 26.214 112.307 1.00 26.73 312 PRO B O 1
ATOM 5844 N N . ARG B 1 312 ? -1.786 27.543 113.430 1.00 21.78 313 ARG B N 1
ATOM 5845 C CA . ARG B 1 312 ? -0.767 28.493 113.837 1.00 21.81 313 ARG B CA 1
ATOM 5846 C C . ARG B 1 312 ? -0.252 28.091 115.212 1.00 23.56 313 ARG B C 1
ATOM 5847 O O . ARG B 1 312 ? -1.009 27.626 116.057 1.00 22.79 313 ARG B O 1
ATOM 5855 N N . ILE B 1 313 ? 1.043 28.257 115.424 1.00 24.54 314 ILE B N 1
ATOM 5856 C CA . ILE B 1 313 ? 1.643 27.911 116.701 1.00 25.89 314 ILE B CA 1
ATOM 5857 C C . ILE B 1 313 ? 2.278 29.157 117.280 1.00 26.78 314 ILE B C 1
ATOM 5858 O O . ILE B 1 313 ? 3.222 29.700 116.717 1.00 31.63 314 ILE B O 1
ATOM 5863 N N . ILE B 1 314 ? 1.732 29.633 118.388 1.00 20.88 315 ILE B N 1
ATOM 5864 C CA . ILE B 1 314 ? 2.245 30.839 119.018 1.00 21.75 315 ILE B CA 1
ATOM 5865 C C . ILE B 1 314 ? 2.736 30.465 120.410 1.00 27.75 315 ILE B C 1
ATOM 5866 O O . ILE B 1 314 ? 1.947 30.355 121.350 1.00 23.71 315 ILE B O 1
ATOM 5871 N N . GLY B 1 315 ? 4.040 30.242 120.534 1.00 27.67 316 GLY B N 1
ATOM 5872 C CA . GLY B 1 315 ? 4.604 29.809 121.801 1.00 31.52 316 GLY B CA 1
ATOM 5873 C C . GLY B 1 315 ? 5.735 30.674 122.319 1.00 34.14 316 GLY B C 1
ATOM 5874 O O . GLY B 1 315 ? 6.474 31.271 121.537 1.00 33.11 316 GLY B O 1
ATOM 5875 N N . GLU B 1 316 ? 5.856 30.735 123.647 1.00 32.64 317 GLU B N 1
ATOM 5876 C CA . GLU B 1 316 ? 6.962 31.396 124.333 1.00 29.35 317 GLU B CA 1
ATOM 5877 C C . GLU B 1 316 ? 7.498 30.443 125.401 1.00 30.17 317 GLU B C 1
ATOM 5878 O O . GLU B 1 316 ? 6.723 29.905 126.211 1.00 24.93 317 GLU B O 1
ATOM 5880 N N . THR B 1 317 ? 8.811 30.223 125.410 1.00 29.74 318 THR B N 1
ATOM 5881 C CA . THR B 1 317 ? 9.392 29.205 126.293 1.00 35.04 318 THR B CA 1
ATOM 5882 C C . THR B 1 317 ? 10.481 29.684 127.248 1.00 38.68 318 THR B C 1
ATOM 5883 O O . THR B 1 317 ? 10.965 28.907 128.074 1.00 40.76 318 THR B O 1
ATOM 5887 N N . GLY B 1 318 ? 10.881 30.946 127.145 1.00 37.95 319 GLY B N 1
ATOM 5888 C CA . GLY B 1 318 ? 12.018 31.395 127.928 1.00 43.59 319 GLY B CA 1
ATOM 5889 C C . GLY B 1 318 ? 13.260 30.605 127.539 1.00 45.73 319 GLY B C 1
ATOM 5890 O O . GLY B 1 318 ? 13.296 29.955 126.492 1.00 48.82 319 GLY B O 1
ATOM 5891 N N . GLY B 1 319 ? 14.283 30.639 128.380 1.00 37.57 320 GLY B N 1
ATOM 5892 C CA . GLY B 1 319 ? 15.559 30.070 127.997 1.00 34.55 320 GLY B CA 1
ATOM 5893 C C . GLY B 1 319 ? 16.563 30.265 129.105 1.00 31.11 320 GLY B C 1
ATOM 5894 O O . GLY B 1 319 ? 16.174 30.497 130.244 1.00 33.07 320 GLY B O 1
ATOM 5895 N N . LYS B 1 320 ? 17.848 30.167 128.781 1.00 23.81 321 LYS B N 1
ATOM 5896 C CA . LYS B 1 320 ? 18.895 30.298 129.798 1.00 21.32 321 LYS B CA 1
ATOM 5897 C C . LYS B 1 320 ? 19.428 31.724 129.741 1.00 23.85 321 LYS B C 1
ATOM 5898 O O . LYS B 1 320 ? 20.388 32.020 129.023 1.00 22.41 321 LYS B O 1
ATOM 5904 N N . ASN B 1 321 ? 18.779 32.616 130.475 1.00 22.04 322 ASN B N 1
ATOM 5905 C CA . ASN B 1 321 ? 19.064 34.039 130.351 1.00 22.93 322 ASN B CA 1
ATOM 5906 C C . ASN B 1 321 ? 20.351 34.440 131.084 1.00 21.92 322 ASN B C 1
ATOM 5907 O O . ASN B 1 321 ? 20.694 33.846 132.099 1.00 24.67 322 ASN B O 1
ATOM 5912 N N . PHE B 1 322 ? 21.078 35.421 130.552 1.00 21.10 323 PHE B N 1
ATOM 5913 C CA . PHE B 1 322 ? 22.403 35.750 131.094 1.00 22.57 323 PHE B CA 1
ATOM 5914 C C . PHE B 1 322 ? 22.564 37.168 131.626 1.00 20.45 323 PHE B C 1
ATOM 5915 O O . PHE B 1 322 ? 21.965 38.120 131.106 1.00 20.06 323 PHE B O 1
ATOM 5923 N N . HIS B 1 323 ? 23.412 37.287 132.645 1.00 20.99 324 HIS B N 1
ATOM 5924 C CA . HIS B 1 323 ? 23.985 38.557 133.068 1.00 21.88 324 HIS B CA 1
ATOM 5925 C C . HIS B 1 323 ? 25.478 38.522 132.777 1.00 24.51 324 HIS B C 1
ATOM 5926 O O . HIS B 1 323 ? 26.177 37.602 133.199 1.00 22.21 324 HIS B O 1
ATOM 5933 N N . LEU B 1 324 ? 25.955 39.523 132.044 1.00 23.11 325 LEU B N 1
ATOM 5934 C CA . LEU B 1 324 ? 27.371 39.647 131.698 1.00 22.40 325 LEU B CA 1
ATOM 5935 C C . LEU B 1 324 ? 27.963 40.859 132.408 1.00 22.86 325 LEU B C 1
ATOM 5936 O O . LEU B 1 324 ? 27.517 41.967 132.197 1.00 22.69 325 LEU B O 1
ATOM 5941 N N . VAL B 1 325 ? 28.959 40.658 133.262 1.00 23.87 326 VAL B N 1
ATOM 5942 C CA . VAL B 1 325 ? 29.543 41.786 133.979 1.00 25.38 326 VAL B CA 1
ATOM 5943 C C . VAL B 1 325 ? 30.886 42.192 133.366 1.00 28.06 326 VAL B C 1
ATOM 5944 O O . VAL B 1 325 ? 31.789 41.368 133.236 1.00 25.72 326 VAL B O 1
ATOM 5948 N N . HIS B 1 326 ? 30.989 43.456 132.961 1.00 24.79 327 HIS B N 1
ATOM 5949 C CA . HIS B 1 326 ? 32.234 44.022 132.448 1.00 27.03 327 HIS B CA 1
ATOM 5950 C C . HIS B 1 326 ? 33.033 44.620 133.618 1.00 29.49 327 HIS B C 1
ATOM 5951 O O . HIS B 1 326 ? 32.439 45.119 134.573 1.00 30.22 327 HIS B O 1
ATOM 5958 N N . PRO B 1 327 ? 34.378 44.563 133.556 1.00 29.19 328 PRO B N 1
ATOM 5959 C CA . PRO B 1 327 ? 35.208 45.054 134.665 1.00 32.99 328 PRO B CA 1
ATOM 5960 C C . PRO B 1 327 ? 34.893 46.485 135.098 1.00 31.90 328 PRO B C 1
ATOM 5961 O O . PRO B 1 327 ? 35.151 46.831 136.255 1.00 32.45 328 PRO B O 1
ATOM 5965 N N . SER B 1 328 ? 34.330 47.288 134.198 1.00 28.59 329 SER B N 1
ATOM 5966 C CA . SER B 1 328 ? 34.006 48.678 134.508 1.00 31.04 329 SER B CA 1
ATOM 5967 C C . SER B 1 328 ? 32.651 48.856 135.204 1.00 34.23 329 SER B C 1
ATOM 5968 O O . SER B 1 328 ? 32.256 49.978 135.503 1.00 32.57 329 SER B O 1
ATOM 5971 N N . ALA B 1 329 ? 31.937 47.762 135.457 1.00 30.98 330 ALA B N 1
ATOM 5972 C CA . ALA B 1 329 ? 30.587 47.855 136.025 1.00 30.73 330 ALA B CA 1
ATOM 5973 C C . ALA B 1 329 ? 30.560 48.433 137.440 1.00 29.30 330 ALA B C 1
ATOM 5974 O O . ALA B 1 329 ? 31.512 48.280 138.205 1.00 29.34 330 ALA B O 1
ATOM 5976 N N . ASN B 1 330 ? 29.459 49.091 137.786 1.00 29.25 331 ASN B N 1
ATOM 5977 C CA . ASN B 1 330 ? 29.186 49.366 139.190 1.00 33.47 331 ASN B CA 1
ATOM 5978 C C . ASN B 1 330 ? 28.842 48.034 139.839 1.00 31.11 331 ASN B C 1
ATOM 5979 O O . ASN B 1 330 ? 27.751 47.500 139.624 1.00 27.30 331 ASN B O 1
ATOM 5984 N N . ILE B 1 331 ? 29.770 47.495 140.622 1.00 29.18 332 ILE B N 1
ATOM 5985 C CA . ILE B 1 331 ? 29.641 46.134 141.140 1.00 31.22 332 ILE B CA 1
ATOM 5986 C C . ILE B 1 331 ? 28.438 45.943 142.064 1.00 32.91 332 ILE B C 1
ATOM 5987 O O . ILE B 1 331 ? 27.712 44.957 141.949 1.00 32.30 332 ILE B O 1
ATOM 5992 N N . SER B 1 332 ? 28.222 46.894 142.965 1.00 32.69 333 SER B N 1
ATOM 5993 C CA . SER B 1 332 ? 27.113 46.820 143.911 1.00 38.59 333 SER B CA 1
ATOM 5994 C C . SER B 1 332 ? 25.771 46.723 143.200 1.00 33.78 333 SER B C 1
ATOM 5995 O O . SER B 1 332 ? 24.919 45.907 143.564 1.00 31.20 333 SER B O 1
ATOM 5998 N N . HIS B 1 333 ? 25.589 47.571 142.193 1.00 26.09 334 HIS B N 1
ATOM 5999 C CA . HIS B 1 333 ? 24.367 47.569 141.394 1.00 27.13 334 HIS B CA 1
ATOM 6000 C C . HIS B 1 333 ? 24.196 46.263 140.627 1.00 27.81 334 HIS B C 1
ATOM 6001 O O . HIS B 1 333 ? 23.085 45.746 140.510 1.00 24.79 334 HIS B O 1
ATOM 6008 N N . ALA B 1 334 ? 25.292 45.741 140.087 1.00 24.64 335 ALA B N 1
ATOM 6009 C CA . ALA B 1 334 ? 25.216 44.495 139.326 1.00 24.71 335 ALA B CA 1
ATOM 6010 C C . ALA B 1 334 ? 24.885 43.326 140.253 1.00 27.59 335 ALA B C 1
ATOM 6011 O O . ALA B 1 334 ? 24.155 42.408 139.869 1.00 28.09 335 ALA B O 1
ATOM 6013 N N . VAL B 1 335 ? 25.403 43.373 141.482 1.00 24.87 336 VAL B N 1
ATOM 6014 C CA . VAL B 1 335 ? 25.117 42.325 142.453 1.00 25.10 336 VAL B CA 1
ATOM 6015 C C . VAL B 1 335 ? 23.635 42.300 142.796 1.00 27.24 336 VAL B C 1
ATOM 6016 O O . VAL B 1 335 ? 22.989 41.251 142.743 1.00 26.02 336 VAL B O 1
ATOM 6020 N N . LEU B 1 336 ? 23.097 43.465 143.138 1.00 24.91 337 LEU B N 1
ATOM 6021 C CA . LEU B 1 336 ? 21.706 43.572 143.544 1.00 27.26 337 LEU B CA 1
ATOM 6022 C C . LEU B 1 336 ? 20.762 43.196 142.399 1.00 27.95 337 LEU B C 1
ATOM 6023 O O . LEU B 1 336 ? 19.773 42.486 142.605 1.00 27.54 337 LEU B O 1
ATOM 6028 N N . SER B 1 337 ? 21.084 43.665 141.196 1.00 23.40 338 SER B N 1
ATOM 6029 C CA . SER B 1 337 ? 20.328 43.320 139.996 1.00 22.60 338 SER B CA 1
ATOM 6030 C C . SER B 1 337 ? 20.347 41.816 139.719 1.00 22.35 338 SER B C 1
ATOM 6031 O O . SER B 1 337 ? 19.355 41.241 139.278 1.00 21.87 338 SER B O 1
ATOM 6034 N N . THR B 1 338 ? 21.483 41.181 139.980 1.00 22.76 339 THR B N 1
ATOM 6035 C CA . THR B 1 338 ? 21.621 39.754 139.739 1.00 22.67 339 THR B CA 1
ATOM 6036 C C . THR B 1 338 ? 20.820 38.944 140.778 1.00 22.94 339 THR B C 1
ATOM 6037 O O . THR B 1 338 ? 20.206 37.928 140.448 1.00 22.69 339 THR B O 1
ATOM 6041 N N . ILE B 1 339 ? 20.807 39.407 142.023 1.00 28.38 340 ILE B N 1
ATOM 6042 C CA . ILE B 1 339 ? 19.994 38.756 143.052 1.00 27.58 340 ILE B CA 1
ATOM 6043 C C . ILE B 1 339 ? 18.516 38.799 142.678 1.00 26.67 340 ILE B C 1
ATOM 6044 O O . ILE B 1 339 ? 17.846 37.766 142.674 1.00 26.27 340 ILE B O 1
ATOM 6049 N N . ARG B 1 340 ? 18.019 39.982 142.319 1.00 23.59 341 ARG B N 1
ATOM 6050 C CA . ARG B 1 340 ? 16.616 40.120 141.935 1.00 22.58 341 ARG B CA 1
ATOM 6051 C C . ARG B 1 340 ? 16.327 39.313 140.667 1.00 23.75 341 ARG B C 1
ATOM 6052 O O . ARG B 1 340 ? 15.316 38.623 140.578 1.00 23.83 341 ARG B O 1
ATOM 6054 N N . GLY B 1 341 ? 17.226 39.393 139.692 1.00 21.58 342 GLY B N 1
ATOM 6055 C CA . GLY B 1 341 ? 17.001 38.745 138.410 1.00 20.98 342 GLY B CA 1
ATOM 6056 C C . GLY B 1 341 ? 16.978 37.231 138.504 1.00 21.14 342 GLY B C 1
ATOM 6057 O O . GLY B 1 341 ? 16.247 36.571 137.772 1.00 25.16 342 GLY B O 1
ATOM 6058 N N . THR B 1 342 ? 17.785 36.682 139.408 1.00 21.79 343 THR B N 1
ATOM 6059 C CA . THR B 1 342 ? 17.947 35.233 139.521 1.00 22.09 343 THR B CA 1
ATOM 6060 C C . THR B 1 342 ? 16.960 34.614 140.514 1.00 24.90 343 THR B C 1
ATOM 6061 O O . THR B 1 342 ? 16.375 33.564 140.256 1.00 22.64 343 THR B O 1
ATOM 6065 N N . PHE B 1 343 ? 16.785 35.273 141.656 1.00 22.95 344 PHE B N 1
ATOM 6066 C CA . PHE B 1 343 ? 16.137 34.632 142.795 1.00 23.60 344 PHE B CA 1
ATOM 6067 C C . PHE B 1 343 ? 14.697 35.061 143.067 1.00 30.17 344 PHE B C 1
ATOM 6068 O O . PHE B 1 343 ? 13.982 34.385 143.812 1.00 28.99 344 PHE B O 1
ATOM 6076 N N . GLU B 1 344 ? 14.270 36.176 142.480 1.00 22.91 345 GLU B N 1
ATOM 6077 C CA . GLU B 1 344 ? 12.919 36.657 142.724 1.00 24.63 345 GLU B CA 1
ATOM 6078 C C . GLU B 1 344 ? 11.926 35.634 142.182 1.00 23.60 345 GLU B C 1
ATOM 6079 O O . GLU B 1 344 ? 12.096 35.119 141.071 1.00 22.10 345 GLU B O 1
ATOM 6085 N N . PHE B 1 345 ? 10.917 35.323 142.986 1.00 23.13 346 PHE B N 1
ATOM 6086 C CA . PHE B 1 345 ? 9.963 34.251 142.686 1.00 23.16 346 PHE B CA 1
ATOM 6087 C C . PHE B 1 345 ? 10.670 32.925 142.360 1.00 23.32 346 PHE B C 1
ATOM 6088 O O . PHE B 1 345 ? 10.226 32.154 141.496 1.00 25.87 346 PHE B O 1
ATOM 6096 N N . GLN B 1 346 ? 11.783 32.686 143.053 1.00 23.86 347 GLN B N 1
ATOM 6097 C CA . GLN B 1 346 ? 12.505 31.420 142.977 1.00 24.24 347 GLN B CA 1
ATOM 6098 C C . GLN B 1 346 ? 13.011 31.130 141.566 1.00 23.54 347 GLN B C 1
ATOM 6099 O O . GLN B 1 346 ? 13.227 29.974 141.220 1.00 24.84 347 GLN B O 1
ATOM 6105 N N . GLY B 1 347 ? 13.194 32.177 140.764 1.00 22.77 348 GLY B N 1
ATOM 6106 C CA . GLY B 1 347 ? 13.682 32.029 139.402 1.00 22.14 348 GLY B CA 1
ATOM 6107 C C . GLY B 1 347 ? 12.631 31.469 138.455 1.00 22.97 348 GLY B C 1
ATOM 6108 O O . GLY B 1 347 ? 12.953 31.046 137.349 1.00 25.39 348 GLY B O 1
ATOM 6109 N N . GLN B 1 348 ? 11.373 31.464 138.883 1.00 21.85 349 GLN B N 1
ATOM 6110 C CA . GLN B 1 348 ? 10.312 30.832 138.100 1.00 22.65 349 GLN B CA 1
ATOM 6111 C C . GLN B 1 348 ? 9.704 31.812 137.082 1.00 21.26 349 GLN B C 1
ATOM 6112 O O . GLN B 1 348 ? 8.490 31.946 136.968 1.00 20.91 349 GLN B O 1
ATOM 6118 N N . LYS B 1 349 ? 10.572 32.499 136.356 1.00 26.11 350 LYS B N 1
ATOM 6119 C CA . LYS B 1 349 ? 10.132 33.426 135.323 1.00 24.78 350 LYS B CA 1
ATOM 6120 C C . LYS B 1 349 ? 10.774 33.028 134.021 1.00 22.34 350 LYS B C 1
ATOM 6121 O O . LYS B 1 349 ? 11.919 32.579 134.010 1.00 22.02 350 LYS B O 1
ATOM 6127 N N . CYS B 1 350 ? 10.059 33.200 132.910 1.00 28.50 351 CYS B N 1
ATOM 6128 C CA . CYS B 1 350 ? 10.637 32.900 131.604 1.00 29.03 351 CYS B CA 1
ATOM 6129 C C . CYS B 1 350 ? 11.909 33.725 131.387 1.00 24.12 351 CYS B C 1
ATOM 6130 O O . CYS B 1 350 ? 12.855 33.272 130.742 1.00 27.26 351 CYS B O 1
ATOM 6133 N N . SER B 1 351 ? 11.922 34.934 131.943 1.00 20.05 352 SER B N 1
ATOM 6134 C CA . SER B 1 351 ? 13.029 35.869 131.751 1.00 25.33 352 SER B CA 1
ATOM 6135 C C . SER B 1 351 ? 14.101 35.832 132.847 1.00 22.63 352 SER B C 1
ATOM 6136 O O . SER B 1 351 ? 15.015 36.661 132.842 1.00 19.09 352 SER B O 1
ATOM 6139 N N . ALA B 1 352 ? 13.993 34.893 133.790 1.00 21.54 353 ALA B N 1
ATOM 6140 C CA . ALA B 1 352 ? 14.904 34.887 134.941 1.00 22.39 353 ALA B CA 1
ATOM 6141 C C . ALA B 1 352 ? 16.357 34.694 134.512 1.00 22.08 353 ALA B C 1
ATOM 6142 O O . ALA B 1 352 ? 16.647 33.915 133.603 1.00 23.66 353 ALA B O 1
ATOM 6144 N N . ALA B 1 353 ? 17.263 35.433 135.144 1.00 20.70 354 ALA B N 1
ATOM 6145 C CA . ALA B 1 353 ? 18.694 35.207 134.953 1.00 21.46 354 ALA B CA 1
ATOM 6146 C C . ALA B 1 353 ? 19.090 33.865 135.566 1.00 21.00 354 ALA B C 1
ATOM 6147 O O . ALA B 1 353 ? 18.647 33.531 136.658 1.00 22.68 354 ALA B O 1
ATOM 6149 N N . SER B 1 354 ? 19.926 33.093 134.883 1.00 21.16 355 SER B N 1
ATOM 6150 C CA . SER B 1 354 ? 20.398 31.844 135.479 1.00 23.39 355 SER B CA 1
ATOM 6151 C C . SER B 1 354 ? 21.873 31.541 135.220 1.00 23.18 355 SER B C 1
ATOM 6152 O O . SER B 1 354 ? 22.415 30.594 135.784 1.00 23.69 355 SER B O 1
ATOM 6155 N N . ARG B 1 355 ? 22.512 32.323 134.353 1.00 21.97 356 ARG B N 1
ATOM 6156 C CA . ARG B 1 355 ? 23.952 32.218 134.159 1.00 22.43 356 ARG B CA 1
ATOM 6157 C C . ARG B 1 355 ? 24.582 33.602 134.269 1.00 27.37 356 ARG B C 1
ATOM 6158 O O . ARG B 1 355 ? 23.999 34.603 133.841 1.00 29.16 356 ARG B O 1
ATOM 6166 N N . LEU B 1 356 ? 25.768 33.648 134.860 1.00 22.98 357 LEU B N 1
ATOM 6167 C CA . LEU B 1 356 ? 26.464 34.893 135.148 1.00 23.12 357 LEU B CA 1
ATOM 6168 C C . LEU B 1 356 ? 27.916 34.789 134.708 1.00 24.35 357 LEU B C 1
ATOM 6169 O O . LEU B 1 356 ? 28.590 33.798 134.994 1.00 25.89 357 LEU B O 1
ATOM 6174 N N . TYR B 1 357 ? 28.393 35.817 134.014 1.00 26.79 358 TYR B N 1
ATOM 6175 C CA . TYR B 1 357 ? 29.786 35.877 133.580 1.00 27.08 358 TYR B CA 1
ATOM 6176 C C . TYR B 1 357 ? 30.489 37.024 134.309 1.00 25.03 358 TYR B C 1
ATOM 6177 O O . TYR B 1 357 ? 30.115 38.184 134.149 1.00 29.07 358 TYR B O 1
ATOM 6186 N N . LEU B 1 358 ? 31.508 36.695 135.100 1.00 25.92 359 LEU B N 1
ATOM 6187 C CA . LEU B 1 358 ? 32.213 37.672 135.927 1.00 31.29 359 LEU B CA 1
ATOM 6188 C C . LEU B 1 358 ? 33.675 37.807 135.514 1.00 33.18 359 LEU B C 1
ATOM 6189 O O . LEU B 1 358 ? 34.342 36.803 135.262 1.00 33.69 359 LEU B O 1
ATOM 6194 N N . PRO B 1 359 ? 34.188 39.049 135.466 1.00 30.15 360 PRO B N 1
ATOM 6195 C CA . PRO B 1 359 ? 35.622 39.204 135.199 1.00 31.85 360 PRO B CA 1
ATOM 6196 C C . PRO B 1 359 ? 36.414 38.779 136.426 1.00 33.04 360 PRO B C 1
ATOM 6197 O O . PRO B 1 359 ? 35.970 39.027 137.551 1.00 34.78 360 PRO B O 1
ATOM 6201 N N . GLU B 1 360 ? 37.560 38.138 136.221 1.00 35.07 361 GLU B N 1
ATOM 6202 C CA . GLU B 1 360 ? 38.363 37.641 137.342 1.00 36.57 361 GLU B CA 1
ATOM 6203 C C . GLU B 1 360 ? 38.743 38.689 138.382 1.00 34.71 361 GLU B C 1
ATOM 6204 O O . GLU B 1 360 ? 38.752 38.400 139.573 1.00 32.09 361 GLU B O 1
ATOM 6210 N N . SER B 1 361 ? 39.049 39.902 137.939 1.00 36.77 362 SER B N 1
ATOM 6211 C CA . SER B 1 361 ? 39.528 40.933 138.853 1.00 35.16 362 SER B CA 1
ATOM 6212 C C . SER B 1 361 ? 38.426 41.474 139.756 1.00 38.50 362 SER B C 1
ATOM 6213 O O . SER B 1 361 ? 38.698 42.232 140.686 1.00 38.18 362 SER B O 1
ATOM 6216 N N . LYS B 1 362 ? 37.183 41.085 139.480 1.00 37.07 363 LYS B N 1
ATOM 6217 C CA . LYS B 1 362 ? 36.036 41.602 140.216 1.00 39.78 363 LYS B CA 1
ATOM 6218 C C . LYS B 1 362 ? 35.230 40.493 140.890 1.00 36.10 363 LYS B C 1
ATOM 6219 O O . LYS B 1 362 ? 34.249 40.766 141.583 1.00 32.11 363 LYS B O 1
ATOM 6225 N N . SER B 1 363 ? 35.649 39.247 140.682 1.00 34.69 364 SER B N 1
ATOM 6226 C CA . SER B 1 363 ? 34.879 38.083 141.126 1.00 35.91 364 SER B CA 1
ATOM 6227 C C . SER B 1 363 ? 34.684 38.027 142.639 1.00 37.49 364 SER B C 1
ATOM 6228 O O . SER B 1 363 ? 33.557 37.883 143.129 1.00 34.65 364 SER B O 1
ATOM 6231 N N . GLU B 1 364 ? 35.789 38.130 143.371 1.00 32.36 365 GLU B N 1
ATOM 6232 C CA . GLU B 1 364 ? 35.745 38.062 144.825 1.00 34.46 365 GLU B CA 1
ATOM 6233 C C . GLU B 1 364 ? 34.846 39.148 145.399 1.00 34.39 365 GLU B C 1
ATOM 6234 O O . GLU B 1 364 ? 33.975 38.862 146.222 1.00 37.88 365 GLU B O 1
ATOM 6237 N N . GLU B 1 365 ? 35.039 40.387 144.952 1.00 32.77 366 GLU B N 1
ATOM 6238 C CA . GLU B 1 365 ? 34.227 41.494 145.448 1.00 36.38 366 GLU B CA 1
ATOM 6239 C C . GLU B 1 365 ? 32.740 41.300 145.131 1.00 39.01 366 GLU B C 1
ATOM 6240 O O . GLU B 1 365 ? 31.888 41.484 146.003 1.00 37.70 366 GLU B O 1
ATOM 6246 N N . PHE B 1 366 ? 32.435 40.937 143.885 1.00 34.00 367 PHE B N 1
ATOM 6247 C CA . PHE B 1 366 ? 31.054 40.657 143.479 1.00 30.94 367 PHE B CA 1
ATOM 6248 C C . PHE B 1 366 ? 30.452 39.555 144.358 1.00 31.26 367 PHE B C 1
ATOM 6249 O O . PHE B 1 366 ? 29.397 39.736 144.980 1.00 28.68 367 PHE B O 1
ATOM 6257 N N . LEU B 1 367 ? 31.130 38.414 144.404 1.00 32.52 368 LEU B N 1
ATOM 6258 C CA . LEU B 1 367 ? 30.584 37.237 145.065 1.00 32.00 368 LEU B CA 1
ATOM 6259 C C . LEU B 1 367 ? 30.451 37.407 146.573 1.00 34.84 368 LEU B C 1
ATOM 6260 O O . LEU B 1 367 ? 29.448 36.996 147.155 1.00 31.34 368 LEU B O 1
ATOM 6265 N N . SER B 1 368 ? 31.443 38.027 147.209 1.00 38.29 369 SER B N 1
ATOM 6266 C CA . SER B 1 368 ? 31.372 38.227 148.658 1.00 40.61 369 SER B CA 1
ATOM 6267 C C . SER B 1 368 ? 30.259 39.216 149.018 1.00 34.53 369 SER B C 1
ATOM 6268 O O . SER B 1 368 ? 29.552 39.028 150.012 1.00 31.39 369 SER B O 1
ATOM 6271 N N . ASP B 1 369 ? 30.096 40.252 148.196 1.00 32.35 370 ASP B N 1
ATOM 6272 C CA . ASP B 1 369 ? 28.972 41.179 148.337 1.00 37.14 370 ASP B CA 1
ATOM 6273 C C . ASP B 1 369 ? 27.646 40.432 148.242 1.00 35.48 370 ASP B C 1
ATOM 6274 O O . ASP B 1 369 ? 26.766 40.594 149.090 1.00 31.61 370 ASP B O 1
ATOM 6279 N N . MET B 1 370 ? 27.507 39.618 147.198 1.00 31.32 371 MET B N 1
ATOM 6280 C CA . MET B 1 370 ? 26.275 38.872 146.984 1.00 30.05 371 MET B CA 1
ATOM 6281 C C . MET B 1 370 ? 25.981 37.911 148.135 1.00 31.35 371 MET B C 1
ATOM 6282 O O . MET B 1 370 ? 24.852 37.855 148.622 1.00 32.70 371 MET B O 1
ATOM 6287 N N . PHE B 1 371 ? 26.997 37.170 148.575 1.00 31.15 372 PHE B N 1
ATOM 6288 C CA . PHE B 1 371 ? 26.807 36.177 149.623 1.00 33.36 372 PHE B CA 1
ATOM 6289 C C . PHE B 1 371 ? 26.452 36.838 150.956 1.00 38.52 372 PHE B C 1
ATOM 6290 O O . PHE B 1 371 ? 25.682 36.286 151.742 1.00 38.95 372 PHE B O 1
ATOM 6298 N N . GLY B 1 372 ? 27.008 38.022 151.198 1.00 37.98 373 GLY B N 1
ATOM 6299 C CA . GLY B 1 372 ? 26.675 38.790 152.387 1.00 36.14 373 GLY B CA 1
ATOM 6300 C C . GLY B 1 372 ? 25.218 39.221 152.406 1.00 38.88 373 GLY B C 1
ATOM 6301 O O . GLY B 1 372 ? 24.547 39.155 153.447 1.00 37.80 373 GLY B O 1
ATOM 6302 N N . ILE B 1 373 ? 24.720 39.664 151.254 1.00 35.39 374 ILE B N 1
ATOM 6303 C CA . ILE B 1 373 ? 23.337 40.115 151.152 1.00 34.12 374 ILE B CA 1
ATOM 6304 C C . ILE B 1 373 ? 22.361 38.948 151.309 1.00 39.17 374 ILE B C 1
ATOM 6305 O O . ILE B 1 373 ? 21.361 39.057 152.016 1.00 42.24 374 ILE B O 1
ATOM 6310 N N . LEU B 1 374 ? 22.667 37.821 150.674 1.00 35.26 375 LEU B N 1
ATOM 6311 C CA . LEU B 1 374 ? 21.810 36.646 150.785 1.00 36.26 375 LEU B CA 1
ATOM 6312 C C . LEU B 1 374 ? 21.766 36.099 152.214 1.00 38.82 375 LEU B C 1
ATOM 6313 O O . LEU B 1 374 ? 20.697 35.769 152.723 1.00 38.63 375 LEU B O 1
ATOM 6318 N N . GLN B 1 375 ? 22.928 36.002 152.854 1.00 42.68 376 GLN B N 1
ATOM 6319 C CA . GLN B 1 375 ? 23.009 35.470 154.216 1.00 44.10 376 GLN B CA 1
ATOM 6320 C C . GLN B 1 375 ? 22.228 36.327 155.216 1.00 46.36 376 GLN B C 1
ATOM 6321 O O . GLN B 1 375 ? 21.669 35.810 156.186 1.00 48.24 376 GLN B O 1
ATOM 6323 N N . SER B 1 376 ? 22.179 37.633 154.974 1.00 46.70 377 SER B N 1
ATOM 6324 C CA . SER B 1 376 ? 21.487 38.543 155.885 1.00 52.64 377 SER B CA 1
ATOM 6325 C C . SER B 1 376 ? 19.962 38.465 155.757 1.00 58.40 377 SER B C 1
ATOM 6326 O O . SER B 1 376 ? 19.241 38.991 156.601 1.00 63.36 377 SER B O 1
ATOM 6329 N N . GLN B 1 377 ? 19.474 37.812 154.705 1.00 57.52 378 GLN B N 1
ATOM 6330 C CA . GLN B 1 377 ? 18.033 37.645 154.508 1.00 53.82 378 GLN B CA 1
ATOM 6331 C C . GLN B 1 377 ? 17.448 36.591 155.453 1.00 55.67 378 GLN B C 1
ATOM 6332 O O . GLN B 1 377 ? 18.170 35.963 156.234 1.00 57.76 378 GLN B O 1
ATOM 6334 N N . SER B 1 390 ? 0.842 36.496 154.291 1.00 60.65 391 SER B N 1
ATOM 6335 C CA . SER B 1 390 ? 1.605 35.476 153.576 1.00 60.11 391 SER B CA 1
ATOM 6336 C C . SER B 1 390 ? 0.828 34.165 153.427 1.00 59.07 391 SER B C 1
ATOM 6337 O O . SER B 1 390 ? 0.077 33.763 154.324 1.00 61.15 391 SER B O 1
ATOM 6340 N N . GLY B 1 391 ? 1.019 33.500 152.290 1.00 55.31 392 GLY B N 1
ATOM 6341 C CA . GLY B 1 391 ? 0.470 32.171 152.085 1.00 53.28 392 GLY B CA 1
ATOM 6342 C C . GLY B 1 391 ? 1.285 31.117 152.822 1.00 50.53 392 GLY B C 1
ATOM 6343 O O . GLY B 1 391 ? 0.835 29.978 152.979 1.00 42.71 392 GLY B O 1
ATOM 6344 N N . GLY B 1 392 ? 2.481 31.507 153.272 1.00 52.33 393 GLY B N 1
ATOM 6345 C CA . GLY B 1 392 ? 3.401 30.618 153.971 1.00 54.19 393 GLY B CA 1
ATOM 6346 C C . GLY B 1 392 ? 4.868 30.856 153.622 1.00 56.10 393 GLY B C 1
ATOM 6347 O O . GLY B 1 392 ? 5.203 31.222 152.487 1.00 56.21 393 GLY B O 1
ATOM 6348 N N . ASN B 1 393 ? 5.749 30.641 154.598 1.00 55.02 394 ASN B N 1
ATOM 6349 C CA . ASN B 1 393 ? 7.185 30.887 154.419 1.00 53.01 394 ASN B CA 1
ATOM 6350 C C . ASN B 1 393 ? 8.051 30.033 155.354 1.00 49.50 394 ASN B C 1
ATOM 6351 O O . ASN B 1 393 ? 7.527 29.288 156.185 1.00 39.47 394 ASN B O 1
ATOM 6356 N N . LEU B 1 394 ? 9.373 30.147 155.213 1.00 49.84 395 LEU B N 1
ATOM 6357 C CA . LEU B 1 394 ? 10.314 29.383 156.042 1.00 46.70 395 LEU B CA 1
ATOM 6358 C C . LEU B 1 394 ? 11.724 29.997 155.999 1.00 44.61 395 LEU B C 1
ATOM 6359 O O . LEU B 1 394 ? 12.240 30.321 154.926 1.00 42.86 395 LEU B O 1
ATOM 6364 N N . ARG B 1 395 ? 12.344 30.153 157.164 1.00 45.07 396 ARG B N 1
ATOM 6365 C CA . ARG B 1 395 ? 13.600 30.903 157.275 1.00 46.55 396 ARG B CA 1
ATOM 6366 C C . ARG B 1 395 ? 14.732 30.353 156.411 1.00 47.55 396 ARG B C 1
ATOM 6367 O O . ARG B 1 395 ? 14.979 29.146 156.398 1.00 44.81 396 ARG B O 1
ATOM 6375 N N . GLY B 1 396 ? 15.408 31.252 155.692 1.00 46.96 397 GLY B N 1
ATOM 6376 C CA . GLY B 1 396 ? 16.474 30.887 154.770 1.00 44.61 397 GLY B CA 1
ATOM 6377 C C . GLY B 1 396 ? 15.993 30.722 153.335 1.00 44.80 397 GLY B C 1
ATOM 6378 O O . GLY B 1 396 ? 16.770 30.385 152.440 1.00 41.59 397 GLY B O 1
ATOM 6379 N N . PHE B 1 397 ? 14.702 30.959 153.119 1.00 40.63 398 PHE B N 1
ATOM 6380 C CA . PHE B 1 397 ? 14.078 30.760 151.817 1.00 38.14 398 PHE B CA 1
ATOM 6381 C C . PHE B 1 397 ? 13.254 31.995 151.465 1.00 34.81 398 PHE B C 1
ATOM 6382 O O . PHE B 1 397 ? 12.563 32.537 152.320 1.00 35.67 398 PHE B O 1
ATOM 6390 N N . MET B 1 398 ? 13.319 32.432 150.211 1.00 32.10 399 MET B N 1
ATOM 6391 C CA . MET B 1 398 ? 12.560 33.607 149.777 1.00 32.64 399 MET B CA 1
ATOM 6392 C C . MET B 1 398 ? 11.095 33.275 149.486 1.00 33.21 399 MET B C 1
ATOM 6393 O O . MET B 1 398 ? 10.248 34.168 149.416 1.00 35.70 399 MET B O 1
ATOM 6398 N N . GLY B 1 399 ? 10.811 31.989 149.320 1.00 34.22 400 GLY B N 1
ATOM 6399 C CA . GLY B 1 399 ? 9.497 31.509 148.923 1.00 28.40 400 GLY B CA 1
ATOM 6400 C C . GLY B 1 399 ? 9.658 30.098 148.384 1.00 35.25 400 GLY B C 1
ATOM 6401 O O . GLY B 1 399 ? 10.780 29.641 148.174 1.00 28.46 400 GLY B O 1
ATOM 6402 N N . PRO B 1 400 ? 8.543 29.388 148.174 1.00 28.69 401 PRO B N 1
ATOM 6403 C CA . PRO B 1 400 ? 8.618 28.005 147.694 1.00 28.93 401 PRO B CA 1
ATOM 6404 C C . PRO B 1 400 ? 8.682 27.897 146.181 1.00 27.83 401 PRO B C 1
ATOM 6405 O O . PRO B 1 400 ? 8.329 28.855 145.481 1.00 26.91 401 PRO B O 1
ATOM 6409 N N . VAL B 1 401 ? 9.110 26.742 145.676 1.00 29.38 402 VAL B N 1
ATOM 6410 C CA . VAL B 1 401 ? 8.891 26.437 144.261 1.00 28.36 402 VAL B CA 1
ATOM 6411 C C . VAL B 1 401 ? 7.506 25.796 144.144 1.00 27.53 402 VAL B C 1
ATOM 6412 O O . VAL B 1 401 ? 6.882 25.483 145.153 1.00 28.47 402 VAL B O 1
ATOM 6416 N N . ILE B 1 402 ? 7.033 25.606 142.920 1.00 26.84 403 ILE B N 1
ATOM 6417 C CA . ILE B 1 402 ? 5.613 25.370 142.680 1.00 26.93 403 ILE B CA 1
ATOM 6418 C C . ILE B 1 402 ? 5.098 23.982 143.108 1.00 28.10 403 ILE B C 1
ATOM 6419 O O . ILE B 1 402 ? 3.982 23.868 143.616 1.00 28.68 403 ILE B O 1
ATOM 6424 N N . HIS B 1 403 ? 5.906 22.942 142.917 1.00 28.54 404 HIS B N 1
ATOM 6425 C CA . HIS B 1 403 ? 5.481 21.583 143.262 1.00 29.74 404 HIS B CA 1
ATOM 6426 C C . HIS B 1 403 ? 6.621 20.615 143.574 1.00 30.52 404 HIS B C 1
ATOM 6427 O O . HIS B 1 403 ? 7.800 20.944 143.448 1.00 30.09 404 HIS B O 1
ATOM 6434 N N . GLU B 1 404 ? 6.250 19.409 143.985 1.00 31.75 405 GLU B N 1
ATOM 6435 C CA . GLU B 1 404 ? 7.231 18.415 144.393 1.00 32.72 405 GLU B CA 1
ATOM 6436 C C . GLU B 1 404 ? 8.147 18.008 143.243 1.00 32.17 405 GLU B C 1
ATOM 6437 O O . GLU B 1 404 ? 9.332 17.747 143.449 1.00 32.43 405 GLU B O 1
ATOM 6443 N N . GLN B 1 405 ? 7.593 17.956 142.036 1.00 31.45 406 GLN B N 1
ATOM 6444 C CA . GLN B 1 405 ? 8.376 17.573 140.864 1.00 37.40 406 GLN B CA 1
ATOM 6445 C C . GLN B 1 405 ? 9.511 18.569 140.606 1.00 35.02 406 GLN B C 1
ATOM 6446 O O . GLN B 1 405 ? 10.656 18.170 140.367 1.00 34.19 406 GLN B O 1
ATOM 6452 N N . SER B 1 406 ? 9.202 19.860 140.693 1.00 29.05 407 SER B N 1
ATOM 6453 C CA . SER B 1 406 ? 10.231 20.891 140.571 1.00 29.99 407 SER B CA 1
ATOM 6454 C C . SER B 1 406 ? 11.237 20.785 141.724 1.00 29.49 407 SER B C 1
ATOM 6455 O O . SER B 1 406 ? 12.452 20.871 141.513 1.00 29.21 407 SER B O 1
ATOM 6458 N N . PHE B 1 407 ? 10.723 20.598 142.937 1.00 29.86 408 PHE B N 1
ATOM 6459 C CA . PHE B 1 407 ? 11.570 20.436 144.118 1.00 30.73 408 PHE B CA 1
ATOM 6460 C C . PHE B 1 407 ? 12.568 19.300 143.928 1.00 37.43 408 PHE B C 1
ATOM 6461 O O . PHE B 1 407 ? 13.766 19.476 144.140 1.00 31.47 408 PHE B O 1
ATOM 6469 N N . ASP B 1 408 ? 12.058 18.136 143.535 1.00 32.09 409 ASP B N 1
ATOM 6470 C CA . ASP B 1 408 ? 12.899 16.962 143.306 1.00 36.99 409 ASP B CA 1
ATOM 6471 C C . ASP B 1 408 ? 13.930 17.196 142.187 1.00 33.56 409 ASP B C 1
ATOM 6472 O O . ASP B 1 408 ? 15.080 16.763 142.299 1.00 32.53 409 ASP B O 1
ATOM 6477 N N . LYS B 1 409 ? 13.525 17.892 141.127 1.00 30.85 410 LYS B N 1
ATOM 6478 C CA . LYS B 1 409 ? 14.446 18.225 140.042 1.00 30.04 410 LYS B CA 1
ATOM 6479 C C . LYS B 1 409 ? 15.596 19.086 140.562 1.00 31.65 410 LYS B C 1
ATOM 6480 O O . LYS B 1 409 ? 16.759 18.828 140.266 1.00 31.88 410 LYS B O 1
ATOM 6482 N N . LEU B 1 410 ? 15.263 20.106 141.347 1.00 29.41 411 LEU B N 1
ATOM 6483 C CA . LEU B 1 410 ? 16.268 21.026 141.868 1.00 29.15 411 LEU B CA 1
ATOM 6484 C C . LEU B 1 410 ? 17.195 20.343 142.877 1.00 30.30 411 LEU B C 1
ATOM 6485 O O . LEU B 1 410 ? 18.384 20.662 142.948 1.00 33.33 411 LEU B O 1
ATOM 6490 N N . VAL B 1 411 ? 16.649 19.418 143.659 1.00 31.38 412 VAL B N 1
ATOM 6491 C CA . VAL B 1 411 ? 17.477 18.637 144.569 1.00 33.97 412 VAL B CA 1
ATOM 6492 C C . VAL B 1 411 ? 18.533 17.863 143.779 1.00 36.73 412 VAL B C 1
ATOM 6493 O O . VAL B 1 411 ? 19.708 17.824 144.159 1.00 33.24 412 VAL B O 1
ATOM 6497 N N . LYS B 1 412 ? 18.112 17.248 142.680 1.00 32.63 413 LYS B N 1
ATOM 6498 C CA . LYS B 1 412 ? 19.043 16.528 141.823 1.00 43.09 413 LYS B CA 1
ATOM 6499 C C . LYS B 1 412 ? 20.128 17.474 141.293 1.00 40.05 413 LYS B C 1
ATOM 6500 O O . LYS B 1 412 ? 21.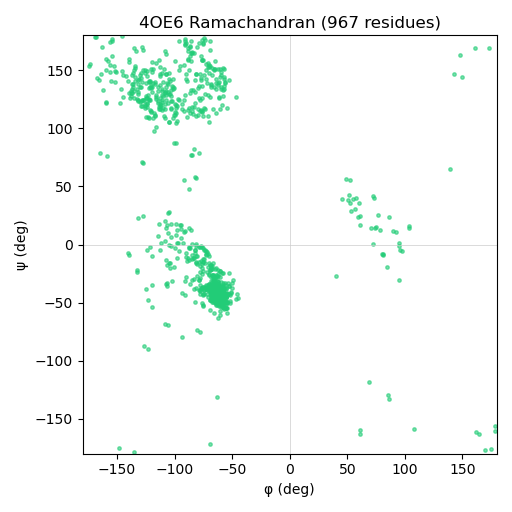309 17.137 141.294 1.00 36.33 413 LYS B O 1
ATOM 6506 N N . VAL B 1 413 ? 19.721 18.663 140.855 1.00 35.54 414 VAL B N 1
ATOM 6507 C CA . VAL B 1 413 ? 20.668 19.659 140.352 1.00 36.34 414 VAL B CA 1
ATOM 6508 C C . VAL B 1 413 ? 21.732 20.008 141.403 1.00 30.46 414 VAL B C 1
ATOM 6509 O O . VAL B 1 413 ? 22.925 20.078 141.111 1.00 32.12 414 VAL B O 1
ATOM 6513 N N . ILE B 1 414 ? 21.289 20.199 142.636 1.00 34.30 415 ILE B N 1
ATOM 6514 C CA . ILE B 1 414 ? 22.188 20.508 143.740 1.00 31.46 415 ILE B CA 1
ATOM 6515 C C . ILE B 1 414 ? 23.083 19.320 144.107 1.00 32.68 415 ILE B C 1
ATOM 6516 O O . ILE B 1 414 ? 24.303 19.469 144.261 1.00 32.93 415 ILE B O 1
ATOM 6521 N N . GLU B 1 415 ? 22.483 18.141 144.240 1.00 33.51 416 GLU B N 1
ATOM 6522 C CA . GLU B 1 415 ? 23.244 16.954 144.634 1.00 39.38 416 GLU B CA 1
ATOM 6523 C C . GLU B 1 415 ? 24.211 16.490 143.544 1.00 35.94 416 GLU B C 1
ATOM 6524 O O . GLU B 1 415 ? 25.304 16.015 143.851 1.00 37.53 416 GLU B O 1
ATOM 6530 N N . ASP B 1 416 ? 23.806 16.625 142.279 1.00 33.92 417 ASP B N 1
ATOM 6531 C CA . ASP B 1 416 ? 24.698 16.344 141.156 1.00 44.39 417 ASP B CA 1
ATOM 6532 C C . ASP B 1 416 ? 25.899 17.287 141.161 1.00 41.25 417 ASP B C 1
ATOM 6533 O O . ASP B 1 416 ? 27.012 16.883 140.846 1.00 36.70 417 ASP B O 1
ATOM 6538 N N . ALA B 1 417 ? 25.670 18.547 141.520 1.00 38.73 418 ALA B N 1
ATOM 6539 C CA . ALA B 1 417 ? 26.752 19.526 141.537 1.00 38.44 418 ALA B CA 1
ATOM 6540 C C . ALA B 1 417 ? 27.805 19.185 142.594 1.00 37.97 418 ALA B C 1
ATOM 6541 O O . ALA B 1 417 ? 28.991 19.465 142.420 1.00 39.01 418 ALA B O 1
ATOM 6543 N N . LYS B 1 418 ? 27.368 18.572 143.688 1.00 36.87 419 LYS B N 1
ATOM 6544 C CA . LYS B 1 418 ? 28.279 18.229 144.777 1.00 40.97 419 LYS B CA 1
ATOM 6545 C C . LYS B 1 418 ? 29.278 17.163 144.329 1.00 42.07 419 LYS B C 1
ATOM 6546 O O . LYS B 1 418 ? 30.385 17.072 144.859 1.00 44.44 419 LYS B O 1
ATOM 6552 N N . LYS B 1 419 ? 28.883 16.367 143.341 1.00 41.85 420 LYS B N 1
ATOM 6553 C CA . LYS B 1 419 ? 29.697 15.239 142.896 1.00 46.48 420 LYS B CA 1
ATOM 6554 C C . LYS B 1 419 ? 30.436 15.523 141.587 1.00 46.49 420 LYS B C 1
ATOM 6555 O O . LYS B 1 419 ? 31.187 14.680 141.099 1.00 47.50 420 LYS B O 1
ATOM 6561 N N . ASP B 1 420 ? 30.223 16.709 141.024 1.00 40.57 421 ASP B N 1
ATOM 6562 C CA . ASP B 1 420 ? 30.876 17.108 139.777 1.00 40.76 421 ASP B CA 1
ATOM 6563 C C . ASP B 1 420 ? 32.157 17.884 140.079 1.00 40.80 421 ASP B C 1
ATOM 6564 O O . ASP B 1 420 ? 32.109 18.963 140.668 1.00 36.42 421 ASP B O 1
ATOM 6569 N N . PRO B 1 421 ? 33.314 17.336 139.671 1.00 46.98 422 PRO B N 1
ATOM 6570 C CA . PRO B 1 421 ? 34.600 17.992 139.924 1.00 43.89 422 PRO B CA 1
ATOM 6571 C C . PRO B 1 421 ? 34.760 19.279 139.112 1.00 38.89 422 PRO B C 1
ATOM 6572 O O . PRO B 1 421 ? 35.587 20.119 139.470 1.00 36.20 422 PRO B O 1
ATOM 6576 N N . GLU B 1 422 ? 33.971 19.434 138.050 1.00 38.69 423 GLU B N 1
ATOM 6577 C CA . GLU B 1 422 ? 34.012 20.644 137.224 1.00 41.95 423 GLU B CA 1
ATOM 6578 C C . GLU B 1 422 ? 33.079 21.727 137.753 1.00 40.28 423 GLU B C 1
ATOM 6579 O O . GLU B 1 422 ? 33.020 22.831 137.204 1.00 40.19 423 GLU B O 1
ATOM 6585 N N . LEU B 1 423 ? 32.351 21.401 138.817 1.00 35.75 424 LEU B N 1
ATOM 6586 C CA . LEU B 1 423 ? 31.456 22.356 139.470 1.00 37.14 424 LEU B CA 1
ATOM 6587 C C . LEU B 1 423 ? 31.869 22.567 140.918 1.00 36.34 424 LEU B C 1
ATOM 6588 O O . LEU B 1 423 ? 32.528 21.715 141.526 1.00 38.09 424 LEU B O 1
ATOM 6593 N N . GLU B 1 424 ? 31.478 23.709 141.467 1.00 32.27 425 GLU B N 1
ATOM 6594 C CA . GLU B 1 424 ? 31.703 24.003 142.871 1.00 33.14 425 GLU B CA 1
ATOM 6595 C C . GLU B 1 424 ? 30.573 24.870 143.405 1.00 33.03 425 GLU B C 1
ATOM 6596 O O . GLU B 1 424 ? 30.319 25.955 142.879 1.00 30.91 425 GLU B O 1
ATOM 6602 N N . ILE B 1 425 ? 29.887 24.394 144.439 1.00 32.23 426 ILE B N 1
ATOM 6603 C CA . ILE B 1 425 ? 28.843 25.202 145.057 1.00 38.14 426 ILE B CA 1
ATOM 6604 C C . ILE B 1 425 ? 29.494 26.253 145.941 1.00 37.91 426 ILE B C 1
ATOM 6605 O O . ILE B 1 425 ? 30.157 25.924 146.916 1.00 39.02 426 ILE B O 1
ATOM 6610 N N . LEU B 1 426 ? 29.308 27.519 145.582 1.00 36.78 427 LEU B N 1
ATOM 6611 C CA . LEU B 1 426 ? 29.923 28.621 146.312 1.00 34.26 427 LEU B CA 1
ATOM 6612 C C . LEU B 1 426 ? 29.031 29.119 147.438 1.00 31.10 427 LEU B C 1
ATOM 6613 O O . LEU B 1 426 ? 29.516 29.652 148.433 1.00 31.47 427 LEU B O 1
ATOM 6618 N N . TYR B 1 427 ? 27.724 28.953 147.274 1.00 30.45 428 TYR B N 1
ATOM 6619 C CA . TYR B 1 427 ? 26.778 29.395 148.287 1.00 35.51 428 TYR B CA 1
ATOM 6620 C C . TYR B 1 427 ? 25.486 28.601 148.209 1.00 37.02 428 TYR B C 1
ATOM 6621 O O . TYR B 1 427 ? 24.990 28.309 147.119 1.00 29.84 428 TYR B O 1
ATOM 6630 N N . GLY B 1 428 ? 24.933 28.275 149.373 1.00 32.55 429 GLY B N 1
ATOM 6631 C CA . GLY B 1 428 ? 23.559 27.821 149.445 1.00 33.16 429 GLY B CA 1
ATOM 6632 C C . GLY B 1 428 ? 23.347 26.343 149.211 1.00 33.42 429 GLY B C 1
ATOM 6633 O O . GLY B 1 428 ? 23.994 25.509 149.843 1.00 32.69 429 GLY B O 1
ATOM 6634 N N . GLY B 1 429 ? 22.416 26.014 148.321 1.00 31.09 430 GLY B N 1
ATOM 6635 C CA . GLY B 1 429 ? 22.047 24.629 148.098 1.00 35.35 430 GLY B CA 1
ATOM 6636 C C . GLY B 1 429 ? 21.185 24.026 149.202 1.00 36.36 430 GLY B C 1
ATOM 6637 O O . GLY B 1 429 ? 21.032 22.809 149.276 1.00 36.48 430 GLY B O 1
ATOM 6638 N N . GLN B 1 430 ? 20.610 24.868 150.058 1.00 32.63 431 GLN B N 1
ATOM 6639 C CA . GLN B 1 430 ? 19.733 24.379 151.123 1.00 35.26 431 GLN B CA 1
ATOM 6640 C C . GLN B 1 430 ? 18.355 24.024 150.565 1.00 38.12 431 GLN B C 1
ATOM 6641 O O . GLN B 1 430 ? 17.853 24.704 149.665 1.00 35.58 431 GLN B O 1
ATOM 6643 N N . TYR B 1 431 ? 17.754 22.960 151.097 1.00 34.26 432 TYR B N 1
ATOM 6644 C CA . TYR B 1 431 ? 16.402 22.574 150.710 1.00 35.97 432 TYR B CA 1
ATOM 6645 C C . TYR B 1 431 ? 15.672 21.830 151.826 1.00 37.04 432 TYR B C 1
ATOM 6646 O O . TYR B 1 431 ? 16.298 21.195 152.685 1.00 36.67 432 TYR B O 1
ATOM 6655 N N . ASP B 1 432 ? 14.345 21.921 151.815 1.00 35.45 433 ASP B N 1
ATOM 6656 C CA . ASP B 1 432 ? 13.524 21.363 152.891 1.00 36.79 433 ASP B CA 1
ATOM 6657 C C . ASP B 1 432 ? 12.109 21.183 152.352 1.00 36.92 433 ASP B C 1
ATOM 6658 O O . ASP B 1 432 ? 11.511 22.135 151.840 1.00 37.73 433 ASP B O 1
ATOM 6663 N N . LYS B 1 433 ? 11.596 19.958 152.411 1.00 37.50 434 LYS B N 1
ATOM 6664 C CA . LYS B 1 433 ? 10.256 19.673 151.912 1.00 37.40 434 LYS B CA 1
ATOM 6665 C C . LYS B 1 433 ? 9.310 19.250 153.033 1.00 40.92 434 LYS B C 1
ATOM 6666 O O . LYS B 1 433 ? 8.178 18.844 152.773 1.00 42.31 434 LYS B O 1
ATOM 6672 N N . SER B 1 434 ? 9.776 19.348 154.278 1.00 39.88 435 SER B N 1
ATOM 6673 C CA . SER B 1 434 ? 8.968 18.946 155.431 1.00 41.44 435 SER B CA 1
ATOM 6674 C C . SER B 1 434 ? 7.670 19.746 155.558 1.00 43.10 435 SER B C 1
ATOM 6675 O O . SER B 1 434 ? 6.684 19.241 156.081 1.00 42.29 435 SER B O 1
ATOM 6678 N N . GLN B 1 435 ? 7.668 20.984 155.062 1.00 43.29 436 GLN B N 1
ATOM 6679 C CA . GLN B 1 435 ? 6.505 21.864 155.182 1.00 44.55 436 GLN B CA 1
ATOM 6680 C C . GLN B 1 435 ? 6.011 22.352 153.821 1.00 41.86 436 GLN B C 1
ATOM 6681 O O . GLN B 1 435 ? 4.820 22.321 153.521 1.00 37.87 436 GLN B O 1
ATOM 6687 N N . GLY B 1 436 ? 6.943 22.815 153.005 1.00 36.62 437 GLY B N 1
ATOM 6688 C CA . GLY B 1 436 ? 6.620 23.293 151.674 1.00 35.14 437 GLY B CA 1
ATOM 6689 C C . GLY B 1 436 ? 7.772 22.962 150.755 1.00 34.37 437 GLY B C 1
ATOM 6690 O O . GLY B 1 436 ? 8.772 22.393 151.202 1.00 35.01 437 GLY B O 1
ATOM 6691 N N . TRP B 1 437 ? 7.650 23.320 149.479 1.00 33.06 438 TRP B N 1
ATOM 6692 C CA . TRP B 1 437 ? 8.705 23.022 148.524 1.00 32.36 438 TRP B CA 1
ATOM 6693 C C . TRP B 1 437 ? 9.751 24.124 148.546 1.00 36.02 438 TRP B C 1
ATOM 6694 O O . TRP B 1 437 ? 9.795 24.980 147.655 1.00 34.15 438 TRP B O 1
ATOM 6705 N N . PHE B 1 438 ? 10.594 24.093 149.569 1.00 32.38 439 PHE B N 1
ATOM 6706 C CA . PHE B 1 438 ? 11.562 25.159 149.790 1.00 34.82 439 PHE B CA 1
ATOM 6707 C C . PHE B 1 438 ? 12.992 24.806 149.367 1.00 31.70 439 PHE B C 1
ATOM 6708 O O . PHE B 1 438 ? 13.611 23.883 149.900 1.00 32.65 439 PHE B O 1
ATOM 6716 N N . VAL B 1 439 ? 13.483 25.560 148.385 1.00 30.52 440 VAL B N 1
ATOM 6717 C CA . VAL B 1 439 ? 14.847 25.464 147.875 1.00 30.23 440 VAL B CA 1
ATOM 6718 C C . VAL B 1 439 ? 15.464 26.850 148.011 1.00 30.18 440 VAL B C 1
ATOM 6719 O O . VAL B 1 439 ? 14.878 27.847 147.565 1.00 30.65 440 VAL B O 1
ATOM 6723 N N . GLY B 1 440 ? 16.638 26.919 148.628 1.00 30.13 441 GLY B N 1
ATOM 6724 C CA . GLY B 1 440 ? 17.290 28.192 148.883 1.00 32.28 441 GLY B CA 1
ATOM 6725 C C . GLY B 1 440 ? 18.082 28.726 147.699 1.00 28.79 441 GLY B C 1
ATOM 6726 O O . GLY B 1 440 ? 18.370 27.991 146.753 1.00 28.54 441 GLY B O 1
ATOM 6727 N N . PRO B 1 441 ? 18.437 30.018 147.742 1.00 28.35 442 PRO B N 1
ATOM 6728 C CA . PRO B 1 441 ? 19.276 30.615 146.698 1.00 28.77 442 PRO B CA 1
ATOM 6729 C C . PRO B 1 441 ? 20.581 29.831 146.624 1.00 30.94 442 PRO B C 1
ATOM 6730 O O . PRO B 1 441 ? 21.154 29.519 147.658 1.00 29.10 442 PRO B O 1
ATOM 6734 N N . THR B 1 442 ? 21.013 29.482 145.421 1.00 27.46 443 THR B N 1
ATOM 6735 C CA . THR B 1 442 ? 22.174 28.612 145.244 1.00 30.81 443 THR B CA 1
ATOM 6736 C C . THR B 1 442 ? 23.074 29.170 144.144 1.00 28.43 443 THR B C 1
ATOM 6737 O O . THR B 1 442 ? 22.596 29.536 143.073 1.00 27.58 443 THR B O 1
ATOM 6741 N N . VAL B 1 443 ? 24.374 29.248 144.415 1.00 28.96 444 VAL B N 1
ATOM 6742 C CA . VAL B 1 443 ? 25.329 29.763 143.436 1.00 28.19 444 VAL B CA 1
ATOM 6743 C C . VAL B 1 443 ? 26.439 28.748 143.165 1.00 27.88 444 VAL B C 1
ATOM 6744 O O . VAL B 1 443 ? 27.158 28.345 144.075 1.00 28.73 444 VAL B O 1
ATOM 6748 N N . ILE B 1 444 ? 26.568 28.347 141.902 1.00 27.47 445 ILE B N 1
ATOM 6749 C CA . ILE B 1 444 ? 27.466 27.262 141.522 1.00 28.04 445 ILE B CA 1
ATOM 6750 C C . ILE B 1 444 ? 28.471 27.754 140.484 1.00 30.48 445 ILE B C 1
ATOM 6751 O O . ILE B 1 444 ? 28.095 28.304 139.446 1.00 30.14 445 ILE B O 1
ATOM 6756 N N . LYS B 1 445 ? 29.753 27.570 140.773 1.00 34.52 446 LYS B N 1
ATOM 6757 C CA . LYS B 1 445 ? 30.805 27.988 139.854 1.00 32.57 446 LYS B CA 1
ATOM 6758 C C . LYS B 1 445 ? 31.171 26.847 138.909 1.00 33.00 446 LYS B C 1
ATOM 6759 O O . LYS B 1 445 ? 31.423 25.717 139.347 1.00 30.78 446 LYS B O 1
ATOM 6765 N N . ALA B 1 446 ? 31.173 27.142 137.612 1.00 32.40 447 ALA B N 1
ATOM 6766 C CA . ALA B 1 446 ? 31.555 26.163 136.597 1.00 30.91 447 ALA B CA 1
ATOM 6767 C C . ALA B 1 446 ? 32.979 26.440 136.137 1.00 33.28 447 ALA B C 1
ATOM 6768 O O . ALA B 1 446 ? 33.381 27.598 136.013 1.00 37.92 447 ALA B O 1
ATOM 6770 N N . LYS B 1 447 ? 33.738 25.378 135.884 1.00 31.73 448 LYS B N 1
ATOM 6771 C CA . LYS B 1 447 ? 35.149 25.515 135.538 1.00 37.79 448 LYS B CA 1
ATOM 6772 C C . LYS B 1 447 ? 35.310 25.922 134.081 1.00 38.57 448 LYS B C 1
ATOM 6773 O O . LYS B 1 447 ? 36.261 26.608 133.720 1.00 42.72 448 LYS B O 1
ATOM 6775 N N . ARG B 1 448 ? 34.371 25.497 133.246 1.00 43.02 449 ARG B N 1
ATOM 6776 C CA . ARG B 1 448 ? 34.377 25.875 131.837 1.00 40.55 449 ARG B CA 1
ATOM 6777 C C . ARG B 1 448 ? 33.030 26.471 131.430 1.00 40.38 449 ARG B C 1
ATOM 6778 O O . ARG B 1 448 ? 31.992 26.105 131.983 1.00 41.64 449 ARG B O 1
ATOM 6786 N N . PRO B 1 449 ? 33.041 27.387 130.450 1.00 36.94 450 PRO B N 1
ATOM 6787 C CA . PRO B 1 449 ? 31.819 28.113 130.107 1.00 33.95 450 PRO B CA 1
ATOM 6788 C C . PRO B 1 449 ? 30.836 27.243 129.342 1.00 37.81 450 PRO B C 1
ATOM 6789 O O . PRO B 1 449 ? 29.681 27.631 129.192 1.00 38.71 450 PRO B O 1
ATOM 6793 N N . ASP B 1 450 ? 31.281 26.078 128.877 1.00 40.20 451 ASP B N 1
ATOM 6794 C CA . ASP B 1 450 ? 30.406 25.198 128.105 1.00 40.52 451 ASP B CA 1
ATOM 6795 C C . ASP B 1 450 ? 29.874 23.997 128.907 1.00 37.21 451 ASP B C 1
ATOM 6796 O O . ASP B 1 450 ? 29.211 23.117 128.358 1.00 37.14 451 ASP B O 1
ATOM 6801 N N . HIS B 1 451 ? 30.157 23.972 130.205 1.00 34.31 452 HIS B N 1
ATOM 6802 C CA . HIS B 1 451 ? 29.540 22.987 131.089 1.00 34.41 452 HIS B CA 1
ATOM 6803 C C . HIS B 1 451 ? 28.016 23.026 130.925 1.00 30.67 452 HIS B C 1
ATOM 6804 O O . HIS B 1 451 ? 27.435 24.100 130.740 1.00 30.91 452 HIS B O 1
ATOM 6811 N N . PRO B 1 452 ? 27.370 21.852 130.956 1.00 30.14 453 PRO B N 1
ATOM 6812 C CA . PRO B 1 452 ? 25.908 21.729 130.839 1.00 29.89 453 PRO B CA 1
ATOM 6813 C C . PRO B 1 452 ? 25.121 22.662 131.776 1.00 31.71 453 PRO B C 1
ATOM 6814 O O . PRO B 1 452 ? 24.020 23.089 131.421 1.00 32.43 453 PRO B O 1
ATOM 6818 N N . TYR B 1 453 ? 25.674 22.979 132.944 1.00 26.56 454 TYR B N 1
ATOM 6819 C CA . TYR B 1 453 ? 24.983 23.860 133.887 1.00 30.19 454 TYR B CA 1
ATOM 6820 C C . TYR B 1 453 ? 24.853 25.298 133.364 1.00 33.19 454 TYR B C 1
ATOM 6821 O O . TYR B 1 453 ? 24.018 26.066 133.848 1.00 32.49 454 TYR B O 1
ATOM 6830 N N . MET B 1 454 ? 25.668 25.655 132.372 1.00 30.33 455 MET B N 1
ATOM 6831 C CA . MET B 1 454 ? 25.567 26.970 131.744 1.00 27.21 455 MET B CA 1
ATOM 6832 C C . MET B 1 454 ? 24.478 27.019 130.669 1.00 30.40 455 MET B C 1
ATOM 6833 O O . MET B 1 454 ? 24.209 28.079 130.109 1.00 26.33 455 MET B O 1
ATOM 6838 N N . SER B 1 455 ? 23.853 25.880 130.371 1.00 30.25 456 SER B N 1
ATOM 6839 C CA . SER B 1 455 ? 22.840 25.853 129.321 1.00 27.36 456 SER B CA 1
ATOM 6840 C C . SER B 1 455 ? 21.540 25.136 129.688 1.00 29.80 456 SER B C 1
ATOM 6841 O O . SER B 1 455 ? 20.504 25.386 129.075 1.00 29.90 456 SER B O 1
ATOM 6844 N N . THR B 1 456 ? 21.583 24.253 130.680 1.00 30.08 457 THR B N 1
ATOM 6845 C CA . THR B 1 456 ? 20.384 23.532 131.100 1.00 27.31 457 THR B CA 1
ATOM 6846 C C . THR B 1 456 ? 19.461 24.427 131.937 1.00 27.53 457 THR B C 1
ATOM 6847 O O . THR B 1 456 ? 19.889 25.002 132.928 1.00 25.40 457 THR B O 1
ATOM 6851 N N . GLU B 1 457 ? 18.195 24.541 131.541 1.00 27.02 458 GLU B N 1
ATOM 6852 C CA . GLU B 1 457 ? 17.234 25.330 132.311 1.00 27.35 458 GLU B CA 1
ATOM 6853 C C . GLU B 1 457 ? 16.763 24.564 133.539 1.00 30.95 458 GLU B C 1
ATOM 6854 O O . GLU B 1 457 ? 16.258 23.444 133.426 1.00 34.44 458 GLU B O 1
ATOM 6860 N N . PHE B 1 458 ? 16.923 25.177 134.708 1.00 28.44 459 PHE B N 1
ATOM 6861 C CA . PHE B 1 458 ? 16.565 24.539 135.974 1.00 27.66 459 PHE B CA 1
ATOM 6862 C C . PHE B 1 458 ? 15.214 25.008 136.536 1.00 27.62 459 PHE B C 1
ATOM 6863 O O . PHE B 1 458 ? 14.625 24.326 137.376 1.00 29.14 459 PHE B O 1
ATOM 6871 N N . PHE B 1 459 ? 14.729 26.159 136.069 1.00 26.29 460 PHE B N 1
ATOM 6872 C CA . PHE B 1 459 ? 13.478 26.744 136.564 1.00 25.41 460 PHE B CA 1
ATOM 6873 C C . PHE B 1 459 ? 13.468 26.778 138.096 1.00 23.55 460 PHE B C 1
ATOM 6874 O O . PHE B 1 459 ? 12.568 26.219 138.727 1.00 25.92 460 PHE B O 1
ATOM 6882 N N . GLY B 1 460 ? 14.470 27.421 138.684 1.00 26.09 461 GLY B N 1
ATOM 6883 C CA . GLY B 1 460 ? 14.603 27.468 140.131 1.00 25.60 461 GLY B CA 1
ATOM 6884 C C . GLY B 1 460 ? 15.643 28.497 140.515 1.00 24.56 461 GLY B C 1
ATOM 6885 O O . GLY B 1 460 ? 16.252 29.126 139.641 1.00 23.61 461 GLY B O 1
ATOM 6886 N N . PRO B 1 461 ? 15.851 28.682 141.826 1.00 24.88 462 PRO B N 1
ATOM 6887 C CA . PRO B 1 461 ? 16.754 29.717 142.344 1.00 24.88 462 PRO B CA 1
ATOM 6888 C C . PRO B 1 461 ? 18.218 29.277 142.302 1.00 25.24 462 PRO B C 1
ATOM 6889 O O . PRO B 1 461 ? 18.895 29.266 143.335 1.00 25.94 462 PRO B O 1
ATOM 6893 N N . ILE B 1 462 ? 18.692 28.923 141.112 1.00 24.84 463 ILE B N 1
ATOM 6894 C CA . ILE B 1 462 ? 20.034 28.383 140.936 1.00 25.23 463 ILE B CA 1
ATOM 6895 C C . ILE B 1 462 ? 20.793 29.192 139.895 1.00 31.69 463 ILE B C 1
ATOM 6896 O O . ILE B 1 462 ? 20.367 29.314 138.742 1.00 31.78 463 ILE B O 1
ATOM 6901 N N . LEU B 1 463 ? 21.918 29.753 140.319 1.00 24.84 464 LEU B N 1
ATOM 6902 C CA . LEU B 1 463 ? 22.737 30.592 139.462 1.00 24.40 464 LEU B CA 1
ATOM 6903 C C . LEU B 1 463 ? 24.042 29.866 139.157 1.00 28.38 464 LEU B C 1
ATOM 6904 O O . LEU B 1 463 ? 24.716 29.393 140.072 1.00 25.66 464 LEU B O 1
ATOM 6909 N N . THR B 1 464 ? 24.393 29.759 137.879 1.00 25.65 465 THR B N 1
ATOM 6910 C CA . THR B 1 464 ? 25.681 29.189 137.505 1.00 25.85 465 THR B CA 1
ATOM 6911 C C . THR B 1 464 ? 26.576 30.338 137.070 1.00 26.50 465 THR B C 1
ATOM 6912 O O . THR B 1 464 ? 26.168 31.180 136.270 1.00 28.15 465 THR B O 1
ATOM 6916 N N . VAL B 1 465 ? 27.793 30.379 137.599 1.00 25.47 466 VAL B N 1
ATOM 6917 C CA . VAL B 1 465 ? 28.698 31.490 137.322 1.00 27.65 466 VAL B CA 1
ATOM 6918 C C . VAL B 1 465 ? 29.994 30.998 136.676 1.00 32.79 466 VAL B C 1
ATOM 6919 O O . VAL B 1 465 ? 30.568 29.988 137.091 1.00 31.13 466 VAL B O 1
ATOM 6923 N N . TYR B 1 466 ? 30.425 31.705 135.636 1.00 28.80 467 TYR B N 1
ATOM 6924 C CA . TYR B 1 466 ? 31.717 31.456 135.023 1.00 26.19 467 TYR B CA 1
ATOM 6925 C C . TYR B 1 466 ? 32.548 32.721 135.118 1.00 29.99 467 TYR B C 1
ATOM 6926 O O . TYR B 1 466 ? 32.057 33.820 134.832 1.00 29.40 467 TYR B O 1
ATOM 6935 N N . GLU B 1 467 ? 33.804 32.558 135.503 1.00 29.21 468 GLU B N 1
ATOM 6936 C CA . GLU B 1 467 ? 34.728 33.673 135.643 1.00 36.37 468 GLU B CA 1
ATOM 6937 C C . GLU B 1 467 ? 35.722 33.689 134.488 1.00 38.54 468 GLU B C 1
ATOM 6938 O O . GLU B 1 467 ? 36.440 32.716 134.271 1.00 37.25 468 GLU B O 1
ATOM 6944 N N . TYR B 1 468 ? 35.752 34.796 133.754 1.00 36.74 469 TYR B N 1
ATOM 6945 C CA . TYR B 1 468 ? 36.614 34.935 132.583 1.00 33.54 469 TYR B CA 1
ATOM 6946 C C . TYR B 1 468 ? 37.715 35.946 132.895 1.00 34.87 469 TYR B C 1
ATOM 6947 O O . TYR B 1 468 ? 37.493 36.884 133.661 1.00 37.12 469 TYR B O 1
ATOM 6956 N N . PRO B 1 469 ? 38.915 35.759 132.316 1.00 39.80 470 PRO B N 1
ATOM 6957 C CA . PRO B 1 469 ? 39.985 36.727 132.573 1.00 39.29 470 PRO B CA 1
ATOM 6958 C C . PRO B 1 469 ? 39.625 38.050 131.913 1.00 34.08 470 PRO B C 1
ATOM 6959 O O . PRO B 1 469 ? 39.140 38.031 130.780 1.00 35.89 470 PRO B O 1
ATOM 6963 N N . ASP B 1 470 ? 39.851 39.160 132.614 1.00 34.13 471 ASP B N 1
ATOM 6964 C CA . ASP B 1 470 ? 39.403 40.489 132.185 1.00 34.30 471 ASP B CA 1
ATOM 6965 C C . ASP B 1 470 ? 39.684 40.814 130.718 1.00 40.43 471 ASP B C 1
ATOM 6966 O O . ASP B 1 470 ? 38.837 41.374 130.021 1.00 42.78 471 ASP B O 1
ATOM 6971 N N . THR B 1 471 ? 40.879 40.460 130.258 1.00 39.82 472 THR B N 1
ATOM 6972 C CA . THR B 1 471 ? 41.312 40.791 128.905 1.00 41.23 472 THR B CA 1
ATOM 6973 C C . THR B 1 471 ? 40.564 40.010 127.831 1.00 41.90 472 THR B C 1
ATOM 6974 O O . THR B 1 471 ? 40.687 40.304 126.643 1.00 40.36 472 THR B O 1
ATOM 6978 N N . GLU B 1 472 ? 39.788 39.015 128.246 1.00 41.03 473 GLU B N 1
ATOM 6979 C CA . GLU B 1 472 ? 39.055 38.195 127.289 1.00 42.79 473 GLU B CA 1
ATOM 6980 C C . GLU B 1 472 ? 37.561 38.526 127.238 1.00 37.96 473 GLU B C 1
ATOM 6981 O O . GLU B 1 472 ? 36.742 37.666 126.916 1.00 40.30 473 GLU B O 1
ATOM 6987 N N . PHE B 1 473 ? 37.214 39.773 127.552 1.00 36.60 474 PHE B N 1
ATOM 6988 C CA . PHE B 1 473 ? 35.821 40.219 127.480 1.00 34.59 474 PHE B CA 1
ATOM 6989 C C . PHE B 1 473 ? 35.235 39.968 126.103 1.00 35.88 474 PHE B C 1
ATOM 6990 O O . PHE B 1 473 ? 34.149 39.397 125.978 1.00 32.31 474 PHE B O 1
ATOM 6998 N N . ASN B 1 474 ? 35.953 40.393 125.067 1.00 31.73 475 ASN B N 1
ATOM 6999 C CA . ASN B 1 474 ? 35.472 40.200 123.710 1.00 34.74 475 ASN B CA 1
ATOM 7000 C C . ASN B 1 474 ? 35.222 38.723 123.409 1.00 34.10 475 ASN B C 1
ATOM 7001 O O . ASN B 1 474 ? 34.168 38.358 122.886 1.00 31.13 475 ASN B O 1
ATOM 7006 N N . GLU B 1 475 ? 36.186 37.881 123.767 1.00 32.84 476 GLU B N 1
ATOM 7007 C CA . GLU B 1 475 ? 36.068 36.439 123.573 1.00 29.62 476 GLU B CA 1
ATOM 7008 C C . GLU B 1 475 ? 34.858 35.851 124.292 1.00 29.83 476 GLU B C 1
ATOM 7009 O O . GLU B 1 475 ? 34.183 34.970 123.764 1.00 28.63 476 GLU B O 1
ATOM 7015 N N . ILE B 1 476 ? 34.580 36.344 125.494 1.00 30.37 477 ILE B N 1
ATOM 7016 C CA . ILE B 1 476 ? 33.432 35.849 126.250 1.00 31.57 477 ILE B CA 1
ATOM 7017 C C . ILE B 1 476 ? 32.106 36.199 125.553 1.00 30.77 477 ILE B C 1
ATOM 7018 O O . ILE B 1 476 ? 31.203 35.362 125.486 1.00 35.43 477 ILE B O 1
ATOM 7023 N N . CYS B 1 477 ? 32.001 37.402 124.989 1.00 26.86 478 CYS B N 1
ATOM 7024 C CA . CYS B 1 477 ? 30.836 37.750 124.169 1.00 27.18 478 CYS B CA 1
ATOM 7025 C C . CYS B 1 477 ? 30.702 36.796 122.978 1.00 30.44 478 CYS B C 1
ATOM 7026 O O . CYS B 1 477 ? 29.596 36.342 122.654 1.00 29.39 478 CYS B O 1
ATOM 7029 N N . ASP B 1 478 ? 31.831 36.503 122.334 1.00 31.54 479 ASP B N 1
ATOM 7030 C CA . ASP B 1 478 ? 31.867 35.601 121.180 1.00 34.50 479 ASP B CA 1
ATOM 7031 C C . ASP B 1 478 ? 31.322 34.221 121.551 1.00 33.26 479 ASP B C 1
ATOM 7032 O O . ASP B 1 478 ? 30.543 33.628 120.806 1.00 35.40 479 ASP B O 1
ATOM 7037 N N . ILE B 1 479 ? 31.747 33.717 122.706 1.00 30.55 480 ILE B N 1
ATOM 7038 C CA . ILE B 1 479 ? 31.297 32.419 123.195 1.00 34.72 480 ILE B CA 1
ATOM 7039 C C . ILE B 1 479 ? 29.779 32.388 123.395 1.00 39.81 480 ILE B C 1
ATOM 7040 O O . ILE B 1 479 ? 29.111 31.429 122.997 1.00 40.20 480 ILE B O 1
ATOM 7045 N N . ILE B 1 480 ? 29.236 33.448 123.987 1.00 39.91 481 ILE B N 1
ATOM 7046 C CA . ILE B 1 480 ? 27.788 33.578 124.151 1.00 40.13 481 ILE B CA 1
ATOM 7047 C C . ILE B 1 480 ? 27.088 33.596 122.786 1.00 41.45 481 ILE B C 1
ATOM 7048 O O . ILE B 1 480 ? 26.046 32.963 122.598 1.00 42.56 481 ILE B O 1
ATOM 7053 N N . ASP B 1 481 ? 27.676 34.292 121.818 1.00 40.67 482 ASP B N 1
ATOM 7054 C CA . ASP B 1 481 ? 27.075 34.361 120.487 1.00 40.40 482 ASP B CA 1
ATOM 7055 C C . ASP B 1 481 ? 27.122 33.025 119.742 1.00 46.59 482 ASP B C 1
ATOM 7056 O O . ASP B 1 481 ? 26.184 32.694 119.015 1.00 43.73 482 ASP B O 1
ATOM 7061 N N . ASN B 1 482 ? 28.208 32.270 119.925 1.00 48.76 483 ASN B N 1
ATOM 7062 C CA . ASN B 1 482 ? 28.379 30.961 119.277 1.00 53.28 483 ASN B CA 1
ATOM 7063 C C . ASN B 1 482 ? 27.300 29.965 119.670 1.00 57.45 483 ASN B C 1
ATOM 7064 O O . ASN B 1 482 ? 26.561 29.454 118.825 1.00 59.14 483 ASN B O 1
ATOM 7069 N N . THR B 1 483 ? 27.238 29.687 120.967 1.00 57.73 484 THR B N 1
ATOM 7070 C CA . THR B 1 483 ? 26.338 28.688 121.520 1.00 61.11 484 THR B CA 1
ATOM 7071 C C . THR B 1 483 ? 24.865 29.047 121.314 1.00 62.39 484 THR B C 1
ATOM 7072 O O . THR B 1 483 ? 24.471 30.208 121.429 1.00 62.54 484 THR B O 1
ATOM 7076 N N . TYR B 1 486 ? 20.257 29.563 123.220 1.00 51.35 487 TYR B N 1
ATOM 7077 C CA . TYR B 1 486 ? 19.244 30.557 122.881 1.00 52.08 487 TYR B CA 1
ATOM 7078 C C . TYR B 1 486 ? 18.528 31.097 124.124 1.00 55.35 487 TYR B C 1
ATOM 7079 O O . TYR B 1 486 ? 18.015 30.331 124.942 1.00 58.22 487 TYR B O 1
ATOM 7081 N N . ALA B 1 487 ? 18.495 32.420 124.255 1.00 51.95 488 ALA B N 1
ATOM 7082 C CA . ALA B 1 487 ? 17.954 33.065 125.448 1.00 42.91 488 ALA B CA 1
ATOM 7083 C C . ALA B 1 487 ? 16.835 34.044 125.103 1.00 36.33 488 ALA B C 1
ATOM 7084 O O . ALA B 1 487 ? 16.820 34.637 124.030 1.00 36.28 488 ALA B O 1
ATOM 7086 N N . LEU B 1 488 ? 15.889 34.204 126.017 1.00 26.86 489 LEU B N 1
ATOM 7087 C CA . LEU B 1 488 ? 14.858 35.207 125.847 1.00 28.68 489 LEU B CA 1
ATOM 7088 C C . LEU B 1 488 ? 15.431 36.586 126.196 1.00 28.15 489 LEU B C 1
ATOM 7089 O O . LEU B 1 488 ? 15.150 37.580 125.524 1.00 27.58 489 LEU B O 1
ATOM 7094 N N . THR B 1 489 ? 16.261 36.635 127.236 1.00 23.61 490 THR B N 1
ATOM 7095 C CA . THR B 1 489 ? 16.763 37.907 127.737 1.00 21.75 490 THR B CA 1
ATOM 7096 C C . THR B 1 489 ? 18.237 37.825 128.120 1.00 20.81 490 THR B C 1
ATOM 7097 O O . THR B 1 489 ? 18.771 36.752 128.409 1.00 19.12 490 THR B O 1
ATOM 7101 N N . GLY B 1 490 ? 18.891 38.978 128.124 1.00 19.68 491 GLY B N 1
ATOM 7102 C CA . GLY B 1 490 ? 20.280 39.063 128.525 1.00 18.95 491 GLY B CA 1
ATOM 7103 C C . GLY B 1 490 ? 20.594 40.483 128.956 1.00 19.13 491 GLY B C 1
ATOM 7104 O O . GLY B 1 490 ? 19.904 41.424 128.557 1.00 20.39 491 GLY B O 1
ATOM 7105 N N . ALA B 1 491 ? 21.640 40.643 129.755 1.00 19.66 492 ALA B N 1
ATOM 7106 C CA . ALA B 1 491 ? 22.013 41.962 130.240 1.00 20.91 492 ALA B CA 1
ATOM 7107 C C . ALA B 1 491 ? 23.521 42.126 130.302 1.00 23.58 492 ALA B C 1
ATOM 7108 O O . ALA B 1 491 ? 24.239 41.172 130.598 1.00 21.51 492 ALA B O 1
ATOM 7110 N N . ILE B 1 492 ? 23.999 43.336 130.020 1.00 20.88 493 ILE B N 1
ATOM 7111 C CA . ILE B 1 492 ? 25.383 43.682 130.315 1.00 21.59 493 ILE B CA 1
ATOM 7112 C C . ILE B 1 492 ? 25.453 44.747 131.413 1.00 23.55 493 ILE B C 1
ATOM 7113 O O . ILE B 1 492 ? 24.669 45.704 131.420 1.00 26.88 493 ILE B O 1
ATOM 7118 N N . PHE B 1 493 ? 26.379 44.565 132.346 1.00 22.55 494 PHE B N 1
ATOM 7119 C CA . PHE B 1 493 ? 26.652 45.579 133.356 1.00 23.08 494 PHE B CA 1
ATOM 7120 C C . PHE B 1 493 ? 28.027 46.148 133.065 1.00 23.81 494 PHE B C 1
ATOM 7121 O O . PHE B 1 493 ? 28.997 45.402 132.988 1.00 28.44 494 PHE B O 1
ATOM 7129 N N . ALA B 1 494 ? 28.089 47.465 132.868 1.00 24.15 495 ALA B N 1
ATOM 7130 C CA . ALA B 1 494 ? 29.300 48.135 132.381 1.00 28.60 495 ALA B CA 1
ATOM 7131 C C . ALA B 1 494 ? 29.115 49.643 132.403 1.00 30.85 495 ALA B C 1
ATOM 7132 O O . ALA B 1 494 ? 27.994 50.136 132.309 1.00 29.59 495 ALA B O 1
ATOM 7134 N N . LYS B 1 495 ? 30.219 50.375 132.495 1.00 29.25 496 LYS B N 1
ATOM 7135 C CA . LYS B 1 495 ? 30.180 51.822 132.299 1.00 29.66 496 LYS B CA 1
ATOM 7136 C C . LYS B 1 495 ? 30.803 52.224 130.955 1.00 32.37 496 LYS B C 1
ATOM 7137 O O . LYS B 1 495 ? 30.370 53.189 130.320 1.00 29.75 496 LYS B O 1
ATOM 7143 N N . ASP B 1 496 ? 31.817 51.476 130.528 1.00 32.01 497 ASP B N 1
ATOM 7144 C CA . ASP B 1 496 ? 32.555 51.778 129.300 1.00 33.15 497 ASP B CA 1
ATOM 7145 C C . ASP B 1 496 ? 31.693 51.618 128.045 1.00 27.21 497 ASP B C 1
ATOM 7146 O O . ASP B 1 496 ? 31.256 50.507 127.739 1.00 30.54 497 ASP B O 1
ATOM 7151 N N . ARG B 1 497 ? 31.459 52.708 127.308 1.00 27.57 498 ARG B N 1
ATOM 7152 C CA . ARG B 1 497 ? 30.523 52.663 126.168 1.00 29.54 498 ARG B CA 1
ATOM 7153 C C . ARG B 1 497 ? 30.997 51.788 125.009 1.00 29.56 498 ARG B C 1
ATOM 7154 O O . ARG B 1 497 ? 30.181 51.218 124.297 1.00 26.15 498 ARG B O 1
ATOM 7162 N N . LYS B 1 498 ? 32.309 51.707 124.806 1.00 33.90 499 LYS B N 1
ATOM 7163 C CA . LYS B 1 498 ? 32.844 50.904 123.709 1.00 33.61 499 LYS B CA 1
ATOM 7164 C C . LYS B 1 498 ? 32.561 49.423 123.964 1.00 32.40 499 LYS B C 1
ATOM 7165 O O . LYS B 1 498 ? 32.221 48.677 123.048 1.00 34.29 499 LYS B O 1
ATOM 7167 N N . ALA B 1 499 ? 32.690 49.007 125.220 1.00 31.28 500 ALA B N 1
ATOM 7168 C CA . ALA B 1 499 ? 32.387 47.632 125.601 1.00 30.81 500 ALA B CA 1
ATOM 7169 C C . ALA B 1 499 ? 30.894 47.341 125.487 1.00 29.34 500 ALA B C 1
ATOM 7170 O O . ALA B 1 499 ? 30.503 46.295 124.971 1.00 28.80 500 ALA B O 1
ATOM 7172 N N . ILE B 1 500 ? 30.069 48.268 125.974 1.00 24.89 501 ILE B N 1
ATOM 7173 C CA . ILE B 1 500 ? 28.618 48.161 125.851 1.00 27.25 501 ILE B CA 1
ATOM 7174 C C . ILE B 1 500 ? 28.205 48.072 124.390 1.00 26.40 501 ILE B C 1
ATOM 7175 O O . ILE B 1 500 ? 27.384 47.228 124.027 1.00 24.86 501 ILE B O 1
ATOM 7180 N N . GLU B 1 501 ? 28.777 48.933 123.547 1.00 28.03 502 GLU B N 1
ATOM 7181 C CA . GLU B 1 501 ? 28.440 48.914 122.121 1.00 31.37 502 GLU B CA 1
ATOM 7182 C C . GLU B 1 501 ? 28.836 47.583 121.494 1.00 29.60 502 GLU B C 1
ATOM 7183 O O . GLU B 1 501 ? 28.075 47.005 120.713 1.00 26.50 502 GLU B O 1
ATOM 7189 N N . TYR B 1 502 ? 30.027 47.103 121.846 1.00 28.82 503 TYR B N 1
ATOM 7190 C CA . TYR B 1 502 ? 30.530 45.837 121.324 1.00 30.38 503 TYR B CA 1
ATOM 7191 C C . TYR B 1 502 ? 29.605 44.675 121.688 1.00 28.25 503 TYR B C 1
ATOM 7192 O O . TYR B 1 502 ? 29.232 43.881 120.829 1.00 30.06 503 TYR B O 1
ATOM 7201 N N . ALA B 1 503 ? 29.233 44.584 122.961 1.00 25.35 504 ALA B N 1
ATOM 7202 C CA . ALA B 1 503 ? 28.366 43.505 123.415 1.00 26.59 504 ALA B CA 1
ATOM 7203 C C . ALA B 1 503 ? 26.957 43.629 122.854 1.00 27.15 504 ALA B C 1
ATOM 7204 O O . ALA B 1 503 ? 26.339 42.629 122.489 1.00 27.85 504 ALA B O 1
ATOM 7206 N N . ASP B 1 504 ? 26.453 44.859 122.795 1.00 26.44 505 ASP B N 1
ATOM 7207 C CA . ASP B 1 504 ? 25.107 45.137 122.286 1.00 28.10 505 ASP B CA 1
ATOM 7208 C C . ASP B 1 504 ? 24.991 44.614 120.859 1.00 31.76 505 ASP B C 1
ATOM 7209 O O . ASP B 1 504 ? 23.997 43.986 120.500 1.00 30.03 505 ASP B O 1
ATOM 7214 N N . GLU B 1 505 ? 26.027 44.854 120.060 1.00 31.18 506 GLU B N 1
ATOM 7215 C CA . GLU B 1 505 ? 26.078 44.392 118.672 1.00 31.25 506 GLU B CA 1
ATOM 7216 C C . GLU B 1 505 ? 26.358 42.882 118.567 1.00 31.24 506 GLU B C 1
ATOM 7217 O O . GLU B 1 505 ? 25.649 42.155 117.865 1.00 29.38 506 GLU B O 1
ATOM 7223 N N . LYS B 1 506 ? 27.414 42.429 119.242 1.00 28.07 507 LYS B N 1
ATOM 7224 C CA . LYS B 1 506 ? 27.842 41.028 119.188 1.00 30.04 507 LYS B CA 1
ATOM 7225 C C . LYS B 1 506 ? 26.753 40.053 119.649 1.00 28.91 507 LYS B C 1
ATOM 7226 O O . LYS B 1 506 ? 26.614 38.952 119.107 1.00 30.88 507 LYS B O 1
ATOM 7232 N N . LEU B 1 507 ? 25.987 40.462 120.656 1.00 28.77 508 LEU B N 1
ATOM 7233 C CA . LEU B 1 507 ? 24.955 39.602 121.233 1.00 22.72 508 LEU B CA 1
ATOM 7234 C C . LEU B 1 507 ? 23.564 39.835 120.635 1.00 25.78 508 LEU B C 1
ATOM 7235 O O . LEU B 1 507 ? 22.561 39.419 121.225 1.00 20.60 508 LEU B O 1
ATOM 7240 N N . LYS B 1 508 ? 23.494 40.490 119.473 1.00 24.48 509 LYS B N 1
ATOM 7241 C CA . LYS B 1 508 ? 22.189 40.811 118.891 1.00 25.64 509 LYS B CA 1
ATOM 7242 C C . LYS B 1 508 ? 21.352 39.576 118.549 1.00 23.05 509 LYS B C 1
ATOM 7243 O O . LYS B 1 508 ? 20.132 39.656 118.504 1.00 24.06 509 LYS B O 1
ATOM 7249 N N . PHE B 1 509 ? 21.997 38.438 118.311 1.00 22.60 510 PHE B N 1
ATOM 7250 C CA . PHE B 1 509 ? 21.250 37.208 118.032 1.00 29.22 510 PHE B CA 1
ATOM 7251 C C . PHE B 1 509 ? 21.088 36.321 119.266 1.00 33.61 510 PHE B C 1
ATOM 7252 O O . PHE B 1 509 ? 20.480 35.253 119.192 1.00 30.52 510 PHE B O 1
ATOM 7260 N N . SER B 1 510 ? 21.604 36.777 120.402 1.00 28.62 511 SER B N 1
ATOM 7261 C CA . SER B 1 510 ? 21.672 35.926 121.584 1.00 29.23 511 SER B CA 1
ATOM 7262 C C . SER B 1 510 ? 20.552 36.172 122.590 1.00 28.91 511 SER B C 1
ATOM 7263 O O . SER B 1 510 ? 20.461 35.473 123.598 1.00 31.09 511 SER B O 1
ATOM 7266 N N . ALA B 1 511 ? 19.707 37.159 122.308 1.00 21.62 512 ALA B N 1
ATOM 7267 C CA . ALA B 1 511 ? 18.585 37.499 123.172 1.00 23.73 512 ALA B CA 1
ATOM 7268 C C . ALA B 1 511 ? 17.643 38.432 122.439 1.00 23.12 512 ALA B C 1
ATOM 7269 O O . ALA B 1 511 ? 18.081 39.294 121.679 1.00 26.88 512 ALA B O 1
ATOM 7271 N N . GLY B 1 512 ? 16.349 38.261 122.673 1.00 23.68 513 GLY B N 1
ATOM 7272 C CA . GLY B 1 512 ? 15.346 39.091 122.033 1.00 25.96 513 GLY B CA 1
ATOM 7273 C C . GLY B 1 512 ? 15.216 40.420 122.745 1.00 26.77 513 GLY B C 1
ATOM 7274 O O . GLY B 1 512 ? 14.847 41.432 122.144 1.00 26.52 513 GLY B O 1
ATOM 7275 N N . ASN B 1 513 ? 15.533 40.415 124.035 1.00 19.58 514 ASN B N 1
ATOM 7276 C CA . ASN B 1 513 ? 15.500 41.625 124.840 1.00 24.15 514 ASN B CA 1
ATOM 7277 C C . ASN B 1 513 ? 16.830 41.776 125.563 1.00 26.23 514 ASN B C 1
ATOM 7278 O O . ASN B 1 513 ? 17.224 40.908 126.341 1.00 23.16 514 ASN B O 1
ATOM 7283 N N . PHE B 1 514 ? 17.525 42.870 125.285 1.00 17.75 515 PHE B N 1
ATOM 7284 C CA . PHE B 1 514 ? 18.860 43.079 125.821 1.00 19.06 515 PHE B CA 1
ATOM 7285 C C . PHE B 1 514 ? 18.809 44.274 126.765 1.00 22.60 515 PHE B C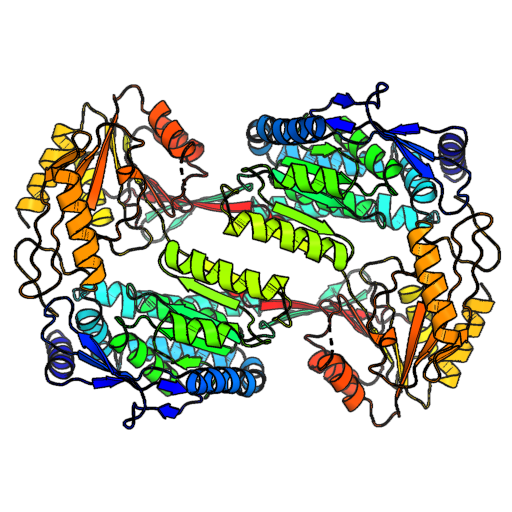 1
ATOM 7286 O O . PHE B 1 514 ? 18.181 45.287 126.460 1.00 26.65 515 PHE B O 1
ATOM 7294 N N . TYR B 1 515 ? 19.447 44.141 127.922 1.00 18.89 516 TYR B N 1
ATOM 7295 C CA . TYR B 1 515 ? 19.366 45.163 128.956 1.00 19.18 516 TYR B CA 1
ATOM 7296 C C . TYR B 1 515 ? 20.749 45.691 129.271 1.00 22.97 516 TYR B C 1
ATOM 7297 O O . TYR B 1 515 ? 21.708 44.925 129.362 1.00 25.53 516 TYR B O 1
ATOM 7306 N N . ILE B 1 516 ? 20.863 47.007 129.412 1.00 20.22 517 ILE B N 1
ATOM 7307 C CA . ILE B 1 516 ? 22.122 47.609 129.819 1.00 20.95 517 ILE B CA 1
ATOM 7308 C C . ILE B 1 516 ? 21.961 48.152 131.242 1.00 21.29 517 ILE B C 1
ATOM 7309 O O . ILE B 1 516 ? 21.127 49.042 131.489 1.00 24.39 517 ILE B O 1
ATOM 7314 N N . ASN B 1 517 ? 22.749 47.602 132.160 1.00 21.64 518 ASN B N 1
ATOM 7315 C CA . ASN B 1 517 ? 22.722 47.992 133.567 1.00 22.07 518 ASN B CA 1
ATOM 7316 C C . ASN B 1 517 ? 21.352 47.833 134.213 1.00 26.67 518 ASN B C 1
ATOM 7317 O O . ASN B 1 517 ? 20.929 48.667 135.014 1.00 25.59 518 ASN B O 1
ATOM 7322 N N . ASP B 1 518 ? 20.677 46.739 133.873 1.00 24.13 519 ASP B N 1
ATOM 7323 C CA . ASP B 1 518 ? 19.381 46.424 134.454 1.00 28.83 519 ASP B CA 1
ATOM 7324 C C . ASP B 1 518 ? 19.250 44.912 134.442 1.00 27.48 519 ASP B C 1
ATOM 7325 O O . ASP B 1 518 ? 19.813 44.255 133.552 1.00 21.17 519 ASP B O 1
ATOM 7330 N N . LYS B 1 519 ? 18.540 44.354 135.424 1.00 24.72 520 LYS B N 1
ATOM 7331 C CA . LYS B 1 519 ? 18.291 42.909 135.438 1.00 25.26 520 LYS B CA 1
ATOM 7332 C C . LYS B 1 519 ? 17.589 42.463 134.158 1.00 24.58 520 LYS B C 1
ATOM 7333 O O . LYS B 1 519 ? 16.848 43.240 133.542 1.00 25.75 520 LYS B O 1
ATOM 7339 N N . CYS B 1 520 ? 17.824 41.216 133.753 1.00 21.61 521 CYS B N 1
ATOM 7340 C CA . CYS B 1 520 ? 17.290 40.734 132.485 1.00 26.47 521 CYS B CA 1
ATOM 7341 C C . CYS B 1 520 ? 15.811 40.354 132.578 1.00 26.55 521 CYS B C 1
ATOM 7342 O O . CYS B 1 520 ? 15.205 39.960 131.579 1.00 25.94 521 CYS B O 1
ATOM 7345 N N . THR B 1 521 ? 15.237 40.469 133.772 1.00 30.83 522 THR B N 1
ATOM 7346 C CA . THR B 1 521 ? 13.790 40.310 133.948 1.00 34.64 522 THR B CA 1
ATOM 7347 C C . THR B 1 521 ? 13.052 41.641 133.722 1.00 39.28 522 THR B C 1
ATOM 7348 O O . THR B 1 521 ? 11.824 41.697 133.783 1.00 42.13 522 THR B O 1
ATOM 7352 N N . GLY B 1 522 ? 13.806 42.704 133.459 1.00 43.58 523 GLY B N 1
ATOM 7353 C CA . GLY B 1 522 ? 13.221 43.996 133.138 1.00 52.07 523 GLY B CA 1
ATOM 7354 C C . GLY B 1 522 ? 13.353 45.029 134.240 1.00 57.24 523 GLY B C 1
ATOM 7355 O O . GLY B 1 522 ? 12.450 45.193 135.059 1.00 60.48 523 GLY B O 1
ATOM 7356 N N . ASN B 1 546 ? 0.993 43.465 118.935 1.00 52.88 547 ASN B N 1
ATOM 7357 C CA . ASN B 1 546 ? 1.549 42.729 117.798 1.00 47.08 547 ASN B CA 1
ATOM 7358 C C . ASN B 1 546 ? 1.181 41.247 117.803 1.00 42.11 547 ASN B C 1
ATOM 7359 O O . ASN B 1 546 ? 1.058 40.628 116.743 1.00 43.80 547 ASN B O 1
ATOM 7361 N N . ILE B 1 547 ? 0.998 40.670 118.989 1.00 34.12 548 ILE B N 1
ATOM 7362 C CA . ILE B 1 547 ? 0.555 39.283 119.062 1.00 30.34 548 ILE B CA 1
ATOM 7363 C C . ILE B 1 547 ? -0.899 39.141 118.586 1.00 26.46 548 ILE B C 1
ATOM 7364 O O . ILE B 1 547 ? -1.320 38.059 118.172 1.00 25.73 548 ILE B O 1
ATOM 7369 N N . LEU B 1 548 ? -1.659 40.234 118.625 1.00 22.62 549 LEU B N 1
ATOM 7370 C CA . LEU B 1 548 ? -3.061 40.185 118.199 1.00 25.06 549 LEU B CA 1
ATOM 7371 C C . LEU B 1 548 ? -3.168 39.809 116.730 1.00 25.29 549 LEU B C 1
ATOM 7372 O O . LEU B 1 548 ? -4.098 39.116 116.318 1.00 23.93 549 LEU B O 1
ATOM 7377 N N . SER B 1 549 ? -2.201 40.259 115.944 1.00 18.87 550 SER B N 1
ATOM 7378 C CA . SER B 1 549 ? -2.235 40.020 114.515 1.00 22.65 550 SER B CA 1
ATOM 7379 C C . SER B 1 549 ? -2.023 38.548 114.174 1.00 26.64 550 SER B C 1
ATOM 7380 O O . SER B 1 549 ? -2.339 38.121 113.072 1.00 23.53 550 SER B O 1
ATOM 7383 N N . ARG B 1 550 ? -1.494 37.772 115.120 1.00 24.58 551 ARG B N 1
ATOM 7384 C CA . ARG B 1 550 ? -1.307 36.339 114.910 1.00 23.10 551 ARG B CA 1
ATOM 7385 C C . ARG B 1 550 ? -2.640 35.598 115.000 1.00 18.01 551 ARG B C 1
ATOM 7386 O O . ARG B 1 550 ? -2.737 34.446 114.598 1.00 19.88 551 ARG B O 1
ATOM 7394 N N . PHE B 1 551 ? -3.668 36.249 115.536 1.00 17.34 552 PHE B N 1
ATOM 7395 C CA . PHE B 1 551 ? -4.963 35.579 115.683 1.00 19.82 552 PHE B CA 1
ATOM 7396 C C . PHE B 1 551 ? -6.021 36.080 114.698 1.00 24.35 552 PHE B C 1
ATOM 7397 O O . PHE B 1 551 ? -7.211 35.800 114.838 1.00 20.99 552 PHE B O 1
ATOM 7405 N N . VAL B 1 552 ? -5.569 36.808 113.686 1.00 21.19 553 VAL B N 1
ATOM 7406 C CA . VAL B 1 552 ? -6.460 37.215 112.612 1.00 21.57 553 VAL B CA 1
ATOM 7407 C C . VAL B 1 552 ? -5.811 36.956 111.254 1.00 22.84 553 VAL B C 1
ATOM 7408 O O . VAL B 1 552 ? -4.610 36.674 111.169 1.00 18.45 553 VAL B O 1
ATOM 7412 N N . SER B 1 553 ? -6.614 37.019 110.194 1.00 19.24 554 SER B N 1
ATOM 7413 C CA . SER B 1 553 ? -6.065 37.046 108.843 1.00 22.33 554 SER B CA 1
ATOM 7414 C C . SER B 1 553 ? -6.787 38.134 108.049 1.00 25.25 554 SER B C 1
ATOM 7415 O O . SER B 1 553 ? -7.977 38.383 108.252 1.00 24.65 554 SER B O 1
ATOM 7418 N N . ILE B 1 554 ? -6.063 38.805 107.166 1.00 19.68 555 ILE B N 1
ATOM 7419 C CA . ILE B 1 554 ? -6.641 39.937 106.465 1.00 20.55 555 ILE B CA 1
ATOM 7420 C C . ILE B 1 554 ? -7.458 39.411 105.292 1.00 20.45 555 ILE B C 1
ATOM 7421 O O . ILE B 1 554 ? -7.090 38.440 104.636 1.00 22.01 555 ILE B O 1
ATOM 7426 N N . ARG B 1 555 ? -8.589 40.046 105.038 1.00 17.62 556 ARG B N 1
ATOM 7427 C CA . ARG B 1 555 ? -9.337 39.720 103.842 1.00 21.07 556 ARG B CA 1
ATOM 7428 C C . ARG B 1 555 ? -9.616 41.029 103.097 1.00 20.68 556 ARG B C 1
ATOM 7429 O O . ARG B 1 555 ? -10.165 41.966 103.677 1.00 19.78 556 ARG B O 1
ATOM 7437 N N . ASN B 1 556 ? -9.205 41.104 101.832 1.00 18.77 557 ASN B N 1
ATOM 7438 C CA . ASN B 1 556 ? -9.445 42.298 101.047 1.00 19.56 557 ASN B CA 1
ATOM 7439 C C . ASN B 1 556 ? -10.613 42.104 100.124 1.00 22.18 557 ASN B C 1
ATOM 7440 O O . ASN B 1 556 ? -10.738 41.062 99.469 1.00 21.56 557 ASN B O 1
ATOM 7445 N N . THR B 1 557 ? -11.469 43.113 100.064 1.00 17.71 558 THR B N 1
ATOM 7446 C CA . THR B 1 557 ? -12.538 43.124 99.084 1.00 19.94 558 THR B CA 1
ATOM 7447 C C . THR B 1 557 ? -12.284 44.282 98.132 1.00 16.67 558 THR B C 1
ATOM 7448 O O . THR B 1 557 ? -12.012 45.409 98.569 1.00 17.77 558 THR B O 1
ATOM 7452 N N . LYS B 1 558 ? -12.369 44.008 96.839 1.00 17.15 559 LYS B N 1
ATOM 7453 C CA . LYS B 1 558 ? -12.173 45.045 95.833 1.00 19.38 559 LYS B CA 1
ATOM 7454 C C . LYS B 1 558 ? -13.328 45.043 94.833 1.00 21.47 559 LYS B C 1
ATOM 7455 O O . LYS B 1 558 ? -13.615 44.027 94.201 1.00 18.28 559 LYS B O 1
ATOM 7461 N N . GLU B 1 559 ? -13.986 46.189 94.689 1.00 18.81 560 GLU B N 1
ATOM 7462 C CA . GLU B 1 559 ? -15.091 46.308 93.759 1.00 18.77 560 GLU B CA 1
ATOM 7463 C C . GLU B 1 559 ? -14.708 47.134 92.542 1.00 19.50 560 GLU B C 1
ATOM 7464 O O . GLU B 1 559 ? -14.122 48.209 92.677 1.00 19.67 560 GLU B O 1
ATOM 7470 N N . ASN B 1 560 ? -15.030 46.620 91.361 1.00 20.01 561 ASN B N 1
ATOM 7471 C CA . ASN B 1 560 ? -14.806 47.335 90.118 1.00 20.83 561 ASN B CA 1
ATOM 7472 C C . ASN B 1 560 ? -16.120 47.856 89.524 1.00 21.25 561 ASN B C 1
ATOM 7473 O O . ASN B 1 560 ? -17.121 47.150 89.519 1.00 21.18 561 ASN B O 1
ATOM 7478 N N . PHE B 1 561 ? -16.099 49.078 89.002 1.00 21.84 562 PHE B N 1
ATOM 7479 C CA . PHE B 1 561 ? -17.299 49.692 88.446 1.00 22.32 562 PHE B CA 1
ATOM 7480 C C . PHE B 1 561 ? -17.349 49.715 86.919 1.00 24.29 562 PHE B C 1
ATOM 7481 O O . PHE B 1 561 ? -18.408 49.912 86.341 1.00 24.25 562 PHE B O 1
ATOM 7489 N N . TYR B 1 562 ? -16.210 49.499 86.271 1.00 24.59 563 TYR B N 1
ATOM 7490 C CA . TYR B 1 562 ? -16.146 49.532 84.809 1.00 30.34 563 TYR B CA 1
ATOM 7491 C C . TYR B 1 562 ? -16.682 48.233 84.181 1.00 33.72 563 TYR B C 1
ATOM 7492 O O . TYR B 1 562 ? -16.363 47.136 84.639 1.00 31.03 563 TYR B O 1
ATOM 7494 N N . GLU B 1 563 ? -17.485 48.358 83.130 1.00 28.37 564 GLU B N 1
ATOM 7495 C CA . GLU B 1 563 ? -18.050 47.190 82.464 1.00 30.83 564 GLU B CA 1
ATOM 7496 C C . GLU B 1 563 ? -17.405 46.968 81.107 1.00 38.59 564 GLU B C 1
ATOM 7497 O O . GLU B 1 563 ? -17.531 47.803 80.215 1.00 39.46 564 GLU B O 1
ATOM 7503 N N . LEU B 1 564 ? -16.722 45.836 80.956 1.00 38.13 565 LEU B N 1
ATOM 7504 C CA . LEU B 1 564 ? -16.110 45.455 79.681 1.00 39.54 565 LEU B CA 1
ATOM 7505 C C . LEU B 1 564 ? -17.148 45.249 78.572 1.00 41.30 565 LEU B C 1
ATOM 7506 O O . LEU B 1 564 ? -18.243 44.740 78.825 1.00 38.29 565 LEU B O 1
#

Solvent-accessible surface area: 38349 Å² total; per-residue (Å²): 82,159,121,104,10,49,61,8,26,122,109,27,84,86,76,43,71,76,0,0,0,0,8,64,37,111,131,30,83,31,102,153,131,44,69,83,55,68,1,40,0,1,2,39,43,153,24,52,1,0,36,0,2,17,11,52,116,122,4,1,86,55,0,11,124,5,0,58,95,14,21,98,116,2,37,83,54,77,43,178,56,11,5,45,12,3,72,101,0,0,66,10,0,22,80,131,42,62,54,29,0,4,0,0,0,12,0,1,0,6,6,64,25,143,23,0,63,100,0,0,5,65,65,0,3,59,61,2,97,156,31,20,71,42,0,48,99,49,60,83,60,160,64,84,115,43,118,109,25,10,109,26,84,39,43,71,32,9,14,90,9,8,0,0,0,9,5,17,43,9,30,0,0,30,0,0,18,1,0,2,0,0,0,3,2,0,0,1,0,0,0,16,1,19,33,18,0,0,3,0,1,19,24,0,3,37,1,0,52,82,14,42,15,51,140,1,0,2,0,0,0,0,2,54,69,90,122,1,7,67,40,0,7,48,42,135,58,2,7,0,0,6,6,11,17,37,35,122,75,18,122,56,8,22,21,74,0,8,61,3,20,88,125,59,80,26,77,71,98,14,76,32,13,38,63,34,13,15,8,1,0,0,0,0,26,30,37,10,64,15,60,7,0,0,48,1,0,19,118,2,1,1,58,2,5,6,8,50,32,22,9,1,18,18,0,5,0,0,96,71,58,10,103,86,0,15,66,54,0,39,38,66,16,129,101,114,26,43,74,45,94,71,36,88,7,3,0,7,58,60,104,13,3,64,138,1,28,131,18,0,58,49,1,125,164,40,117,59,11,93,42,52,45,34,7,126,76,53,80,96,68,0,25,0,2,2,15,0,0,0,63,1,119,87,31,88,7,72,24,6,75,67,45,22,104,7,3,1,0,0,0,35,27,2,43,42,128,76,11,68,91,5,0,52,61,4,46,87,104,115,18,44,3,0,0,0,1,2,161,59,133,73,11,5,125,68,0,11,74,58,0,28,44,11,2,18,44,1,26,6,29,22,46,0,32,44,123,47,3,51,91,0,5,28,78,1,57,5,54,10,24,119,69,114,119,92,86,76,100,24,49,63,9,12,108,113,24,59,84,78,46,73,70,0,0,0,0,9,62,37,52,80,43,79,28,104,107,129,34,71,73,57,66,1,40,0,1,2,57,46,91,33,50,0,0,35,0,1,19,2,45,89,117,4,0,90,57,0,10,130,5,0,57,90,14,20,100,115,2,36,86,55,78,43,177,57,11,6,46,12,3,70,99,0,0,68,10,0,21,76,128,46,64,62,28,0,7,0,0,0,3,0,0,1,7,6,63,45,160,22,0,58,100,0,0,5,65,66,0,3,57,58,4,100,122,22,19,66,97,0,53,97,50,60,80,83,159,63,89,117,45,120,108,27,10,107,25,85,27,42,58,30,8,14,93,10,8,0,0,0,10,4,19,43,10,32,0,0,31,0,0,20,1,0,2,0,0,0,4,1,0,0,1,0,0,0,18,1,19,36,19,1,0,2,0,0,22,22,0,3,42,1,0,54,82,14,44,15,52,136,1,0,2,0,0,0,0,1,65,67,88,65,0,6,68,39,0,4,54,43,135,58,2,7,0,0,6,5,12,17,32,31,119,74,19,117,56,8,22,22,65,0,10,55,0,20,84,121,60,80,24,77,73,96,15,60,39,16,39,48,36,16,15,9,1,0,0,0,0,26,30,37,8,46,12,58,7,0,0,56,2,0,19,33,1,0,1,56,3,4,6,8,49,35,24,8,1,18,17,0,4,0,0,97,75,57,8,103,88,0,15,66,53,0,43,44,69,14,72,96,100,88,10,26,98,48,227,50,34,87,7,4,0,8,59,63,128,17,4,69,51,0,30,133,17,0,50,52,2,123,160,39,131,62,13,99,47,49,52,46,8,55,81,48,80,96,72,0,25,0,2,2,15,0,0,0,69,2,69,85,30,96,8,72,23,7,77,66,50,22,103,6,3,1,0,0,0,34,35,1,43,42,130,76,11,69,86,5,0,47,56,3,42,120,108,121,16,64,5,0,0,0,1,0,125,66,133,74,11,3,128,70,0,10,76,47,0,33,41,11,2,18,44,1,25,6,28,23,53,0,28,45,111,61,2,56,92,0,5,29,70,2,62,4,61,10,21,119,69,117,83

Secondary structure (DSSP, 8-state):
-HHHHHHHHHHHHHS-EEE-EEETTEEE--TTTS-EEEEEETTEEEEEEEEEE---HHHHHHHHHHHHHHHHHHHTS-HHHHHHHHHHHHHHHHTTTHHHHHHHHHHHHT--HHHHIIIIIIIHHHHHHHHHHHHHHHT----EE-TTS-EEEEEEEE-SSEEEEE--SS-HHHHHHHHHHHHHTT--EEEE--GGGHHHHHHHHHHHHHTTPPTTSEEE----HHHHHHHHTTSTTEEEEEEES-HHHHHHHHHHHHHHHHHT--SSPPEEEEE----EEEEE-TTS-HHHHHHHHHHHHHGGGG-STT-EEEEEEEHHHHHHHHHHHHHHHHH-----TT-SS--S-HHHHHHHHHHHHHHTT-TTEEEEE---EE-SSS-EE--EEEEESSTTSGGGTS---SSEEEEEEE-GGGHHHHHHHHHH---SEEEEE-S-HHHHHHHHHHTTTS-SEEEESS-TT--GGGGGEEEEEEEE-----/-HHHHHHHHHHHHHS-EEE-EEETTEEE--TTTS-EEEEEETTEEEEEEEEEE---HHHHHHHHHHHHHHHHHHHTS-HHHHHHHHHHHHHHHHTTTHHHHHHHHHHHHT--HHHHIIIIIIIHHHHHHHHHHHHHHHT----EE-TTS-EEEEEEEE-SSEEEEE--SS-HHHHHHHHHHHHHTT--EEEE--GGGHHHHHHHHHHHHHTTPPTTSEEE----HHHHHHHHTTSTTEEEEEEES-HHHHHHHHHHHHHHHHTT--SS--EEEEE----EEEEE-TTS-HHHHHHHHHHHHHGGGG-STT-EEEEEEEGGGHHHHHHHHHHHHHH------TT-SS--S-HHHHHHHHHHHHHHHH-TTEEEEEE--EE-SSS-EE--EEEEESSTTSGGGTS---SSEEEEEEE-GGGHHHHHHHHHH--EEEEEEE-S-HHHHHHHHHHTTTSEEEEEESS-TT--GGGGGEEEEEEEE-----

CATH classification: 3.40.605.10 (+1 more: 3.40.309.10)

Foldseek 3Di:
DVVLLVVLLCVLQVDAAEQAWQAQNDGHGQPVPFQWDFQAFQQFRVGGRYTYTADDLVNLVRLQVLQLVCQPVQLPPDLVLLLQLLLQLLVCCQPVCVSNLLSLLCRLQWDDSVQSCVFSRVLLNVLSVVLSVVVVVVQPWDWDQDPVRKIKTKGWAFFQFAEEEEEESHGLSRQSNSLVLLSSRRHAYEYAYDSSSSRSNSVSVVSSVVSPDGGSSYIYHHHDPVRSLLSNLQAQRHAEYREEEAPVVLVVSVVSNVVCVVVPSHPDNHYYHYHHFFAEEEEEAPQFPLLLSLVQLCCQQQPSFNQDSQRHAEYEAAPVCVVVNVVSNQVVLVPDNHDDPSFPIAHNDDVLLVLLLCVLVVQVVDPQKDWPDAQDFDPPGRSTGHQTEMEGADCPPVSSGDDSSGNHHYYYYHHNVCLLVVLLVLLVPGGAWYEYGHDDVVSVVSSVVSCVVNHPYYYYSHRRVRCVSVSRIDMDMDIGDDDDD/DVVLLVVLLCVLQPDAAEAAWQAQNDGHGQVVPFAWDFQFFQQFRVGGRYTYTADALVNLVRLQVLQLVCQPVQLPPDLVLLLQLLLQLLVCCQPVCVSNLQSLLLRLQWDDSVLSCVFRRVLLNCLSVVLSVVVVVVQPWDWDQDPVRKIKTKGWAFFQFAEEEEEESHGLSRLSNRLVLLSSRRHAYEYAYDPRSSRSNSVSVVSSVVSPDGGSSYIYHYHDPVRSLLSNLQAQRHAEYREEEAPVVLVVSVVSNVVCVVVPSYPDNHYYHYDHFFAEEEEEAPAFPLLLSLVQLCCQQCPSFNQDSQRHAEYEAAPVCVVVNVVSNQVVLVPARSHDDPQFPIAHNDPVLLVLLLCVLVVQVVDPQKDWPDAQDADPPGRSTGHQTEMEGNDCPPVSVGDDSSGNHHYYYYDHNVCLLVVLQVLLPPEGAWYEYGHDDVVSVVSSCVSCVRHHPYYYYSHRRVHPVSSSRIDMDMDMDDDDDD